Protein AF-A0A9P1BEK4-F1 (afdb_monomer)

Radius of gyration: 39.87 Å; Cα contacts (8 Å, |Δi|>4): 1393; chains: 1; bounding box: 125×82×110 Å

Foldseek 3Di:
DDDDDDVPPPVVVVVVVVVVVVVVPPDPDDDDDDDDDDDDDLPPPLVVCLVVVVLVVSQVSLVVVCVPPDVQPLVSLQSNLSSCVSVLNLPSNLVSLVSSCVVVVLDLVSLQSNLSSCVSVVNLPSSLVSLVSSCVSCVLALVSLLVNLVSCVVVVVLVSSLVSLVSSCVNPVPDLVSLLVNLQSLLDPPDPVSHDLLSSLVSLVVNCVVVVVQALSSLQSNLSSCVSVVQLVSSLVSLVSSLVRDDPVVNVVSVVVNVVSVVSLVVLLVVLVVVVVVLLVCCLVVPLVSLLVVLLVQLLQQLVLLLVLDDDPDDDPVLVVLLNVLQLVLSLCLSLLVVVCNVCVLVPVSLVVSLVVCVVVVDDPCSCVNSVSSSVSCVLRRSVSSVLSSLRVPDQPQPWLSTSVLVSCLLVCLLVQLVVQLQVQLVPPFDAADCCLQPVSGGPRSLVRSLVVSLVVLQVSCVRRHSLQVPPPDPPDPNDDDRSPVSNVVSNCSSVVSVVSVSVVSNSCVVSVHRFGDDPRRSGHHPPSPPPPDPQCQDCDDPLNVLLVCLQSLLSVLLSCLVVPDDLVVSLVSLVVSLVSLVVSVVCCVVVVRDHPVSLVSNVNSVVSNVVSLVVSCCSPVVVLCVVVVVLVVLLVVLQVLLQVLLCVQAVDGAREPELLVVVLSVLVNVQSCCSSVVNDNVSVSVSSVSSNVVSVQSSLLSVLALHHDHYDHGSVSSVVVRVVVLVLLLVQVQVVQVVVVDQEAEDAAPCDQALDLVSLQVSLVSQVSHPPHHYHYAYALNNFHDPPVVCLVPPRCPSVCVRPNVDNWDWDDDPQAIETEHYQADSPPDNAAGADDVVSLVVLLVSLVPDDPRHAYEYEHAHDLFDAPPDPDDDHHPPSLVSQLSCQVSQHAEYEYERQLEWDWDWPCVGRCHPCVLTTHIYTYAHAASDQCHDDPSRRKHKDWDWDDDRFKIKIWIWIQDPVVSHTDTDDIDMDTDRPDDDDPPPPPPDD

Solvent-accessible surface area (backbone atoms only — not comparable to full-atom values): 53422 Å² total; per-residue (Å²): 139,80,75,83,80,65,88,59,56,67,67,46,57,65,57,50,59,61,55,60,60,71,64,71,81,73,80,83,82,81,88,81,89,86,88,87,83,93,81,86,85,75,66,81,66,47,59,55,29,54,74,70,64,42,32,84,70,27,48,65,53,51,57,45,47,50,73,74,48,78,74,70,51,40,64,59,28,38,53,49,13,53,32,30,43,76,71,68,38,24,68,62,12,36,55,27,28,53,55,18,32,73,74,42,80,79,42,34,63,52,26,42,52,39,14,53,25,26,48,70,64,69,38,61,66,62,14,48,53,27,28,51,53,14,34,71,67,36,74,81,41,32,67,51,26,34,50,43,13,52,54,29,42,76,71,66,41,51,69,62,11,51,51,26,29,52,52,11,43,73,64,39,76,91,39,56,70,48,32,39,54,40,10,37,47,18,27,67,48,88,51,69,91,59,40,36,30,70,62,6,35,51,30,12,46,56,27,21,57,77,47,72,73,66,46,32,69,37,28,40,35,32,13,43,6,29,41,48,61,57,39,19,43,56,14,35,53,32,32,50,52,15,47,74,64,40,56,82,82,58,32,62,62,49,53,55,50,38,54,53,29,50,53,51,21,51,53,35,40,51,55,41,51,53,51,51,50,53,53,52,49,44,26,72,75,60,36,59,67,42,37,47,56,49,50,52,50,51,24,54,51,46,41,52,44,49,55,70,59,60,78,59,103,69,82,61,68,67,56,55,50,53,56,61,57,44,49,59,54,50,52,49,35,25,73,70,50,43,60,71,56,49,71,35,39,62,78,46,54,50,46,50,50,49,54,52,57,41,59,78,68,72,59,76,79,63,49,68,60,56,50,48,53,53,50,49,44,43,46,68,36,41,56,57,54,44,49,62,45,36,52,53,47,54,74,85,87,57,77,34,72,47,41,55,60,15,49,50,52,49,53,50,53,46,50,56,47,21,57,52,36,22,54,51,37,15,72,74,62,38,78,50,64,72,45,56,91,57,43,68,76,46,19,54,47,3,50,56,53,9,26,53,51,21,20,54,49,29,48,69,43,26,68,57,23,32,48,61,72,74,60,72,95,76,70,81,61,92,84,52,88,62,86,47,50,68,30,40,51,51,15,44,48,47,34,51,48,52,53,54,48,54,49,49,55,36,39,56,31,54,76,66,72,44,91,48,77,43,72,91,50,50,41,50,40,47,85,66,83,86,66,75,86,52,96,83,67,76,65,83,80,41,75,33,40,49,36,32,47,50,29,34,47,50,24,53,50,52,56,57,47,66,77,67,78,66,60,73,66,61,54,52,53,49,52,54,52,44,55,50,36,66,65,45,24,63,52,45,16,61,76,69,69,62,74,47,81,63,41,59,52,48,38,56,52,17,49,54,45,32,54,52,31,49,53,53,50,42,43,72,78,44,35,73,63,49,64,75,44,37,72,49,52,51,49,26,52,49,27,46,52,50,25,41,50,51,23,33,74,74,68,76,39,77,73,54,67,58,26,56,55,49,58,55,24,51,54,34,42,55,53,15,52,52,23,60,76,68,72,69,49,65,66,47,41,56,53,17,30,52,41,41,26,54,36,24,50,49,51,36,52,31,55,71,52,36,84,68,95,69,67,63,44,53,44,59,71,52,29,52,49,52,40,55,51,54,52,52,51,48,50,52,28,52,42,50,51,44,52,77,64,62,60,82,54,46,79,44,44,31,49,71,22,84,60,40,44,70,69,41,39,52,52,40,36,63,53,59,71,64,44,63,100,42,57,75,49,62,23,56,21,57,30,36,31,39,73,84,48,57,66,48,23,68,78,49,35,50,54,67,43,33,72,50,74,47,72,67,56,59,49,76,45,85,51,100,58,34,39,36,41,29,32,57,20,54,26,76,83,82,35,80,77,51,29,37,73,58,66,68,61,51,51,52,49,49,62,69,51,70,79,62,62,88,89,46,44,31,33,41,36,26,10,49,47,61,65,62,62,95,89,50,101,76,66,74,48,23,65,67,22,69,61,52,51,52,51,40,45,76,66,57,32,46,32,37,39,24,24,68,75,19,28,67,46,78,51,53,39,48,85,80,56,44,72,90,51,78,90,55,59,27,36,37,41,32,28,26,23,58,78,43,56,76,16,38,82,96,33,49,67,31,27,25,50,71,50,77,50,84,56,96,57,39,38,37,44,33,37,29,36,52,39,83,94,71,64,35,64,44,80,78,50,76,46,78,44,74,38,90,96,55,83,86,69,95,72,76,85,74,74,89,126

Secondary structure (DSSP, 8-state):
-----STTTSHHHHHHHHHHHHSTTSSS--------------GGGHHHHHHTT-HHHHHHHHHHHHHHS-TT-HHHHHHHHHHHHHTT-HHHHHHHHHHHHHH-TT-HHHHHHHHHHHHHHT-HHHHHHHHHHHHHH-TT-HHHHHHHHHHHHHTT-HHHHHHHHHHHHHH-S--HHHHHHHHHHHHH-S-TTT--HHHHHHHHHHHHHHTTT--HHHHHHHHHHHHHTT-HHHHHHHHHHHHHHS-HHHHHHHHHHHHHHHHHHHHHHHHHHHHHHHHHHHHHHH-HHHHHHHHHHHHHHHHHHHHHH---SS--HHHHHHHHHHHHHHHHHHHTT-HHHHHHIIIIIIHHHHHHHHHHHT--TTHHHHHHHHHHHIIIIIIHHHHHHHHTTS-TTS--TTHHHHHHHHHHHHHHHHHHHHHHHHHHH--SBS-TTT-TT-BHHHHHHHHHHHHHHHHHHHHHH-STTSS-S---STT---TTHHHHHHHHHHHHHHHHHHHHHHHHHHHTT-S-B--SSTTS-B--TTSTTSTT---S-SHHHHHHHHHHHHHHHHHHHGGGT--HHHHHHHHHHHHHHHHHHHHHHHHTT---HHHHHHHHHHHHHHHHHHHHHHHHHHHHHHHHTHHHHHHHHHHHHHHHHHHHHHHSS------HHHHHHHHHHHHHHHHHHTT--SHHHHHHHHHHHHHHHHHHHHHHH-SS--S---SHHHHHHHHHHHHHHHHHHHHHHHHHH--S-EEEES---SS--HHHHHHHHHHHTTS-SS-EEEE--GGGS-SS-HHHHHH-TTHHHHHHT-S-SSEEEEETTEEEEE-----TTT-SSS----HHHHHHHHHHHHTPPTTPEEEEE-SS-SS--TT-TTPPPPTTHHHHHHHHHHTT--EEEE-TTSS-EEEEGGGT---S-TT--PEEEE---SS-S---GGGTT--EEEEEEE-SSEEEEEEEEEEGGGTEEEEEEEEEEEPTTS---TTTT----

InterPro domains:
  IPR000462 CDP-alcohol phosphatidyltransferase [PF01066] (541-683)
  IPR004843 Calcineurin-like, phosphoesterase domain [PF00149] (738-903)
  IPR011990 Tetratricopeptide-like helical domain superfamily [G3DSA:1.25.40.10] (35-272)
  IPR011990 Tetratricopeptide-like helical domain superfamily [SSF48452] (49-245)
  IPR019734 Tetratricopeptide repeat [PF13181] (143-174)
  IPR019734 Tetratricopeptide repeat [PS50005] (74-107)
  IPR019734 Tetratricopeptide repeat [PS50005] (108-141)
  IPR019734 Tetratricopeptide repeat [PS50005] (142-175)
  IPR019734 Tetratricopeptide repeat [SM00028] (74-107)
  IPR019734 Tetratricopeptide repeat [SM00028] (108-141)
  IPR019734 Tetratricopeptide repeat [SM00028] (142-175)
  IPR019734 Tetratricopeptide repeat [SM00028] (216-249)
  IPR029052 Metallo-dependent phosphatase-like [G3DSA:3.60.21.10] (716-969)
  IPR029052 Metallo-dependent phosphatase-like [SSF56300] (732-958)
  IPR043130 CDP-alcohol phosphatidyltransferase, transmembrane domain [G3DSA:1.20.120.1760] (540-705)

Organism: NCBI:txid2562237

Sequence (993 aa):
MSNFSYRTAFCIGTLLTVLAVCVGIYYEIHLTGHLPGITQDYGKGIDDLVSSGEYEQALPQLQMALLLDDANDPEVLRLLGDSYSALGNSKEAVRHYEQALGYEPESPLLHYRLALAFEADGDPQQALEHLRRSAELAPDNADTQGRLGILLHKQGQLSAAATAYRRALQINENLPQVANNLAWLLATSQDESIRNPTEALHWATVRAEASDFSEPSALDTLAAAYAANAQFGEAVRWEQRAIELASSDAKAAMQKRLALYQVRQRLRSLTTWWGLVGLLLAVVLLGLPAAIVLFVFASLQGLQEYRRLVHSRVTNERLWGWAFLAIPVHYGIASLGVSWLFFTYIPVWVFVIIMISQVLVGRTSEFLEQAGNVFLGLMLIVFLLSHAALLMTLPKDALFPAGVVGLFVYLIVLTESNDIAQAIWGRRFGRRKIVPRVSPNKTWEGLLLGASTTIALAVLLAPLLTPFVDIPEKVHTFGLTIPYLPAVVVGALIAGGGFFGDITISAIKREVGVKDSGTLLPGQGGMLDRVDSSEQNKSLFNVPNTLCTIRLVGSLVMLALTWTDLSSGYFLAMIIFLQSTDWVDGKLAILLKQQTSFGAKLDSVADATFYGSTLLVTWWLKGDVLQQEWPWIAAALGAYALNMAAAFAKFHRLPAYHTRMAKTGWLLISIAIIAVYTDWSIWPLRIATAAVCITNLEQTVITFALLSPHVDIPSLYHAFKIRREQQKTVGAAVLRSAHDLSPDAVVVSGDFTQRARREQFAEAREFIDKFPDVPKIVVPGNHDVPLYRVGERFFDPHALYREYIQEDLNRVWHLDKAVIAAIDSTAPRRAISNGRITNETLDFCEEAFSNVPDGHVKIVVAHHHFIPAPDYVHDQTMPKAKRAMNRFIDLGVEMILGGHLHRAYIGNSLDIYPGKHRERGAIVVQCGTTTSRRGRGRERQKNSFNLIKIGESMLRVTHYMYFENLERFSPVSRHIFPRPGQPFVEGILHESD

pLDDT: mean 79.82, std 16.13, range [25.47, 97.0]

Structure (mmCIF, N/CA/C/O backbone):
data_AF-A0A9P1BEK4-F1
#
_entry.id   AF-A0A9P1BEK4-F1
#
loop_
_atom_site.group_PDB
_atom_site.id
_atom_site.type_symbol
_atom_site.label_atom_id
_atom_site.label_alt_id
_atom_site.label_comp_id
_atom_site.label_asym_id
_atom_site.label_entity_id
_atom_site.label_seq_id
_atom_site.pdbx_PDB_ins_code
_atom_site.Cartn_x
_atom_site.Cartn_y
_atom_site.Cartn_z
_atom_site.occupancy
_atom_site.B_iso_or_equiv
_atom_site.auth_seq_id
_atom_site.auth_comp_id
_atom_site.auth_asym_id
_atom_site.auth_atom_id
_atom_site.pdbx_PDB_model_num
ATOM 1 N N . MET A 1 1 ? -77.733 14.697 -10.598 1.00 37.59 1 MET A N 1
ATOM 2 C CA . MET A 1 1 ? -76.601 14.954 -11.513 1.00 37.59 1 MET A CA 1
ATOM 3 C C . MET A 1 1 ? -75.409 15.293 -10.641 1.00 37.59 1 MET A C 1
ATOM 5 O O . MET A 1 1 ? -75.391 16.343 -10.025 1.00 37.59 1 MET A O 1
ATOM 9 N N . SER A 1 2 ? -74.685 14.259 -10.224 1.00 33.84 2 SER A N 1
ATOM 10 C CA . SER A 1 2 ? -73.493 13.735 -10.918 1.00 33.84 2 SER A CA 1
ATOM 11 C C . SER A 1 2 ? -72.232 14.537 -10.570 1.00 33.84 2 SER A C 1
ATOM 13 O O . SER A 1 2 ? -71.663 15.212 -11.421 1.00 33.84 2 SER A O 1
ATOM 15 N N . ASN A 1 3 ? -71.859 14.487 -9.282 1.00 25.69 3 ASN A N 1
ATOM 16 C CA . ASN A 1 3 ? -70.617 13.877 -8.769 1.00 25.69 3 ASN A CA 1
ATOM 17 C C . ASN A 1 3 ? -69.514 13.727 -9.832 1.00 25.69 3 ASN A C 1
ATOM 19 O O . ASN A 1 3 ? -69.705 13.000 -10.801 1.00 25.69 3 ASN A O 1
ATOM 23 N N . PHE A 1 4 ? -68.344 14.365 -9.761 1.00 29.69 4 PHE A N 1
ATOM 24 C CA . PHE A 1 4 ? -67.447 14.614 -8.620 1.00 29.69 4 PHE A CA 1
ATOM 25 C C . PHE A 1 4 ? -67.182 13.380 -7.739 1.00 29.69 4 PHE A C 1
ATOM 27 O O . PHE A 1 4 ? -68.110 12.811 -7.181 1.00 29.69 4 PHE A O 1
ATOM 34 N N . SER A 1 5 ? -65.892 13.068 -7.548 1.00 39.38 5 SER A N 1
ATOM 35 C CA . SER A 1 5 ? -65.301 12.146 -6.557 1.00 39.38 5 SER A CA 1
ATOM 36 C C . SER A 1 5 ? -65.025 10.701 -6.996 1.00 39.38 5 SER A C 1
ATOM 38 O O . SER A 1 5 ? -65.925 9.882 -7.060 1.00 39.38 5 SER A O 1
ATOM 40 N N . TYR A 1 6 ? -63.736 10.389 -7.203 1.00 34.19 6 TYR A N 1
ATOM 41 C CA . TYR A 1 6 ? -63.126 9.102 -6.797 1.00 34.19 6 TYR A CA 1
ATOM 42 C C . TYR A 1 6 ? -61.601 9.214 -6.584 1.00 34.19 6 TYR A C 1
ATOM 44 O O . TYR A 1 6 ? -61.025 8.421 -5.846 1.00 34.19 6 TYR A O 1
ATOM 52 N N . ARG A 1 7 ? -60.958 10.294 -7.065 1.00 38.56 7 ARG A N 1
ATOM 53 C CA . ARG A 1 7 ? -59.669 10.784 -6.520 1.00 38.56 7 ARG A CA 1
ATOM 54 C C . ARG A 1 7 ? -59.801 11.472 -5.153 1.00 38.56 7 ARG A C 1
ATOM 56 O O . ARG A 1 7 ? -58.800 11.765 -4.518 1.00 38.56 7 ARG A O 1
ATOM 63 N N . THR A 1 8 ? -61.031 11.626 -4.666 1.00 41.75 8 THR A N 1
ATOM 64 C CA . THR A 1 8 ? -61.352 12.059 -3.304 1.00 41.75 8 THR A CA 1
ATOM 65 C C . THR A 1 8 ? -61.580 10.870 -2.356 1.00 41.75 8 THR A C 1
ATOM 67 O O . THR A 1 8 ? -61.640 11.086 -1.163 1.00 41.75 8 THR A O 1
ATOM 70 N N . ALA A 1 9 ? -61.644 9.606 -2.807 1.00 40.81 9 ALA A N 1
ATOM 71 C CA . ALA A 1 9 ? -62.004 8.479 -1.925 1.00 40.81 9 ALA A CA 1
ATOM 72 C C . ALA A 1 9 ? -60.812 7.726 -1.288 1.00 40.81 9 ALA A C 1
ATOM 74 O O . ALA A 1 9 ? -60.973 7.152 -0.217 1.00 40.81 9 ALA A O 1
ATOM 75 N N . PHE A 1 10 ? -59.607 7.752 -1.874 1.00 38.84 10 PHE A N 1
ATOM 76 C CA . PHE A 1 10 ? -58.439 7.049 -1.303 1.00 38.84 10 PHE A CA 1
ATOM 77 C C . PHE A 1 10 ? -57.581 7.944 -0.386 1.00 38.84 10 PHE A C 1
ATOM 79 O O . PHE A 1 10 ? -57.012 7.462 0.586 1.00 38.84 10 PHE A O 1
ATOM 86 N N . CYS A 1 11 ? -57.600 9.269 -0.592 1.00 36.47 11 CYS A N 1
ATOM 87 C CA . CYS A 1 11 ? -57.068 10.248 0.369 1.00 36.47 11 CYS A CA 1
ATOM 88 C C . CYS A 1 11 ? -57.976 10.437 1.603 1.00 36.47 11 CYS A C 1
ATOM 90 O O . CYS A 1 11 ? -57.515 10.926 2.628 1.00 36.47 11 CYS A O 1
ATOM 92 N N . ILE A 1 12 ? -59.239 9.996 1.541 1.00 42.50 12 ILE A N 1
ATOM 93 C CA . ILE A 1 12 ? -60.169 9.981 2.683 1.00 42.50 12 ILE A CA 1
ATOM 94 C C . ILE A 1 12 ? -59.975 8.730 3.570 1.00 42.50 12 ILE A C 1
ATOM 96 O O . ILE A 1 12 ? -60.274 8.779 4.758 1.00 42.50 12 ILE A O 1
ATOM 100 N N . GLY A 1 13 ? -59.386 7.640 3.059 1.00 40.59 13 GLY A N 1
ATOM 101 C CA . GLY A 1 13 ? -59.120 6.427 3.850 1.00 40.59 13 GLY A CA 1
ATOM 102 C C . GLY A 1 13 ? -58.029 6.598 4.913 1.00 40.59 13 GLY A C 1
ATOM 103 O O . GLY A 1 13 ? -58.155 6.069 6.012 1.00 40.59 13 GLY A O 1
ATOM 104 N N . THR A 1 14 ? -56.989 7.383 4.631 1.00 39.50 14 THR A N 1
ATOM 105 C CA . THR A 1 14 ? -55.873 7.586 5.573 1.00 39.50 14 THR A CA 1
ATOM 106 C C . THR A 1 14 ? -56.144 8.727 6.561 1.00 39.50 14 THR A C 1
ATOM 108 O O . THR A 1 14 ? -55.662 8.688 7.690 1.00 39.50 14 THR A O 1
ATOM 111 N N . LEU A 1 15 ? -56.986 9.701 6.184 1.00 36.66 15 LEU A N 1
ATOM 112 C CA . LEU A 1 15 ? -57.427 10.784 7.073 1.00 36.66 15 LEU A CA 1
ATOM 113 C C . LEU A 1 15 ? -58.467 10.318 8.116 1.00 36.66 15 LEU A C 1
ATOM 115 O O . LEU A 1 15 ? -58.583 10.926 9.176 1.00 36.66 15 LEU A O 1
ATOM 119 N N . LEU A 1 16 ? -59.197 9.224 7.858 1.00 40.88 16 LEU A N 1
ATOM 120 C CA . LEU A 1 16 ? -60.222 8.695 8.770 1.00 40.88 16 LEU A CA 1
ATOM 121 C C . LEU A 1 16 ? -59.684 7.748 9.857 1.00 40.88 16 LEU A C 1
ATOM 123 O O . LEU A 1 16 ? -60.340 7.588 10.882 1.00 40.88 16 LEU A O 1
ATOM 127 N N . THR A 1 17 ? -58.482 7.181 9.713 1.00 38.88 17 THR A N 1
ATOM 128 C CA . THR A 1 17 ? -57.871 6.351 10.773 1.00 38.88 17 THR A CA 1
ATOM 129 C C . THR A 1 17 ? -57.229 7.203 11.871 1.00 38.88 17 THR A C 1
ATOM 131 O O . THR A 1 17 ? -57.240 6.824 13.039 1.00 38.88 17 THR A O 1
ATOM 134 N N . VAL A 1 18 ? -56.742 8.399 11.527 1.00 39.34 18 VAL A N 1
ATOM 135 C CA . VAL A 1 18 ? -56.187 9.355 12.502 1.00 39.34 18 VAL A CA 1
ATOM 136 C C . VAL A 1 18 ? -57.307 10.108 13.237 1.00 39.34 18 VAL A C 1
ATOM 138 O O . VAL A 1 18 ? -57.187 10.388 14.427 1.00 39.34 18 VAL A O 1
ATOM 141 N N . LEU A 1 19 ? -58.465 10.308 12.592 1.00 37.66 19 LEU A N 1
ATOM 142 C CA . LEU A 1 19 ? -59.665 10.847 13.247 1.00 37.66 19 LEU A CA 1
ATOM 143 C C . LEU A 1 19 ? -60.340 9.845 14.214 1.00 37.66 19 LEU A C 1
ATOM 145 O O . LEU A 1 19 ? -61.088 10.258 15.096 1.00 37.66 19 LEU A O 1
ATOM 149 N N . ALA A 1 20 ? -60.055 8.541 14.090 1.00 36.38 20 ALA A N 1
ATOM 150 C CA . ALA A 1 20 ? -60.640 7.487 14.927 1.00 36.38 20 ALA A CA 1
ATOM 151 C C . ALA A 1 20 ? -59.892 7.233 16.253 1.00 36.38 20 ALA A C 1
ATOM 153 O O . ALA A 1 20 ? -60.456 6.611 17.150 1.00 36.38 20 ALA A O 1
ATOM 154 N N . VAL A 1 21 ? -58.665 7.741 16.422 1.00 37.81 21 VAL A N 1
ATOM 155 C CA . VAL A 1 21 ? -57.929 7.651 17.703 1.00 37.81 21 VAL A CA 1
ATOM 156 C C . VAL A 1 21 ? -58.056 8.940 18.523 1.00 37.81 21 VAL A C 1
ATOM 158 O O . VAL A 1 21 ? -58.059 8.890 19.750 1.00 37.81 21 VAL A O 1
ATOM 161 N N . CYS A 1 22 ? -58.276 10.092 17.886 1.00 32.12 22 CYS A N 1
ATOM 162 C CA . CYS A 1 22 ? -58.348 11.371 18.601 1.00 32.12 22 CYS A CA 1
ATOM 163 C C . CYS A 1 22 ? -59.742 11.724 19.159 1.00 32.12 22 CYS A C 1
ATOM 165 O O . CYS A 1 22 ? -59.846 12.648 19.957 1.00 32.12 22 CYS A O 1
ATOM 167 N N . VAL A 1 23 ? -60.797 10.973 18.815 1.00 38.00 23 VAL A N 1
ATOM 168 C CA . VAL A 1 23 ? -62.158 11.144 19.382 1.00 38.00 23 VAL A CA 1
ATOM 169 C C . VAL A 1 23 ? -62.499 10.067 20.435 1.00 38.00 23 VAL A C 1
ATOM 171 O O . VAL A 1 23 ? -63.515 10.154 21.117 1.00 38.00 23 VAL A O 1
ATOM 174 N N . GLY A 1 24 ? -61.612 9.090 20.662 1.00 31.33 24 GLY A N 1
ATOM 175 C CA . GLY A 1 24 ? -61.759 8.083 21.726 1.00 31.33 24 GLY A CA 1
ATOM 176 C C . GLY A 1 24 ? -61.336 8.553 23.124 1.00 31.33 24 GLY A C 1
ATOM 177 O O . GLY A 1 24 ? -61.646 7.888 24.107 1.00 31.33 24 GLY A O 1
ATOM 178 N N . ILE A 1 25 ? -60.667 9.706 23.233 1.00 36.31 25 ILE A N 1
ATOM 179 C CA . ILE A 1 25 ? -60.237 10.303 24.512 1.00 36.31 25 ILE A CA 1
ATOM 180 C C . ILE A 1 25 ? -61.033 11.594 24.769 1.00 36.31 25 ILE A C 1
ATOM 182 O O . ILE A 1 25 ? -60.484 12.645 25.086 1.00 36.31 25 ILE A O 1
ATOM 186 N N . TYR A 1 26 ? -62.356 11.528 24.592 1.00 30.12 26 TYR A N 1
ATOM 187 C CA . TYR A 1 26 ? -63.270 12.559 25.095 1.00 30.12 26 TYR A CA 1
ATOM 188 C C . TYR A 1 26 ? -64.662 12.014 25.462 1.00 30.12 26 TYR A C 1
ATOM 190 O O . TYR A 1 26 ? -65.664 12.604 25.082 1.00 30.12 26 TYR A O 1
ATOM 198 N N . TYR A 1 27 ? -64.783 10.909 26.215 1.00 31.31 27 TYR A N 1
ATOM 199 C CA . TYR A 1 27 ? -66.071 10.669 26.901 1.00 31.31 27 TYR A CA 1
ATOM 200 C C . TYR A 1 27 ? -66.054 10.145 28.341 1.00 31.31 27 TYR A C 1
ATOM 202 O O . TYR A 1 27 ? -67.087 10.206 28.992 1.00 31.31 27 TYR A O 1
ATOM 210 N N . GLU A 1 28 ? -64.927 9.758 28.928 1.00 31.55 28 GLU A N 1
ATOM 211 C CA . GLU A 1 28 ? -64.868 9.472 30.372 1.00 31.55 28 GLU A CA 1
ATOM 212 C C . GLU A 1 28 ? -63.460 9.824 30.855 1.00 31.55 28 GLU A C 1
ATOM 214 O O . GLU A 1 28 ? -62.541 9.032 30.724 1.00 31.55 28 GLU A O 1
ATOM 219 N N . ILE A 1 29 ? -63.172 11.050 31.283 1.00 31.33 29 ILE A N 1
ATOM 220 C CA . ILE A 1 29 ? -63.464 11.498 32.645 1.00 31.33 29 ILE A CA 1
ATOM 221 C C . ILE A 1 29 ? -63.764 13.002 32.613 1.00 31.33 29 ILE A C 1
ATOM 223 O O . ILE A 1 29 ? -62.904 13.858 32.414 1.00 31.33 29 ILE A O 1
ATOM 227 N N . HIS A 1 30 ? -65.044 13.297 32.795 1.00 30.58 30 HIS A N 1
ATOM 228 C CA . HIS A 1 30 ? -65.560 14.562 33.295 1.00 30.58 30 HIS A CA 1
ATOM 229 C C . HIS A 1 30 ? -65.121 14.774 34.758 1.00 30.58 30 HIS A C 1
ATOM 231 O O . HIS A 1 30 ? -64.923 13.783 35.457 1.00 30.58 30 HIS A O 1
ATOM 237 N N . LEU A 1 31 ? -65.143 16.042 35.211 1.00 29.08 31 LEU A N 1
ATOM 238 C CA . LEU A 1 31 ? -64.977 16.584 36.587 1.00 29.08 31 LEU A CA 1
ATOM 239 C C . LEU A 1 31 ? -63.556 17.102 36.868 1.00 29.08 31 LEU A C 1
ATOM 241 O O . LEU A 1 31 ? -62.610 16.335 36.836 1.00 29.08 31 LEU A O 1
ATOM 245 N N . THR A 1 32 ? -63.268 18.366 37.185 1.00 28.92 32 THR A N 1
ATOM 246 C CA . THR A 1 32 ? -63.996 19.616 37.514 1.00 28.92 32 THR A CA 1
ATOM 247 C C . THR A 1 32 ? -62.917 20.716 37.417 1.00 28.92 32 THR A C 1
ATOM 249 O O . THR A 1 32 ? -61.812 20.486 37.886 1.00 28.92 32 THR A O 1
ATOM 252 N N . GLY A 1 33 ? -63.089 21.864 36.761 1.00 26.22 33 GLY A N 1
ATOM 253 C CA . GLY A 1 33 ? -63.787 23.035 37.292 1.00 26.22 33 GLY A CA 1
ATOM 254 C C . GLY A 1 33 ? -62.855 24.267 37.360 1.00 26.22 33 GLY A C 1
ATOM 255 O O . GLY A 1 33 ? -61.806 24.198 37.982 1.00 26.22 33 GLY A O 1
ATOM 256 N N . HIS A 1 34 ? -63.338 25.385 36.798 1.00 27.20 34 HIS A N 1
ATOM 257 C CA . HIS A 1 34 ? -62.960 26.806 36.994 1.00 27.20 34 HIS A CA 1
ATOM 258 C C . HIS A 1 34 ? -61.982 27.517 36.017 1.00 27.20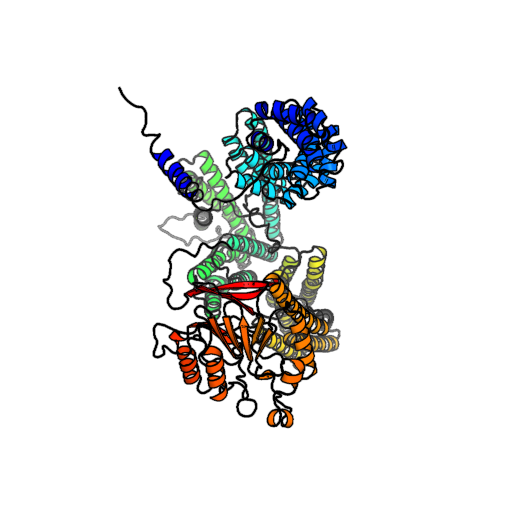 34 HIS A C 1
ATOM 260 O O . HIS A 1 34 ? -60.873 27.078 35.745 1.00 27.20 34 HIS A O 1
ATOM 266 N N . LEU A 1 35 ? -62.493 28.661 35.522 1.00 25.47 35 LEU A N 1
ATOM 267 C CA . LEU A 1 35 ? -61.941 29.751 34.687 1.00 25.47 35 LEU A CA 1
ATOM 268 C C . LEU A 1 35 ? -60.862 30.607 35.421 1.00 25.47 35 LEU A C 1
ATOM 270 O O . LEU A 1 35 ? -60.685 30.402 36.619 1.00 25.47 35 LEU A O 1
ATOM 274 N N . PRO A 1 36 ? -60.386 31.759 34.875 1.00 43.09 36 PRO A N 1
ATOM 275 C CA . PRO A 1 36 ? -59.779 32.077 33.567 1.00 43.09 36 PRO A CA 1
ATOM 276 C C . PRO A 1 36 ? -58.411 32.802 33.734 1.00 43.09 36 PRO A C 1
ATOM 278 O O . PRO A 1 36 ? -58.118 33.354 34.791 1.00 43.09 36 PRO A O 1
ATOM 281 N N . GLY A 1 37 ? -57.594 32.901 32.678 1.00 25.52 37 GLY A N 1
ATOM 282 C CA . GLY A 1 37 ? -56.371 33.719 32.702 1.00 25.52 37 GLY A CA 1
ATOM 283 C C . GLY A 1 37 ? -55.804 33.971 31.308 1.00 25.52 37 GLY A C 1
ATOM 284 O O . GLY A 1 37 ? -55.609 33.042 30.538 1.00 25.52 37 GLY A O 1
ATOM 285 N N . ILE A 1 38 ? -55.611 35.245 30.987 1.00 37.84 38 ILE A N 1
ATOM 286 C CA . ILE A 1 38 ? -55.209 35.813 29.698 1.00 37.84 38 ILE A CA 1
ATOM 287 C C . ILE A 1 38 ? -53.697 35.643 29.485 1.00 37.84 38 ILE A C 1
ATOM 289 O O . ILE A 1 38 ? -52.952 36.136 30.322 1.00 37.84 38 ILE A O 1
ATOM 293 N N . THR A 1 39 ? -53.274 35.060 28.355 1.00 30.42 39 THR A N 1
ATOM 294 C CA . THR A 1 39 ? -52.093 35.455 27.548 1.00 30.42 39 THR A CA 1
ATOM 295 C C . THR A 1 39 ? -52.177 34.784 26.166 1.00 30.42 39 THR A C 1
ATOM 297 O O . THR A 1 39 ? -52.453 33.593 26.053 1.00 30.42 39 THR A O 1
ATOM 300 N N . GLN A 1 40 ? -52.023 35.570 25.099 1.00 38.00 40 GLN A N 1
ATOM 301 C CA . GLN A 1 40 ? -52.153 35.154 23.700 1.00 38.00 40 GLN A CA 1
ATOM 302 C C . GLN A 1 40 ? -50.743 34.878 23.148 1.00 38.00 40 GLN A C 1
ATOM 304 O O . GLN A 1 40 ? -49.926 35.788 23.114 1.00 38.00 40 GLN A O 1
ATOM 309 N N . ASP A 1 41 ? -50.457 33.633 22.766 1.00 41.97 41 ASP A N 1
ATOM 310 C CA . ASP A 1 41 ? -49.160 33.176 22.244 1.00 41.97 41 ASP A CA 1
ATOM 311 C C . ASP A 1 41 ? -49.141 33.321 20.706 1.00 41.97 41 ASP A C 1
ATOM 313 O O . ASP A 1 41 ? -49.809 32.563 19.998 1.00 41.97 41 ASP A O 1
ATOM 317 N N . TYR A 1 42 ? -48.452 34.347 20.189 1.00 47.91 42 TYR A N 1
ATOM 318 C CA . TYR A 1 42 ? -48.362 34.669 18.752 1.00 47.91 42 TYR A CA 1
ATOM 319 C C . TYR A 1 42 ? -47.241 33.900 18.012 1.00 47.91 42 TYR A C 1
ATOM 321 O O . TYR A 1 42 ? -47.213 33.922 16.781 1.00 47.91 42 TYR A O 1
ATOM 329 N N . GLY A 1 43 ? -46.340 33.200 18.715 1.00 49.19 43 GLY A N 1
ATOM 330 C CA . GLY A 1 43 ? -45.092 32.676 18.131 1.00 49.19 43 GLY A CA 1
ATOM 331 C C . GLY A 1 43 ? -45.246 31.469 17.195 1.00 49.19 43 GLY A C 1
ATOM 332 O O . GLY A 1 43 ? -44.605 31.400 16.151 1.00 49.19 43 GLY A O 1
ATOM 333 N N . LYS A 1 44 ? -46.150 30.528 17.493 1.00 51.25 44 LYS A N 1
ATOM 334 C CA . LYS A 1 44 ? -46.187 29.224 16.793 1.00 51.25 44 LYS A CA 1
ATOM 335 C C . LYS A 1 44 ? -46.636 29.238 15.325 1.00 51.25 44 LYS A C 1
ATOM 337 O O . LYS A 1 44 ? -46.429 28.243 14.647 1.00 51.25 44 LYS A O 1
ATOM 342 N N . GLY A 1 45 ? -47.275 30.301 14.832 1.00 59.91 45 GLY A N 1
ATOM 343 C CA . GLY A 1 45 ? -47.771 30.355 13.445 1.00 59.91 45 GLY A CA 1
ATOM 344 C C . GLY A 1 45 ? -46.792 30.964 12.437 1.00 59.91 45 GLY A C 1
ATOM 345 O O . GLY A 1 45 ? -46.900 30.705 11.241 1.00 59.91 45 GLY A O 1
ATOM 346 N N . ILE A 1 46 ? -45.846 31.779 12.908 1.00 67.88 46 ILE A N 1
ATOM 347 C CA . ILE A 1 46 ? -44.975 32.591 12.050 1.00 67.88 46 ILE A CA 1
ATOM 348 C C . ILE A 1 46 ? -43.775 31.777 11.547 1.00 67.88 46 ILE A C 1
ATOM 350 O O . ILE A 1 46 ? -43.442 31.844 10.362 1.00 67.88 46 ILE A O 1
ATOM 354 N N . ASP A 1 47 ? -43.172 30.959 12.410 1.00 66.56 47 ASP A N 1
ATOM 355 C CA . ASP A 1 47 ? -42.030 30.105 12.053 1.00 66.56 47 ASP A CA 1
ATOM 356 C C . ASP A 1 47 ? -42.375 29.095 10.954 1.00 66.56 47 ASP A C 1
ATOM 358 O O . ASP A 1 47 ? -41.567 28.846 10.053 1.00 66.56 47 ASP A O 1
ATOM 362 N N . ASP A 1 48 ? -43.599 28.566 10.984 1.00 71.88 48 ASP A N 1
ATOM 363 C CA . ASP A 1 48 ? -44.115 27.639 9.978 1.00 71.88 48 ASP A CA 1
ATOM 364 C C . ASP A 1 48 ? -44.250 28.318 8.603 1.00 71.88 48 ASP A C 1
ATOM 366 O O . ASP A 1 48 ? -43.918 27.714 7.578 1.00 71.88 48 ASP A O 1
ATOM 370 N N . LEU A 1 49 ? -44.665 29.591 8.557 1.00 73.38 49 LEU A N 1
ATOM 371 C CA . LEU A 1 49 ? -44.778 30.367 7.312 1.00 73.38 49 LEU A CA 1
ATOM 372 C C . LEU A 1 49 ? -43.406 30.698 6.706 1.00 73.38 49 LEU A C 1
ATOM 374 O O . LEU A 1 49 ? -43.215 30.589 5.494 1.00 73.38 49 LEU A O 1
ATOM 378 N N . VAL A 1 50 ? -42.423 31.063 7.534 1.00 73.12 50 VAL A N 1
ATOM 379 C CA . VAL A 1 50 ? -41.056 31.348 7.056 1.00 73.12 50 VAL A CA 1
ATOM 380 C C . VAL A 1 50 ? -40.358 30.060 6.603 1.00 73.12 50 VAL A C 1
ATOM 382 O O . VAL A 1 50 ? -39.692 30.047 5.564 1.00 73.12 50 VAL A O 1
ATOM 385 N N . SER A 1 51 ? -40.549 28.958 7.333 1.00 74.81 51 SER A N 1
ATOM 386 C CA . SER A 1 51 ? -39.965 27.650 7.001 1.00 74.81 51 SER A CA 1
ATOM 387 C C . SER A 1 51 ? -40.576 27.022 5.743 1.00 74.81 51 SER A C 1
ATOM 389 O O . SER A 1 51 ? -39.891 26.290 5.028 1.00 74.81 51 SER A O 1
ATOM 391 N N . SER A 1 52 ? -41.842 27.325 5.438 1.00 77.56 52 SER A N 1
ATOM 392 C CA . SER A 1 52 ? -42.530 26.896 4.208 1.00 77.56 52 SER A CA 1
ATOM 393 C C . SER A 1 52 ? -42.248 27.789 2.991 1.00 77.56 52 SER A C 1
ATOM 395 O O . SER A 1 52 ? -42.659 27.457 1.878 1.00 77.56 52 SER A O 1
ATOM 397 N N . GLY A 1 53 ? -41.494 28.880 3.166 1.00 79.50 53 GLY A N 1
ATOM 398 C CA . GLY A 1 53 ? -41.129 29.804 2.091 1.00 79.50 53 GLY A CA 1
ATOM 399 C C . GLY A 1 53 ? -42.225 30.806 1.717 1.00 79.50 53 GLY A C 1
ATOM 400 O O . GLY A 1 53 ? -42.115 31.487 0.696 1.00 79.50 53 GLY A O 1
ATOM 401 N N . GLU A 1 54 ? -43.277 30.931 2.529 1.00 82.88 54 GLU A N 1
ATOM 402 C CA . GLU A 1 54 ? -44.408 31.840 2.308 1.00 82.88 54 GLU A CA 1
ATOM 403 C C . GLU A 1 54 ? -44.112 33.256 2.850 1.00 82.88 54 GLU A C 1
ATOM 405 O O . GLU A 1 54 ? -44.864 33.836 3.637 1.00 82.88 54 GLU A O 1
ATOM 410 N N . TYR A 1 55 ? -42.991 33.840 2.410 1.00 83.31 55 TYR A N 1
ATOM 411 C CA . TYR A 1 55 ? -42.430 35.086 2.957 1.00 83.31 55 TYR A CA 1
ATOM 412 C C . TYR A 1 55 ? -43.351 36.310 2.818 1.00 83.31 55 TYR A C 1
ATOM 414 O O . TYR A 1 55 ? -43.381 37.163 3.703 1.00 83.31 55 TYR A O 1
ATOM 422 N N . GLU A 1 56 ? -44.147 36.394 1.745 1.00 83.00 56 GLU A N 1
ATOM 423 C CA . GLU A 1 56 ? -45.110 37.492 1.555 1.00 83.00 56 GLU A CA 1
ATOM 424 C C . GLU A 1 56 ? -46.236 37.480 2.602 1.00 83.00 56 GLU A C 1
ATOM 426 O O . GLU A 1 56 ? -46.742 38.539 2.975 1.00 83.00 56 GLU A O 1
ATOM 431 N N . GLN A 1 57 ? -46.614 36.299 3.101 1.00 76.81 57 GLN A N 1
ATOM 432 C CA . GLN A 1 57 ? -47.653 36.142 4.124 1.00 76.81 57 GLN A CA 1
ATOM 433 C C . GLN A 1 57 ? -47.087 36.261 5.544 1.00 76.81 57 GLN A C 1
ATOM 435 O O . GLN A 1 57 ? -47.785 36.732 6.445 1.00 76.81 57 GLN A O 1
ATOM 440 N N . ALA A 1 58 ? -45.821 35.877 5.736 1.00 78.25 58 ALA A N 1
ATOM 441 C CA . ALA A 1 58 ? -45.113 36.011 7.006 1.00 78.25 58 ALA A CA 1
ATOM 442 C C . ALA A 1 58 ? -44.803 37.480 7.352 1.00 78.25 58 ALA A C 1
ATOM 444 O O . ALA A 1 58 ? -44.917 37.874 8.513 1.00 78.25 58 ALA A O 1
ATOM 445 N N . LEU A 1 59 ? -44.460 38.312 6.358 1.00 82.38 59 LEU A N 1
ATOM 446 C CA . LEU A 1 59 ? -44.035 39.704 6.568 1.00 82.38 59 LEU A CA 1
ATOM 447 C C . LEU A 1 59 ? -45.029 40.557 7.384 1.00 82.38 59 LEU A C 1
ATOM 449 O O . LEU A 1 59 ? -44.594 41.157 8.367 1.00 82.38 59 LEU A O 1
ATOM 453 N N . PRO A 1 60 ? -46.340 40.623 7.063 1.00 75.88 60 PRO A N 1
ATOM 454 C CA . PRO A 1 60 ? -47.293 41.414 7.846 1.00 75.88 60 PRO A CA 1
ATOM 455 C C . PRO A 1 60 ? -47.442 40.928 9.292 1.00 75.88 60 PRO A C 1
ATOM 457 O O . PRO A 1 60 ? -47.678 41.731 10.191 1.00 75.88 60 PRO A O 1
ATOM 460 N N . GLN A 1 61 ? -47.300 39.620 9.523 1.00 76.88 61 GLN A N 1
ATOM 461 C CA . GLN A 1 61 ? -47.424 39.013 10.851 1.00 76.88 61 GLN A CA 1
ATOM 462 C C . GLN A 1 61 ? -46.174 39.267 11.694 1.00 76.88 61 GLN A C 1
ATOM 464 O O . GLN A 1 61 ? -46.297 39.631 12.858 1.00 76.88 61 GLN A O 1
ATOM 469 N N . LEU A 1 62 ? -44.987 39.181 11.091 1.00 77.56 62 LEU A N 1
ATOM 470 C CA . LEU A 1 62 ? -43.717 39.554 11.714 1.00 77.56 62 LEU A CA 1
ATOM 471 C C . LEU A 1 62 ? -43.643 41.060 12.026 1.00 77.56 62 LEU A C 1
ATOM 473 O O . LEU A 1 62 ? -43.183 41.454 13.095 1.00 77.56 62 LEU A O 1
ATOM 477 N N . GLN A 1 63 ? -44.137 41.914 11.122 1.00 79.56 63 GLN A N 1
ATOM 478 C CA . GLN A 1 63 ? -44.242 43.361 11.358 1.00 79.56 63 GLN A CA 1
ATOM 479 C C . GLN A 1 63 ? -45.220 43.684 12.495 1.00 79.56 63 GLN A C 1
ATOM 481 O O . GLN A 1 63 ? -44.975 44.607 13.267 1.00 79.56 63 GLN A O 1
ATOM 486 N N . MET A 1 64 ? -46.316 42.926 12.606 1.00 66.94 64 MET A N 1
ATOM 487 C CA . MET A 1 64 ? -47.272 43.052 13.706 1.00 66.94 64 MET A CA 1
ATOM 488 C C . MET A 1 64 ? -46.700 42.522 15.029 1.00 66.94 64 MET A C 1
ATOM 490 O O . MET A 1 64 ? -46.906 43.149 16.063 1.00 66.94 64 MET A O 1
ATOM 494 N N . ALA A 1 65 ? -45.946 41.419 15.004 1.00 69.69 65 ALA A N 1
ATOM 495 C CA . ALA A 1 65 ? -45.262 40.875 16.177 1.00 69.69 65 ALA A CA 1
ATOM 496 C C . ALA A 1 65 ? -44.273 41.892 16.769 1.00 69.69 65 ALA A C 1
ATOM 498 O O . ALA A 1 65 ? -44.296 42.130 17.971 1.00 69.69 65 ALA A O 1
ATOM 499 N N . LEU A 1 66 ? -43.522 42.598 15.914 1.00 72.00 66 LEU A N 1
ATOM 500 C CA . LEU A 1 66 ? -42.623 43.689 16.316 1.00 72.00 66 LEU A CA 1
ATOM 501 C C . LEU A 1 66 ? -43.354 44.897 16.953 1.00 72.00 66 LEU A C 1
ATOM 503 O O . LEU A 1 66 ? -42.722 45.729 17.599 1.00 72.00 66 LEU A O 1
ATOM 507 N N . LEU A 1 67 ? -44.673 45.027 16.750 1.00 66.44 67 LEU A N 1
ATOM 508 C CA . LEU A 1 67 ? -45.510 46.108 17.291 1.00 66.44 67 LEU A CA 1
ATOM 509 C C . LEU A 1 67 ? -46.264 45.727 18.580 1.00 66.44 67 LEU A C 1
ATOM 511 O O . LEU A 1 67 ? -46.731 46.634 19.272 1.00 66.44 67 LEU A O 1
ATOM 515 N N . LEU A 1 68 ? -46.445 44.433 18.873 1.00 60.00 68 LEU A N 1
ATOM 516 C CA . LEU A 1 68 ? -47.358 43.940 19.919 1.00 60.00 68 LEU A CA 1
ATOM 517 C C . LEU A 1 68 ? -46.668 43.307 21.133 1.00 60.00 68 LEU A C 1
ATOM 519 O O . LEU A 1 68 ? -47.258 43.334 22.213 1.00 60.00 68 LEU A O 1
ATOM 523 N N . ASP A 1 69 ? -45.458 42.775 20.979 1.00 54.53 69 ASP A N 1
ATOM 524 C CA . ASP A 1 69 ? -44.633 42.254 22.075 1.00 54.53 69 ASP A CA 1
ATOM 525 C C . ASP A 1 69 ? -43.217 42.842 21.969 1.00 54.53 69 ASP A C 1
ATOM 527 O O . ASP A 1 69 ? -42.871 43.381 20.916 1.00 54.53 69 ASP A O 1
ATOM 531 N N . ASP A 1 70 ? -42.458 42.825 23.072 1.00 54.62 70 ASP A N 1
ATOM 532 C CA . ASP A 1 70 ? -41.176 43.531 23.275 1.00 54.62 70 ASP A CA 1
ATOM 533 C C . ASP A 1 70 ? -40.395 43.724 21.954 1.00 54.62 70 ASP A C 1
ATOM 535 O O . ASP A 1 70 ? -39.891 42.762 21.374 1.00 54.62 70 ASP A O 1
ATOM 539 N N . ALA A 1 71 ? -40.345 44.968 21.447 1.00 56.94 71 ALA A N 1
ATOM 540 C CA . ALA A 1 71 ? -39.978 45.355 20.068 1.00 56.94 71 ALA A CA 1
ATOM 541 C C . ALA A 1 71 ? -38.509 45.068 19.663 1.00 56.94 71 ALA A C 1
ATOM 543 O O . ALA A 1 71 ? -37.965 45.669 18.735 1.00 56.94 71 ALA A O 1
ATOM 544 N N . ASN A 1 72 ? -37.858 44.179 20.401 1.00 65.19 72 ASN A N 1
ATOM 545 C CA . ASN A 1 72 ? -36.435 43.922 20.477 1.00 65.19 72 ASN A CA 1
ATOM 546 C C . ASN A 1 72 ? -36.110 42.417 20.403 1.00 65.19 72 ASN A C 1
ATOM 548 O O . ASN A 1 72 ? -34.968 42.056 20.671 1.00 65.19 72 ASN A O 1
ATOM 552 N N . ASP A 1 73 ? -37.076 41.542 20.083 1.00 78.50 73 ASP A N 1
ATOM 553 C CA . ASP A 1 73 ? -36.816 40.105 19.929 1.00 78.50 73 ASP A CA 1
ATOM 554 C C . ASP A 1 73 ? -35.873 39.846 18.726 1.00 78.50 73 ASP A C 1
ATOM 556 O O . ASP A 1 73 ? -36.255 40.087 17.568 1.00 78.50 73 ASP A O 1
ATOM 560 N N . PRO A 1 74 ? -34.635 39.363 18.965 1.00 80.25 74 PRO A N 1
ATOM 561 C CA . PRO A 1 74 ? -33.655 39.115 17.909 1.00 80.25 74 PRO A CA 1
ATOM 562 C C . PRO A 1 74 ? -34.120 38.056 16.906 1.00 80.25 74 PRO A C 1
ATOM 564 O O . PRO A 1 74 ? -33.742 38.113 15.731 1.00 80.25 74 PRO A O 1
ATOM 567 N N . GLU A 1 75 ? -34.955 37.108 17.337 1.00 82.62 75 GLU A N 1
ATOM 568 C CA . GLU A 1 75 ? -35.462 36.035 16.486 1.00 82.62 75 GLU A CA 1
ATOM 569 C C . GLU A 1 75 ? -36.465 36.566 15.457 1.00 82.62 75 GLU A C 1
ATOM 571 O O . GLU A 1 75 ? -36.323 36.302 14.259 1.00 82.62 75 GLU A O 1
ATOM 576 N N . VAL A 1 76 ? -37.405 37.410 15.887 1.00 81.88 76 VAL A N 1
ATOM 577 C CA . VAL A 1 76 ? -38.370 38.079 14.996 1.00 81.88 76 VAL A CA 1
ATOM 578 C C . VAL A 1 76 ? -37.649 38.985 13.992 1.00 81.88 76 VAL A C 1
ATOM 580 O O . VAL A 1 76 ? -37.964 38.974 12.797 1.00 81.88 76 VAL A O 1
ATOM 583 N N . LEU A 1 77 ? -36.636 39.733 14.443 1.00 85.75 77 LEU A N 1
ATOM 584 C CA . LEU A 1 77 ? -35.813 40.586 13.578 1.00 85.75 77 LEU A CA 1
ATOM 585 C C . LEU A 1 77 ? -35.007 39.770 12.552 1.00 85.75 77 LEU A C 1
ATOM 587 O O . LEU A 1 77 ? -34.931 40.152 11.379 1.00 85.75 77 LEU A O 1
ATOM 591 N N . ARG A 1 78 ? -34.462 38.612 12.948 1.00 89.94 78 ARG A N 1
ATOM 592 C CA . ARG A 1 78 ? -33.797 37.674 12.031 1.00 89.94 78 ARG A CA 1
ATOM 593 C C . ARG A 1 78 ? -34.764 37.132 10.978 1.00 89.94 78 ARG A C 1
ATOM 595 O O . ARG A 1 78 ? -34.421 37.132 9.798 1.00 89.94 78 ARG A O 1
ATOM 602 N N . LEU A 1 79 ? -35.957 36.693 11.379 1.00 86.81 79 LEU A N 1
ATOM 603 C CA . LEU A 1 79 ? -36.973 36.136 10.476 1.00 86.81 79 LEU A CA 1
ATOM 604 C C . LEU A 1 79 ? -37.515 37.182 9.487 1.00 86.81 79 LEU A C 1
ATOM 606 O O . LEU A 1 79 ? -37.771 36.859 8.322 1.00 86.81 79 LEU A O 1
ATOM 610 N N . LEU A 1 80 ? -37.623 38.448 9.909 1.00 85.81 80 LEU A N 1
ATOM 611 C CA . LEU A 1 80 ? -37.877 39.582 9.011 1.00 85.81 80 LEU A CA 1
ATOM 612 C C . LEU A 1 80 ? -36.757 39.736 7.980 1.00 85.81 80 LEU A C 1
ATOM 614 O O . LEU A 1 80 ? -37.039 39.846 6.785 1.00 85.81 80 LEU A O 1
ATOM 618 N N . GLY A 1 81 ? -35.498 39.710 8.424 1.00 89.12 81 GLY A N 1
ATOM 619 C CA . GLY A 1 81 ? -34.338 39.769 7.537 1.00 89.12 81 GLY A CA 1
ATOM 620 C C . GLY A 1 81 ? -34.301 38.617 6.525 1.00 89.12 81 GLY A C 1
ATOM 621 O O . GLY A 1 81 ? -34.088 38.858 5.333 1.00 89.12 81 GLY A O 1
ATOM 622 N N . ASP A 1 82 ? -34.578 37.387 6.969 1.00 89.38 82 ASP A N 1
ATOM 623 C CA . ASP A 1 82 ? -34.660 36.190 6.117 1.00 89.38 82 ASP A CA 1
ATOM 624 C C . ASP A 1 82 ? -35.762 36.348 5.056 1.00 89.38 82 ASP A C 1
ATOM 626 O O . ASP A 1 82 ? -35.527 36.098 3.869 1.00 89.38 82 ASP A O 1
ATOM 630 N N . SER A 1 83 ? -36.930 36.856 5.459 1.00 87.81 83 SER A N 1
ATOM 631 C CA . SER A 1 83 ? -38.072 37.092 4.567 1.00 87.81 83 SER A CA 1
ATOM 632 C C . SER A 1 83 ? -37.785 38.175 3.521 1.00 87.81 83 SER A C 1
ATOM 634 O O . SER A 1 83 ? -38.035 37.969 2.332 1.00 87.81 83 SER A O 1
ATOM 636 N N . TYR A 1 84 ? -37.203 39.313 3.915 1.00 89.62 84 TYR A N 1
ATOM 637 C CA . TYR A 1 84 ? -36.817 40.365 2.965 1.00 89.62 84 TYR A CA 1
ATOM 638 C C . TYR A 1 84 ? -35.691 39.930 2.023 1.00 89.62 84 TYR A C 1
ATOM 640 O O . TYR A 1 84 ? -35.717 40.280 0.840 1.00 89.62 84 TYR A O 1
ATOM 648 N N . SER A 1 85 ? -34.730 39.145 2.519 1.00 89.69 85 SER A N 1
ATOM 649 C CA . SER A 1 85 ? -33.644 38.596 1.705 1.00 89.69 85 SER A CA 1
ATOM 650 C C . SER A 1 85 ? -34.183 37.657 0.625 1.00 89.69 85 SER A C 1
ATOM 652 O O . SER A 1 85 ? -33.803 37.788 -0.540 1.00 89.69 85 SER A O 1
ATOM 654 N N . ALA A 1 86 ? -35.122 36.774 0.980 1.00 87.38 86 ALA A N 1
ATOM 655 C CA . ALA A 1 86 ? -35.768 35.867 0.034 1.00 87.38 86 ALA A CA 1
ATOM 656 C C . ALA A 1 86 ? -36.604 36.601 -1.032 1.00 87.38 86 ALA A C 1
ATOM 658 O O . ALA A 1 86 ? -36.660 36.164 -2.181 1.00 87.38 86 ALA A O 1
ATOM 659 N N . LEU A 1 87 ? -37.197 37.746 -0.680 1.00 88.31 87 LEU A N 1
ATOM 660 C CA . LEU A 1 87 ? -37.947 38.609 -1.602 1.00 88.31 87 LEU A CA 1
ATOM 661 C C . LEU A 1 87 ? -37.053 39.546 -2.437 1.00 88.31 87 LEU A C 1
ATOM 663 O O . LEU A 1 87 ? -37.559 40.380 -3.189 1.00 88.31 87 LEU A O 1
ATOM 667 N N . GLY A 1 88 ? -35.726 39.426 -2.325 1.00 87.94 88 GLY A N 1
ATOM 668 C CA . GLY A 1 88 ? -34.764 40.214 -3.099 1.00 87.94 88 GLY A CA 1
ATOM 669 C C . GLY A 1 88 ? -34.593 41.660 -2.626 1.00 87.94 88 GLY A C 1
ATOM 670 O O . GLY A 1 88 ? -33.957 42.453 -3.320 1.00 87.94 88 GLY A O 1
ATOM 671 N N . ASN A 1 89 ? -35.126 42.022 -1.455 1.00 91.25 89 ASN A N 1
ATOM 672 C CA . ASN A 1 89 ? -34.935 43.342 -0.860 1.00 91.25 89 ASN A CA 1
ATOM 673 C C . ASN A 1 89 ? -33.735 43.325 0.102 1.00 91.25 89 ASN A C 1
ATOM 675 O O . ASN A 1 89 ? -33.886 43.259 1.324 1.00 91.25 89 ASN A O 1
ATOM 679 N N . SER A 1 90 ? -32.528 43.373 -0.468 1.00 89.62 90 SER A N 1
ATOM 680 C CA . SER A 1 90 ? -31.252 43.312 0.263 1.00 89.62 90 SER A CA 1
ATOM 681 C C . SER A 1 90 ? -31.108 44.401 1.329 1.00 89.62 90 SER A C 1
ATOM 683 O O . SER A 1 90 ? -30.600 44.126 2.412 1.00 89.62 90 SER A O 1
ATOM 685 N N . LYS A 1 91 ? -31.602 45.616 1.066 1.00 90.31 91 LYS A N 1
ATOM 686 C CA . LYS A 1 91 ? -31.463 46.766 1.977 1.00 90.31 91 LYS A CA 1
ATOM 687 C C . LYS A 1 91 ? -32.280 46.621 3.253 1.00 90.31 91 LYS A C 1
ATOM 689 O O . LYS A 1 91 ? -31.762 46.868 4.339 1.00 90.31 91 LYS A O 1
ATOM 694 N N . GLU A 1 92 ? -33.536 46.193 3.135 1.00 89.06 92 GLU A N 1
ATOM 695 C CA . GLU A 1 92 ? -34.358 45.920 4.320 1.00 89.06 92 GLU A CA 1
ATOM 696 C C . GLU A 1 92 ? -33.858 44.683 5.074 1.00 89.06 92 GLU A C 1
ATOM 698 O O . GLU A 1 92 ? -33.885 44.670 6.303 1.00 89.06 92 GLU A O 1
ATOM 703 N N . ALA A 1 93 ? -33.324 43.682 4.363 1.00 91.38 93 ALA A N 1
ATOM 704 C CA . ALA A 1 93 ? -32.699 42.527 4.998 1.00 91.38 93 ALA A CA 1
ATOM 705 C C . ALA A 1 93 ? -31.491 42.931 5.859 1.00 91.38 93 ALA A C 1
ATOM 707 O O . ALA A 1 93 ? -31.436 42.561 7.031 1.00 91.38 93 ALA A O 1
ATOM 708 N N . VAL A 1 94 ? -30.567 43.739 5.317 1.00 93.38 94 VAL A N 1
ATOM 709 C CA . VAL A 1 94 ? -29.424 44.283 6.075 1.00 93.38 94 VAL A CA 1
ATOM 710 C C . VAL A 1 94 ? -29.912 45.037 7.309 1.00 93.38 94 VAL A C 1
ATOM 712 O O . VAL A 1 94 ? -29.473 44.719 8.411 1.00 93.38 94 VAL A O 1
ATOM 715 N N . ARG A 1 95 ? -30.875 45.957 7.155 1.00 91.94 95 ARG A N 1
ATOM 716 C CA . ARG A 1 95 ? -31.398 46.762 8.271 1.00 91.94 95 ARG A CA 1
ATOM 717 C C . ARG A 1 95 ? -31.909 45.897 9.424 1.00 91.94 95 ARG A C 1
ATOM 719 O O . ARG A 1 95 ? -31.587 46.161 10.580 1.00 91.94 95 ARG A O 1
ATOM 726 N N . HIS A 1 96 ? -32.703 44.872 9.125 1.00 90.00 96 HIS A N 1
ATOM 727 C CA . HIS A 1 96 ? -33.280 44.009 10.155 1.00 90.00 96 HIS A CA 1
ATOM 728 C C . HIS A 1 96 ? -32.262 43.046 10.772 1.00 90.00 96 HIS A C 1
ATOM 730 O O . HIS A 1 96 ? -32.303 42.818 11.981 1.00 90.00 96 HIS A O 1
ATOM 736 N N . TYR A 1 97 ? -31.298 42.544 9.997 1.00 93.81 97 TYR A N 1
ATOM 737 C CA . TYR A 1 97 ? -30.211 41.755 10.570 1.00 93.81 97 TYR A CA 1
ATOM 738 C C . TYR A 1 97 ? -29.242 42.592 11.417 1.00 93.81 97 TYR A C 1
ATOM 740 O O . TYR A 1 97 ? -28.761 42.087 12.425 1.00 93.81 97 TYR A O 1
ATOM 748 N N . GLU A 1 98 ? -28.960 43.851 11.061 1.00 93.00 98 GLU A N 1
ATOM 749 C CA . GLU A 1 98 ? -28.161 44.767 11.893 1.00 93.00 98 GLU A CA 1
ATOM 750 C C . GLU A 1 98 ? -28.862 45.060 13.222 1.00 93.00 98 GLU A C 1
ATOM 752 O O . GLU A 1 98 ? -28.221 45.065 14.272 1.00 93.00 98 GLU A O 1
ATOM 757 N N . GLN A 1 99 ? -30.188 45.243 13.190 1.00 89.88 99 GLN A N 1
ATOM 758 C CA . GLN A 1 99 ? -30.995 45.369 14.403 1.00 89.88 99 GLN A CA 1
ATOM 759 C C . GLN A 1 99 ? -30.905 44.104 15.261 1.00 89.88 99 GLN A C 1
ATOM 761 O O . GLN A 1 99 ? -30.587 44.215 16.440 1.00 89.88 99 GLN A O 1
ATOM 766 N N . ALA A 1 100 ? -31.099 42.914 14.678 1.00 89.25 100 ALA A N 1
ATOM 767 C CA . ALA A 1 100 ? -30.959 41.640 15.392 1.00 89.25 100 ALA A CA 1
ATOM 768 C C . ALA A 1 100 ? -29.552 41.471 15.997 1.00 89.25 100 ALA A C 1
ATOM 770 O O . ALA A 1 100 ? -29.404 41.079 17.154 1.00 89.25 100 ALA A O 1
ATOM 771 N N . LEU A 1 101 ? -28.509 41.831 15.240 1.00 92.25 101 LEU A N 1
ATOM 772 C CA . LEU A 1 101 ? -27.116 41.762 15.681 1.00 92.25 101 LEU A CA 1
ATOM 773 C C . LEU A 1 101 ? -26.816 42.752 16.821 1.00 92.25 101 LEU A C 1
ATOM 775 O O . LEU A 1 101 ? -25.947 42.485 17.645 1.00 92.25 101 LEU A O 1
ATOM 779 N N . GLY A 1 102 ? -27.548 43.867 16.910 1.00 89.44 102 GLY A N 1
ATOM 780 C CA . GLY A 1 102 ? -27.470 44.797 18.039 1.00 89.44 102 GLY A CA 1
ATOM 781 C C . GLY A 1 102 ? -27.843 44.161 19.384 1.00 89.44 102 GLY A C 1
ATOM 782 O O . GLY A 1 102 ? -27.328 44.587 20.419 1.00 89.44 102 GLY A O 1
ATOM 783 N N . TYR A 1 103 ? -28.681 43.121 19.366 1.00 86.94 103 TYR A N 1
ATOM 784 C CA . TYR A 1 103 ? -29.077 42.354 20.550 1.00 86.94 103 TYR A CA 1
ATOM 785 C C . TYR A 1 103 ? -28.259 41.068 20.726 1.00 86.94 103 TYR A C 1
ATOM 787 O O . TYR A 1 103 ? -27.956 40.695 21.859 1.00 86.94 103 TYR A O 1
ATOM 795 N N . GLU A 1 104 ? -27.828 40.435 19.628 1.00 89.19 104 GLU A N 1
ATOM 796 C CA . GLU A 1 104 ? -26.951 39.254 19.641 1.00 89.19 104 GLU A CA 1
ATOM 797 C C . GLU A 1 104 ? -25.620 39.481 18.884 1.00 89.19 104 GLU A C 1
ATOM 799 O O . GLU A 1 104 ? -25.396 38.880 17.826 1.00 89.19 104 GLU A O 1
ATOM 804 N N . PRO A 1 105 ? -24.679 40.290 19.418 1.00 88.88 105 PRO A N 1
ATOM 805 C CA . PRO A 1 105 ? -23.465 40.683 18.689 1.00 88.88 105 PRO A CA 1
ATOM 806 C C . PRO A 1 105 ? -22.499 39.539 18.361 1.00 88.88 105 PRO A C 1
ATOM 808 O O . PRO A 1 105 ? -21.600 39.703 17.541 1.00 88.88 105 PRO A O 1
ATOM 811 N N . GLU A 1 106 ? -22.639 38.390 19.024 1.00 91.62 106 GLU A N 1
ATOM 812 C CA . GLU A 1 106 ? -21.777 37.217 18.839 1.00 91.62 106 GLU A CA 1
ATOM 813 C C . GLU A 1 106 ? -22.482 36.066 18.107 1.00 91.62 106 GLU A C 1
ATOM 815 O O . GLU A 1 106 ? -21.986 34.941 18.110 1.00 91.62 106 GLU A O 1
ATOM 820 N N . SER A 1 107 ? -23.617 36.325 17.446 1.00 92.25 107 SER A N 1
ATOM 821 C CA . SER A 1 107 ? -24.346 35.310 16.677 1.00 92.25 107 SER A CA 1
ATOM 822 C C . SER A 1 107 ? -23.648 35.004 15.337 1.00 92.25 107 SER A C 1
ATOM 824 O O . SER A 1 107 ? -23.676 35.830 14.413 1.00 92.25 107 SER A O 1
ATOM 826 N N . PRO A 1 108 ? -23.050 33.804 15.151 1.00 91.81 108 PRO A N 1
ATOM 827 C CA . PRO A 1 108 ? -22.363 33.461 13.903 1.00 91.81 108 PRO A CA 1
ATOM 828 C C . PRO A 1 108 ? -23.324 33.404 12.711 1.00 91.81 108 PRO A C 1
ATOM 830 O O . PRO A 1 108 ? -22.930 33.700 11.578 1.00 91.81 108 PRO A O 1
ATOM 833 N N . LEU A 1 109 ? -24.581 33.026 12.973 1.00 91.62 109 LEU A N 1
ATOM 834 C CA . LEU A 1 109 ? -25.651 32.943 11.986 1.00 91.62 109 LEU A CA 1
ATOM 835 C C . LEU A 1 109 ? -26.030 34.333 11.468 1.00 91.62 109 LEU A C 1
ATOM 837 O O . LEU A 1 109 ? -26.108 34.510 10.255 1.00 91.62 109 LEU A O 1
ATOM 841 N N . LEU A 1 110 ? -26.210 35.324 12.349 1.00 92.44 110 LEU A N 1
ATOM 842 C CA . LEU A 1 110 ? -26.537 36.694 11.933 1.00 92.44 110 LEU A CA 1
ATOM 843 C C . LEU A 1 110 ? -25.408 37.319 11.112 1.00 92.44 110 LEU A C 1
ATOM 845 O O . LEU A 1 110 ? -25.669 37.898 10.059 1.00 92.44 110 LEU A O 1
ATOM 849 N N . HIS A 1 111 ? -24.149 37.118 11.513 1.00 95.25 111 HIS A N 1
ATOM 850 C CA . HIS A 1 111 ? -23.003 37.536 10.702 1.00 95.25 111 HIS A CA 1
ATOM 851 C C . HIS A 1 111 ? -22.984 36.863 9.317 1.00 95.25 111 HIS A C 1
ATOM 853 O O . HIS A 1 111 ? -22.741 37.528 8.312 1.00 95.25 111 HIS A O 1
ATOM 859 N N . TYR A 1 112 ? -23.287 35.565 9.224 1.00 93.81 112 TYR A N 1
ATOM 860 C CA . TYR A 1 112 ? -23.387 34.873 7.934 1.00 93.81 112 TYR A CA 1
ATOM 861 C C . TYR A 1 112 ? -24.516 35.439 7.057 1.00 93.81 112 TYR A C 1
ATOM 863 O O . TYR A 1 112 ? -24.308 35.705 5.873 1.00 93.81 112 TYR A O 1
ATOM 871 N N . ARG A 1 113 ? -25.703 35.661 7.635 1.00 93.50 113 ARG A N 1
ATOM 872 C CA . ARG A 1 113 ? -26.880 36.205 6.938 1.00 93.50 113 ARG A CA 1
ATOM 873 C C . ARG A 1 113 ? -26.652 37.637 6.448 1.00 93.50 113 ARG A C 1
ATOM 875 O O . ARG A 1 113 ? -26.948 37.925 5.289 1.00 93.50 113 ARG A O 1
ATOM 882 N N . LEU A 1 114 ? -26.043 38.492 7.274 1.00 93.62 114 LEU A N 1
ATOM 883 C CA . LEU A 1 114 ? -25.614 39.840 6.881 1.00 93.62 114 LEU A CA 1
ATOM 884 C C . LEU A 1 114 ? -24.655 39.803 5.703 1.00 93.62 114 LEU A C 1
ATOM 886 O O . LEU A 1 114 ? -24.826 40.558 4.753 1.00 93.62 114 LEU A O 1
ATOM 890 N N . ALA A 1 115 ? -23.680 38.896 5.722 1.00 93.06 115 ALA A N 1
ATOM 891 C CA . ALA A 1 115 ? -22.740 38.805 4.622 1.00 93.06 115 ALA A CA 1
ATOM 892 C C . ALA A 1 115 ? -23.398 38.419 3.290 1.00 93.06 115 ALA A C 1
ATOM 894 O O . ALA A 1 115 ? -23.027 38.961 2.250 1.00 93.06 115 ALA A O 1
ATOM 895 N N . LEU A 1 116 ? -24.391 37.524 3.312 1.00 92.44 116 LEU A N 1
ATOM 896 C CA . LEU A 1 116 ? -25.186 37.203 2.122 1.00 92.44 116 LEU A CA 1
ATOM 897 C C . LEU A 1 116 ? -25.999 38.407 1.640 1.00 92.44 116 LEU A C 1
ATOM 899 O O . LEU A 1 116 ? -26.058 38.663 0.437 1.00 92.44 116 LEU A O 1
ATOM 903 N N . ALA A 1 117 ? -26.604 39.149 2.569 1.00 91.88 117 ALA A N 1
ATOM 904 C CA . ALA A 1 117 ? -27.383 40.338 2.250 1.00 91.88 117 ALA A CA 1
ATOM 905 C C . ALA A 1 117 ? -26.502 41.454 1.657 1.00 91.88 117 ALA A C 1
ATOM 907 O O . ALA A 1 117 ? -26.883 42.040 0.647 1.00 91.88 117 ALA A O 1
ATOM 908 N N . PHE A 1 118 ? -25.298 41.678 2.197 1.00 92.81 118 PHE A N 1
ATOM 909 C CA . PHE A 1 118 ? -24.314 42.616 1.644 1.00 92.81 118 PHE A CA 1
ATOM 910 C C . PHE A 1 118 ? -23.746 42.163 0.289 1.00 92.81 118 PHE A C 1
ATOM 912 O O . PHE A 1 118 ? -23.569 42.997 -0.599 1.00 92.81 118 PHE A O 1
ATOM 919 N N . GLU A 1 119 ? -23.507 40.859 0.075 1.00 89.62 119 GLU A N 1
ATOM 920 C CA . GLU A 1 119 ? -23.112 40.349 -1.252 1.00 89.62 119 GLU A CA 1
ATOM 921 C C . GLU A 1 119 ? -24.216 40.623 -2.288 1.00 89.62 119 GLU A C 1
ATOM 923 O O . GLU A 1 119 ? -23.910 41.035 -3.409 1.00 89.62 119 GLU A O 1
ATOM 928 N N . ALA A 1 120 ? -25.488 40.450 -1.909 1.00 88.00 120 ALA A N 1
ATOM 929 C CA . ALA A 1 120 ? -26.639 40.745 -2.761 1.00 88.00 120 ALA A CA 1
ATOM 930 C C . ALA A 1 120 ? -26.856 42.253 -2.990 1.00 88.00 120 ALA A C 1
ATOM 932 O O . ALA A 1 120 ? -27.256 42.641 -4.088 1.00 88.00 120 ALA A O 1
ATOM 933 N N . ASP A 1 121 ? -26.558 43.098 -1.996 1.00 87.75 121 ASP A N 1
ATOM 934 C CA . ASP A 1 121 ? -26.630 44.564 -2.115 1.00 87.75 121 ASP A CA 1
ATOM 935 C C . ASP A 1 121 ? -25.490 45.157 -2.964 1.00 87.75 121 ASP A C 1
ATOM 937 O O . ASP A 1 121 ? -25.559 46.304 -3.405 1.00 87.75 121 ASP A O 1
ATOM 941 N N . GLY A 1 122 ? -24.452 44.362 -3.243 1.00 86.44 122 GLY A N 1
ATOM 942 C CA . GLY A 1 122 ? -23.300 44.772 -4.041 1.00 86.44 122 GLY A CA 1
ATOM 943 C C . GLY A 1 122 ? -22.154 45.384 -3.231 1.00 86.44 122 GLY A C 1
ATOM 944 O O . GLY A 1 122 ? -21.285 46.019 -3.832 1.00 86.44 122 GLY A O 1
ATOM 945 N N . ASP A 1 123 ? -22.108 45.165 -1.911 1.00 88.06 123 ASP A N 1
ATOM 946 C CA . ASP A 1 123 ? -20.997 45.564 -1.036 1.00 88.06 123 ASP A CA 1
ATOM 947 C C . ASP A 1 123 ? -20.153 44.344 -0.590 1.00 88.06 123 ASP A C 1
ATOM 949 O O . ASP A 1 123 ? -20.337 43.775 0.492 1.00 88.06 123 ASP A O 1
ATOM 953 N N . PRO A 1 124 ? -19.184 43.901 -1.414 1.00 85.44 124 PRO A N 1
ATOM 954 C CA . PRO A 1 124 ? -18.360 42.735 -1.110 1.00 85.44 124 PRO A CA 1
ATOM 955 C C . PRO A 1 124 ? -17.337 42.977 0.011 1.00 85.44 124 PRO A C 1
ATOM 957 O O . PRO A 1 124 ? -16.704 42.013 0.453 1.00 85.44 124 PRO A O 1
ATOM 960 N N . GLN A 1 125 ? -17.111 44.227 0.439 1.00 88.00 125 GLN A N 1
ATOM 961 C CA . GLN A 1 125 ? -16.186 44.526 1.537 1.00 88.00 125 GLN A CA 1
ATOM 962 C C . GLN A 1 125 ? -16.856 44.238 2.876 1.00 88.00 125 GLN A C 1
ATOM 964 O O . GLN A 1 125 ? -16.307 43.461 3.662 1.00 88.00 125 GLN A O 1
ATOM 969 N N . GLN A 1 126 ? -18.070 44.758 3.073 1.00 90.38 126 GLN A N 1
ATOM 970 C CA . GLN A 1 126 ? -18.886 44.451 4.249 1.00 90.38 126 GLN A CA 1
ATOM 971 C C . GLN A 1 126 ? -19.223 42.956 4.317 1.00 90.38 126 GLN A C 1
ATOM 973 O O . GLN A 1 126 ? -19.057 42.321 5.360 1.00 90.38 126 GLN A O 1
ATOM 978 N N . ALA A 1 127 ? -19.558 42.337 3.179 1.00 91.88 127 ALA A N 1
ATOM 979 C CA . ALA A 1 127 ? -19.784 40.893 3.125 1.00 91.88 127 ALA A CA 1
ATOM 980 C C . ALA A 1 127 ? -18.573 40.077 3.614 1.00 91.88 127 ALA A C 1
ATOM 982 O O . ALA A 1 127 ? -18.729 39.086 4.331 1.00 91.88 127 ALA A O 1
ATOM 983 N N . LEU A 1 128 ? -17.353 40.493 3.260 1.00 91.88 128 LEU A N 1
ATOM 984 C CA . LEU A 1 128 ? -16.139 39.799 3.683 1.00 91.88 128 LEU A CA 1
ATOM 985 C C . LEU A 1 128 ? -15.862 39.970 5.181 1.00 91.88 128 LEU A C 1
ATOM 987 O O . LEU A 1 128 ? -15.425 39.014 5.824 1.00 91.88 128 LEU A O 1
ATOM 991 N N . GLU A 1 129 ? -16.095 41.161 5.729 1.00 92.88 129 GLU A N 1
ATOM 992 C CA . GLU A 1 129 ? -15.931 41.440 7.158 1.00 92.88 129 GLU A CA 1
ATOM 993 C C . GLU A 1 129 ? -16.880 40.577 7.998 1.00 92.88 129 GLU A C 1
ATOM 995 O O . GLU A 1 129 ? -16.434 39.841 8.883 1.00 92.88 129 GLU A O 1
ATOM 1000 N N . HIS A 1 130 ? -18.163 40.554 7.637 1.00 94.06 130 HIS A N 1
ATOM 1001 C CA . HIS A 1 130 ? -19.157 39.728 8.316 1.00 94.06 130 HIS A CA 1
ATOM 1002 C C . HIS A 1 130 ? -18.909 38.217 8.125 1.00 94.06 130 HIS A C 1
ATOM 1004 O O . HIS A 1 130 ? -19.059 37.458 9.083 1.00 94.06 130 HIS A O 1
ATOM 1010 N N . LEU A 1 131 ? -18.435 37.755 6.956 1.00 94.38 131 LEU A N 1
ATOM 1011 C CA . LEU A 1 131 ? -18.028 36.348 6.768 1.00 94.38 131 LEU A CA 1
ATOM 1012 C C . LEU A 1 131 ? -16.819 35.964 7.625 1.00 94.38 131 LEU A C 1
ATOM 1014 O O . LEU A 1 131 ? -16.798 34.864 8.175 1.00 94.38 131 LEU A O 1
ATOM 1018 N N . ARG A 1 132 ? -15.818 36.846 7.757 1.00 94.31 132 ARG A N 1
ATOM 1019 C CA . ARG A 1 132 ? -14.668 36.611 8.647 1.00 94.31 132 ARG A CA 1
ATOM 1020 C C . ARG A 1 132 ? -15.120 36.515 10.094 1.00 94.31 132 ARG A C 1
ATOM 1022 O O . ARG A 1 132 ? -14.734 35.569 10.773 1.00 94.31 132 ARG A O 1
ATOM 1029 N N . ARG A 1 133 ? -15.996 37.421 10.531 1.00 94.44 133 ARG A N 1
ATOM 1030 C CA . ARG A 1 133 ? -16.529 37.391 11.893 1.00 94.44 133 ARG A CA 1
ATOM 1031 C C . ARG A 1 133 ? -17.366 36.137 12.160 1.00 94.44 133 ARG A C 1
ATOM 1033 O O . ARG A 1 133 ? -17.190 35.498 13.190 1.00 94.44 133 ARG A O 1
ATOM 1040 N N . SER A 1 134 ? -18.197 35.720 11.202 1.00 94.81 134 SER A N 1
ATOM 1041 C CA . SER A 1 134 ? -18.923 34.443 11.271 1.00 94.81 134 SER A CA 1
ATOM 1042 C C . SER A 1 134 ? -17.966 33.245 11.366 1.00 94.81 134 SER A C 1
ATOM 1044 O O . SER A 1 134 ? -18.185 32.347 12.175 1.00 94.81 134 SER A O 1
ATOM 1046 N N . ALA A 1 135 ? -16.871 33.247 10.596 1.00 93.12 135 ALA A N 1
ATOM 1047 C CA . ALA A 1 135 ? -15.861 32.189 10.614 1.00 93.12 135 ALA A CA 1
ATOM 1048 C C . ALA A 1 135 ? -15.022 32.161 11.906 1.00 93.12 135 ALA A C 1
ATOM 1050 O O . ALA A 1 135 ? -14.568 31.091 12.306 1.00 93.12 135 ALA A O 1
ATOM 1051 N N . GLU A 1 136 ? -14.808 33.309 12.554 1.00 93.50 136 GLU A N 1
ATOM 1052 C CA . GLU A 1 136 ? -14.165 33.403 13.872 1.00 93.50 136 GLU A CA 1
ATOM 1053 C C . GLU A 1 136 ? -15.055 32.828 14.978 1.00 93.50 136 GLU A C 1
ATOM 1055 O O . GLU A 1 136 ? -14.569 32.095 15.838 1.00 93.50 136 GLU A O 1
ATOM 1060 N N . LEU A 1 137 ? -16.352 33.149 14.944 1.00 92.44 137 LEU A N 1
ATOM 1061 C CA . LEU A 1 137 ? -17.322 32.728 15.957 1.00 92.44 137 LEU A CA 1
ATOM 1062 C C . LEU A 1 137 ? -17.758 31.260 15.783 1.00 92.44 137 LEU A C 1
ATOM 1064 O O . LEU A 1 137 ? -18.026 30.576 16.767 1.00 92.44 137 LEU A O 1
ATOM 1068 N N . ALA A 1 138 ? -17.803 30.758 14.544 1.00 90.62 138 ALA A N 1
ATOM 1069 C CA . ALA A 1 138 ? -18.132 29.371 14.212 1.00 90.62 138 ALA A CA 1
ATOM 1070 C C . ALA A 1 138 ? -17.114 28.776 13.213 1.00 90.62 138 ALA A C 1
ATOM 1072 O O . ALA A 1 138 ? -17.418 28.618 12.024 1.00 90.62 138 ALA A O 1
ATOM 1073 N N . PRO A 1 139 ? -15.905 28.401 13.676 1.00 88.31 139 PRO A N 1
ATOM 1074 C CA . PRO A 1 139 ? -14.836 27.901 12.806 1.00 88.31 139 PRO A CA 1
ATOM 1075 C C . PRO A 1 139 ? -15.157 26.563 12.126 1.00 88.31 139 PRO A C 1
ATOM 1077 O O . PRO A 1 139 ? -14.541 26.245 11.106 1.00 88.31 139 PRO A O 1
ATOM 1080 N N . ASP A 1 140 ? -16.126 25.816 12.659 1.00 90.25 140 ASP A N 1
ATOM 1081 C CA . ASP A 1 140 ? -16.555 24.503 12.168 1.00 90.25 140 ASP A CA 1
ATOM 1082 C C . ASP A 1 140 ? -17.831 24.576 11.303 1.00 90.25 140 ASP A C 1
ATOM 1084 O O . ASP A 1 140 ? -18.489 23.566 11.063 1.00 90.25 140 ASP A O 1
ATOM 1088 N N . ASN A 1 141 ? -18.190 25.762 10.795 1.00 91.12 141 ASN A N 1
ATOM 1089 C CA . ASN A 1 141 ? -19.257 25.916 9.804 1.00 91.12 141 ASN A CA 1
ATOM 1090 C C . ASN A 1 141 ? -18.693 25.837 8.371 1.00 91.12 141 ASN A C 1
ATOM 1092 O O . ASN A 1 141 ? -18.025 26.758 7.888 1.00 91.12 141 ASN A O 1
ATOM 1096 N N . ALA A 1 142 ? -18.980 24.733 7.674 1.00 91.50 142 ALA A N 1
ATOM 1097 C CA . ALA A 1 142 ? -18.469 24.482 6.326 1.00 91.50 142 ALA A CA 1
ATOM 1098 C C . ALA A 1 142 ? -18.992 25.483 5.280 1.00 91.50 142 ALA A C 1
ATOM 1100 O O . ALA A 1 142 ? -18.239 25.887 4.392 1.00 91.50 142 ALA A O 1
ATOM 1101 N N . ASP A 1 143 ? -20.249 25.919 5.396 1.00 89.56 143 ASP A N 1
ATOM 1102 C CA . ASP A 1 143 ? -20.868 26.857 4.455 1.00 89.56 143 ASP A CA 1
ATOM 1103 C C . ASP A 1 143 ? -20.259 28.257 4.574 1.00 89.56 143 ASP A C 1
ATOM 1105 O O . ASP A 1 143 ? -19.963 28.893 3.556 1.00 89.56 143 ASP A O 1
ATOM 1109 N N . THR A 1 144 ? -20.008 28.726 5.801 1.00 93.38 144 THR A N 1
ATOM 1110 C CA . THR A 1 144 ? -19.300 29.989 6.060 1.00 93.38 144 THR A CA 1
ATOM 1111 C C . THR A 1 144 ? -17.898 29.956 5.456 1.00 93.38 144 THR A C 1
ATOM 1113 O O . THR A 1 144 ? -17.534 30.857 4.697 1.00 93.38 144 THR A O 1
ATOM 1116 N N . GLN A 1 145 ? -17.125 28.897 5.718 1.00 94.56 145 GLN A N 1
ATOM 1117 C CA . GLN A 1 145 ? -15.768 28.742 5.175 1.00 94.56 145 GLN A CA 1
ATOM 1118 C C . GLN A 1 145 ? -15.766 28.638 3.640 1.00 94.56 145 GLN A C 1
ATOM 1120 O O . GLN A 1 145 ? -14.943 29.262 2.965 1.00 94.56 145 GLN A O 1
ATOM 1125 N N . GLY A 1 146 ? -16.719 27.896 3.067 1.00 93.69 146 GLY A N 1
ATOM 1126 C CA . GLY A 1 146 ? -16.859 27.734 1.622 1.00 93.69 146 GLY A CA 1
ATOM 1127 C C . GLY A 1 146 ? -17.156 29.060 0.924 1.00 93.69 146 GLY A C 1
ATOM 1128 O O . GLY A 1 146 ? -16.490 29.408 -0.056 1.00 93.69 146 GLY A O 1
ATOM 1129 N N . ARG A 1 147 ? -18.104 29.842 1.457 1.00 93.44 147 ARG A N 1
ATOM 1130 C CA . ARG A 1 147 ? -18.453 31.169 0.922 1.00 93.44 147 ARG A CA 1
ATOM 1131 C C . ARG A 1 147 ? -17.346 32.198 1.115 1.00 93.44 147 ARG A C 1
ATOM 1133 O O . ARG A 1 147 ? -17.062 32.946 0.179 1.00 93.44 147 ARG A O 1
ATOM 1140 N N . LEU A 1 148 ? -16.669 32.184 2.263 1.00 94.69 148 LEU A N 1
ATOM 1141 C CA . LEU A 1 148 ? -15.479 33.000 2.501 1.00 94.69 148 LEU A CA 1
ATOM 1142 C C . LEU A 1 148 ? -14.411 32.728 1.430 1.00 94.69 148 LEU A C 1
ATOM 1144 O O . LEU A 1 148 ? -13.876 33.666 0.839 1.00 94.69 148 LEU A O 1
ATOM 1148 N N . GLY A 1 149 ? -14.160 31.456 1.107 1.00 94.44 149 GLY A N 1
ATOM 1149 C CA . GLY A 1 149 ? -13.249 31.074 0.029 1.00 94.44 149 GLY A CA 1
ATOM 1150 C C . GLY A 1 149 ? -13.665 31.614 -1.344 1.00 94.44 149 GLY A C 1
ATOM 1151 O O . GLY A 1 149 ? -12.816 32.120 -2.082 1.00 94.44 149 GLY A O 1
ATOM 1152 N N . ILE A 1 150 ? -14.962 31.572 -1.678 1.00 93.69 150 ILE A N 1
ATOM 1153 C CA . ILE A 1 150 ? -15.501 32.123 -2.937 1.00 93.69 150 ILE A CA 1
ATOM 1154 C C . ILE A 1 150 ? -15.242 33.625 -3.027 1.00 93.69 150 ILE A C 1
ATOM 1156 O O . ILE A 1 150 ? -14.732 34.104 -4.044 1.00 93.69 150 ILE A O 1
ATOM 1160 N N . LEU A 1 151 ? -15.560 34.366 -1.968 1.00 92.56 151 LEU A N 1
ATOM 1161 C CA . LEU A 1 151 ? -15.423 35.818 -1.962 1.00 92.56 151 LEU A CA 1
ATOM 1162 C C . LEU A 1 151 ? -13.949 36.252 -1.989 1.00 92.56 151 LEU A C 1
ATOM 1164 O O . LEU A 1 151 ? -13.580 37.129 -2.771 1.00 92.56 151 LEU A O 1
ATOM 1168 N N . LEU A 1 152 ? -13.080 35.577 -1.228 1.00 93.62 152 LEU A N 1
ATOM 1169 C CA . LEU A 1 152 ? -11.628 35.795 -1.268 1.00 93.62 152 LEU A CA 1
ATOM 1170 C C . LEU A 1 152 ? -11.042 35.506 -2.656 1.00 93.62 152 LEU A C 1
ATOM 1172 O O . LEU A 1 152 ? -10.181 36.252 -3.128 1.00 93.62 152 LEU A O 1
ATOM 1176 N N . HIS A 1 153 ? -11.529 34.462 -3.334 1.00 92.69 153 HIS A N 1
ATOM 1177 C CA . HIS A 1 153 ? -11.114 34.136 -4.698 1.00 92.69 153 HIS A CA 1
ATOM 1178 C C . HIS A 1 153 ? -11.511 35.253 -5.675 1.00 92.69 153 HIS A C 1
ATOM 1180 O O . HIS A 1 153 ? -10.661 35.712 -6.439 1.00 92.69 153 HIS A O 1
ATOM 1186 N N . LYS A 1 154 ? -12.755 35.757 -5.604 1.00 89.81 154 LYS A N 1
ATOM 1187 C CA . LYS A 1 154 ? -13.220 36.896 -6.423 1.00 89.81 154 LYS A CA 1
ATOM 1188 C C . LYS A 1 154 ? -12.378 38.163 -6.197 1.00 89.81 154 LYS A C 1
ATOM 1190 O O . LYS A 1 154 ? -12.141 38.905 -7.144 1.00 89.81 154 LYS A O 1
ATOM 1195 N N . GLN A 1 155 ? -11.895 38.391 -4.973 1.00 89.44 155 GLN A N 1
ATOM 1196 C CA . GLN A 1 155 ? -11.029 39.527 -4.627 1.00 89.44 155 GLN A CA 1
ATOM 1197 C C . GLN A 1 155 ? -9.539 39.314 -4.965 1.00 89.44 155 GLN A C 1
ATOM 1199 O O . GLN A 1 155 ? -8.711 40.171 -4.663 1.00 89.44 155 GLN A O 1
ATOM 1204 N N . GLY A 1 156 ? -9.165 38.176 -5.561 1.00 88.75 156 GLY A N 1
ATOM 1205 C CA . GLY A 1 156 ? -7.775 37.862 -5.911 1.00 88.75 156 GLY A CA 1
ATOM 1206 C C . GLY A 1 156 ? -6.893 37.440 -4.728 1.00 88.75 156 GLY A C 1
ATOM 1207 O O . GLY A 1 156 ? -5.695 37.226 -4.907 1.00 88.75 156 GLY A O 1
ATOM 1208 N N . GLN A 1 157 ? -7.455 37.255 -3.528 1.00 92.50 157 GLN A N 1
ATOM 1209 C CA . GLN A 1 157 ? -6.740 36.761 -2.344 1.00 92.50 157 GLN A CA 1
ATOM 1210 C C . GLN A 1 157 ? -6.616 35.229 -2.394 1.00 92.50 157 GLN A C 1
ATOM 1212 O O . GLN A 1 157 ? -7.181 34.501 -1.577 1.00 92.50 157 GLN A O 1
ATOM 1217 N N . LEU A 1 158 ? -5.878 34.731 -3.387 1.00 93.25 158 LEU A N 1
ATOM 1218 C CA . LEU A 1 158 ? -5.862 33.316 -3.773 1.00 93.25 158 LEU A CA 1
ATOM 1219 C C . LEU A 1 158 ? -5.373 32.369 -2.661 1.00 93.25 158 LEU A C 1
ATOM 1221 O O . LEU A 1 158 ? -5.955 31.305 -2.463 1.00 93.25 158 LEU A O 1
ATOM 1225 N N . SER A 1 159 ? -4.340 32.749 -1.903 1.00 91.81 159 SER A N 1
ATOM 1226 C CA . SER A 1 159 ? -3.807 31.911 -0.813 1.00 91.81 159 SER A CA 1
ATOM 1227 C C . SER A 1 159 ? -4.806 31.763 0.347 1.00 91.81 159 SER A C 1
ATOM 1229 O O . SER A 1 159 ? -5.055 30.660 0.847 1.00 91.81 159 SER A O 1
ATOM 1231 N N . ALA A 1 160 ? -5.464 32.866 0.718 1.00 91.56 160 ALA A N 1
ATOM 1232 C CA . ALA A 1 160 ? -6.513 32.859 1.732 1.00 91.56 160 ALA A CA 1
ATOM 1233 C C . ALA A 1 160 ? -7.743 32.068 1.252 1.00 91.56 160 ALA A C 1
ATOM 1235 O O . ALA A 1 160 ? -8.303 31.283 2.015 1.00 91.56 160 ALA A O 1
ATOM 1236 N N . ALA A 1 161 ? -8.107 32.195 -0.030 1.00 94.69 161 ALA A N 1
ATOM 1237 C CA . ALA A 1 161 ? -9.187 31.422 -0.637 1.00 94.69 161 ALA A CA 1
ATOM 1238 C C . ALA A 1 161 ? -8.922 29.910 -0.589 1.00 94.69 161 ALA A C 1
ATOM 1240 O O . ALA A 1 161 ? -9.781 29.153 -0.142 1.00 94.69 161 ALA A O 1
ATOM 1241 N N . ALA A 1 162 ? -7.721 29.466 -0.981 1.00 94.12 162 ALA A N 1
ATOM 1242 C CA . ALA A 1 162 ? -7.332 28.056 -0.905 1.00 94.12 162 ALA A CA 1
ATOM 1243 C C . ALA A 1 162 ? -7.409 27.515 0.533 1.00 94.12 162 ALA A C 1
ATOM 1245 O O . ALA A 1 162 ? -7.862 26.393 0.751 1.00 94.12 162 ALA A O 1
ATOM 1246 N N . THR A 1 163 ? -7.005 28.322 1.517 1.00 94.00 163 THR A N 1
ATOM 1247 C CA . THR A 1 163 ? -7.075 27.959 2.941 1.00 94.00 163 THR A CA 1
ATOM 1248 C C . THR A 1 163 ? -8.520 27.801 3.416 1.00 94.00 163 THR A C 1
ATOM 1250 O O . THR A 1 163 ? -8.850 26.783 4.024 1.00 94.00 163 THR A O 1
ATOM 1253 N N . ALA A 1 164 ? -9.394 28.753 3.082 1.00 93.88 164 ALA A N 1
ATOM 1254 C CA . ALA A 1 164 ? -10.812 28.700 3.435 1.00 93.88 164 ALA A CA 1
ATOM 1255 C C . ALA A 1 164 ? -11.526 27.506 2.773 1.00 93.88 164 ALA A C 1
ATOM 1257 O O . ALA A 1 164 ? -12.254 26.771 3.438 1.00 93.88 164 ALA A O 1
ATOM 1258 N N . TYR A 1 165 ? -11.246 27.228 1.494 1.00 96.00 165 TYR A N 1
ATOM 1259 C CA . TYR A 1 165 ? -11.785 26.048 0.811 1.00 96.00 165 TYR A CA 1
ATOM 1260 C C . TYR A 1 165 ? -11.329 24.729 1.440 1.00 96.00 165 TYR A C 1
ATOM 1262 O O . TYR A 1 165 ? -12.152 23.837 1.635 1.00 96.00 165 TYR A O 1
ATOM 1270 N N . ARG A 1 166 ? -10.040 24.596 1.790 1.00 95.06 166 ARG A N 1
ATOM 1271 C CA . ARG A 1 166 ? -9.542 23.405 2.497 1.00 95.06 166 ARG A CA 1
ATOM 1272 C C . ARG A 1 166 ? -10.249 23.219 3.829 1.00 95.06 166 ARG A C 1
ATOM 1274 O O . ARG A 1 166 ? -10.611 22.097 4.160 1.00 95.06 166 ARG A O 1
ATOM 1281 N N . ARG A 1 167 ? -10.460 24.303 4.580 1.00 93.62 167 ARG A N 1
ATOM 1282 C CA . ARG A 1 167 ? -11.161 24.234 5.864 1.00 93.62 167 ARG A CA 1
ATOM 1283 C C . ARG A 1 167 ? -12.613 23.795 5.683 1.00 93.62 167 ARG A C 1
ATOM 1285 O O . ARG A 1 167 ? -13.053 22.905 6.397 1.00 93.62 167 ARG A O 1
ATOM 1292 N N . ALA A 1 168 ? -13.316 24.343 4.693 1.00 94.81 168 ALA A N 1
ATOM 1293 C CA . ALA A 1 168 ? -14.679 23.928 4.361 1.00 94.81 168 ALA A CA 1
ATOM 1294 C C . ALA A 1 168 ? -14.766 22.427 4.038 1.00 94.81 168 ALA A C 1
ATOM 1296 O O . ALA A 1 168 ? -15.626 21.737 4.577 1.00 94.81 168 ALA A O 1
ATOM 1297 N N . LEU A 1 169 ? -13.836 21.913 3.226 1.00 93.19 169 LEU A N 1
ATOM 1298 C CA . LEU A 1 169 ? -13.798 20.501 2.832 1.00 93.19 169 LEU A CA 1
ATOM 1299 C C . LEU A 1 169 ? -13.318 19.561 3.947 1.00 93.19 169 LEU A C 1
ATOM 1301 O O . LEU A 1 169 ? -13.703 18.400 3.953 1.00 93.19 169 LEU A O 1
ATOM 1305 N N . GLN A 1 170 ? -12.523 20.050 4.906 1.00 92.56 170 GLN A N 1
ATOM 1306 C CA . GLN A 1 170 ? -12.192 19.307 6.132 1.00 92.56 170 GLN A CA 1
ATOM 1307 C C . GLN A 1 170 ? -13.407 19.116 7.044 1.00 92.56 170 GLN A C 1
ATOM 1309 O O . GLN A 1 170 ? -13.474 18.125 7.764 1.00 92.56 170 GLN A O 1
ATOM 1314 N N . ILE A 1 171 ? -14.329 20.082 7.055 1.00 91.19 171 ILE A N 1
ATOM 1315 C CA . ILE A 1 171 ? -15.545 20.031 7.875 1.00 91.19 171 ILE A CA 1
ATOM 1316 C C . ILE A 1 171 ? -16.616 19.190 7.172 1.00 91.19 171 ILE A C 1
ATOM 1318 O O . ILE A 1 171 ? -17.248 18.342 7.796 1.00 91.19 171 ILE A O 1
ATOM 1322 N N . ASN A 1 172 ? -16.824 19.424 5.874 1.00 89.12 172 ASN A N 1
ATOM 1323 C CA . ASN A 1 172 ? -17.775 18.687 5.054 1.00 89.12 172 ASN A CA 1
ATOM 1324 C C . ASN A 1 172 ? -17.167 18.380 3.680 1.00 89.12 172 ASN A C 1
ATOM 1326 O O . ASN A 1 172 ? -17.060 19.250 2.814 1.00 89.12 172 ASN A O 1
ATOM 1330 N N . GLU A 1 173 ? -16.818 17.114 3.470 1.00 85.81 173 GLU A N 1
ATOM 1331 C CA . GLU A 1 173 ? -16.223 16.632 2.220 1.00 85.81 173 GLU A CA 1
ATOM 1332 C C . GLU A 1 173 ? -17.216 16.663 1.041 1.00 85.81 173 GLU A C 1
ATOM 1334 O O . GLU A 1 173 ? -16.803 16.699 -0.120 1.00 85.81 173 GLU A O 1
ATOM 1339 N N . ASN A 1 174 ? -18.527 16.705 1.308 1.00 86.38 174 ASN A N 1
ATOM 1340 C CA . ASN A 1 174 ? -19.577 16.675 0.290 1.00 86.38 174 ASN A CA 1
ATOM 1341 C C . ASN A 1 174 ? -20.008 18.085 -0.156 1.00 86.38 174 ASN A C 1
ATOM 1343 O O . ASN A 1 174 ? -21.189 18.436 -0.131 1.00 86.38 174 ASN A O 1
ATOM 1347 N N . LEU A 1 175 ? -19.039 18.905 -0.578 1.00 89.06 175 LEU A N 1
ATOM 1348 C CA . LEU A 1 175 ? -19.266 20.249 -1.127 1.00 89.06 175 LEU A CA 1
ATOM 1349 C C . LEU A 1 175 ? -18.721 20.358 -2.567 1.00 89.06 175 LEU A C 1
ATOM 1351 O O . LEU A 1 175 ? -17.644 20.926 -2.784 1.00 89.06 175 LEU A O 1
ATOM 1355 N N . PRO A 1 176 ? -19.454 19.862 -3.589 1.00 86.38 176 PRO A N 1
ATOM 1356 C CA . PRO A 1 176 ? -18.945 19.734 -4.960 1.00 86.38 176 PRO A CA 1
ATOM 1357 C C . PRO A 1 176 ? -18.447 21.051 -5.570 1.00 86.38 176 PRO A C 1
ATOM 1359 O O . PRO A 1 176 ? -17.423 21.086 -6.254 1.00 86.38 176 PRO A O 1
ATOM 1362 N N . GLN A 1 177 ? -19.136 22.164 -5.311 1.00 88.88 177 GLN A N 1
ATOM 1363 C CA . GLN A 1 177 ? -18.726 23.463 -5.847 1.00 88.88 177 GLN A CA 1
ATOM 1364 C C . GLN A 1 177 ? -17.421 23.967 -5.213 1.00 88.88 177 GLN A C 1
ATOM 1366 O O . GLN A 1 177 ? -16.571 24.524 -5.909 1.00 88.88 177 GLN A O 1
ATOM 1371 N N . VAL A 1 178 ? -17.243 23.746 -3.907 1.00 93.44 178 VAL A N 1
ATOM 1372 C CA . VAL A 1 178 ? -16.026 24.126 -3.178 1.00 93.44 178 VAL A CA 1
ATOM 1373 C C . VAL A 1 178 ? -14.847 23.268 -3.638 1.00 93.44 178 VAL A C 1
ATOM 1375 O O . VAL A 1 178 ? -13.792 23.815 -3.960 1.00 93.44 178 VAL A O 1
ATOM 1378 N N . ALA A 1 179 ? -15.052 21.953 -3.771 1.00 92.81 179 ALA A N 1
ATOM 1379 C CA . ALA A 1 179 ? -14.062 21.028 -4.322 1.00 92.81 179 ALA A CA 1
ATOM 1380 C C . ALA A 1 179 ? -13.624 21.436 -5.738 1.00 92.81 179 ALA A C 1
ATOM 1382 O O . ALA A 1 179 ? -12.428 21.493 -6.018 1.00 92.81 179 ALA A O 1
ATOM 1383 N N . ASN A 1 180 ? -14.570 21.809 -6.610 1.00 94.06 180 ASN A N 1
ATOM 1384 C CA . ASN A 1 180 ? -14.258 22.294 -7.956 1.00 94.06 180 ASN A CA 1
ATOM 1385 C C . ASN A 1 180 ? -13.409 23.574 -7.933 1.00 94.06 180 ASN A C 1
ATOM 1387 O O . ASN A 1 180 ? -12.412 23.674 -8.646 1.00 94.06 180 ASN A O 1
ATOM 1391 N N . ASN A 1 181 ? -13.800 24.555 -7.116 1.00 94.62 181 ASN A N 1
ATOM 1392 C CA . ASN A 1 181 ? -13.111 25.842 -7.040 1.00 94.62 181 ASN A CA 1
ATOM 1393 C C . ASN A 1 181 ? -11.690 25.697 -6.480 1.00 94.62 181 ASN A C 1
ATOM 1395 O O . ASN A 1 181 ? -10.766 26.328 -6.999 1.00 94.62 181 ASN A O 1
ATOM 1399 N N . LEU A 1 182 ? -11.505 24.851 -5.461 1.00 95.88 182 LEU A N 1
ATOM 1400 C CA . LEU A 1 182 ? -10.184 24.528 -4.929 1.00 95.88 182 LEU A CA 1
ATOM 1401 C C . LEU A 1 182 ? -9.342 23.796 -5.975 1.00 95.88 182 LEU A C 1
ATOM 1403 O O . LEU A 1 182 ? -8.222 24.216 -6.252 1.00 95.88 182 LEU A O 1
ATOM 1407 N N . ALA A 1 183 ? -9.887 22.751 -6.600 1.00 95.50 183 ALA A N 1
ATOM 1408 C CA . ALA A 1 183 ? -9.185 21.979 -7.618 1.00 95.50 183 ALA A CA 1
ATOM 1409 C C . ALA A 1 183 ? -8.701 22.852 -8.782 1.00 95.50 183 ALA A C 1
ATOM 1411 O O . ALA A 1 183 ? -7.533 22.788 -9.171 1.00 95.50 183 ALA A O 1
ATOM 1412 N N . TRP A 1 184 ? -9.579 23.718 -9.290 1.00 95.38 184 TRP A N 1
ATOM 1413 C CA . TRP A 1 184 ? -9.244 24.675 -10.336 1.00 95.38 184 TRP A CA 1
ATOM 1414 C C . TRP A 1 184 ? -8.106 25.601 -9.904 1.00 95.38 184 TRP A C 1
ATOM 1416 O O . TRP A 1 184 ? -7.093 25.712 -10.596 1.00 95.38 184 TRP A O 1
ATOM 1426 N N . LEU A 1 185 ? -8.234 26.216 -8.725 1.00 95.38 185 LEU A N 1
ATOM 1427 C CA . LEU A 1 185 ? -7.238 27.139 -8.191 1.00 95.38 185 LEU A CA 1
ATOM 1428 C C . LEU A 1 185 ? -5.859 26.477 -8.047 1.00 95.38 185 LEU A C 1
ATOM 1430 O O . LEU A 1 185 ? -4.859 27.023 -8.519 1.00 95.38 185 LEU A O 1
ATOM 1434 N N . LEU A 1 186 ? -5.810 25.282 -7.456 1.00 95.06 186 LEU A N 1
ATOM 1435 C CA . LEU A 1 186 ? -4.576 24.518 -7.256 1.00 95.06 186 LEU A CA 1
ATOM 1436 C C . LEU A 1 186 ? -3.949 24.051 -8.582 1.00 95.06 186 LEU A C 1
ATOM 1438 O O . LEU A 1 186 ? -2.724 23.929 -8.671 1.00 95.06 186 LEU A O 1
ATOM 1442 N N . ALA A 1 187 ? -4.757 23.802 -9.617 1.00 93.81 187 ALA A N 1
ATOM 1443 C CA . ALA A 1 187 ? -4.273 23.394 -10.934 1.00 93.81 187 ALA A CA 1
ATOM 1444 C C . ALA A 1 187 ? -3.745 24.575 -11.766 1.00 93.81 187 ALA A C 1
ATOM 1446 O O . ALA A 1 187 ? -2.693 24.454 -12.408 1.00 93.81 187 ALA A O 1
ATOM 1447 N N . THR A 1 188 ? -4.466 25.704 -11.773 1.00 92.75 188 THR A N 1
ATOM 1448 C CA . THR A 1 188 ? -4.261 26.793 -12.746 1.00 92.75 188 THR A CA 1
ATOM 1449 C C . THR A 1 188 ? -3.570 28.039 -12.201 1.00 92.75 188 THR A C 1
ATOM 1451 O O . THR A 1 188 ? -3.216 28.905 -13.002 1.00 92.75 188 THR A O 1
ATOM 1454 N N . SER A 1 189 ? -3.390 28.169 -10.879 1.00 91.50 189 SER A N 1
ATOM 1455 C CA . SER A 1 189 ? -2.698 29.330 -10.298 1.00 91.50 189 SER A CA 1
ATOM 1456 C C . SER A 1 189 ? -1.306 29.512 -10.915 1.00 91.50 189 SER A C 1
ATOM 1458 O O . SER A 1 189 ? -0.613 28.535 -11.190 1.00 91.50 189 SER A O 1
ATOM 1460 N N . GLN A 1 190 ? -0.890 30.761 -11.141 1.00 87.50 190 GLN A N 1
ATOM 1461 C CA . GLN A 1 190 ? 0.477 31.077 -11.582 1.00 87.50 190 GLN A CA 1
ATOM 1462 C C . GLN A 1 190 ? 1.476 31.065 -10.418 1.00 87.50 190 GLN A C 1
ATOM 1464 O O . GLN A 1 190 ? 2.672 30.908 -10.644 1.00 87.50 190 GLN A O 1
ATOM 1469 N N . ASP A 1 191 ? 0.985 31.211 -9.188 1.00 86.69 191 ASP A N 1
ATOM 1470 C CA . ASP A 1 191 ? 1.792 31.201 -7.973 1.00 86.69 191 ASP A CA 1
ATOM 1471 C C . ASP A 1 191 ? 2.102 29.759 -7.551 1.00 86.69 191 ASP A C 1
ATOM 1473 O O . ASP A 1 191 ? 1.205 29.002 -7.164 1.00 86.69 191 ASP A O 1
ATOM 1477 N N . GLU A 1 192 ? 3.379 29.378 -7.615 1.00 84.88 192 GLU A N 1
ATOM 1478 C CA . GLU A 1 192 ? 3.852 28.042 -7.242 1.00 84.88 192 GLU A CA 1
ATOM 1479 C C . GLU A 1 192 ? 3.569 27.681 -5.781 1.00 84.88 192 GLU A C 1
ATOM 1481 O O . GLU A 1 192 ? 3.406 26.499 -5.489 1.00 84.88 192 GLU A O 1
ATOM 1486 N N . SER A 1 193 ? 3.444 28.659 -4.876 1.00 85.38 193 SER A N 1
ATOM 1487 C CA . SER A 1 193 ? 3.124 28.397 -3.465 1.00 85.38 193 SER A CA 1
ATOM 1488 C C . SER A 1 193 ? 1.696 27.880 -3.260 1.00 85.38 193 SER A C 1
ATOM 1490 O O . SER A 1 193 ? 1.412 27.191 -2.280 1.00 85.38 193 SER A O 1
ATOM 1492 N N . ILE A 1 194 ? 0.799 28.192 -4.199 1.00 88.25 194 ILE A N 1
ATOM 1493 C CA . ILE A 1 194 ? -0.605 27.770 -4.184 1.00 88.25 194 ILE A CA 1
ATOM 1494 C C . ILE A 1 194 ? -0.774 26.472 -4.968 1.00 88.25 194 ILE A C 1
ATOM 1496 O O . ILE A 1 194 ? -1.618 25.648 -4.618 1.00 88.25 194 ILE A O 1
ATOM 1500 N N . ARG A 1 195 ? 0.003 26.277 -6.039 1.00 89.38 195 ARG A N 1
ATOM 1501 C CA . ARG A 1 195 ? -0.146 25.111 -6.911 1.00 89.38 195 ARG A CA 1
ATOM 1502 C C . ARG A 1 195 ? 0.123 23.816 -6.154 1.00 89.38 195 ARG A C 1
ATOM 1504 O O . ARG A 1 195 ? 1.213 23.584 -5.645 1.00 89.38 195 ARG A O 1
ATOM 1511 N N . ASN A 1 196 ? -0.854 22.920 -6.189 1.00 90.94 196 ASN A N 1
ATOM 1512 C CA . ASN A 1 196 ? -0.709 21.563 -5.679 1.00 90.94 196 ASN A CA 1
ATOM 1513 C C . ASN A 1 196 ? -1.397 20.588 -6.644 1.00 90.94 196 ASN A C 1
ATOM 1515 O O . ASN A 1 196 ? -2.588 20.323 -6.494 1.00 90.94 196 ASN A O 1
ATOM 1519 N N . PRO A 1 197 ? -0.682 20.081 -7.667 1.00 85.94 197 PRO A N 1
ATOM 1520 C CA . PRO A 1 197 ? -1.273 19.237 -8.706 1.00 85.94 197 PRO A CA 1
ATOM 1521 C C . PRO A 1 197 ? -1.933 17.958 -8.181 1.00 85.94 197 PRO A C 1
ATOM 1523 O O . PRO A 1 197 ? -2.975 17.559 -8.694 1.00 85.94 197 PRO A O 1
ATOM 1526 N N . THR A 1 198 ? -1.353 17.333 -7.154 1.00 84.56 198 THR A N 1
ATOM 1527 C CA . THR A 1 198 ? -1.877 16.094 -6.561 1.00 84.56 198 THR A CA 1
ATOM 1528 C C . THR A 1 198 ? -3.195 16.350 -5.834 1.00 84.56 198 THR A C 1
ATOM 1530 O O . THR A 1 198 ? -4.181 15.651 -6.054 1.00 84.56 198 THR A O 1
ATOM 1533 N N . GLU A 1 199 ? -3.236 17.396 -5.009 1.00 88.50 199 GLU A N 1
ATOM 1534 C CA . GLU A 1 199 ? -4.451 17.803 -4.297 1.00 88.50 199 GLU A CA 1
ATOM 1535 C C . GLU A 1 199 ? -5.528 18.310 -5.269 1.00 88.50 199 GLU A C 1
ATOM 1537 O O . GLU A 1 199 ? -6.703 17.978 -5.119 1.00 88.50 199 GLU A O 1
ATOM 1542 N N . ALA A 1 200 ? -5.130 19.047 -6.313 1.00 91.38 200 ALA A N 1
ATOM 1543 C CA . ALA A 1 200 ? -6.034 19.497 -7.366 1.00 91.38 200 ALA A CA 1
ATOM 1544 C C . ALA A 1 200 ? -6.759 18.322 -8.027 1.00 91.38 200 ALA A C 1
ATOM 1546 O O . ALA A 1 200 ? -7.966 18.372 -8.257 1.00 91.38 200 ALA A O 1
ATOM 1547 N N . LEU A 1 201 ? -6.022 17.252 -8.318 1.00 90.81 201 LEU A N 1
ATOM 1548 C CA . LEU A 1 201 ? -6.559 16.088 -8.999 1.00 90.81 201 LEU A CA 1
ATOM 1549 C C . LEU A 1 201 ? -7.469 15.242 -8.114 1.00 90.81 201 LEU A C 1
ATOM 1551 O O . LEU A 1 201 ? -8.486 14.742 -8.597 1.00 90.81 201 LEU A O 1
ATOM 1555 N N . HIS A 1 202 ? -7.157 15.141 -6.823 1.00 88.62 202 HIS A N 1
ATOM 1556 C CA . HIS A 1 202 ? -8.047 14.518 -5.851 1.00 88.62 202 HIS A CA 1
ATOM 1557 C C . HIS A 1 202 ? -9.422 15.204 -5.842 1.00 88.62 202 HIS A C 1
ATOM 1559 O O . HIS A 1 202 ? -10.430 14.568 -6.154 1.00 88.62 202 HIS A O 1
ATOM 1565 N N . TRP A 1 203 ? -9.461 16.517 -5.594 1.00 90.19 203 TRP A N 1
ATOM 1566 C CA . TRP A 1 203 ? -10.723 17.259 -5.509 1.00 90.19 203 TRP A CA 1
ATOM 1567 C C . TRP A 1 203 ? -11.462 17.359 -6.849 1.00 90.19 203 TRP A C 1
ATOM 1569 O O . TRP A 1 203 ? -12.692 17.288 -6.876 1.00 90.19 203 TRP A O 1
ATOM 1579 N N . ALA A 1 204 ? -10.741 17.451 -7.974 1.00 92.31 204 ALA A N 1
ATOM 1580 C CA . ALA A 1 204 ? -11.360 17.404 -9.299 1.00 92.31 204 ALA A CA 1
ATOM 1581 C C . ALA A 1 204 ? -12.015 16.045 -9.586 1.00 92.31 204 ALA A C 1
ATOM 1583 O O . ALA A 1 204 ? -13.076 15.990 -10.208 1.00 92.31 204 ALA A O 1
ATOM 1584 N N . THR A 1 205 ? -11.405 14.949 -9.123 1.00 87.69 205 THR A N 1
ATOM 1585 C CA . THR A 1 205 ? -11.955 13.596 -9.288 1.00 87.69 205 THR A CA 1
ATOM 1586 C C . THR A 1 205 ? -13.206 13.416 -8.441 1.00 87.69 205 THR A C 1
ATOM 1588 O O . THR A 1 205 ? -14.231 13.019 -8.989 1.00 87.69 205 THR A O 1
ATOM 1591 N N . VAL A 1 206 ? -13.159 13.804 -7.158 1.00 85.31 206 VAL A N 1
ATOM 1592 C CA . VAL A 1 206 ? -14.328 13.799 -6.258 1.00 85.31 206 VAL A CA 1
ATOM 1593 C C . VAL A 1 206 ? -15.490 14.569 -6.890 1.00 85.31 206 VAL A C 1
ATOM 1595 O O . VAL A 1 206 ? -16.622 14.088 -6.934 1.00 85.31 206 VAL A O 1
ATOM 1598 N N . ARG A 1 207 ? -15.208 15.742 -7.471 1.00 89.00 207 ARG A N 1
ATOM 1599 C CA . ARG A 1 207 ? -16.217 16.544 -8.167 1.00 89.00 207 ARG A CA 1
ATOM 1600 C C . ARG A 1 207 ? -16.783 15.860 -9.414 1.00 89.00 207 ARG A C 1
ATOM 1602 O O . ARG A 1 207 ? -17.994 15.905 -9.641 1.00 89.00 207 ARG A O 1
ATOM 1609 N N . ALA A 1 208 ? -15.925 15.293 -10.255 1.00 88.25 208 ALA A N 1
ATOM 1610 C CA . ALA A 1 208 ? -16.360 14.631 -11.477 1.00 88.25 208 ALA A CA 1
ATOM 1611 C C . ALA A 1 208 ? -17.222 13.395 -11.164 1.00 88.25 208 ALA A C 1
ATOM 1613 O O . ALA A 1 208 ? -18.258 13.209 -11.804 1.00 88.25 208 ALA A O 1
ATOM 1614 N N . GLU A 1 209 ? -16.850 12.620 -10.140 1.00 84.69 209 GLU A N 1
ATOM 1615 C CA . GLU A 1 209 ? -17.606 11.463 -9.641 1.00 84.69 209 GLU A CA 1
ATOM 1616 C C . GLU A 1 209 ? -18.965 11.865 -9.070 1.00 84.69 209 GLU A C 1
ATOM 1618 O O . GLU A 1 209 ? -19.966 11.268 -9.444 1.00 84.69 209 GLU A O 1
ATOM 1623 N N . ALA A 1 210 ? -19.033 12.938 -8.276 1.00 83.06 210 ALA A N 1
ATOM 1624 C CA . ALA A 1 210 ? -20.302 13.457 -7.757 1.00 83.06 210 ALA A CA 1
ATOM 1625 C C . ALA A 1 210 ? -21.293 13.883 -8.863 1.00 83.06 210 ALA A C 1
ATOM 1627 O O . ALA A 1 210 ? -22.492 13.968 -8.618 1.00 83.06 210 ALA A O 1
ATOM 1628 N N . SER A 1 211 ? -20.802 14.159 -10.078 1.00 84.94 211 SER A N 1
ATOM 1629 C CA . SER A 1 211 ? -21.631 14.474 -11.252 1.00 84.94 211 SER A CA 1
ATOM 1630 C C . SER A 1 211 ? -21.871 13.291 -12.191 1.00 84.94 211 SER A C 1
ATOM 1632 O O . SER A 1 211 ? -22.365 13.502 -13.300 1.00 84.94 211 SER A O 1
ATOM 1634 N N . ASP A 1 212 ? -21.441 12.078 -11.831 1.00 85.56 212 ASP A N 1
ATOM 1635 C CA . ASP A 1 212 ? -21.415 10.913 -12.727 1.00 85.56 212 ASP A CA 1
ATOM 1636 C C . ASP A 1 212 ? -20.746 11.213 -14.087 1.00 85.56 212 ASP A C 1
ATOM 1638 O O . ASP A 1 212 ? -21.151 10.720 -15.142 1.00 85.56 212 ASP A O 1
ATOM 1642 N N . PHE A 1 213 ? -19.701 12.051 -14.081 1.00 87.19 213 PHE A N 1
ATOM 1643 C CA . PHE A 1 213 ? -18.968 12.486 -15.280 1.00 87.19 213 PHE A CA 1
ATOM 1644 C C . PHE A 1 213 ? -19.857 13.119 -16.367 1.00 87.19 213 PHE A C 1
ATOM 1646 O O . PHE A 1 213 ? -19.554 13.018 -17.563 1.00 87.19 213 PHE A O 1
ATOM 1653 N N . SER A 1 214 ? -20.957 13.763 -15.968 1.00 88.00 214 SER A N 1
ATOM 1654 C CA . SER A 1 214 ? -21.935 14.353 -16.891 1.00 88.00 214 SER A CA 1
ATOM 1655 C C . SER A 1 214 ? -21.799 15.869 -17.063 1.00 88.00 214 SER A C 1
ATOM 1657 O O . SER A 1 214 ? -22.309 16.417 -18.041 1.00 88.00 214 SER A O 1
ATOM 1659 N N . GLU A 1 215 ? -21.081 16.555 -16.167 1.00 90.06 215 GLU A N 1
ATOM 1660 C CA . GLU A 1 215 ? -21.012 18.017 -16.161 1.00 90.06 215 GLU A CA 1
ATOM 1661 C C . GLU A 1 215 ? -19.743 18.562 -16.853 1.00 90.06 215 GLU A C 1
ATOM 1663 O O . GLU A 1 215 ? -18.628 18.257 -16.419 1.00 90.06 215 GLU A O 1
ATOM 1668 N N . PRO A 1 216 ? -19.863 19.412 -17.895 1.00 92.19 216 PRO A N 1
ATOM 1669 C CA . PRO A 1 216 ? -18.710 19.909 -18.655 1.00 92.19 216 PRO A CA 1
ATOM 1670 C C . PRO A 1 216 ? -17.680 20.677 -17.818 1.00 92.19 216 PRO A C 1
ATOM 1672 O O . PRO A 1 216 ? -16.482 20.532 -18.039 1.00 92.19 216 PRO A O 1
ATOM 1675 N N . SER A 1 217 ? -18.138 21.485 -16.858 1.00 90.62 217 SER A N 1
ATOM 1676 C CA . SER A 1 217 ? -17.295 22.294 -15.964 1.00 90.62 217 SER A CA 1
ATOM 1677 C C . SER A 1 217 ? -16.420 21.421 -15.056 1.00 90.62 217 SER A C 1
ATOM 1679 O O . SER A 1 217 ? -15.231 21.684 -14.901 1.00 90.62 217 SER A O 1
ATOM 1681 N N . ALA A 1 218 ? -16.985 20.343 -14.504 1.00 91.94 218 ALA A N 1
ATOM 1682 C CA . ALA A 1 218 ? -16.269 19.385 -13.669 1.00 91.94 218 ALA A CA 1
ATOM 1683 C C . ALA A 1 218 ? -15.193 18.636 -14.469 1.00 91.94 218 ALA A C 1
ATOM 1685 O O . ALA A 1 218 ? -14.074 18.447 -13.991 1.00 91.94 218 ALA A O 1
ATOM 1686 N N . LEU A 1 219 ? -15.514 18.243 -15.707 1.00 93.56 219 LEU A N 1
ATOM 1687 C CA . LEU A 1 219 ? -14.572 17.559 -16.595 1.00 93.56 219 LEU A CA 1
ATOM 1688 C C . LEU A 1 219 ? -13.438 18.472 -17.082 1.00 93.56 219 LEU A C 1
ATOM 1690 O O . LEU A 1 219 ? -12.308 18.009 -17.220 1.00 93.56 219 LEU A O 1
ATOM 1694 N N . ASP A 1 220 ? -13.718 19.756 -17.303 1.00 94.81 220 ASP A N 1
ATOM 1695 C CA . ASP A 1 220 ? -12.720 20.782 -17.635 1.00 94.81 220 ASP A CA 1
ATOM 1696 C C . ASP A 1 220 ? -11.738 21.006 -16.472 1.00 94.81 220 ASP A C 1
ATOM 1698 O O . ASP A 1 220 ? -10.520 20.992 -16.662 1.00 94.81 220 ASP A O 1
ATOM 1702 N N . THR A 1 221 ? -12.240 21.099 -15.234 1.00 95.25 221 THR A N 1
ATOM 1703 C CA . THR A 1 221 ? -11.386 21.148 -14.034 1.00 95.25 221 THR A CA 1
ATOM 1704 C C . THR A 1 221 ? -10.540 19.882 -13.886 1.00 95.25 221 THR A C 1
ATOM 1706 O O . THR A 1 221 ? -9.348 19.964 -13.581 1.00 95.25 221 THR A O 1
ATOM 1709 N N . LEU A 1 222 ? -11.121 18.707 -14.148 1.00 94.06 222 LEU A N 1
ATOM 1710 C CA . LEU A 1 222 ? -10.405 17.431 -14.121 1.00 94.06 222 LEU A CA 1
ATOM 1711 C C . LEU A 1 222 ? -9.287 17.381 -15.170 1.00 94.06 222 LEU A C 1
ATOM 1713 O O . LEU A 1 222 ? -8.161 16.986 -14.859 1.00 94.06 222 LEU A O 1
ATOM 1717 N N . ALA A 1 223 ? -9.556 17.837 -16.392 1.00 94.12 223 ALA A N 1
ATOM 1718 C CA . ALA A 1 223 ? -8.554 17.935 -17.445 1.00 94.12 223 ALA A CA 1
ATOM 1719 C C . ALA A 1 223 ? -7.418 18.904 -17.075 1.00 94.12 223 ALA A C 1
ATOM 1721 O O . ALA A 1 223 ? -6.239 18.577 -17.264 1.00 94.12 223 ALA A O 1
ATOM 1722 N N . ALA A 1 224 ? -7.747 20.053 -16.478 1.00 94.75 224 ALA A N 1
ATOM 1723 C CA . ALA A 1 224 ? -6.764 21.007 -15.977 1.00 94.75 224 ALA A CA 1
ATOM 1724 C C . ALA A 1 224 ? -5.893 20.416 -14.856 1.00 94.75 224 ALA A C 1
ATOM 1726 O O . ALA A 1 224 ? -4.671 20.603 -14.873 1.00 94.75 224 ALA A O 1
ATOM 1727 N N . ALA A 1 225 ? -6.481 19.656 -13.930 1.00 92.62 225 ALA A N 1
ATOM 1728 C CA . ALA A 1 225 ? -5.747 18.975 -12.867 1.00 92.62 225 ALA A CA 1
ATOM 1729 C C . ALA A 1 225 ? -4.801 17.891 -13.419 1.00 92.62 225 ALA A C 1
ATOM 1731 O O . ALA A 1 225 ? -3.618 17.865 -13.064 1.00 92.62 225 ALA A O 1
ATOM 1732 N N . TYR A 1 226 ? -5.254 17.079 -14.381 1.00 88.25 226 TYR A N 1
ATOM 1733 C CA . TYR A 1 226 ? -4.386 16.133 -15.094 1.00 88.25 226 TYR A CA 1
ATOM 1734 C C . TYR A 1 226 ? -3.236 16.838 -15.826 1.00 88.25 226 TYR A C 1
ATOM 1736 O O . TYR A 1 226 ? -2.088 16.387 -15.780 1.00 88.25 226 TYR A O 1
ATOM 1744 N N . ALA A 1 227 ? -3.504 17.975 -16.471 1.00 89.31 227 ALA A N 1
ATOM 1745 C CA . ALA A 1 227 ? -2.472 18.766 -17.133 1.00 89.31 227 ALA A CA 1
ATOM 1746 C C . ALA A 1 227 ? -1.465 19.369 -16.138 1.00 89.31 227 ALA A C 1
ATOM 1748 O O . ALA A 1 227 ? -0.269 19.424 -16.445 1.00 89.31 227 ALA A O 1
ATOM 1749 N N . ALA A 1 228 ? -1.918 19.794 -14.953 1.00 88.44 228 ALA A N 1
ATOM 1750 C CA . ALA A 1 228 ? -1.059 20.280 -13.875 1.00 88.44 228 ALA A CA 1
ATOM 1751 C C . ALA A 1 228 ? -0.145 19.168 -13.337 1.00 88.44 228 ALA A C 1
ATOM 1753 O O . ALA A 1 228 ? 1.028 19.434 -13.073 1.00 88.44 228 ALA A O 1
ATOM 1754 N N . ASN A 1 229 ? -0.639 17.925 -13.286 1.00 84.56 229 ASN A N 1
ATOM 1755 C CA . ASN A 1 229 ? 0.144 16.726 -12.954 1.00 84.56 229 ASN A CA 1
ATOM 1756 C C . ASN A 1 229 ? 0.998 16.217 -14.142 1.00 84.56 229 ASN A C 1
ATOM 1758 O O . ASN A 1 229 ? 1.556 15.120 -14.135 1.00 84.56 229 ASN A O 1
ATOM 1762 N N . ALA A 1 230 ? 1.081 17.016 -15.213 1.00 82.19 230 ALA A N 1
ATOM 1763 C CA . ALA A 1 230 ? 1.757 16.734 -16.473 1.00 82.19 230 ALA A CA 1
ATOM 1764 C C . ALA A 1 230 ? 1.234 15.489 -17.230 1.00 82.19 230 ALA A C 1
ATOM 1766 O O . ALA A 1 230 ? 1.817 15.062 -18.233 1.00 82.19 230 ALA A O 1
ATOM 1767 N N . GLN A 1 231 ? 0.098 14.927 -16.831 1.00 80.62 231 GLN A N 1
ATOM 1768 C CA . GLN A 1 231 ? -0.560 13.803 -17.494 1.00 80.62 231 GLN A CA 1
ATOM 1769 C C . GLN A 1 231 ? -1.391 14.279 -18.694 1.00 80.62 231 GLN A C 1
ATOM 1771 O O . GLN A 1 231 ? -2.615 14.184 -18.740 1.00 80.62 231 GLN A O 1
ATOM 1776 N N . PHE A 1 232 ? -0.702 14.796 -19.714 1.00 81.44 232 PHE A N 1
ATOM 1777 C CA . PHE A 1 232 ? -1.345 15.422 -20.872 1.00 81.44 232 PHE A CA 1
ATOM 1778 C C . PHE A 1 232 ? -2.223 14.468 -21.700 1.00 81.44 232 PHE A C 1
ATOM 1780 O O . PHE A 1 232 ? -3.113 14.936 -22.398 1.00 81.44 232 PHE A O 1
ATOM 1787 N N . GLY A 1 233 ? -2.006 13.149 -21.621 1.00 77.31 233 GLY A N 1
ATOM 1788 C CA . GLY A 1 233 ? -2.855 12.161 -22.298 1.00 77.31 233 GLY A CA 1
ATOM 1789 C C . GLY A 1 233 ? -4.283 12.125 -21.744 1.00 77.31 233 GLY A C 1
ATOM 1790 O O . GLY A 1 233 ? -5.239 12.249 -22.509 1.00 77.31 233 GLY A O 1
ATOM 1791 N N . GLU A 1 234 ? -4.426 12.027 -20.420 1.00 81.44 234 GLU A N 1
ATOM 1792 C CA . GLU A 1 234 ? -5.735 12.077 -19.756 1.00 81.44 234 GLU A CA 1
ATOM 1793 C C . GLU A 1 234 ? -6.335 13.483 -19.823 1.00 81.44 234 GLU A C 1
ATOM 1795 O O . GLU A 1 234 ? -7.525 13.616 -20.094 1.00 81.44 234 GLU A O 1
ATOM 1800 N N . ALA A 1 235 ? -5.514 14.534 -19.708 1.00 87.50 235 ALA A N 1
ATOM 1801 C CA . ALA A 1 235 ? -5.982 15.907 -19.897 1.00 87.50 235 ALA A CA 1
ATOM 1802 C C . ALA A 1 235 ? -6.661 16.100 -21.265 1.00 87.50 235 ALA A C 1
ATOM 1804 O O . ALA A 1 235 ? -7.772 16.608 -21.337 1.00 87.50 235 ALA A O 1
ATOM 1805 N N . VAL A 1 236 ? -6.041 15.626 -22.355 1.00 85.75 236 VAL A N 1
ATOM 1806 C CA . VAL A 1 236 ? -6.635 15.679 -23.705 1.00 85.75 236 VAL A CA 1
ATOM 1807 C C . VAL A 1 236 ? -7.955 14.909 -23.773 1.00 85.75 236 VAL A C 1
ATOM 1809 O O . VAL A 1 236 ? -8.908 15.390 -24.384 1.00 85.75 236 VAL A O 1
ATOM 1812 N N . ARG A 1 237 ? -8.022 13.724 -23.158 1.00 86.12 237 ARG A N 1
ATOM 1813 C CA . ARG A 1 237 ? -9.216 12.868 -23.167 1.00 86.12 237 ARG A CA 1
ATOM 1814 C C . ARG A 1 237 ? -10.393 13.519 -22.439 1.00 86.12 237 ARG A C 1
ATOM 1816 O O . ARG A 1 237 ? -11.498 13.546 -22.981 1.00 86.12 237 ARG A O 1
ATOM 1823 N N . TRP A 1 238 ? -10.166 14.019 -21.228 1.00 88.00 238 TRP A N 1
ATOM 1824 C CA . TRP A 1 238 ? -11.216 14.638 -20.419 1.00 88.00 238 TRP A CA 1
ATOM 1825 C C . TRP A 1 238 ? -11.646 15.993 -20.981 1.00 88.00 238 TRP A C 1
ATOM 1827 O O . TRP A 1 238 ? -12.843 16.258 -21.031 1.00 88.00 238 TRP A O 1
ATOM 1837 N N . GLU A 1 239 ? -10.719 16.778 -21.540 1.00 93.69 239 GLU A N 1
ATOM 1838 C CA . GLU A 1 239 ? -11.048 18.037 -22.223 1.00 93.69 239 GLU A CA 1
ATOM 1839 C C . GLU A 1 239 ? -11.913 17.790 -23.473 1.00 93.69 239 GLU A C 1
ATOM 1841 O O . GLU A 1 239 ? -12.885 18.499 -23.721 1.00 93.69 239 GLU A O 1
ATOM 1846 N N . GLN A 1 240 ? -11.614 16.744 -24.257 1.00 91.69 240 GLN A N 1
ATOM 1847 C CA . GLN A 1 240 ? -12.454 16.345 -25.394 1.00 91.69 240 GLN A CA 1
ATOM 1848 C C . GLN A 1 240 ? -13.867 15.978 -24.946 1.00 91.69 240 GLN A C 1
ATOM 1850 O O . GLN A 1 240 ? -14.839 16.429 -25.552 1.00 91.69 240 GLN A O 1
ATOM 1855 N N . ARG A 1 241 ? -13.983 15.207 -23.860 1.00 88.94 241 ARG A N 1
ATOM 1856 C CA . ARG A 1 241 ? -15.282 14.833 -23.305 1.00 88.94 241 ARG A CA 1
ATOM 1857 C C . ARG A 1 241 ? -16.052 16.045 -22.771 1.00 88.94 241 ARG A C 1
ATOM 1859 O O . ARG A 1 241 ? -17.258 16.128 -22.988 1.00 88.94 241 ARG A O 1
ATOM 1866 N N . ALA A 1 242 ? -15.370 17.000 -22.138 1.00 92.75 242 ALA A N 1
ATOM 1867 C CA . ALA A 1 242 ? -15.968 18.262 -21.708 1.00 92.75 242 ALA A CA 1
ATOM 1868 C C . ALA A 1 242 ? -16.531 19.051 -22.906 1.00 92.75 242 ALA A C 1
ATOM 1870 O O . ALA A 1 242 ? -17.681 19.484 -22.875 1.00 92.75 242 ALA A O 1
ATOM 1871 N N . ILE A 1 243 ? -15.774 19.151 -24.007 1.00 93.19 243 ILE A N 1
ATOM 1872 C CA . ILE A 1 243 ? -16.193 19.840 -25.244 1.00 93.19 243 ILE A CA 1
ATOM 1873 C C . ILE A 1 243 ? -17.403 19.167 -25.907 1.00 93.19 243 ILE A C 1
ATOM 1875 O O . ILE A 1 243 ? -18.253 19.860 -26.477 1.00 93.19 243 ILE A O 1
ATOM 1879 N N . GLU A 1 244 ? -17.491 17.835 -25.864 1.00 91.88 244 GLU A N 1
ATOM 1880 C CA . GLU A 1 244 ? -18.650 17.092 -26.380 1.00 91.88 244 GLU A CA 1
ATOM 1881 C C . GLU A 1 244 ? -19.945 17.481 -25.653 1.00 91.88 244 GLU A C 1
ATOM 1883 O O . GLU A 1 244 ? -20.984 17.615 -26.300 1.00 91.88 244 GLU A O 1
ATOM 1888 N N . LEU A 1 245 ? -19.868 17.693 -24.335 1.00 90.00 245 LEU A N 1
ATOM 1889 C CA . LEU A 1 245 ? -21.010 17.968 -23.459 1.00 90.00 245 LEU A CA 1
ATOM 1890 C C . LEU A 1 245 ? -21.307 19.472 -23.279 1.00 90.00 245 LEU A C 1
ATOM 1892 O O . LEU A 1 245 ? -22.396 19.833 -22.839 1.00 90.00 245 LEU A O 1
ATOM 1896 N N . ALA A 1 246 ? -20.358 20.354 -23.600 1.00 89.62 246 ALA A N 1
ATOM 1897 C CA . ALA A 1 246 ? -20.472 21.797 -23.383 1.00 89.62 246 ALA A CA 1
ATOM 1898 C C . ALA A 1 246 ? -21.475 22.503 -24.321 1.00 89.62 246 ALA A C 1
ATOM 1900 O O . ALA A 1 246 ? -21.696 22.089 -25.464 1.00 89.62 246 ALA A O 1
ATOM 1901 N N . SER A 1 247 ? -22.020 23.639 -23.867 1.00 84.62 247 SER A N 1
ATOM 1902 C CA . SER A 1 247 ? -22.760 24.601 -24.700 1.00 84.62 247 SER A CA 1
ATOM 1903 C C . SER A 1 247 ? -21.823 25.361 -25.655 1.00 84.62 247 SER A C 1
ATOM 1905 O O . SER A 1 247 ? -20.604 25.358 -25.472 1.00 84.62 247 SER A O 1
ATOM 1907 N N . SER A 1 248 ? -22.367 26.012 -26.694 1.00 78.62 248 SER A N 1
ATOM 1908 C CA . SER A 1 248 ? -21.582 26.728 -27.722 1.00 78.62 248 SER A CA 1
ATOM 1909 C C . SER A 1 248 ? -20.568 27.716 -27.142 1.00 78.62 248 SER A C 1
ATOM 1911 O O . SER A 1 248 ? -19.442 27.792 -27.633 1.00 78.62 248 SER A O 1
ATOM 1913 N N . ASP A 1 249 ? -20.943 28.409 -26.070 1.00 78.50 249 ASP A N 1
ATOM 1914 C CA . ASP A 1 249 ? -20.178 29.530 -25.524 1.00 78.50 249 ASP A CA 1
ATOM 1915 C C . ASP A 1 249 ? -18.963 29.053 -24.711 1.00 78.50 249 ASP A C 1
ATOM 1917 O O . ASP A 1 249 ? -17.892 29.656 -24.762 1.00 78.50 249 ASP A O 1
ATOM 1921 N N . ALA A 1 250 ? -19.079 27.906 -24.030 1.00 81.06 250 ALA A N 1
ATOM 1922 C CA . ALA A 1 250 ? -17.992 27.316 -23.245 1.00 81.06 250 ALA A CA 1
ATOM 1923 C C . ALA A 1 250 ? -16.959 26.556 -24.108 1.00 81.06 250 ALA A C 1
ATOM 1925 O O . ALA A 1 250 ? -15.795 26.422 -23.715 1.00 81.06 250 ALA A O 1
ATOM 1926 N N . LYS A 1 251 ? -17.340 26.098 -25.313 1.00 89.31 251 LYS A N 1
ATOM 1927 C CA . LYS A 1 251 ? -16.463 25.296 -26.192 1.00 89.31 251 LYS A CA 1
ATOM 1928 C C . LYS A 1 251 ? -15.204 26.032 -26.640 1.00 89.31 251 LYS A C 1
ATOM 1930 O O . LYS A 1 251 ? -14.157 25.401 -26.760 1.00 89.31 251 LYS A O 1
ATOM 1935 N N . ALA A 1 252 ? -15.278 27.340 -26.884 1.00 87.69 252 ALA A N 1
ATOM 1936 C CA . ALA A 1 252 ? -14.143 28.102 -27.407 1.00 87.69 252 ALA A CA 1
ATOM 1937 C C . ALA A 1 252 ? -12.948 28.115 -26.433 1.00 87.69 252 ALA A C 1
ATOM 1939 O O . ALA A 1 252 ? -11.800 27.917 -26.842 1.00 87.69 252 ALA A O 1
ATOM 1940 N N . ALA A 1 253 ? -13.215 28.294 -25.134 1.00 86.62 253 ALA A N 1
ATOM 1941 C CA . ALA A 1 253 ? -12.183 28.279 -24.099 1.00 86.62 253 ALA A CA 1
ATOM 1942 C C . ALA A 1 253 ? -11.546 26.886 -23.952 1.00 86.62 253 ALA A C 1
ATOM 1944 O O . ALA A 1 253 ? -10.316 26.768 -23.941 1.00 86.62 253 ALA A O 1
ATOM 1945 N N . MET A 1 254 ? -12.373 25.838 -23.932 1.00 92.38 254 MET A N 1
ATOM 1946 C CA . MET A 1 254 ? -11.917 24.450 -23.808 1.00 92.38 254 MET A CA 1
ATOM 1947 C C . MET A 1 254 ? -11.103 23.993 -25.031 1.00 92.38 254 MET A C 1
ATOM 1949 O O . MET A 1 254 ? -10.049 23.373 -24.911 1.00 92.38 254 MET A O 1
ATOM 1953 N N . GLN A 1 255 ? -11.504 24.379 -26.248 1.00 92.38 255 GLN A N 1
ATOM 1954 C CA . GLN A 1 255 ? -10.747 24.059 -27.468 1.00 92.38 255 GLN A CA 1
ATOM 1955 C C . GLN A 1 255 ? -9.329 24.647 -27.457 1.00 92.38 255 GLN A C 1
ATOM 1957 O O . GLN A 1 255 ? -8.380 24.004 -27.920 1.00 92.38 255 GLN A O 1
ATOM 1962 N N . LYS A 1 256 ? -9.158 25.849 -26.895 1.00 91.62 256 LYS A N 1
ATOM 1963 C CA . LYS A 1 256 ? -7.838 26.470 -26.742 1.00 91.62 256 LYS A CA 1
ATOM 1964 C C . LYS A 1 256 ? -6.955 25.684 -25.764 1.00 91.62 256 LYS A C 1
ATOM 1966 O O . LYS A 1 256 ? -5.776 25.467 -26.056 1.00 91.62 256 LYS A O 1
ATOM 1971 N N . ARG A 1 257 ? -7.512 25.229 -24.634 1.00 92.38 257 ARG A N 1
ATOM 1972 C CA . ARG A 1 257 ? -6.810 24.364 -23.667 1.00 92.38 257 ARG A CA 1
ATOM 1973 C C . ARG A 1 257 ? -6.462 23.005 -24.265 1.00 92.38 257 ARG A C 1
ATOM 1975 O O . ARG A 1 257 ? -5.308 22.588 -24.169 1.00 92.38 257 ARG A O 1
ATOM 1982 N N . LEU A 1 258 ? -7.391 22.379 -24.987 1.00 92.75 258 LEU A N 1
ATOM 1983 C CA . LEU A 1 258 ? -7.155 21.123 -25.700 1.00 92.75 258 LEU A CA 1
ATOM 1984 C C . LEU A 1 258 ? -5.942 21.218 -26.638 1.00 92.75 258 LEU A C 1
ATOM 1986 O O . LEU A 1 258 ? -5.075 20.341 -26.619 1.00 92.75 258 LEU A O 1
ATOM 1990 N N . ALA A 1 259 ? -5.844 22.290 -27.431 1.00 91.75 259 ALA A N 1
ATOM 1991 C CA . ALA A 1 259 ? -4.713 22.494 -28.336 1.00 91.75 259 ALA A CA 1
ATOM 1992 C C . ALA A 1 259 ? -3.378 22.602 -27.571 1.00 91.75 259 ALA A C 1
ATOM 1994 O O . ALA A 1 259 ? -2.378 21.995 -27.966 1.00 91.75 259 ALA A O 1
ATOM 1995 N N . LEU A 1 260 ? -3.369 23.315 -26.439 1.00 91.25 260 LEU A N 1
ATOM 1996 C CA . LEU A 1 260 ? -2.201 23.420 -25.562 1.00 91.25 260 LEU A CA 1
ATOM 1997 C C . LEU A 1 260 ? -1.791 22.051 -24.994 1.00 91.25 260 LEU A C 1
ATOM 1999 O O . LEU A 1 260 ? -0.604 21.706 -25.019 1.00 91.25 260 LEU A O 1
ATOM 2003 N N . TYR A 1 261 ? -2.752 21.262 -24.509 1.00 91.31 261 TYR A N 1
ATOM 2004 C CA . TYR A 1 261 ? -2.494 19.930 -23.956 1.00 91.31 261 TYR A CA 1
ATOM 2005 C C . TYR A 1 261 ? -1.934 18.977 -25.016 1.00 91.31 261 TYR A C 1
ATOM 2007 O O . TYR A 1 261 ? -0.958 18.277 -24.749 1.00 91.31 261 TYR A O 1
ATOM 2015 N N . GLN A 1 262 ? -2.452 19.022 -26.247 1.00 86.81 262 GLN A N 1
ATOM 2016 C CA . GLN A 1 262 ? -1.943 18.221 -27.366 1.00 86.81 262 GLN A CA 1
ATOM 2017 C C . GLN A 1 262 ? -0.498 18.576 -27.748 1.00 86.81 262 GLN A C 1
ATOM 2019 O O . GLN A 1 262 ? 0.311 17.680 -28.003 1.00 86.81 262 GLN A O 1
ATOM 2024 N N . VAL A 1 263 ? -0.144 19.865 -27.781 1.00 87.31 263 VAL A N 1
ATOM 2025 C CA . VAL A 1 263 ? 1.238 20.294 -28.062 1.00 87.31 263 VAL A CA 1
ATOM 2026 C C . VAL A 1 263 ? 2.181 19.811 -26.961 1.00 87.31 263 VAL A C 1
ATOM 2028 O O . VAL A 1 263 ? 3.223 19.221 -27.261 1.00 87.31 263 VAL A O 1
ATOM 2031 N N . ARG A 1 264 ? 1.803 19.987 -25.687 1.00 84.06 264 ARG A N 1
ATOM 2032 C CA . ARG A 1 264 ? 2.611 19.516 -24.551 1.00 84.06 264 ARG A CA 1
ATOM 2033 C C . ARG A 1 264 ? 2.764 17.996 -24.535 1.00 84.06 264 ARG A C 1
ATOM 2035 O O . ARG A 1 264 ? 3.868 17.515 -24.290 1.00 84.06 264 ARG A O 1
ATOM 2042 N N . GLN A 1 265 ? 1.713 17.248 -24.868 1.00 78.38 265 GLN A N 1
ATOM 2043 C CA . GLN A 1 265 ? 1.778 15.792 -25.015 1.00 78.38 265 GLN A CA 1
ATOM 2044 C C . GLN A 1 265 ? 2.826 15.375 -26.058 1.00 78.38 265 GLN A C 1
ATOM 2046 O O . GLN A 1 265 ? 3.654 14.504 -25.785 1.00 78.38 265 GLN A O 1
ATOM 2051 N N . ARG A 1 266 ? 2.835 16.020 -27.235 1.00 76.00 266 ARG A N 1
ATOM 2052 C CA . ARG A 1 266 ? 3.804 15.725 -28.307 1.00 76.00 266 ARG A CA 1
ATOM 2053 C C . ARG A 1 266 ? 5.238 16.055 -27.901 1.00 76.00 266 ARG A C 1
ATOM 2055 O O . ARG A 1 266 ? 6.126 15.242 -28.136 1.00 76.00 266 ARG A O 1
ATOM 2062 N N . LEU A 1 267 ? 5.467 17.208 -27.269 1.00 75.00 267 LEU A N 1
ATOM 2063 C CA . LEU A 1 267 ? 6.799 17.592 -26.788 1.00 75.00 267 LEU A CA 1
ATOM 2064 C C . LEU A 1 267 ? 7.337 16.589 -25.760 1.00 75.00 267 LEU A C 1
ATOM 2066 O O . LEU A 1 267 ? 8.487 16.169 -25.865 1.00 75.00 267 LEU A O 1
ATOM 2070 N N . ARG A 1 268 ? 6.491 16.143 -24.824 1.00 70.38 268 ARG A N 1
ATOM 2071 C CA . ARG A 1 268 ? 6.867 15.154 -23.800 1.00 70.38 268 ARG A CA 1
ATOM 2072 C C . ARG A 1 268 ? 7.167 13.775 -24.409 1.00 70.38 268 ARG A C 1
ATOM 2074 O O . ARG A 1 268 ? 8.131 13.111 -24.023 1.00 70.38 268 ARG A O 1
ATOM 2081 N N . SER A 1 269 ? 6.415 13.387 -25.442 1.00 64.81 269 SER A N 1
ATOM 2082 C CA . SER A 1 269 ? 6.708 12.185 -26.231 1.00 64.81 269 SER A CA 1
ATOM 2083 C C . SER A 1 269 ? 8.043 12.278 -26.981 1.00 64.81 269 SER A C 1
ATOM 2085 O O . SER A 1 269 ? 8.731 11.269 -27.100 1.00 64.81 269 SER A O 1
ATOM 2087 N N . LEU A 1 270 ? 8.431 13.457 -27.479 1.00 69.94 270 LEU A N 1
ATOM 2088 C CA . LEU A 1 270 ? 9.714 13.652 -28.166 1.00 69.94 270 LEU A CA 1
ATOM 2089 C C . LEU A 1 270 ? 10.900 13.587 -27.198 1.00 69.94 270 LEU A C 1
ATOM 2091 O O . LEU A 1 270 ? 11.891 12.926 -27.497 1.00 69.94 270 LEU A O 1
ATOM 2095 N N . THR A 1 271 ? 10.802 14.223 -26.027 1.00 66.00 271 THR A N 1
ATOM 2096 C CA . THR A 1 271 ? 11.860 14.154 -25.001 1.00 66.00 271 THR A CA 1
ATOM 2097 C C . THR A 1 271 ? 12.082 12.725 -24.510 1.00 66.00 271 THR A C 1
ATOM 2099 O O . THR A 1 271 ? 13.218 12.294 -24.340 1.00 66.00 271 THR A O 1
ATOM 2102 N N . THR A 1 272 ? 10.992 11.975 -24.350 1.00 62.88 272 THR A N 1
ATOM 2103 C CA . THR A 1 272 ? 10.995 10.540 -24.042 1.00 62.88 272 THR A CA 1
ATOM 2104 C C . THR A 1 272 ? 11.774 9.738 -25.087 1.00 62.88 272 THR A C 1
ATOM 2106 O O . THR A 1 272 ? 12.620 8.916 -24.739 1.00 62.88 272 THR A O 1
ATOM 2109 N N . TRP A 1 273 ? 11.521 10.009 -26.369 1.00 64.69 273 TRP A N 1
ATOM 2110 C CA . TRP A 1 273 ? 12.161 9.305 -27.478 1.00 64.69 273 TRP A CA 1
ATOM 2111 C C . TRP A 1 273 ? 13.672 9.565 -27.520 1.00 64.69 273 TRP A C 1
ATOM 2113 O O . TRP A 1 273 ? 14.459 8.631 -27.640 1.00 64.69 273 TRP A O 1
ATOM 2123 N N . TRP A 1 274 ? 14.097 10.815 -27.311 1.00 68.56 274 TRP A N 1
ATOM 2124 C CA . TRP A 1 274 ? 15.520 11.152 -27.194 1.00 68.56 274 TRP A CA 1
ATOM 2125 C C . TRP A 1 274 ? 16.192 10.524 -25.966 1.00 68.56 274 TRP A C 1
ATOM 2127 O O . TRP A 1 274 ? 17.353 10.126 -26.054 1.00 68.56 274 TRP A O 1
ATOM 2137 N N . GLY A 1 275 ? 15.470 10.374 -24.850 1.00 68.19 275 GLY A N 1
ATOM 2138 C CA . GLY A 1 275 ? 15.947 9.629 -23.682 1.00 68.19 275 GLY A CA 1
ATOM 2139 C C . GLY A 1 275 ? 16.207 8.152 -23.993 1.00 68.19 275 GLY A C 1
ATOM 2140 O O . GLY A 1 275 ? 17.269 7.632 -23.651 1.00 68.19 275 GLY A O 1
ATOM 2141 N N . LEU A 1 276 ? 15.283 7.496 -24.707 1.00 65.56 276 LEU A N 1
ATOM 2142 C CA . LEU A 1 276 ? 15.450 6.111 -25.158 1.00 65.56 276 LEU A CA 1
ATOM 2143 C C . LEU A 1 276 ? 16.637 5.973 -26.123 1.00 65.56 276 LEU A C 1
ATOM 2145 O O . LEU A 1 276 ? 17.458 5.077 -25.953 1.00 65.56 276 LEU A O 1
ATOM 2149 N N . VAL A 1 277 ? 16.779 6.893 -27.083 1.00 71.75 277 VAL A N 1
ATOM 2150 C CA . VAL A 1 277 ? 17.923 6.924 -28.010 1.00 71.75 277 VAL A CA 1
ATOM 2151 C C . VAL A 1 277 ? 19.247 7.068 -27.259 1.00 71.75 277 VAL A C 1
ATOM 2153 O O . VAL A 1 277 ? 20.179 6.316 -27.532 1.00 71.75 277 VAL A O 1
ATOM 2156 N N . GLY A 1 278 ? 19.337 7.985 -26.289 1.00 74.06 278 GLY A N 1
ATOM 2157 C CA . GLY A 1 278 ? 20.540 8.162 -25.468 1.00 74.06 278 GLY A CA 1
ATOM 2158 C C . GLY A 1 278 ? 20.904 6.907 -24.672 1.00 74.06 278 GLY A C 1
ATOM 2159 O O . GLY A 1 278 ? 22.073 6.537 -24.573 1.00 74.06 278 GLY A O 1
ATOM 2160 N N . LEU A 1 279 ? 19.895 6.210 -24.160 1.00 73.69 279 LEU A N 1
ATOM 2161 C CA . LEU A 1 279 ? 20.080 4.981 -23.406 1.00 73.69 279 LEU A CA 1
ATOM 2162 C C . LEU A 1 279 ? 20.501 3.802 -24.307 1.00 73.69 279 LEU A C 1
ATOM 2164 O O . LEU A 1 279 ? 21.383 3.026 -23.940 1.00 73.69 279 LEU A O 1
ATOM 2168 N N . LEU A 1 280 ? 19.936 3.693 -25.511 1.00 73.19 280 LEU A N 1
ATOM 2169 C CA . LEU A 1 280 ? 20.354 2.705 -26.511 1.00 73.19 280 LEU A CA 1
ATOM 2170 C C . LEU A 1 280 ? 21.773 2.978 -27.024 1.00 73.19 280 LEU A C 1
ATOM 2172 O O . LEU A 1 280 ? 22.560 2.045 -27.178 1.00 73.19 280 LEU A O 1
ATOM 2176 N N . LEU A 1 281 ? 22.137 4.249 -27.213 1.00 76.94 281 LEU A N 1
ATOM 2177 C CA . LEU A 1 281 ? 23.512 4.658 -27.512 1.00 76.94 281 LEU A CA 1
ATOM 2178 C C . LEU A 1 281 ? 24.475 4.235 -26.396 1.00 76.94 281 LEU A C 1
ATOM 2180 O O . LEU A 1 281 ? 25.557 3.736 -26.692 1.00 76.94 281 LEU A O 1
ATOM 2184 N N . ALA A 1 282 ? 24.081 4.355 -25.124 1.00 74.75 282 ALA A N 1
ATOM 2185 C CA . ALA A 1 282 ? 24.897 3.877 -24.009 1.00 74.75 282 ALA A CA 1
ATOM 2186 C C . ALA A 1 282 ? 25.142 2.359 -24.076 1.00 74.75 282 ALA A C 1
ATOM 2188 O O . ALA A 1 282 ? 26.255 1.920 -23.798 1.00 74.75 282 ALA A O 1
ATOM 2189 N N . VAL A 1 283 ? 24.158 1.558 -24.506 1.00 80.12 283 VAL A N 1
ATOM 2190 C CA . VAL A 1 283 ? 24.348 0.112 -24.734 1.00 80.12 283 VAL A CA 1
ATOM 2191 C C . VAL A 1 283 ? 25.336 -0.154 -25.868 1.00 80.12 283 VAL A C 1
ATOM 2193 O O . VAL A 1 283 ? 26.214 -1.004 -25.727 1.00 80.12 283 VAL A O 1
ATOM 2196 N N . VAL A 1 284 ? 25.235 0.591 -26.971 1.00 78.31 284 VAL A N 1
ATOM 2197 C CA . VAL A 1 284 ? 26.171 0.468 -28.099 1.00 78.31 284 VAL A CA 1
ATOM 2198 C C . VAL A 1 284 ? 27.605 0.810 -27.675 1.00 78.31 284 VAL A C 1
ATOM 2200 O O . VAL A 1 284 ? 28.540 0.132 -28.092 1.00 78.31 284 VAL A O 1
ATOM 2203 N N . LEU A 1 285 ? 27.781 1.824 -26.821 1.00 77.12 285 LEU A N 1
ATOM 2204 C CA . LEU A 1 285 ? 29.096 2.295 -26.371 1.00 77.12 285 LEU A CA 1
ATOM 2205 C C . LEU A 1 285 ? 29.714 1.437 -25.256 1.00 77.12 285 LEU A C 1
ATOM 2207 O O . LEU A 1 285 ? 30.923 1.224 -25.248 1.00 77.12 285 LEU A O 1
ATOM 2211 N N . LEU A 1 286 ? 28.906 0.971 -24.300 1.00 78.69 286 LEU A N 1
ATOM 2212 C CA . LEU A 1 286 ? 29.371 0.293 -23.080 1.00 78.69 286 LEU A CA 1
ATOM 2213 C C . LEU A 1 286 ? 29.194 -1.236 -23.127 1.00 78.69 286 LEU A C 1
ATOM 2215 O O . LEU A 1 286 ? 29.681 -1.940 -22.242 1.00 78.69 286 LEU A O 1
ATOM 2219 N N . GLY A 1 287 ? 28.512 -1.764 -24.146 1.00 79.94 287 GLY A N 1
ATOM 2220 C CA . GLY A 1 287 ? 28.372 -3.196 -24.400 1.00 79.94 287 GLY A CA 1
ATOM 2221 C C . GLY A 1 287 ? 27.481 -3.940 -23.396 1.00 79.94 287 GLY A C 1
ATOM 2222 O O . GLY A 1 287 ? 26.495 -3.412 -22.877 1.00 79.94 287 GLY A O 1
ATOM 2223 N N . LEU A 1 288 ? 27.828 -5.206 -23.136 1.00 81.75 288 LEU A N 1
ATOM 2224 C CA . LEU A 1 288 ? 27.030 -6.152 -22.342 1.00 81.75 288 LEU A CA 1
ATOM 2225 C C . LEU A 1 288 ? 26.651 -5.644 -20.930 1.00 81.75 288 LEU A C 1
ATOM 2227 O O . LEU A 1 288 ? 25.486 -5.802 -20.560 1.00 81.75 288 LEU A O 1
ATOM 2231 N N . PRO A 1 289 ? 27.543 -5.008 -20.140 1.00 80.25 289 PRO A N 1
ATOM 2232 C CA . PRO A 1 289 ? 27.176 -4.503 -18.815 1.00 80.25 289 PRO A CA 1
ATOM 2233 C C . PRO A 1 289 ? 26.036 -3.477 -18.851 1.00 80.25 289 PRO A C 1
ATOM 2235 O O . PRO A 1 289 ? 25.102 -3.569 -18.056 1.00 80.25 289 PRO A O 1
ATOM 2238 N N . ALA A 1 290 ? 26.066 -2.533 -19.798 1.00 80.62 290 ALA A N 1
ATOM 2239 C CA . ALA A 1 290 ? 25.002 -1.539 -19.942 1.00 80.62 290 ALA A CA 1
ATOM 2240 C C . ALA A 1 290 ? 23.692 -2.163 -20.434 1.00 80.62 290 ALA A C 1
ATOM 2242 O O . ALA A 1 290 ? 22.623 -1.777 -19.961 1.00 80.62 290 ALA A O 1
ATOM 2243 N N . ALA A 1 291 ? 23.764 -3.163 -21.318 1.00 80.25 291 ALA A N 1
ATOM 2244 C CA . ALA A 1 291 ? 22.590 -3.912 -21.757 1.00 80.25 291 ALA A CA 1
ATOM 2245 C C . ALA A 1 291 ? 21.915 -4.655 -20.598 1.00 80.25 291 ALA A C 1
ATOM 2247 O O . ALA A 1 291 ? 20.699 -4.572 -20.440 1.00 80.25 291 ALA A O 1
ATOM 2248 N N . ILE A 1 292 ? 22.692 -5.338 -19.751 1.00 84.12 292 ILE A N 1
ATOM 2249 C CA . ILE A 1 292 ? 22.163 -6.039 -18.575 1.00 84.12 292 ILE A CA 1
ATOM 2250 C C . ILE A 1 292 ? 21.473 -5.051 -17.636 1.00 84.12 292 ILE A C 1
ATOM 2252 O O . ILE A 1 292 ? 20.330 -5.284 -17.254 1.00 84.12 292 ILE A O 1
ATOM 2256 N N . VAL A 1 293 ? 22.130 -3.937 -17.296 1.00 82.25 293 VAL A N 1
ATOM 2257 C CA . VAL A 1 293 ? 21.549 -2.923 -16.400 1.00 82.25 293 VAL A CA 1
ATOM 2258 C C . VAL A 1 293 ? 20.249 -2.362 -16.976 1.00 82.25 293 VAL A C 1
ATOM 2260 O O . VAL A 1 293 ? 19.245 -2.304 -16.262 1.00 82.25 293 VAL A O 1
ATOM 2263 N N . LEU A 1 294 ? 20.238 -2.012 -18.266 1.00 81.50 294 LEU A N 1
ATOM 2264 C CA . LEU A 1 294 ? 19.038 -1.550 -18.958 1.00 81.50 294 LEU A CA 1
ATOM 2265 C C . LEU A 1 294 ? 17.908 -2.577 -18.860 1.00 81.50 294 LEU A C 1
ATOM 2267 O O . LEU A 1 294 ? 16.815 -2.248 -18.407 1.00 81.50 294 LEU A O 1
ATOM 2271 N N . PHE A 1 295 ? 18.141 -3.812 -19.299 1.00 84.19 295 PHE A N 1
ATOM 2272 C CA . PHE A 1 295 ? 17.057 -4.780 -19.438 1.00 84.19 295 PHE A CA 1
ATOM 2273 C C . PHE A 1 295 ? 16.597 -5.370 -18.106 1.00 84.19 295 PHE A C 1
ATOM 2275 O O . PHE A 1 295 ? 15.421 -5.708 -17.977 1.00 84.19 295 PHE A O 1
ATOM 2282 N N . VAL A 1 296 ? 17.463 -5.405 -17.088 1.00 84.44 296 VAL A N 1
ATOM 2283 C CA . VAL A 1 296 ? 17.044 -5.640 -15.700 1.00 84.44 296 VAL A CA 1
ATOM 2284 C C . VAL A 1 296 ? 16.101 -4.528 -15.251 1.00 84.44 296 VAL A C 1
ATOM 2286 O O . VAL A 1 296 ? 15.017 -4.823 -14.750 1.00 84.44 296 VAL A O 1
ATOM 2289 N N . PHE A 1 297 ? 16.465 -3.260 -15.465 1.00 80.88 297 PHE A N 1
ATOM 2290 C CA . PHE A 1 297 ? 15.610 -2.133 -15.099 1.00 80.88 297 PHE A CA 1
ATOM 2291 C C . PHE A 1 297 ? 14.273 -2.160 -15.855 1.00 80.88 297 PHE A C 1
ATOM 2293 O O . PHE A 1 297 ? 13.217 -2.055 -15.235 1.00 80.88 297 PHE A O 1
ATOM 2300 N N . ALA A 1 298 ? 14.299 -2.381 -17.171 1.00 77.25 298 ALA A N 1
ATOM 2301 C CA . ALA A 1 298 ? 13.100 -2.487 -17.997 1.00 77.25 298 ALA A CA 1
ATOM 2302 C C . ALA A 1 298 ? 12.203 -3.663 -17.567 1.00 77.25 298 ALA A C 1
ATOM 2304 O O . ALA A 1 298 ? 10.992 -3.489 -17.444 1.00 77.25 298 ALA A O 1
ATOM 2305 N N . SER A 1 299 ? 12.786 -4.824 -17.249 1.00 84.38 299 SER A N 1
ATOM 2306 C CA . SER A 1 299 ? 12.055 -5.987 -16.726 1.00 84.38 299 SER A CA 1
ATOM 2307 C C . SER A 1 299 ? 11.424 -5.725 -15.362 1.00 84.38 299 SER A C 1
ATOM 2309 O O . SER A 1 299 ? 10.282 -6.113 -15.125 1.00 84.38 299 SER A O 1
ATOM 2311 N N . LEU A 1 300 ? 12.149 -5.054 -14.460 1.00 82.75 300 LEU A N 1
ATOM 2312 C CA . LEU A 1 300 ? 11.647 -4.672 -13.139 1.00 82.75 300 LEU A CA 1
ATOM 2313 C C . LEU A 1 300 ? 10.454 -3.715 -13.253 1.00 82.75 300 LEU A C 1
ATOM 2315 O O . LEU A 1 300 ? 9.438 -3.930 -12.590 1.00 82.75 300 LEU A O 1
ATOM 2319 N N . GLN A 1 301 ? 10.560 -2.696 -14.109 1.00 76.50 301 GLN A N 1
ATOM 2320 C CA . GLN A 1 301 ? 9.474 -1.743 -14.346 1.00 76.50 301 GLN A CA 1
ATOM 2321 C C . GLN A 1 301 ? 8.272 -2.416 -15.003 1.00 76.50 301 GLN A C 1
ATOM 2323 O O . GLN A 1 301 ? 7.160 -2.330 -14.482 1.00 76.50 301 GLN A O 1
ATOM 2328 N N . GLY A 1 302 ? 8.499 -3.151 -16.093 1.00 73.50 302 GLY A N 1
ATOM 2329 C CA . GLY A 1 302 ? 7.427 -3.835 -16.804 1.00 73.50 302 GLY A CA 1
ATOM 2330 C C . GLY A 1 302 ? 6.682 -4.812 -15.896 1.00 73.50 302 GLY A C 1
ATOM 2331 O O . GLY A 1 302 ? 5.453 -4.810 -15.865 1.00 73.50 302 GLY A O 1
ATOM 2332 N N . LEU A 1 303 ? 7.400 -5.611 -15.095 1.00 83.00 303 LEU A N 1
ATOM 2333 C CA . LEU A 1 303 ? 6.767 -6.612 -14.235 1.00 83.00 303 LEU A CA 1
ATOM 2334 C C . LEU A 1 303 ? 5.972 -5.949 -13.104 1.00 83.00 303 LEU A C 1
ATOM 2336 O O . LEU A 1 303 ? 4.926 -6.460 -12.702 1.00 83.00 303 LEU A O 1
ATOM 2340 N N . GLN A 1 304 ? 6.427 -4.791 -12.621 1.00 80.81 304 GLN A N 1
ATOM 2341 C CA . GLN A 1 304 ? 5.692 -3.996 -11.644 1.00 80.81 304 GLN A CA 1
ATOM 2342 C C . GLN A 1 304 ? 4.412 -3.388 -12.226 1.00 80.81 304 GLN A C 1
ATOM 2344 O O . GLN A 1 304 ? 3.380 -3.403 -11.551 1.00 80.81 304 GLN A O 1
ATOM 2349 N N . GLU A 1 305 ? 4.454 -2.862 -13.450 1.00 71.69 305 GLU A N 1
ATOM 2350 C CA . GLU A 1 305 ? 3.256 -2.375 -14.143 1.00 71.69 305 GLU A CA 1
ATOM 2351 C C . GLU A 1 305 ? 2.269 -3.518 -14.384 1.00 71.69 305 GLU A C 1
ATOM 2353 O O . GLU A 1 305 ? 1.091 -3.413 -14.045 1.00 71.69 305 GLU A O 1
ATOM 2358 N N . TYR A 1 306 ? 2.759 -4.658 -14.862 1.00 77.88 306 TYR A N 1
ATOM 2359 C CA . TYR A 1 306 ? 1.941 -5.843 -15.088 1.00 77.88 306 TYR A CA 1
ATOM 2360 C C . TYR A 1 306 ? 1.285 -6.366 -13.809 1.00 77.88 306 TYR A C 1
ATOM 2362 O O . TYR A 1 306 ? 0.087 -6.644 -13.803 1.00 77.88 306 TYR A O 1
ATOM 2370 N N . ARG A 1 307 ? 2.024 -6.420 -12.695 1.00 81.50 307 ARG A N 1
ATOM 2371 C CA . ARG A 1 307 ? 1.468 -6.771 -11.381 1.00 81.50 307 ARG A CA 1
ATOM 2372 C C . ARG A 1 307 ? 0.290 -5.878 -10.987 1.00 81.50 307 ARG A C 1
ATOM 2374 O O . ARG A 1 307 ? -0.633 -6.357 -10.340 1.00 81.50 307 ARG A O 1
ATOM 2381 N N . ARG A 1 308 ? 0.336 -4.587 -11.330 1.00 72.62 308 ARG A N 1
ATOM 2382 C CA . ARG A 1 308 ? -0.749 -3.635 -11.038 1.00 72.62 308 ARG A CA 1
ATOM 2383 C C . ARG A 1 308 ? -1.950 -3.824 -11.959 1.00 72.62 308 ARG A C 1
ATOM 2385 O O . ARG A 1 308 ? -3.057 -3.488 -11.564 1.00 72.62 308 ARG A O 1
ATOM 2392 N N . LEU A 1 309 ? -1.745 -4.337 -13.171 1.00 68.06 309 LEU A N 1
ATOM 2393 C CA . LEU A 1 309 ? -2.836 -4.643 -14.095 1.00 68.06 309 LEU A CA 1
ATOM 2394 C C . LEU A 1 309 ? -3.583 -5.907 -13.660 1.00 68.06 309 LEU A C 1
ATOM 2396 O O . LEU A 1 309 ? -4.811 -5.922 -13.626 1.00 68.06 309 LEU A O 1
ATOM 2400 N N . VAL A 1 310 ? -2.857 -6.951 -13.270 1.00 71.44 310 VAL A N 1
ATOM 2401 C CA . VAL A 1 310 ? -3.462 -8.218 -12.857 1.00 71.44 310 VAL A CA 1
ATOM 2402 C C . VAL A 1 310 ? -4.025 -8.109 -11.432 1.00 71.44 310 VAL A C 1
ATOM 2404 O O . VAL A 1 310 ? -3.314 -8.311 -10.447 1.00 71.44 310 VAL A O 1
ATOM 2407 N N . HIS A 1 311 ? -5.325 -7.832 -11.319 1.00 60.44 311 HIS A N 1
ATOM 2408 C CA . HIS A 1 311 ? -6.050 -7.854 -10.047 1.00 60.44 311 HIS A CA 1
ATOM 2409 C C . HIS A 1 311 ? -6.599 -9.256 -9.761 1.00 60.44 311 HIS A C 1
ATOM 2411 O O . HIS A 1 311 ? -7.532 -9.701 -10.420 1.00 60.44 311 HIS A O 1
ATOM 2417 N N . SER A 1 312 ? -6.068 -9.929 -8.739 1.00 56.91 312 SER A N 1
ATOM 2418 C CA . SER A 1 312 ? -6.744 -11.062 -8.092 1.00 56.91 312 SER A CA 1
ATOM 2419 C C . SER A 1 312 ? -7.501 -10.571 -6.854 1.00 56.91 312 SER A C 1
ATOM 2421 O O . SER A 1 312 ? -7.074 -9.613 -6.202 1.00 56.91 312 SER A O 1
ATOM 2423 N N . ARG A 1 313 ? -8.607 -11.232 -6.476 1.00 50.81 313 ARG A N 1
ATOM 2424 C CA . ARG A 1 313 ? -9.372 -10.877 -5.257 1.00 50.81 313 ARG A CA 1
ATOM 2425 C C . ARG A 1 313 ? -8.532 -11.031 -3.985 1.00 50.81 313 ARG A C 1
ATOM 2427 O O . ARG A 1 313 ? -8.829 -10.415 -2.965 1.00 50.81 313 ARG A O 1
ATOM 2434 N N . VAL A 1 314 ? -7.471 -11.839 -4.053 1.00 54.47 314 VAL A N 1
ATOM 2435 C CA . VAL A 1 314 ? -6.471 -12.014 -2.998 1.00 54.47 314 VAL A CA 1
ATOM 2436 C C . VAL A 1 314 ? -5.071 -11.866 -3.594 1.00 54.47 314 VAL A C 1
ATOM 2438 O O . VAL A 1 314 ? -4.618 -12.725 -4.348 1.00 54.47 314 VAL A O 1
ATOM 2441 N N . THR A 1 315 ? -4.340 -10.811 -3.237 1.00 59.00 315 THR A N 1
ATOM 2442 C CA . THR A 1 315 ? -2.942 -10.632 -3.654 1.00 59.00 315 THR A CA 1
ATOM 2443 C C . THR A 1 315 ? -1.995 -11.463 -2.782 1.00 59.00 315 THR A C 1
ATOM 2445 O O . THR A 1 315 ? -1.975 -11.367 -1.552 1.00 59.00 315 THR A O 1
ATOM 2448 N N . ASN A 1 316 ? -1.185 -12.316 -3.416 1.00 70.00 316 ASN A N 1
ATOM 2449 C CA . ASN A 1 316 ? -0.160 -13.106 -2.734 1.00 70.00 316 ASN A CA 1
ATOM 2450 C C . ASN A 1 316 ? 1.232 -12.498 -2.945 1.00 70.00 316 ASN A C 1
ATOM 2452 O O . ASN A 1 316 ? 1.961 -12.845 -3.873 1.00 70.00 316 ASN A O 1
ATOM 2456 N N . GLU A 1 317 ? 1.612 -11.607 -2.030 1.00 75.69 317 GLU A N 1
ATOM 2457 C CA . GLU A 1 317 ? 2.900 -10.897 -2.030 1.00 75.69 317 GLU A CA 1
ATOM 2458 C C . GLU A 1 317 ? 4.127 -11.818 -2.133 1.00 75.69 317 GLU A C 1
ATOM 2460 O O . GLU A 1 317 ? 5.164 -11.419 -2.660 1.00 75.69 317 GLU A O 1
ATOM 2465 N N . ARG A 1 318 ? 4.029 -13.067 -1.654 1.00 75.38 318 ARG A N 1
ATOM 2466 C CA . ARG A 1 318 ? 5.152 -14.017 -1.700 1.00 75.38 318 ARG A CA 1
ATOM 2467 C C . ARG A 1 318 ? 5.473 -14.473 -3.123 1.00 75.38 318 ARG A C 1
ATOM 2469 O O . ARG A 1 318 ? 6.644 -14.640 -3.441 1.00 75.38 318 ARG A O 1
ATOM 2476 N N . LEU A 1 319 ? 4.460 -14.653 -3.971 1.00 81.38 319 LEU A N 1
ATOM 2477 C CA . LEU A 1 319 ? 4.650 -15.101 -5.356 1.00 81.38 319 LEU A CA 1
ATOM 2478 C C . LEU A 1 319 ? 5.311 -14.029 -6.205 1.00 81.38 319 LEU A C 1
ATOM 2480 O O . LEU A 1 319 ? 6.273 -14.302 -6.915 1.00 81.38 319 LEU A O 1
ATOM 2484 N N . TRP A 1 320 ? 4.838 -12.793 -6.062 1.00 83.56 320 TRP A N 1
ATOM 2485 C CA . TRP A 1 320 ? 5.468 -11.646 -6.698 1.00 83.56 320 TRP A CA 1
ATOM 2486 C C . TRP A 1 320 ? 6.901 -11.451 -6.198 1.00 83.56 320 TRP A C 1
ATOM 2488 O O . TRP A 1 320 ? 7.781 -11.175 -7.004 1.00 83.56 320 TRP A O 1
ATOM 2498 N N . GLY A 1 321 ? 7.172 -11.697 -4.910 1.00 81.00 321 GLY A N 1
ATOM 2499 C CA . GLY A 1 321 ? 8.536 -11.728 -4.375 1.00 81.00 321 GLY A CA 1
ATOM 2500 C C . GLY A 1 321 ? 9.463 -12.701 -5.119 1.00 81.00 321 GLY A C 1
ATOM 2501 O O . GLY A 1 321 ? 10.557 -12.305 -5.518 1.00 81.00 321 GLY A O 1
ATOM 2502 N N . TRP A 1 322 ? 9.017 -13.938 -5.371 1.00 83.69 322 TRP A N 1
ATOM 2503 C CA . TRP A 1 322 ? 9.777 -14.906 -6.177 1.00 83.69 322 TRP A CA 1
ATOM 2504 C C . TRP A 1 322 ? 9.983 -14.443 -7.620 1.00 83.69 322 TRP A C 1
ATOM 2506 O O . TRP A 1 322 ? 11.075 -14.600 -8.161 1.00 83.69 322 TRP A O 1
ATOM 2516 N N . ALA A 1 323 ? 8.962 -13.840 -8.230 1.00 85.94 323 ALA A N 1
ATOM 2517 C CA . ALA A 1 323 ? 9.047 -13.327 -9.592 1.00 85.94 323 ALA A CA 1
ATOM 2518 C C . ALA A 1 323 ? 10.076 -12.189 -9.724 1.00 85.94 323 ALA A C 1
ATOM 2520 O O . ALA A 1 323 ? 10.903 -12.207 -10.633 1.00 85.94 323 ALA A O 1
ATOM 2521 N N . PHE A 1 324 ? 10.094 -11.240 -8.784 1.00 85.88 324 PHE A N 1
ATOM 2522 C CA . PHE A 1 324 ? 11.094 -10.168 -8.775 1.00 85.88 324 PHE A CA 1
ATOM 2523 C C . PHE A 1 324 ? 12.511 -10.688 -8.510 1.00 85.88 324 PHE A C 1
ATOM 2525 O O . PHE A 1 324 ? 13.454 -10.217 -9.142 1.00 85.88 324 PHE A O 1
ATOM 2532 N N . LEU A 1 325 ? 12.668 -11.687 -7.635 1.00 84.25 325 LEU A N 1
ATOM 2533 C CA . LEU A 1 325 ? 13.967 -12.314 -7.371 1.00 84.25 325 LEU A CA 1
ATOM 2534 C C . LEU A 1 325 ? 14.511 -13.079 -8.591 1.00 84.25 325 LEU A C 1
ATOM 2536 O O . LEU A 1 325 ? 15.724 -13.161 -8.775 1.00 84.25 325 LEU A O 1
ATOM 2540 N N . ALA A 1 326 ? 13.630 -13.605 -9.447 1.00 87.00 326 ALA A N 1
ATOM 2541 C CA . ALA A 1 326 ? 14.028 -14.317 -10.658 1.00 87.00 326 ALA A CA 1
ATOM 2542 C C . ALA A 1 326 ? 14.701 -13.408 -11.703 1.00 87.00 326 ALA A C 1
ATOM 2544 O O . ALA A 1 326 ? 15.527 -13.894 -12.471 1.00 87.00 326 ALA A O 1
ATOM 2545 N N . ILE A 1 327 ? 14.398 -12.103 -11.731 1.00 89.38 327 ILE A N 1
ATOM 2546 C CA . ILE A 1 327 ? 14.959 -11.156 -12.711 1.00 89.38 327 ILE A CA 1
ATOM 2547 C C . ILE A 1 327 ? 16.497 -11.091 -12.637 1.00 89.38 327 ILE A C 1
ATOM 2549 O O . ILE A 1 327 ? 17.141 -11.446 -13.627 1.00 89.38 327 ILE A O 1
ATOM 2553 N N . PRO A 1 328 ? 17.127 -10.684 -11.514 1.00 84.88 328 PRO A N 1
ATOM 2554 C CA . PRO A 1 328 ? 18.583 -10.558 -11.453 1.00 84.88 328 PRO A CA 1
ATOM 2555 C C . PRO A 1 328 ? 19.294 -11.895 -11.695 1.00 84.88 328 PRO A C 1
ATOM 2557 O O . PRO A 1 328 ? 20.333 -11.921 -12.350 1.00 84.88 328 PRO A O 1
ATOM 2560 N N . VAL A 1 329 ? 18.713 -13.012 -11.245 1.00 84.75 329 VAL A N 1
ATOM 2561 C CA . VAL A 1 329 ? 19.269 -14.353 -11.480 1.00 84.75 329 VAL A CA 1
ATOM 2562 C C . VAL A 1 329 ? 19.225 -14.701 -12.969 1.00 84.75 329 VAL A C 1
ATOM 2564 O O . VAL A 1 329 ? 20.223 -15.155 -13.522 1.00 84.75 329 VAL A O 1
ATOM 2567 N N . HIS A 1 330 ? 18.104 -14.445 -13.646 1.00 92.81 330 HIS A N 1
ATOM 2568 C CA . HIS A 1 330 ? 17.947 -14.755 -15.065 1.00 92.81 330 HIS A CA 1
ATOM 2569 C C . HIS A 1 330 ? 18.883 -13.928 -15.956 1.00 92.81 330 HIS A C 1
ATOM 2571 O O . HIS A 1 330 ? 19.511 -14.475 -16.864 1.00 92.81 330 HIS A O 1
ATOM 2577 N N . TYR A 1 331 ? 19.045 -12.635 -15.666 1.00 88.19 331 TYR A N 1
ATOM 2578 C CA . TYR A 1 331 ? 20.010 -11.790 -16.376 1.00 88.19 331 TYR A CA 1
ATOM 2579 C C . TYR A 1 331 ? 21.467 -12.125 -16.030 1.00 88.19 331 TYR A C 1
ATOM 2581 O O . TYR A 1 331 ? 22.329 -12.005 -16.898 1.00 88.19 331 TYR A O 1
ATOM 2589 N N . GLY A 1 332 ? 21.748 -12.609 -14.816 1.00 83.12 332 GLY A N 1
ATOM 2590 C CA . GLY A 1 332 ? 23.050 -13.185 -14.466 1.00 83.12 332 GLY A CA 1
ATOM 2591 C C . GLY A 1 332 ? 23.353 -14.467 -15.251 1.00 83.12 332 GLY A C 1
ATOM 2592 O O . GLY A 1 332 ? 24.456 -14.652 -15.747 1.00 83.12 332 GLY A O 1
ATOM 2593 N N . ILE A 1 333 ? 22.360 -15.333 -15.460 1.00 85.56 333 ILE A N 1
ATOM 2594 C CA . ILE A 1 333 ? 22.511 -16.510 -16.331 1.00 85.56 333 ILE A CA 1
ATOM 2595 C C . ILE A 1 333 ? 22.783 -16.079 -17.780 1.00 85.56 333 ILE A C 1
ATOM 2597 O O . ILE A 1 333 ? 23.645 -16.658 -18.444 1.00 85.56 333 ILE A O 1
ATOM 2601 N N . ALA A 1 334 ? 22.076 -15.051 -18.262 1.00 86.06 334 ALA A N 1
ATOM 2602 C CA . ALA A 1 334 ? 22.294 -14.494 -19.594 1.00 86.06 334 ALA A CA 1
ATOM 2603 C C . ALA A 1 334 ? 23.714 -13.927 -19.750 1.00 86.06 334 ALA A C 1
ATOM 2605 O O . ALA A 1 334 ? 24.351 -14.185 -20.770 1.00 86.06 334 ALA A O 1
ATOM 2606 N N . SER A 1 335 ? 24.224 -13.212 -18.738 1.00 83.88 335 SER A N 1
ATOM 2607 C CA . SER A 1 335 ? 25.566 -12.612 -18.751 1.00 83.88 335 SER A CA 1
ATOM 2608 C C . SER A 1 335 ? 26.689 -13.647 -18.765 1.00 83.88 335 SER A C 1
ATOM 2610 O O . SER A 1 335 ? 27.725 -13.412 -19.383 1.00 83.88 335 SER A O 1
ATOM 2612 N N . LEU A 1 336 ? 26.458 -14.806 -18.146 1.00 81.94 336 LEU A N 1
ATOM 2613 C CA . LEU A 1 336 ? 27.364 -15.954 -18.174 1.00 81.94 336 LEU A CA 1
ATOM 2614 C C . LEU A 1 336 ? 27.339 -16.716 -19.512 1.00 81.94 336 LEU A C 1
ATOM 2616 O O . LEU A 1 336 ? 28.140 -17.626 -19.705 1.00 81.94 336 LEU A O 1
ATOM 2620 N N . GLY A 1 337 ? 26.409 -16.400 -20.421 1.00 78.69 337 GLY A N 1
ATOM 2621 C CA . GLY A 1 337 ? 26.278 -17.083 -21.712 1.00 78.69 337 GLY A CA 1
ATOM 2622 C C . GLY A 1 337 ? 25.803 -18.540 -21.611 1.00 78.69 337 GLY A C 1
ATOM 2623 O O . GLY A 1 337 ? 25.946 -19.305 -22.564 1.00 78.69 337 GLY A O 1
ATOM 2624 N N . VAL A 1 338 ? 25.225 -18.957 -20.477 1.00 83.50 338 VAL A N 1
ATOM 2625 C CA . VAL A 1 338 ? 24.817 -20.354 -20.241 1.00 83.50 338 VAL A CA 1
ATOM 2626 C C . VAL A 1 338 ? 23.440 -20.617 -20.858 1.00 83.50 338 VAL A C 1
ATOM 2628 O O . VAL A 1 338 ? 22.408 -20.545 -20.187 1.00 83.50 338 VAL A O 1
ATOM 2631 N N . SER A 1 339 ? 23.408 -20.938 -22.154 1.00 82.25 339 SER A N 1
ATOM 2632 C CA . SER A 1 339 ? 22.162 -21.000 -22.936 1.00 82.25 339 SER A CA 1
ATOM 2633 C C . SER A 1 339 ? 21.146 -22.029 -22.419 1.00 82.25 339 SER A C 1
ATOM 2635 O O . SER A 1 339 ? 19.959 -21.727 -22.338 1.00 82.25 339 SER A O 1
ATOM 2637 N N . TRP A 1 340 ? 21.572 -23.234 -22.022 1.00 87.94 340 TRP A N 1
ATOM 2638 C CA . TRP A 1 340 ? 20.634 -24.265 -21.544 1.00 87.94 340 TRP A CA 1
ATOM 2639 C C . TRP A 1 340 ? 19.903 -23.834 -20.263 1.00 87.94 340 TRP A C 1
ATOM 2641 O O . TRP A 1 340 ? 18.700 -24.063 -20.116 1.00 87.94 340 TRP A O 1
ATOM 2651 N N . LEU A 1 341 ? 20.621 -23.179 -19.347 1.00 87.81 341 LEU A N 1
ATOM 2652 C CA . LEU A 1 341 ? 20.059 -22.686 -18.097 1.00 87.81 341 LEU A CA 1
ATOM 2653 C C . LEU A 1 341 ? 19.183 -21.461 -18.360 1.00 87.81 341 LEU A C 1
ATOM 2655 O O . LEU A 1 341 ? 18.119 -21.338 -17.764 1.00 87.81 341 LEU A O 1
ATOM 2659 N N . PHE A 1 342 ? 19.569 -20.603 -19.305 1.00 90.19 342 PHE A N 1
ATOM 2660 C CA . PHE A 1 342 ? 18.745 -19.481 -19.744 1.00 90.19 342 PHE A CA 1
ATOM 2661 C C . PHE A 1 342 ? 17.364 -19.954 -20.227 1.00 90.19 342 PHE A C 1
ATOM 2663 O O . PHE A 1 342 ? 16.343 -19.475 -19.733 1.00 90.19 342 PHE A O 1
ATOM 2670 N N . PHE A 1 343 ? 17.318 -20.952 -21.117 1.00 92.25 343 PHE A N 1
ATOM 2671 C CA . PHE A 1 343 ? 16.059 -21.454 -21.682 1.00 92.25 343 PHE A CA 1
ATOM 2672 C C . PHE A 1 343 ? 15.197 -22.247 -20.691 1.00 92.25 343 PHE A C 1
ATOM 2674 O O . PHE A 1 343 ? 14.003 -22.414 -20.928 1.00 92.25 343 PHE A O 1
ATOM 2681 N N . THR A 1 344 ? 15.765 -22.728 -19.582 1.00 92.69 344 THR A N 1
ATOM 2682 C CA . THR A 1 344 ? 15.038 -23.559 -18.605 1.00 92.69 344 THR A CA 1
ATOM 2683 C C . THR A 1 344 ? 14.720 -22.841 -17.296 1.00 92.69 344 THR A C 1
ATOM 2685 O O . THR A 1 344 ? 13.752 -23.205 -16.632 1.00 92.69 344 THR A O 1
ATOM 2688 N N . TYR A 1 345 ? 15.472 -21.807 -16.907 1.00 94.19 345 TYR A N 1
ATOM 2689 C CA . TYR A 1 345 ? 15.344 -21.170 -15.593 1.00 94.19 345 TYR A CA 1
ATOM 2690 C C . TYR A 1 345 ? 13.945 -20.612 -15.320 1.00 94.19 345 TYR A C 1
ATOM 2692 O O . TYR A 1 345 ? 13.279 -21.078 -14.399 1.00 94.19 345 TYR A O 1
ATOM 2700 N N . ILE A 1 346 ? 13.464 -19.660 -16.124 1.00 93.62 346 ILE A N 1
ATOM 2701 C CA . ILE A 1 346 ? 12.109 -19.119 -15.939 1.00 93.62 346 ILE A CA 1
ATOM 2702 C C . ILE A 1 346 ? 11.035 -20.154 -16.316 1.00 93.62 346 ILE A C 1
ATOM 2704 O O . ILE A 1 346 ? 10.164 -20.410 -15.479 1.00 93.62 346 ILE A O 1
ATOM 2708 N N . PRO A 1 347 ? 11.087 -20.794 -17.506 1.00 93.12 347 PRO A N 1
ATOM 2709 C CA . PRO A 1 347 ? 10.000 -21.667 -17.953 1.00 93.12 347 PRO A CA 1
ATOM 2710 C C . PRO A 1 347 ? 9.788 -22.914 -17.086 1.00 93.12 347 PRO A C 1
ATOM 2712 O O . PRO A 1 347 ? 8.661 -23.384 -16.969 1.00 93.12 347 PRO A O 1
ATOM 2715 N N . VAL A 1 348 ? 10.853 -23.452 -16.480 1.00 92.31 348 VAL A N 1
ATOM 2716 C CA . VAL A 1 348 ? 10.803 -24.703 -15.706 1.00 92.31 348 VAL A CA 1
ATOM 2717 C C . VAL A 1 348 ? 11.023 -24.436 -14.222 1.00 92.31 348 VAL A C 1
ATOM 2719 O O . VAL A 1 348 ? 10.139 -24.695 -13.407 1.00 92.31 348 VAL A O 1
ATOM 2722 N N . TRP A 1 349 ? 12.188 -23.906 -13.845 1.00 91.50 349 TRP A N 1
ATOM 2723 C CA . TRP A 1 349 ? 12.591 -23.850 -12.437 1.00 91.50 349 TRP A CA 1
ATOM 2724 C C . TRP A 1 349 ? 11.780 -22.838 -11.625 1.00 91.50 349 TRP A C 1
ATOM 2726 O O . TRP A 1 349 ? 11.245 -23.180 -10.570 1.00 91.50 349 TRP A O 1
ATOM 2736 N N . VAL A 1 350 ? 11.632 -21.608 -12.122 1.00 91.06 350 VAL A N 1
ATOM 2737 C CA . VAL A 1 350 ? 10.852 -20.563 -11.439 1.00 91.06 350 VAL A CA 1
ATOM 2738 C C . VAL A 1 350 ? 9.371 -20.933 -11.400 1.00 91.06 350 VAL A C 1
ATOM 2740 O O . VAL A 1 350 ? 8.724 -20.738 -10.371 1.00 91.06 350 VAL A O 1
ATOM 2743 N N . PHE A 1 351 ? 8.843 -21.539 -12.467 1.00 90.62 351 PHE A N 1
ATOM 2744 C CA . PHE A 1 351 ? 7.476 -22.058 -12.480 1.00 90.62 351 PHE A CA 1
ATOM 2745 C C . PHE A 1 351 ? 7.245 -23.102 -11.376 1.00 90.62 351 PHE A C 1
ATOM 2747 O O . PHE A 1 351 ? 6.301 -22.980 -10.595 1.00 90.62 351 PHE A O 1
ATOM 2754 N N . VAL A 1 352 ? 8.144 -24.081 -11.234 1.00 89.38 352 VAL A N 1
ATOM 2755 C CA . VAL A 1 352 ? 8.063 -25.090 -10.164 1.00 89.38 352 VAL A CA 1
ATOM 2756 C C . VAL A 1 352 ? 8.156 -24.446 -8.775 1.00 89.38 352 VAL A C 1
ATOM 2758 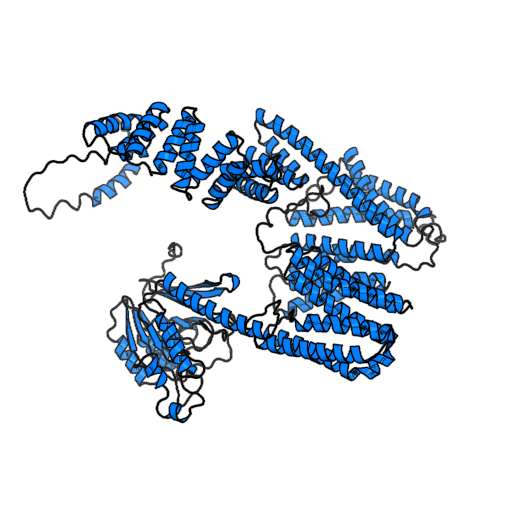O O . VAL A 1 352 ? 7.382 -24.805 -7.887 1.00 89.38 352 VAL A O 1
ATOM 2761 N N . ILE A 1 353 ? 9.037 -23.458 -8.583 1.00 87.50 353 ILE A N 1
ATOM 2762 C CA . ILE A 1 353 ? 9.155 -22.716 -7.315 1.00 87.50 353 ILE A CA 1
ATOM 2763 C C . ILE A 1 353 ? 7.844 -21.996 -6.974 1.00 87.50 353 ILE A C 1
ATOM 2765 O O . ILE A 1 353 ? 7.376 -22.087 -5.836 1.00 87.50 353 ILE A O 1
ATOM 2769 N N . ILE A 1 354 ? 7.219 -21.329 -7.949 1.00 88.38 354 ILE A N 1
ATOM 2770 C CA . ILE A 1 354 ? 5.916 -20.669 -7.784 1.00 88.38 354 ILE A CA 1
ATOM 2771 C C . ILE A 1 354 ? 4.870 -21.685 -7.309 1.00 88.38 354 ILE A C 1
ATOM 2773 O O . ILE A 1 354 ? 4.198 -21.439 -6.303 1.00 88.38 354 ILE A O 1
ATOM 2777 N N . MET A 1 355 ? 4.797 -22.851 -7.957 1.00 87.00 355 MET A N 1
ATOM 2778 C CA . MET A 1 355 ? 3.837 -23.909 -7.624 1.00 87.00 355 MET A CA 1
ATOM 2779 C C . MET A 1 355 ? 4.063 -24.486 -6.220 1.00 87.00 355 MET A C 1
ATOM 2781 O O . MET A 1 355 ? 3.131 -24.534 -5.414 1.00 87.00 355 MET A O 1
ATOM 2785 N N . ILE A 1 356 ? 5.302 -24.858 -5.879 1.00 85.38 356 ILE A N 1
ATOM 2786 C CA . ILE A 1 356 ? 5.653 -25.387 -4.549 1.00 85.38 356 ILE A CA 1
ATOM 2787 C C . ILE A 1 356 ? 5.363 -24.347 -3.463 1.00 85.38 356 ILE A C 1
ATOM 2789 O O . ILE A 1 356 ? 4.809 -24.679 -2.412 1.00 85.38 356 ILE A O 1
ATOM 2793 N N . SER A 1 357 ? 5.698 -23.077 -3.708 1.00 82.56 357 SER A N 1
ATOM 2794 C CA . SER A 1 357 ? 5.503 -22.017 -2.717 1.00 82.56 357 SER A CA 1
ATOM 2795 C C . SER A 1 357 ? 4.030 -21.816 -2.351 1.00 82.56 357 SER A C 1
ATOM 2797 O O . SER A 1 357 ? 3.729 -21.524 -1.193 1.00 82.56 357 SER A O 1
ATOM 2799 N N . GLN A 1 358 ? 3.107 -22.021 -3.295 1.00 79.62 358 GLN A N 1
ATOM 2800 C CA . GLN A 1 358 ? 1.675 -21.979 -3.014 1.00 79.62 358 GLN A CA 1
ATOM 2801 C C . GLN A 1 358 ? 1.208 -23.190 -2.200 1.00 79.62 358 GLN A C 1
ATOM 2803 O O . GLN A 1 358 ? 0.475 -23.015 -1.223 1.00 79.62 358 GLN A O 1
ATOM 2808 N N . VAL A 1 359 ? 1.682 -24.394 -2.544 1.00 81.56 359 VAL A N 1
ATOM 2809 C CA . VAL A 1 359 ? 1.353 -25.634 -1.816 1.00 81.56 359 VAL A CA 1
ATOM 2810 C C . VAL A 1 359 ? 1.757 -25.530 -0.344 1.00 81.56 359 VAL A C 1
ATOM 2812 O O . VAL A 1 359 ? 0.954 -25.829 0.539 1.00 81.56 359 VAL A O 1
ATOM 2815 N N . LEU A 1 360 ? 2.959 -25.023 -0.057 1.00 77.31 360 LEU A N 1
ATOM 2816 C CA . LEU A 1 360 ? 3.465 -24.869 1.315 1.00 77.31 360 LEU A CA 1
ATOM 2817 C C . LEU A 1 360 ? 2.665 -23.870 2.166 1.00 77.31 360 LEU A C 1
ATOM 2819 O O . LEU A 1 360 ? 2.713 -23.926 3.394 1.00 77.31 360 LEU A O 1
ATOM 2823 N N . VAL A 1 361 ? 1.934 -22.944 1.540 1.00 72.69 361 VAL A N 1
ATOM 2824 C CA . VAL A 1 361 ? 1.081 -21.970 2.241 1.00 72.69 361 VAL A CA 1
ATOM 2825 C C . VAL A 1 361 ? -0.300 -22.557 2.570 1.00 72.69 361 VAL A C 1
ATOM 2827 O O . VAL A 1 361 ? -1.027 -21.976 3.377 1.00 72.69 361 VAL A O 1
ATOM 2830 N N . GLY A 1 362 ? -0.659 -23.712 1.996 1.00 67.88 362 GLY A N 1
ATOM 2831 C CA . GLY A 1 362 ? -1.927 -24.401 2.259 1.00 67.88 362 GLY A CA 1
ATOM 2832 C C . GLY A 1 362 ? -3.159 -23.663 1.725 1.00 67.88 362 GLY A C 1
ATOM 2833 O O . GLY A 1 362 ? -4.267 -23.888 2.207 1.00 67.88 362 GLY A O 1
ATOM 2834 N N . ARG A 1 363 ? -2.981 -22.749 0.761 1.00 62.59 363 ARG A N 1
ATOM 2835 C CA . ARG A 1 363 ? -4.081 -22.009 0.126 1.00 62.59 363 ARG A CA 1
ATOM 2836 C C . ARG A 1 363 ? -4.529 -22.731 -1.139 1.00 62.59 363 ARG A C 1
ATOM 2838 O O . ARG A 1 363 ? -3.716 -22.990 -2.017 1.00 62.59 363 ARG A O 1
ATOM 2845 N N . THR A 1 364 ? -5.823 -23.017 -1.233 1.00 70.94 364 THR A N 1
ATOM 2846 C CA . THR A 1 364 ? -6.436 -23.694 -2.389 1.00 70.94 364 THR A CA 1
ATOM 2847 C C . THR A 1 364 ? -7.314 -22.772 -3.240 1.00 70.94 364 THR A C 1
ATOM 2849 O O . THR A 1 364 ? -7.665 -23.129 -4.360 1.00 70.94 364 THR A O 1
ATOM 2852 N N . SER A 1 365 ? -7.650 -21.574 -2.755 1.00 63.56 365 SER A N 1
ATOM 2853 C CA . SER A 1 365 ? -8.418 -20.571 -3.505 1.00 63.56 365 SER A CA 1
ATOM 2854 C C . SER A 1 365 ? -7.559 -19.902 -4.585 1.00 63.56 365 SER A C 1
ATOM 2856 O O . SER A 1 365 ? -6.476 -19.417 -4.259 1.00 63.56 365 SER A O 1
ATOM 2858 N N . GLU A 1 366 ? -8.049 -19.831 -5.830 1.00 72.25 366 GLU A N 1
ATOM 2859 C CA . GLU A 1 366 ? -7.403 -19.136 -6.972 1.00 72.25 366 GLU A CA 1
ATOM 2860 C C . GLU A 1 366 ? -5.973 -19.623 -7.309 1.00 72.25 366 GLU A C 1
ATOM 2862 O O . GLU A 1 366 ? -5.191 -18.916 -7.942 1.00 72.25 366 GLU A O 1
ATOM 2867 N N . PHE A 1 367 ? -5.618 -20.851 -6.912 1.00 81.56 367 PHE A N 1
ATOM 2868 C CA . PHE A 1 367 ? -4.261 -21.404 -7.033 1.00 81.56 367 PHE A CA 1
ATOM 2869 C C . PHE A 1 367 ? -3.684 -21.308 -8.460 1.00 81.56 367 PHE A C 1
ATOM 2871 O O . PHE A 1 367 ? -2.599 -20.754 -8.660 1.00 81.56 367 PHE A O 1
ATOM 2878 N N . LEU A 1 368 ? -4.427 -21.816 -9.453 1.00 82.81 368 LEU A N 1
ATOM 2879 C CA . LEU A 1 368 ? -4.003 -21.842 -10.859 1.00 82.81 368 LEU A CA 1
ATOM 2880 C C . LEU A 1 368 ? -3.974 -20.448 -11.484 1.00 82.81 368 LEU A C 1
ATOM 2882 O O . LEU A 1 368 ? -3.060 -20.142 -12.242 1.00 82.81 368 LEU A O 1
ATOM 2886 N N . GLU A 1 369 ? -4.947 -19.607 -11.146 1.00 83.31 369 GLU A N 1
ATOM 2887 C CA . GLU A 1 369 ? -5.052 -18.245 -11.664 1.00 83.31 369 GLU A CA 1
ATOM 2888 C C . GLU A 1 369 ? -3.856 -17.399 -11.210 1.00 83.31 369 GLU A C 1
ATOM 2890 O O . GLU A 1 369 ? -3.172 -16.789 -12.028 1.00 83.31 369 GLU A O 1
ATOM 2895 N N . GLN A 1 370 ? -3.512 -17.443 -9.919 1.00 83.31 370 GLN A N 1
ATOM 2896 C CA . GLN A 1 370 ? -2.370 -16.695 -9.388 1.00 83.31 370 GLN A CA 1
ATOM 2897 C C . GLN A 1 370 ? -1.032 -17.199 -9.940 1.00 83.31 370 GLN A C 1
ATOM 2899 O O . GLN A 1 370 ? -0.179 -16.393 -10.314 1.00 83.31 370 GLN A O 1
ATOM 2904 N N . ALA A 1 371 ? -0.837 -18.520 -10.002 1.00 87.06 371 ALA A N 1
ATOM 2905 C CA . ALA A 1 371 ? 0.386 -19.094 -10.558 1.00 87.06 371 ALA A CA 1
ATOM 2906 C C . ALA A 1 371 ? 0.525 -18.773 -12.055 1.00 87.06 371 ALA A C 1
ATOM 2908 O O . ALA A 1 371 ? 1.594 -18.345 -12.492 1.00 87.06 371 ALA A O 1
ATOM 2909 N N . GLY A 1 372 ? -0.565 -18.919 -12.814 1.00 87.12 372 GLY A N 1
ATOM 2910 C CA . GLY A 1 372 ? -0.621 -18.623 -14.242 1.00 87.12 372 GLY A CA 1
ATOM 2911 C C . GLY A 1 372 ? -0.341 -17.154 -14.541 1.00 87.12 372 GLY A C 1
ATOM 2912 O O . GLY A 1 372 ? 0.489 -16.858 -15.396 1.00 87.12 372 GLY A O 1
ATOM 2913 N N . ASN A 1 373 ? -0.944 -16.235 -13.787 1.00 86.62 373 ASN A N 1
ATOM 2914 C CA . ASN A 1 373 ? -0.756 -14.804 -13.997 1.00 86.62 373 ASN A CA 1
ATOM 2915 C C . ASN A 1 373 ? 0.685 -14.352 -13.736 1.00 86.62 373 ASN A C 1
ATOM 2917 O O . ASN A 1 373 ? 1.247 -13.610 -14.545 1.00 86.62 373 ASN A O 1
ATOM 2921 N N . VAL A 1 374 ? 1.296 -14.808 -12.635 1.00 89.38 374 VAL A N 1
ATOM 2922 C CA . VAL A 1 374 ? 2.697 -14.487 -12.309 1.00 89.38 374 VAL A CA 1
ATOM 2923 C C . VAL A 1 374 ? 3.640 -15.086 -13.353 1.00 89.38 374 VAL A C 1
ATOM 2925 O O . VAL A 1 374 ? 4.550 -14.403 -13.826 1.00 89.38 374 VAL A O 1
ATOM 2928 N N . PHE A 1 375 ? 3.406 -16.339 -13.747 1.00 91.75 375 PHE A N 1
ATOM 2929 C CA . PHE A 1 375 ? 4.205 -17.010 -14.768 1.00 91.75 375 PHE A CA 1
ATOM 2930 C C . PHE A 1 375 ? 4.108 -16.315 -16.131 1.00 91.75 375 PHE A C 1
ATOM 2932 O O . PHE A 1 375 ? 5.132 -16.066 -16.765 1.00 91.75 375 PHE A O 1
ATOM 2939 N N . LEU A 1 376 ? 2.901 -15.933 -16.556 1.00 87.00 376 LEU A N 1
ATOM 2940 C CA . LEU A 1 376 ? 2.684 -15.199 -17.800 1.00 87.00 376 LEU A CA 1
ATOM 2941 C C . LEU A 1 376 ? 3.422 -13.853 -17.794 1.00 87.00 376 LEU A C 1
ATOM 2943 O O . LEU A 1 376 ? 4.074 -13.516 -18.780 1.00 87.00 376 LEU A O 1
ATOM 2947 N N . GLY A 1 377 ? 3.393 -13.125 -16.673 1.00 87.12 377 GLY A N 1
ATOM 2948 C CA . GLY A 1 377 ? 4.146 -11.878 -16.512 1.00 87.12 377 GLY A CA 1
ATOM 2949 C C . GLY A 1 377 ? 5.654 -12.076 -16.654 1.00 87.12 377 GLY A C 1
ATOM 2950 O O . GLY A 1 377 ? 6.310 -11.346 -17.395 1.00 87.12 377 GLY A O 1
ATOM 2951 N N . LEU A 1 378 ? 6.204 -13.104 -15.999 1.00 91.31 378 LEU A N 1
ATOM 2952 C CA . LEU A 1 378 ? 7.618 -13.466 -16.127 1.00 91.31 378 LEU A CA 1
ATOM 2953 C C . LEU A 1 378 ? 7.994 -13.831 -17.565 1.00 91.31 378 LEU A C 1
ATOM 2955 O O . LEU A 1 378 ? 9.035 -13.392 -18.053 1.00 91.31 378 LEU A O 1
ATOM 2959 N N . MET A 1 379 ? 7.149 -14.598 -18.253 1.00 90.31 379 MET A N 1
ATOM 2960 C CA . MET A 1 379 ? 7.388 -14.979 -19.641 1.00 90.31 379 MET A CA 1
ATOM 2961 C C . MET A 1 379 ? 7.375 -13.761 -20.568 1.00 90.31 379 MET A C 1
ATOM 2963 O O . MET A 1 379 ? 8.334 -13.548 -21.307 1.00 90.31 379 MET A O 1
ATOM 2967 N N . LEU A 1 380 ? 6.326 -12.938 -20.505 1.00 81.19 380 LEU A N 1
ATOM 2968 C CA . LEU A 1 380 ? 6.140 -11.815 -21.426 1.00 81.19 380 LEU A CA 1
ATOM 2969 C C . LEU A 1 380 ? 7.166 -10.697 -21.226 1.00 81.19 380 LEU A C 1
ATOM 2971 O O . LEU A 1 380 ? 7.588 -10.081 -22.201 1.00 81.19 380 LEU A O 1
ATOM 2975 N N . ILE A 1 381 ? 7.551 -10.425 -19.979 1.00 84.00 381 ILE A N 1
ATOM 2976 C CA . ILE A 1 381 ? 8.273 -9.194 -19.636 1.00 84.00 381 ILE A CA 1
ATOM 2977 C C . ILE A 1 381 ? 9.742 -9.453 -19.342 1.00 84.00 381 ILE A C 1
ATOM 2979 O O . ILE A 1 381 ? 10.581 -8.634 -19.695 1.00 84.00 381 ILE A O 1
ATOM 2983 N N . VAL A 1 382 ? 10.057 -10.582 -18.705 1.00 89.31 382 VAL A N 1
ATOM 2984 C CA . VAL A 1 382 ? 11.424 -10.887 -18.267 1.00 89.31 382 VAL A CA 1
ATOM 2985 C C . VAL A 1 382 ? 12.096 -11.820 -19.262 1.00 89.31 382 VAL A C 1
ATOM 2987 O O . VAL A 1 382 ? 13.140 -11.486 -19.814 1.00 89.31 382 VAL A O 1
ATOM 2990 N N . PHE A 1 383 ? 11.489 -12.979 -19.520 1.00 90.75 383 PHE A N 1
ATOM 2991 C CA . PHE A 1 383 ? 12.078 -14.008 -20.372 1.00 90.75 383 PHE A CA 1
ATOM 2992 C C . PHE A 1 383 ? 12.207 -13.550 -21.826 1.00 90.75 383 PHE A C 1
ATOM 2994 O O . PHE A 1 383 ? 13.270 -13.698 -22.415 1.00 90.75 383 PHE A O 1
ATOM 3001 N N . LEU A 1 384 ? 11.166 -12.968 -22.430 1.00 83.50 384 LEU A N 1
ATOM 3002 C CA . LEU A 1 384 ? 11.270 -12.491 -23.816 1.00 83.50 384 LEU A CA 1
ATOM 3003 C C . LEU A 1 384 ? 12.281 -11.344 -23.951 1.00 83.50 384 LEU A C 1
ATOM 3005 O O . LEU A 1 384 ? 13.112 -11.361 -24.857 1.00 83.50 384 LEU A O 1
ATOM 3009 N N . LEU A 1 385 ? 12.265 -10.387 -23.021 1.00 85.25 385 LEU A N 1
ATOM 3010 C CA . LEU A 1 385 ? 13.139 -9.216 -23.073 1.00 85.25 385 LEU A CA 1
ATOM 3011 C C . LEU A 1 385 ? 14.617 -9.568 -22.838 1.00 85.25 385 LEU A C 1
ATOM 3013 O O . LEU A 1 385 ? 15.506 -8.954 -23.428 1.00 85.25 385 LEU A O 1
ATOM 3017 N N . SER A 1 386 ? 14.908 -10.575 -22.010 1.00 89.06 386 SER A N 1
ATOM 3018 C CA . SER A 1 386 ? 16.279 -11.005 -21.712 1.00 89.06 386 SER A CA 1
ATOM 3019 C C . SER A 1 386 ? 17.013 -11.618 -22.912 1.00 89.06 386 SER A C 1
ATOM 3021 O O . SER A 1 386 ? 18.245 -11.632 -22.915 1.00 89.06 386 SER A O 1
ATOM 3023 N N . HIS A 1 387 ? 16.306 -12.038 -23.970 1.00 87.31 387 HIS A N 1
ATOM 3024 C CA . HIS A 1 387 ? 16.934 -12.520 -25.208 1.00 87.31 387 HIS A CA 1
ATOM 3025 C C . HIS A 1 387 ? 17.766 -11.431 -25.891 1.00 87.31 387 HIS A C 1
ATOM 3027 O O . HIS A 1 387 ? 18.791 -11.735 -26.499 1.00 87.31 387 HIS A O 1
ATOM 3033 N N . ALA A 1 388 ? 17.379 -10.160 -25.742 1.00 83.50 388 ALA A N 1
ATOM 3034 C CA . ALA A 1 388 ? 18.165 -9.040 -26.246 1.00 83.50 388 ALA A CA 1
ATOM 3035 C C . ALA A 1 388 ? 19.539 -8.949 -25.554 1.00 83.50 388 ALA A C 1
ATOM 3037 O O . ALA A 1 388 ? 20.537 -8.656 -26.207 1.00 83.50 388 ALA A O 1
ATOM 3038 N N . ALA A 1 389 ? 19.607 -9.269 -24.256 1.00 83.56 389 ALA A N 1
ATOM 3039 C CA . ALA A 1 389 ? 20.865 -9.355 -23.516 1.00 83.56 389 ALA A CA 1
ATOM 3040 C C . ALA A 1 389 ? 21.657 -10.629 -23.866 1.00 83.56 389 ALA A C 1
ATOM 3042 O O . ALA A 1 389 ? 22.875 -10.562 -24.007 1.00 83.56 389 ALA A O 1
ATOM 3043 N N . LEU A 1 390 ? 20.981 -11.769 -24.064 1.00 85.62 390 LEU A N 1
ATOM 3044 C CA . LEU A 1 390 ? 21.621 -13.021 -24.491 1.00 85.62 390 LEU A CA 1
ATOM 3045 C C . LEU A 1 390 ? 22.286 -12.892 -25.871 1.00 85.62 390 LEU A C 1
ATOM 3047 O O . LEU A 1 390 ? 23.368 -13.427 -26.082 1.00 85.62 390 LEU A O 1
ATOM 3051 N N . LEU A 1 391 ? 21.686 -12.148 -26.807 1.00 82.38 391 LEU A N 1
ATOM 3052 C CA . LEU A 1 391 ? 22.301 -11.885 -28.115 1.00 82.38 391 LEU A CA 1
ATOM 3053 C C . LEU A 1 391 ? 23.699 -11.271 -27.982 1.00 82.38 391 LEU A C 1
ATOM 3055 O O . LEU A 1 391 ? 24.561 -11.553 -28.807 1.00 82.38 391 LEU A O 1
ATOM 3059 N N . MET A 1 392 ? 23.942 -10.488 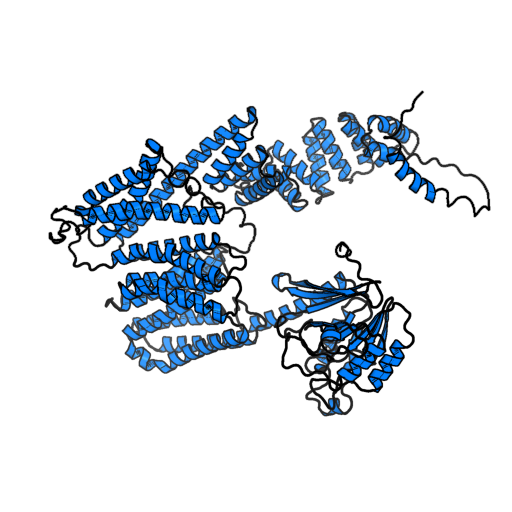-26.927 1.00 81.56 392 MET A N 1
ATOM 3060 C CA . MET A 1 392 ? 25.224 -9.832 -26.669 1.00 81.56 392 MET A CA 1
ATOM 3061 C C . MET A 1 392 ? 26.306 -10.754 -26.091 1.00 81.56 392 MET A C 1
ATOM 3063 O O . MET A 1 392 ? 27.452 -10.320 -25.963 1.00 81.56 392 MET A O 1
ATOM 3067 N N . THR A 1 393 ? 25.978 -12.008 -25.764 1.00 80.88 393 THR A N 1
ATOM 3068 C CA . THR A 1 393 ? 26.932 -13.014 -25.262 1.00 80.88 393 THR A CA 1
ATOM 3069 C C . THR A 1 393 ? 27.326 -14.059 -26.303 1.00 80.88 393 THR A C 1
ATOM 3071 O O . THR A 1 393 ? 28.078 -14.982 -25.990 1.00 80.88 393 THR A O 1
ATOM 3074 N N . LEU A 1 394 ? 26.874 -13.901 -27.553 1.00 78.44 394 LEU A N 1
ATOM 3075 C CA . LEU A 1 394 ? 27.297 -14.760 -28.657 1.00 78.44 394 LEU A CA 1
ATOM 3076 C C . LEU A 1 394 ? 28.827 -14.697 -28.869 1.00 78.44 394 LEU A C 1
ATOM 3078 O O . LEU A 1 394 ? 29.437 -13.649 -28.628 1.00 78.44 394 LEU A O 1
ATOM 3082 N N . PRO A 1 395 ? 29.460 -15.798 -29.328 1.00 70.12 395 PRO A N 1
ATOM 3083 C CA . PRO A 1 395 ? 30.912 -15.875 -29.485 1.00 70.12 395 PRO A CA 1
ATOM 3084 C C . PRO A 1 395 ? 31.454 -14.755 -30.379 1.00 70.12 395 PRO A C 1
ATOM 3086 O O . PRO A 1 395 ? 30.964 -14.554 -31.489 1.00 70.12 395 PRO A O 1
ATOM 3089 N N . LYS A 1 396 ? 32.493 -14.050 -29.915 1.00 63.81 396 LYS A N 1
ATOM 3090 C CA . LYS A 1 396 ? 33.121 -12.922 -30.634 1.00 63.81 396 LYS A CA 1
ATOM 3091 C C . LYS A 1 396 ? 33.886 -13.346 -31.894 1.00 63.81 396 LYS A C 1
ATOM 3093 O O . LYS A 1 396 ? 34.264 -12.489 -32.684 1.00 63.81 396 LYS A O 1
ATOM 3098 N N . ASP A 1 397 ? 34.084 -14.649 -32.069 1.00 55.31 397 ASP A N 1
ATOM 3099 C CA . ASP A 1 397 ? 34.900 -15.250 -33.127 1.00 55.31 397 ASP A CA 1
ATOM 3100 C C . ASP A 1 397 ? 34.132 -15.406 -34.454 1.00 55.31 397 ASP A C 1
ATOM 3102 O O . ASP A 1 397 ? 34.709 -15.780 -35.473 1.00 55.31 397 ASP A O 1
ATOM 3106 N N . ALA A 1 398 ? 32.823 -15.129 -34.460 1.00 57.81 398 ALA A N 1
ATOM 3107 C CA . ALA A 1 398 ? 32.022 -15.089 -35.678 1.00 57.81 398 ALA A CA 1
ATOM 3108 C C . ALA A 1 398 ? 32.226 -13.752 -36.419 1.00 57.81 398 ALA A C 1
ATOM 3110 O O . ALA A 1 398 ? 32.280 -12.688 -35.805 1.00 57.81 398 ALA A O 1
ATOM 3111 N N . LEU A 1 399 ? 32.344 -13.819 -37.750 1.00 60.84 399 LEU A N 1
ATOM 3112 C CA . LEU A 1 399 ? 32.515 -12.691 -38.678 1.00 60.84 399 LEU A CA 1
ATOM 3113 C C . LEU A 1 399 ? 31.305 -11.737 -38.624 1.00 60.84 399 LEU A C 1
ATOM 3115 O O . LEU A 1 399 ? 30.417 -11.779 -39.470 1.00 60.84 399 LEU A O 1
ATOM 3119 N N . PHE A 1 400 ? 31.231 -10.894 -37.598 1.00 69.62 400 PHE A N 1
ATOM 3120 C CA . PHE A 1 400 ? 30.199 -9.872 -37.462 1.00 69.62 400 PHE A CA 1
ATOM 3121 C C . PHE A 1 400 ? 30.730 -8.528 -37.977 1.00 69.62 400 PHE A C 1
ATOM 3123 O O . PHE A 1 400 ? 31.617 -7.963 -37.332 1.00 69.62 400 PHE A O 1
ATOM 3130 N N . PRO A 1 401 ? 30.168 -7.950 -39.057 1.00 70.12 401 PRO A N 1
ATOM 3131 C CA . PRO A 1 401 ? 30.648 -6.679 -39.613 1.00 70.12 401 PRO A CA 1
ATOM 3132 C C . PRO A 1 401 ? 30.659 -5.514 -38.605 1.00 70.12 401 PRO A C 1
ATOM 3134 O O . PRO A 1 401 ? 31.545 -4.666 -38.647 1.00 70.12 401 PRO A O 1
ATOM 3137 N N . ALA A 1 402 ? 29.714 -5.505 -37.657 1.00 71.44 402 ALA A N 1
ATOM 3138 C CA . ALA A 1 402 ? 29.610 -4.523 -36.570 1.00 71.44 402 ALA A CA 1
ATOM 3139 C C . ALA A 1 402 ? 29.794 -5.146 -35.168 1.00 71.44 402 ALA A C 1
ATOM 3141 O O . ALA A 1 402 ? 29.345 -4.589 -34.161 1.00 71.44 402 ALA A O 1
ATOM 3142 N N . GLY A 1 403 ? 30.418 -6.327 -35.083 1.00 76.38 403 GLY A N 1
ATOM 3143 C CA . GLY A 1 403 ? 30.500 -7.095 -33.839 1.00 76.38 403 GLY A CA 1
ATOM 3144 C C . GLY A 1 403 ? 29.135 -7.600 -33.347 1.00 76.38 403 GLY A C 1
ATOM 3145 O O . GLY A 1 403 ? 28.102 -7.439 -33.997 1.00 76.38 403 GLY A O 1
ATOM 3146 N N . VAL A 1 404 ? 29.115 -8.185 -32.148 1.00 76.12 404 VAL A N 1
ATOM 3147 C CA . VAL A 1 404 ? 27.893 -8.739 -31.530 1.00 76.12 404 VAL A CA 1
ATOM 3148 C C . VAL A 1 404 ? 26.823 -7.656 -31.277 1.00 76.12 404 VAL A C 1
ATOM 3150 O O . VAL A 1 404 ? 25.623 -7.922 -31.330 1.00 76.12 404 VAL A O 1
ATOM 3153 N N . VAL A 1 405 ? 27.247 -6.402 -31.086 1.00 80.31 405 VAL A N 1
ATOM 3154 C CA . VAL A 1 405 ? 26.361 -5.230 -30.955 1.00 80.31 405 VAL A CA 1
ATOM 3155 C C . VAL A 1 405 ? 25.540 -4.995 -32.233 1.00 80.31 405 VAL A C 1
ATOM 3157 O O . VAL A 1 405 ? 24.412 -4.511 -32.151 1.00 80.31 405 VAL A O 1
ATOM 3160 N N . GLY A 1 406 ? 26.048 -5.392 -33.405 1.00 81.62 406 GLY A N 1
ATOM 3161 C CA . GLY A 1 406 ? 25.335 -5.286 -34.679 1.00 81.62 406 GLY A CA 1
ATOM 3162 C C . GLY A 1 406 ? 23.987 -6.009 -34.673 1.00 81.62 406 GLY A C 1
ATOM 3163 O O . GLY A 1 406 ? 22.979 -5.420 -35.054 1.00 81.62 406 GLY A O 1
ATOM 3164 N N . LEU A 1 407 ? 23.932 -7.235 -34.141 1.00 83.50 407 LEU A N 1
ATOM 3165 C CA . LEU A 1 407 ? 22.690 -8.013 -34.029 1.00 83.50 407 LEU A CA 1
ATOM 3166 C C . LEU A 1 407 ? 21.662 -7.345 -33.109 1.00 83.50 407 LEU A C 1
ATOM 3168 O O . LEU A 1 407 ? 20.463 -7.366 -33.388 1.00 83.50 407 LEU A O 1
ATOM 3172 N N . PHE A 1 408 ? 22.135 -6.733 -32.025 1.00 83.94 408 PHE A N 1
ATOM 3173 C CA . PHE A 1 408 ? 21.297 -5.990 -31.093 1.00 83.94 408 PHE A CA 1
ATOM 3174 C C . PHE A 1 408 ? 20.680 -4.751 -31.757 1.00 83.94 408 PHE A C 1
ATOM 3176 O O . PHE A 1 408 ? 19.465 -4.553 -31.711 1.00 83.94 408 PHE A O 1
ATOM 3183 N N . VAL A 1 409 ? 21.506 -3.954 -32.443 1.00 83.56 409 VAL A N 1
ATOM 3184 C CA . VAL A 1 409 ? 21.051 -2.779 -33.203 1.00 83.56 409 VAL A CA 1
ATOM 3185 C C . VAL A 1 409 ? 20.089 -3.196 -34.316 1.00 83.56 409 VAL A C 1
ATOM 3187 O O . VAL A 1 409 ? 19.057 -2.555 -34.503 1.00 83.56 409 VAL A O 1
ATOM 3190 N N . TYR A 1 410 ? 20.381 -4.296 -35.012 1.00 86.50 410 TYR A N 1
ATOM 3191 C CA . TYR A 1 410 ? 19.529 -4.851 -36.061 1.00 86.50 410 TYR A CA 1
ATOM 3192 C C . TYR A 1 410 ? 18.131 -5.202 -35.536 1.00 86.50 410 TYR A C 1
ATOM 3194 O O . TYR A 1 410 ? 17.135 -4.773 -36.117 1.00 86.50 410 TYR A O 1
ATOM 3202 N N . LEU A 1 411 ? 18.041 -5.909 -34.403 1.00 86.25 411 LEU A N 1
ATOM 3203 C CA . LEU A 1 411 ? 16.765 -6.259 -33.773 1.00 86.25 411 LEU A CA 1
ATOM 3204 C C . LEU A 1 411 ? 15.945 -5.013 -33.403 1.00 86.25 411 LEU A C 1
ATOM 3206 O O . LEU A 1 411 ? 14.756 -4.944 -33.722 1.00 86.25 411 LEU A O 1
ATOM 3210 N N . ILE A 1 412 ? 16.568 -4.027 -32.753 1.00 83.19 412 ILE A N 1
ATOM 3211 C CA . ILE A 1 412 ? 15.870 -2.823 -32.282 1.00 83.19 412 ILE A CA 1
ATOM 3212 C C . ILE A 1 412 ? 15.393 -1.969 -33.449 1.00 83.19 412 ILE A C 1
ATOM 3214 O O . ILE A 1 412 ? 14.221 -1.602 -33.496 1.00 83.19 412 ILE A O 1
ATOM 3218 N N . VAL A 1 413 ? 16.269 -1.690 -34.419 1.00 83.62 413 VAL A N 1
ATOM 3219 C CA . VAL A 1 413 ? 15.914 -0.859 -35.576 1.00 83.62 413 VAL A CA 1
ATOM 3220 C C . VAL A 1 413 ? 14.758 -1.485 -36.349 1.00 83.62 413 VAL A C 1
ATOM 3222 O O . VAL A 1 413 ? 13.834 -0.765 -36.727 1.00 83.62 413 VAL A O 1
ATOM 3225 N N . LEU A 1 414 ? 14.764 -2.805 -36.555 1.00 83.31 414 LEU A N 1
ATOM 3226 C CA . LEU A 1 414 ? 13.672 -3.484 -37.252 1.00 83.31 414 LEU A CA 1
ATOM 3227 C C . LEU A 1 414 ? 12.368 -3.490 -36.457 1.00 83.31 414 LEU A C 1
ATOM 3229 O O . LEU A 1 414 ? 11.312 -3.291 -37.054 1.00 83.31 414 LEU A O 1
ATOM 3233 N N . THR A 1 415 ? 12.430 -3.679 -35.139 1.00 84.25 415 THR A N 1
ATOM 3234 C CA . THR A 1 415 ? 11.236 -3.683 -34.279 1.00 84.25 415 THR A CA 1
ATOM 3235 C C . THR A 1 415 ? 10.583 -2.298 -34.242 1.00 84.25 415 THR A C 1
ATOM 3237 O O . THR A 1 415 ? 9.403 -2.166 -34.561 1.00 84.25 415 THR A O 1
ATOM 3240 N N . GLU A 1 416 ? 11.361 -1.242 -33.989 1.00 79.62 416 GLU A N 1
ATOM 3241 C CA . GLU A 1 416 ? 10.856 0.140 -33.953 1.00 79.62 416 GLU A CA 1
ATOM 3242 C C . GLU A 1 416 ? 10.363 0.607 -35.332 1.00 79.62 416 GLU A C 1
ATOM 3244 O O . GLU A 1 416 ? 9.299 1.220 -35.470 1.00 79.62 416 GLU A O 1
ATOM 3249 N N . SER A 1 417 ? 11.110 0.279 -36.393 1.00 79.31 417 SER A N 1
ATOM 3250 C CA . SER A 1 417 ? 10.720 0.638 -37.761 1.00 79.31 417 SER A CA 1
ATOM 3251 C C . SER A 1 417 ? 9.452 -0.085 -38.197 1.00 79.31 417 SER A C 1
ATOM 3253 O O . SER A 1 417 ? 8.646 0.504 -38.918 1.00 79.31 417 SER A O 1
ATOM 3255 N N . ASN A 1 418 ? 9.248 -1.330 -37.755 1.00 84.62 418 ASN A N 1
ATOM 3256 C CA . ASN A 1 418 ? 8.025 -2.071 -38.030 1.00 84.62 418 ASN A CA 1
ATOM 3257 C C . ASN A 1 418 ? 6.798 -1.341 -37.475 1.00 84.62 418 ASN A C 1
ATOM 3259 O O . ASN A 1 418 ? 5.826 -1.138 -38.206 1.00 84.62 418 ASN A O 1
ATOM 3263 N N . ASP A 1 419 ? 6.846 -0.896 -36.222 1.00 77.94 419 ASP A N 1
ATOM 3264 C CA . ASP A 1 419 ? 5.704 -0.235 -35.584 1.00 77.94 419 ASP A CA 1
ATOM 3265 C C . ASP A 1 419 ? 5.394 1.113 -36.237 1.00 77.94 419 ASP A C 1
ATOM 3267 O O . ASP A 1 419 ? 4.230 1.425 -36.532 1.00 77.94 419 ASP A O 1
ATOM 3271 N N . ILE A 1 420 ? 6.440 1.879 -36.561 1.00 79.75 420 ILE A N 1
ATOM 3272 C CA . ILE A 1 420 ? 6.326 3.134 -37.311 1.00 79.75 420 ILE A CA 1
ATOM 3273 C C . ILE A 1 420 ? 5.718 2.875 -38.694 1.00 79.75 420 ILE A C 1
ATOM 3275 O O . ILE A 1 420 ? 4.750 3.543 -39.076 1.00 79.75 420 ILE A O 1
ATOM 3279 N N . ALA A 1 421 ? 6.238 1.897 -39.439 1.00 81.00 421 ALA A N 1
ATOM 3280 C CA . ALA A 1 421 ? 5.766 1.573 -40.780 1.00 81.00 421 ALA A CA 1
ATOM 3281 C C . ALA A 1 421 ? 4.297 1.131 -40.755 1.00 81.00 421 ALA A C 1
ATOM 3283 O O . ALA A 1 421 ? 3.478 1.685 -41.493 1.00 81.00 421 ALA A O 1
ATOM 3284 N N . GLN A 1 422 ? 3.922 0.214 -39.860 1.00 82.81 422 GLN A N 1
ATOM 3285 C CA . GLN A 1 422 ? 2.532 -0.225 -39.711 1.00 82.81 422 GLN A CA 1
ATOM 3286 C C . GLN A 1 422 ? 1.594 0.942 -39.361 1.00 82.81 422 GLN A C 1
ATOM 3288 O O . GLN A 1 422 ? 0.479 1.021 -39.888 1.00 82.81 422 GLN A O 1
ATOM 3293 N N . ALA A 1 423 ? 2.034 1.878 -38.513 1.00 78.88 423 ALA A N 1
ATOM 3294 C CA . ALA A 1 423 ? 1.248 3.053 -38.142 1.00 78.88 423 ALA A CA 1
ATOM 3295 C C . ALA A 1 423 ? 1.114 4.083 -39.278 1.00 78.88 423 ALA A C 1
ATOM 3297 O O . ALA A 1 423 ? 0.065 4.725 -39.398 1.00 78.88 423 ALA A O 1
ATOM 3298 N N . ILE A 1 424 ? 2.154 4.276 -40.095 1.00 82.94 424 ILE A N 1
ATOM 3299 C CA . ILE A 1 424 ? 2.131 5.181 -41.256 1.00 82.94 424 ILE A CA 1
ATOM 3300 C C . ILE A 1 424 ? 1.223 4.606 -42.344 1.00 82.94 424 ILE A C 1
ATOM 3302 O O . ILE A 1 424 ? 0.269 5.268 -42.763 1.00 82.94 424 ILE A O 1
ATOM 3306 N N . TRP A 1 425 ? 1.473 3.364 -42.766 1.00 90.19 425 TRP A N 1
ATOM 3307 C CA . TRP A 1 425 ? 0.693 2.710 -43.817 1.00 90.19 425 TRP A CA 1
ATOM 3308 C C . TRP A 1 425 ? -0.758 2.494 -43.384 1.00 90.19 425 TRP A C 1
ATOM 3310 O O . TRP A 1 425 ? -1.676 2.745 -44.165 1.00 90.19 425 TRP A O 1
ATOM 3320 N N . GLY A 1 426 ? -0.986 2.147 -42.114 1.00 87.44 426 GLY A N 1
ATOM 3321 C CA . GLY A 1 426 ? -2.327 2.008 -41.551 1.00 87.44 426 GLY A CA 1
ATOM 3322 C C . GLY A 1 426 ? -3.118 3.319 -41.517 1.00 87.44 426 GLY A C 1
ATOM 3323 O O . GLY A 1 426 ? -4.312 3.307 -41.802 1.00 87.44 426 GLY A O 1
ATOM 3324 N N . ARG A 1 427 ? -2.480 4.465 -41.235 1.00 84.50 427 ARG A N 1
ATOM 3325 C CA . ARG A 1 427 ? -3.152 5.779 -41.293 1.00 84.50 427 ARG A CA 1
ATOM 3326 C C . ARG A 1 427 ? -3.409 6.252 -42.720 1.00 84.50 427 ARG A C 1
ATOM 3328 O O . ARG A 1 427 ? -4.413 6.911 -42.965 1.00 84.50 427 ARG A O 1
ATOM 3335 N N . ARG A 1 428 ? -2.500 5.943 -43.647 1.00 88.19 428 ARG A N 1
ATOM 3336 C CA . ARG A 1 428 ? -2.550 6.459 -45.021 1.00 88.19 428 ARG A CA 1
ATOM 3337 C C . ARG A 1 428 ? -3.425 5.621 -45.956 1.00 88.19 428 ARG A C 1
ATOM 3339 O O . ARG A 1 428 ? -4.067 6.185 -46.837 1.00 88.19 428 ARG A O 1
ATOM 3346 N N . PHE A 1 429 ? -3.468 4.303 -45.763 1.00 90.38 429 PHE A N 1
ATOM 3347 C CA . PHE A 1 429 ? -4.168 3.366 -46.655 1.00 90.38 429 PHE A CA 1
ATOM 3348 C C . PHE A 1 429 ? -5.064 2.356 -45.930 1.00 90.38 429 PHE A C 1
ATOM 3350 O O . PHE A 1 429 ? -5.736 1.568 -46.593 1.00 90.38 429 PHE A O 1
ATOM 3357 N N . GLY A 1 430 ? -5.096 2.355 -44.594 1.00 87.06 430 GLY A N 1
ATOM 3358 C CA . GLY A 1 430 ? -5.832 1.365 -43.812 1.00 87.06 430 GLY A CA 1
ATOM 3359 C C . GLY A 1 430 ? -7.343 1.497 -43.963 1.00 87.06 430 GLY A C 1
ATOM 3360 O O . GLY A 1 430 ? -7.963 2.376 -43.362 1.00 87.06 430 GLY A O 1
ATOM 3361 N N . ARG A 1 431 ? -7.943 0.584 -44.731 1.00 88.31 431 ARG A N 1
ATOM 3362 C CA . ARG A 1 431 ? -9.395 0.526 -44.962 1.00 88.31 431 ARG A CA 1
ATOM 3363 C C . ARG A 1 431 ? -10.028 -0.645 -44.225 1.00 88.31 431 ARG A C 1
ATOM 3365 O O . ARG A 1 431 ? -11.140 -0.510 -43.717 1.00 88.31 431 ARG A O 1
ATOM 3372 N N . ARG A 1 432 ? -9.331 -1.782 -44.124 1.00 89.94 432 ARG A N 1
ATOM 3373 C CA . ARG A 1 432 ? -9.866 -3.009 -43.516 1.00 89.94 432 ARG A CA 1
ATOM 3374 C C . ARG A 1 432 ? -9.288 -3.220 -42.119 1.00 89.94 432 ARG A C 1
ATOM 3376 O O . ARG A 1 432 ? -8.098 -3.487 -41.958 1.00 89.94 432 ARG A O 1
ATOM 3383 N N . LYS A 1 433 ? -10.137 -3.113 -41.093 1.00 89.75 433 LYS A N 1
ATOM 3384 C CA . LYS A 1 433 ? -9.763 -3.367 -39.690 1.00 89.75 433 LYS A CA 1
ATOM 3385 C C . LYS A 1 433 ? -9.564 -4.866 -39.444 1.00 89.75 433 LYS A C 1
ATOM 3387 O O . LYS A 1 433 ? -10.340 -5.666 -39.957 1.00 89.75 433 LYS A O 1
ATOM 3392 N N . ILE A 1 434 ? -8.553 -5.232 -38.651 1.00 89.06 434 ILE A N 1
ATOM 3393 C CA . ILE A 1 434 ? -8.257 -6.644 -38.328 1.00 89.06 434 ILE A CA 1
ATOM 3394 C C . ILE A 1 434 ? -9.018 -7.079 -37.068 1.00 89.06 434 ILE A C 1
ATOM 3396 O O . ILE A 1 434 ? -9.824 -8.000 -37.114 1.00 89.06 434 ILE A O 1
ATOM 3400 N N . VAL A 1 435 ? -8.799 -6.384 -35.945 1.00 84.94 435 VAL A N 1
ATOM 3401 C CA . VAL A 1 435 ? -9.378 -6.711 -34.626 1.00 84.94 435 VAL A CA 1
ATOM 3402 C C . VAL A 1 435 ? -9.973 -5.466 -33.951 1.00 84.94 435 VAL A C 1
ATOM 3404 O O . VAL A 1 435 ? -9.457 -4.999 -32.934 1.00 84.94 435 VAL A O 1
ATOM 3407 N N . PRO A 1 436 ? -11.071 -4.893 -34.480 1.00 83.50 436 PRO A N 1
ATOM 3408 C CA . PRO A 1 436 ? -11.578 -3.589 -34.040 1.00 83.50 436 PRO A CA 1
ATOM 3409 C C . PRO A 1 436 ? -11.987 -3.534 -32.559 1.00 83.50 436 PRO A C 1
ATOM 3411 O O . PRO A 1 436 ? -11.882 -2.474 -31.949 1.00 83.50 436 PRO A O 1
ATOM 3414 N N . ARG A 1 437 ? -12.404 -4.664 -31.965 1.00 78.56 437 ARG A N 1
ATOM 3415 C CA . ARG A 1 437 ? -12.765 -4.752 -30.536 1.00 78.56 437 ARG A CA 1
ATOM 3416 C C . ARG A 1 437 ? -11.556 -4.695 -29.595 1.00 78.56 437 ARG A C 1
ATOM 3418 O O . ARG A 1 437 ? -11.690 -4.232 -28.470 1.00 78.56 437 ARG A O 1
ATOM 3425 N N . VAL A 1 438 ? -10.386 -5.147 -30.049 1.00 76.69 438 VAL A N 1
ATOM 3426 C CA . VAL A 1 438 ? -9.160 -5.207 -29.234 1.00 76.69 438 VAL A CA 1
ATOM 3427 C C . VAL A 1 438 ? -8.261 -4.005 -29.526 1.00 76.69 438 VAL A C 1
ATOM 3429 O O . VAL A 1 438 ? -7.888 -3.258 -28.615 1.00 76.69 438 VAL A O 1
ATOM 3432 N N . SER A 1 439 ? -7.983 -3.764 -30.811 1.00 77.56 439 SER A N 1
ATOM 3433 C CA . SER A 1 439 ? -7.153 -2.663 -31.306 1.00 77.56 439 SER A CA 1
ATOM 3434 C C . SER A 1 439 ? -7.825 -1.962 -32.504 1.00 77.56 439 SER A C 1
ATOM 3436 O O . SER A 1 439 ? -7.688 -2.409 -33.647 1.00 77.56 439 SER A O 1
ATOM 3438 N N . PRO A 1 440 ? -8.541 -0.837 -32.282 1.00 75.88 440 PRO A N 1
ATOM 3439 C CA . PRO A 1 440 ? -9.368 -0.176 -33.307 1.00 75.88 440 PRO A CA 1
ATOM 3440 C C . PRO A 1 440 ? -8.577 0.381 -34.501 1.00 75.88 440 PRO A C 1
ATOM 3442 O O . PRO A 1 440 ? -9.111 0.594 -35.595 1.00 75.88 440 PRO A O 1
ATOM 3445 N N . ASN A 1 441 ? -7.289 0.652 -34.293 1.00 77.00 441 ASN A N 1
ATOM 3446 C CA . ASN A 1 441 ? -6.449 1.360 -35.254 1.00 77.00 441 ASN A CA 1
ATOM 3447 C C . ASN A 1 441 ? -5.654 0.425 -36.180 1.00 77.00 441 ASN A C 1
ATOM 3449 O O . ASN A 1 441 ? -5.158 0.892 -37.203 1.00 77.00 441 ASN A O 1
ATOM 3453 N N . LYS A 1 442 ? -5.563 -0.879 -35.882 1.00 84.12 442 LYS A N 1
ATOM 3454 C CA . LYS A 1 442 ? -4.781 -1.840 -36.680 1.00 84.12 442 LYS A CA 1
ATOM 3455 C C . LYS A 1 442 ? -5.547 -2.295 -37.935 1.00 84.12 442 LYS A C 1
ATOM 3457 O O . LYS A 1 442 ? -6.744 -2.591 -37.878 1.00 84.12 442 LYS A O 1
ATOM 3462 N N . THR A 1 443 ? -4.854 -2.342 -39.076 1.00 92.12 443 THR A N 1
ATOM 3463 C CA . THR A 1 443 ? -5.436 -2.607 -40.409 1.00 92.12 443 THR A CA 1
ATOM 3464 C C . THR A 1 443 ? -4.623 -3.627 -41.200 1.00 92.12 443 THR A C 1
ATOM 3466 O O . THR A 1 443 ? -3.413 -3.728 -40.989 1.00 92.12 443 THR A O 1
ATOM 3469 N N . TRP A 1 444 ? -5.276 -4.366 -42.105 1.00 91.88 444 TRP A N 1
ATOM 3470 C CA . TRP A 1 444 ? -4.617 -5.350 -42.980 1.00 91.88 444 TRP A CA 1
ATOM 3471 C C . TRP A 1 444 ? -3.583 -4.691 -43.886 1.00 91.88 444 TRP A C 1
ATOM 3473 O O . TRP A 1 444 ? -2.474 -5.199 -44.028 1.00 91.88 444 TRP A O 1
ATOM 3483 N N . GLU A 1 445 ? -3.918 -3.531 -44.449 1.00 92.75 445 GLU A N 1
ATOM 3484 C CA . GLU A 1 445 ? -3.006 -2.776 -45.305 1.00 92.75 445 GLU A CA 1
ATOM 3485 C C . GLU A 1 445 ? -1.785 -2.281 -44.517 1.00 92.75 445 GLU A C 1
ATOM 3487 O O . GLU A 1 445 ? -0.660 -2.375 -45.003 1.00 92.75 445 GLU A O 1
ATOM 3492 N N . GLY A 1 446 ? -1.991 -1.826 -43.275 1.00 90.38 446 GLY A N 1
ATOM 3493 C CA . GLY A 1 446 ? -0.903 -1.453 -42.372 1.00 90.38 446 GLY A CA 1
ATOM 3494 C C . GLY A 1 446 ? 0.037 -2.620 -42.062 1.00 90.38 446 GLY A C 1
ATOM 3495 O O . GLY A 1 446 ? 1.249 -2.440 -42.125 1.00 90.38 446 GLY A O 1
ATOM 3496 N N . LEU A 1 447 ? -0.500 -3.815 -41.790 1.00 90.44 447 LEU A N 1
ATOM 3497 C CA . LEU A 1 447 ? 0.299 -5.016 -41.521 1.00 90.44 447 LEU A CA 1
ATOM 3498 C C . LEU A 1 447 ? 1.100 -5.469 -42.750 1.00 90.44 447 LEU A C 1
ATOM 3500 O O . LEU A 1 447 ? 2.303 -5.677 -42.642 1.00 90.44 447 LEU A O 1
ATOM 3504 N N . LEU A 1 448 ? 0.463 -5.600 -43.918 1.00 93.44 448 LEU A N 1
ATOM 3505 C CA . LEU A 1 448 ? 1.115 -6.123 -45.128 1.00 93.44 448 LEU A CA 1
ATOM 3506 C C . LEU A 1 448 ? 2.188 -5.173 -45.676 1.00 93.44 448 LEU A C 1
ATOM 3508 O O . LEU A 1 448 ? 3.284 -5.610 -46.038 1.00 93.44 448 LEU A O 1
ATOM 3512 N N . LEU A 1 449 ? 1.892 -3.870 -45.711 1.00 91.88 449 LEU A N 1
ATOM 3513 C CA . LEU A 1 449 ? 2.852 -2.862 -46.168 1.00 91.88 449 LEU A CA 1
ATOM 3514 C C . LEU A 1 449 ? 3.932 -2.605 -45.113 1.00 91.88 449 LEU A C 1
ATOM 3516 O O . LEU A 1 449 ? 5.101 -2.445 -45.467 1.00 91.88 449 LEU A O 1
ATOM 3520 N N . GLY A 1 450 ? 3.572 -2.630 -43.826 1.00 90.19 450 GLY A N 1
ATOM 3521 C CA . GLY A 1 450 ? 4.531 -2.587 -42.724 1.00 90.19 450 GLY A CA 1
ATOM 3522 C C . GLY A 1 450 ? 5.515 -3.750 -42.795 1.00 90.19 450 GLY A C 1
ATOM 3523 O O . GLY A 1 450 ? 6.714 -3.513 -42.850 1.00 90.19 450 GLY A O 1
ATOM 3524 N N . ALA A 1 451 ? 5.025 -4.985 -42.933 1.00 89.75 451 ALA A N 1
ATOM 3525 C CA . ALA A 1 451 ? 5.862 -6.176 -43.068 1.00 89.75 451 ALA A CA 1
ATOM 3526 C C . ALA A 1 451 ? 6.780 -6.116 -44.294 1.00 89.75 451 ALA A C 1
ATOM 3528 O O . ALA A 1 451 ? 7.974 -6.375 -44.172 1.00 89.75 451 ALA A O 1
ATOM 3529 N N . SER A 1 452 ? 6.259 -5.699 -45.453 1.00 93.38 452 SER A N 1
ATOM 3530 C CA . SER A 1 452 ? 7.083 -5.476 -46.653 1.00 93.38 452 SER A CA 1
ATOM 3531 C C . SER A 1 452 ? 8.197 -4.450 -46.407 1.00 93.38 452 SER A C 1
ATOM 3533 O O . SER A 1 452 ? 9.335 -4.665 -46.820 1.00 93.38 452 SER A O 1
ATOM 3535 N N . THR A 1 453 ? 7.892 -3.359 -45.692 1.00 92.56 453 THR A N 1
ATOM 3536 C CA . THR A 1 453 ? 8.877 -2.324 -45.332 1.00 92.56 453 THR A CA 1
ATOM 3537 C C . THR A 1 453 ? 9.950 -2.886 -44.397 1.00 92.56 453 THR A C 1
ATOM 3539 O O . THR A 1 453 ? 11.139 -2.694 -44.644 1.00 92.56 453 THR A O 1
ATOM 3542 N N . THR A 1 454 ? 9.546 -3.628 -43.362 1.00 90.81 454 THR A N 1
ATOM 3543 C CA . THR A 1 454 ? 10.453 -4.259 -42.393 1.00 90.81 454 THR A CA 1
ATOM 3544 C C . THR A 1 454 ? 11.361 -5.293 -43.058 1.00 90.81 454 THR A C 1
ATOM 3546 O O . THR A 1 454 ? 12.553 -5.313 -42.780 1.00 90.81 454 THR A O 1
ATOM 3549 N N . ILE A 1 455 ? 10.837 -6.111 -43.978 1.00 91.62 455 ILE A N 1
ATOM 3550 C CA . ILE A 1 455 ? 11.620 -7.096 -44.743 1.00 91.62 455 ILE A CA 1
ATOM 3551 C C . ILE A 1 455 ? 12.649 -6.403 -45.640 1.00 91.62 455 ILE A C 1
ATOM 3553 O O . ILE A 1 455 ? 13.816 -6.793 -45.648 1.00 91.62 455 ILE A O 1
ATOM 3557 N N . ALA A 1 456 ? 12.248 -5.362 -46.374 1.00 89.44 456 ALA A N 1
ATOM 3558 C CA . ALA A 1 456 ? 13.173 -4.610 -47.220 1.00 89.44 456 ALA A CA 1
ATOM 3559 C C . ALA A 1 456 ? 14.297 -3.968 -46.389 1.00 89.44 456 ALA A C 1
ATOM 3561 O O . ALA A 1 456 ? 15.470 -4.058 -46.755 1.00 89.44 456 ALA A O 1
ATOM 3562 N N . LEU A 1 457 ? 13.950 -3.384 -45.238 1.00 89.56 457 LEU A N 1
ATOM 3563 C CA . LEU A 1 457 ? 14.919 -2.812 -44.307 1.00 89.56 457 LEU A CA 1
ATOM 3564 C C . LEU A 1 457 ? 15.844 -3.886 -43.711 1.00 89.56 457 LEU A C 1
ATOM 3566 O O . LEU A 1 457 ? 17.048 -3.666 -43.604 1.00 89.56 457 LEU A O 1
ATOM 3570 N N . ALA A 1 458 ? 15.305 -5.061 -43.380 1.00 89.38 458 ALA A N 1
ATOM 3571 C CA . ALA A 1 458 ? 16.066 -6.198 -42.871 1.00 89.38 458 ALA A CA 1
ATOM 3572 C C . ALA A 1 458 ? 17.123 -6.668 -43.877 1.00 89.38 458 ALA A C 1
ATOM 3574 O O . ALA A 1 458 ? 18.274 -6.877 -43.492 1.00 89.38 458 ALA A O 1
ATOM 3575 N N . VAL A 1 459 ? 16.767 -6.782 -45.159 1.00 88.88 459 VAL A N 1
ATOM 3576 C CA . VAL A 1 459 ? 17.710 -7.143 -46.230 1.00 88.88 459 VAL A CA 1
ATOM 3577 C C . VAL A 1 459 ? 18.768 -6.055 -46.427 1.00 88.88 459 VAL A C 1
ATOM 3579 O O . VAL A 1 459 ? 19.945 -6.375 -46.559 1.00 88.88 459 VAL A O 1
ATOM 3582 N N . LEU A 1 460 ? 18.377 -4.778 -46.389 1.00 87.62 460 LEU A N 1
ATOM 3583 C CA . LEU A 1 460 ? 19.298 -3.652 -46.582 1.00 87.62 460 LEU A CA 1
ATOM 3584 C C . LEU A 1 460 ? 20.324 -3.520 -45.447 1.00 87.62 460 LEU A C 1
ATOM 3586 O O . LEU A 1 460 ? 21.481 -3.195 -45.701 1.00 87.62 460 LEU A O 1
ATOM 3590 N N . LEU A 1 461 ? 19.913 -3.769 -44.202 1.00 85.94 461 LEU A N 1
ATOM 3591 C CA . LEU A 1 461 ? 20.784 -3.656 -43.029 1.00 85.94 461 LEU A CA 1
ATOM 3592 C C . LEU A 1 461 ? 21.614 -4.917 -42.758 1.00 85.94 461 LEU A C 1
ATOM 3594 O O . LEU A 1 461 ? 22.623 -4.836 -42.055 1.00 85.94 461 LEU A O 1
ATOM 3598 N N . ALA A 1 462 ? 21.214 -6.074 -43.297 1.00 85.19 462 ALA A N 1
ATOM 3599 C CA . ALA A 1 462 ? 21.881 -7.346 -43.027 1.00 85.19 462 ALA A CA 1
ATOM 3600 C C . ALA A 1 462 ? 23.395 -7.326 -43.328 1.00 85.19 462 ALA A C 1
ATOM 3602 O O . ALA A 1 462 ? 24.139 -7.783 -42.458 1.00 85.19 462 ALA A O 1
ATOM 3603 N N . PRO A 1 463 ? 23.885 -6.739 -44.444 1.00 82.38 463 PRO A N 1
ATOM 3604 C CA . PRO A 1 463 ? 25.320 -6.634 -44.718 1.00 82.38 463 PRO A CA 1
ATOM 3605 C C . PRO A 1 463 ? 26.131 -5.804 -43.739 1.00 82.38 463 PRO A C 1
ATOM 3607 O O . PRO A 1 463 ? 27.332 -6.010 -43.608 1.00 82.38 463 PRO A O 1
ATOM 3610 N N . LEU A 1 464 ? 25.488 -4.859 -43.059 1.00 82.31 464 LEU A N 1
ATOM 3611 C CA . LEU A 1 464 ? 26.165 -3.936 -42.156 1.00 82.31 464 LEU A CA 1
ATOM 3612 C C . LEU A 1 464 ? 26.190 -4.452 -40.718 1.00 82.31 464 LEU A C 1
ATOM 3614 O O . LEU A 1 464 ? 27.107 -4.135 -39.969 1.00 82.31 464 LEU A O 1
ATOM 3618 N N . LEU A 1 465 ? 25.166 -5.207 -40.315 1.00 84.06 465 LEU A N 1
ATOM 3619 C CA . LEU A 1 465 ? 24.904 -5.493 -38.903 1.00 84.06 465 LEU A CA 1
ATOM 3620 C C . LEU A 1 465 ? 24.901 -6.984 -38.553 1.00 84.06 465 LEU A C 1
ATOM 3622 O O . LEU A 1 465 ? 24.912 -7.326 -37.372 1.00 84.06 465 LEU A O 1
ATOM 3626 N N . THR A 1 466 ? 24.874 -7.877 -39.542 1.00 81.56 466 THR A N 1
ATOM 3627 C CA . THR A 1 466 ? 24.663 -9.316 -39.323 1.00 81.56 466 THR A CA 1
ATOM 3628 C C . THR A 1 466 ? 25.665 -10.152 -40.123 1.00 81.56 466 THR A C 1
ATOM 3630 O O . THR A 1 466 ? 26.172 -9.679 -41.138 1.00 81.56 466 THR A O 1
ATOM 3633 N N . PRO A 1 467 ? 25.910 -11.418 -39.743 1.00 75.19 467 PRO A N 1
ATOM 3634 C CA . PRO A 1 467 ? 26.753 -12.320 -40.523 1.00 75.19 467 PRO A CA 1
ATOM 3635 C C . PRO A 1 467 ? 25.986 -12.981 -41.686 1.00 75.19 467 PRO A C 1
ATOM 3637 O O . PRO A 1 467 ? 26.491 -13.908 -42.309 1.00 75.19 467 PRO A O 1
ATOM 3640 N N . PHE A 1 468 ? 24.743 -12.565 -41.981 1.00 75.12 468 PHE A N 1
ATOM 3641 C CA . PHE A 1 468 ? 23.868 -13.245 -42.949 1.00 75.12 468 PHE A CA 1
ATOM 3642 C C . PHE A 1 468 ? 24.372 -13.213 -44.399 1.00 75.12 468 PHE A C 1
ATOM 3644 O O . PHE A 1 468 ? 23.808 -13.907 -45.242 1.00 75.12 468 PHE A O 1
ATOM 3651 N N . VAL A 1 469 ? 25.407 -12.424 -44.686 1.00 65.00 469 VAL A N 1
ATOM 3652 C CA . VAL A 1 469 ? 26.028 -12.299 -46.016 1.00 65.00 469 VAL A CA 1
ATOM 3653 C C . VAL A 1 469 ? 27.039 -13.408 -46.281 1.00 65.00 469 VAL A C 1
ATOM 3655 O O . VAL A 1 469 ? 27.140 -13.874 -47.410 1.00 65.00 469 VAL A O 1
ATOM 3658 N N . ASP A 1 470 ? 27.728 -13.867 -45.235 1.00 59.56 470 ASP A N 1
ATOM 3659 C CA . ASP A 1 470 ? 28.823 -14.836 -45.334 1.00 59.56 470 ASP A CA 1
ATOM 3660 C C . ASP A 1 470 ? 28.370 -16.279 -45.076 1.00 59.56 470 ASP A C 1
ATOM 3662 O O . ASP A 1 470 ? 29.195 -17.190 -45.041 1.00 59.56 470 ASP A O 1
ATOM 3666 N N . ILE A 1 471 ? 27.064 -16.518 -44.888 1.00 59.38 471 ILE A N 1
ATOM 3667 C CA . ILE A 1 471 ? 26.519 -17.875 -44.773 1.00 59.38 471 ILE A CA 1
ATOM 3668 C C . ILE A 1 471 ? 26.631 -18.522 -46.161 1.00 59.38 471 ILE A C 1
ATOM 3670 O O . ILE A 1 471 ? 25.876 -18.136 -47.058 1.00 59.38 471 ILE A O 1
ATOM 3674 N N . PRO A 1 472 ? 27.536 -19.500 -46.372 1.00 48.66 472 PRO A N 1
ATOM 3675 C CA . PRO A 1 472 ? 27.729 -20.103 -47.682 1.00 48.66 472 PRO A CA 1
ATOM 3676 C C . PRO A 1 472 ? 26.419 -20.739 -48.137 1.00 48.66 472 PRO A C 1
ATOM 3678 O O . PRO A 1 472 ? 25.755 -21.405 -47.340 1.00 48.66 472 PRO A O 1
ATOM 3681 N N . GLU A 1 473 ? 26.067 -20.544 -49.407 1.00 47.56 473 GLU A N 1
ATOM 3682 C CA . GLU A 1 473 ? 24.944 -21.163 -50.117 1.00 47.56 473 GLU A CA 1
ATOM 3683 C C . GLU A 1 473 ? 24.768 -22.657 -49.765 1.00 47.56 473 GLU A C 1
ATOM 3685 O O . GLU A 1 473 ? 25.305 -23.540 -50.427 1.00 47.56 473 GLU A O 1
ATOM 3690 N N . LYS A 1 474 ? 24.021 -22.974 -48.702 1.00 44.84 474 LYS A N 1
ATOM 3691 C CA . LYS A 1 474 ? 23.609 -24.347 -48.355 1.00 44.84 474 LYS A CA 1
ATOM 3692 C C . LYS A 1 474 ? 22.202 -24.394 -47.764 1.00 44.84 474 LYS A C 1
ATOM 3694 O O . LYS A 1 474 ? 21.912 -25.193 -46.880 1.00 44.84 474 LYS A O 1
ATOM 3699 N N . VAL A 1 475 ? 21.298 -23.564 -48.276 1.00 47.06 475 VAL A N 1
ATOM 3700 C CA . VAL A 1 475 ? 19.855 -23.744 -48.064 1.00 47.06 475 VAL A CA 1
ATOM 3701 C C . VAL A 1 475 ? 19.195 -23.864 -49.434 1.00 47.06 475 VAL A C 1
ATOM 3703 O O . VAL A 1 475 ? 18.625 -22.918 -49.965 1.00 47.06 475 VAL A O 1
ATOM 3706 N N . HIS A 1 476 ? 19.331 -25.042 -50.049 1.00 45.78 476 HIS A N 1
ATOM 3707 C CA . HIS A 1 476 ? 18.537 -25.412 -51.217 1.00 45.78 476 HIS A CA 1
ATOM 3708 C C . HIS A 1 476 ? 17.128 -25.780 -50.751 1.00 45.78 476 HIS A C 1
ATOM 3710 O O . HIS A 1 476 ? 16.853 -26.937 -50.438 1.00 45.78 476 HIS A O 1
ATOM 3716 N N . THR A 1 477 ? 16.221 -24.811 -50.725 1.00 46.00 477 THR A N 1
ATOM 3717 C CA . THR A 1 477 ? 14.788 -25.089 -50.580 1.00 46.00 477 THR A CA 1
ATOM 3718 C C . THR A 1 477 ? 14.146 -24.858 -51.948 1.00 46.00 477 THR A C 1
ATOM 3720 O O . THR A 1 477 ? 14.102 -23.734 -52.432 1.00 46.00 477 THR A O 1
ATOM 3723 N N . PHE A 1 478 ? 13.703 -25.931 -52.612 1.00 48.56 478 PHE A N 1
ATOM 3724 C CA . PHE A 1 478 ? 13.020 -25.903 -53.923 1.00 48.56 478 PHE A CA 1
ATOM 3725 C C . PHE A 1 478 ? 13.815 -25.358 -55.132 1.00 48.56 478 PHE A C 1
ATOM 3727 O O . PHE A 1 478 ? 13.216 -24.906 -56.103 1.00 48.56 478 PHE A O 1
ATOM 3734 N N . GLY A 1 479 ? 15.150 -25.421 -55.123 1.00 45.50 479 GLY A N 1
ATOM 3735 C CA . GLY A 1 479 ? 15.961 -25.114 -56.315 1.00 45.50 479 GLY A CA 1
ATOM 3736 C C . GLY A 1 479 ? 16.085 -23.625 -56.680 1.00 45.50 479 GLY A C 1
ATOM 3737 O O . GLY A 1 479 ? 16.578 -23.312 -57.759 1.00 45.50 479 GLY A O 1
ATOM 3738 N N . LEU A 1 480 ? 15.681 -22.712 -55.791 1.00 45.34 480 LEU A N 1
ATOM 3739 C CA . LEU A 1 480 ? 15.853 -21.263 -55.940 1.00 45.34 480 LEU A CA 1
ATOM 3740 C C . LEU A 1 480 ? 16.869 -20.746 -54.912 1.00 45.34 480 LEU A C 1
ATOM 3742 O O . LEU A 1 480 ? 16.635 -20.835 -53.707 1.00 45.34 480 LEU A O 1
ATOM 3746 N N . THR A 1 481 ? 17.986 -20.182 -55.374 1.00 50.56 481 THR A N 1
ATOM 3747 C CA . THR A 1 481 ? 18.955 -19.494 -54.508 1.00 50.56 481 THR A CA 1
ATOM 3748 C C . THR A 1 481 ? 18.472 -18.065 -54.264 1.00 50.56 481 THR A C 1
ATOM 3750 O O . THR A 1 481 ? 18.553 -17.220 -55.153 1.00 50.56 481 THR A O 1
ATOM 3753 N N . ILE A 1 482 ? 17.935 -17.790 -53.072 1.00 56.75 482 ILE A N 1
ATOM 3754 C CA . ILE A 1 482 ? 17.527 -16.438 -52.666 1.00 56.75 482 ILE A CA 1
ATOM 3755 C C . ILE A 1 482 ? 18.636 -15.858 -51.775 1.00 56.75 482 ILE A C 1
ATOM 3757 O O . ILE A 1 482 ? 18.763 -16.289 -50.623 1.00 56.75 482 ILE A O 1
ATOM 3761 N N . PRO A 1 483 ? 19.445 -14.895 -52.256 1.00 62.25 483 PRO A N 1
ATOM 3762 C CA . PRO A 1 483 ? 20.413 -14.216 -51.401 1.00 62.25 483 PRO A CA 1
ATOM 3763 C C . PRO A 1 483 ? 19.681 -13.507 -50.249 1.00 62.25 483 PRO A C 1
ATOM 3765 O O . PRO A 1 483 ? 18.591 -12.968 -50.438 1.00 62.25 483 PRO A O 1
ATOM 3768 N N . TYR A 1 484 ? 20.268 -13.519 -49.047 1.00 71.81 484 TYR A N 1
ATOM 3769 C CA . TYR A 1 484 ? 19.703 -12.907 -47.830 1.00 71.81 484 TYR A CA 1
ATOM 3770 C C . TYR A 1 484 ? 18.400 -13.532 -47.301 1.00 71.81 484 TYR A C 1
ATOM 3772 O O . TYR A 1 484 ? 17.693 -12.900 -46.512 1.00 71.81 484 TYR A O 1
ATOM 3780 N N . LEU A 1 485 ? 18.090 -14.785 -47.658 1.00 80.25 485 LEU A N 1
ATOM 3781 C CA . LEU A 1 485 ? 16.919 -15.499 -47.132 1.00 80.25 485 LEU A CA 1
ATOM 3782 C C . LEU A 1 485 ? 16.791 -15.439 -45.589 1.00 80.25 485 LEU A C 1
ATOM 3784 O O . LEU A 1 485 ? 15.682 -15.177 -45.119 1.00 80.25 485 LEU A O 1
ATOM 3788 N N . PRO A 1 486 ? 17.866 -15.578 -44.778 1.00 82.56 486 PRO A N 1
ATOM 3789 C CA . PRO A 1 486 ? 17.771 -15.398 -43.325 1.00 82.56 486 PRO A CA 1
ATOM 3790 C C . PRO A 1 486 ? 17.276 -14.005 -42.908 1.00 82.56 486 PRO A C 1
ATOM 3792 O O . PRO A 1 486 ? 16.439 -13.899 -42.016 1.00 82.56 486 PRO A O 1
ATOM 3795 N N . ALA A 1 487 ? 17.721 -12.941 -43.585 1.00 85.31 487 ALA A N 1
ATOM 3796 C CA . ALA A 1 487 ? 17.275 -11.573 -43.318 1.00 85.31 487 ALA A CA 1
ATOM 3797 C C . ALA A 1 487 ? 15.792 -11.375 -43.674 1.00 85.31 487 ALA A C 1
ATOM 3799 O O . ALA A 1 487 ? 15.054 -10.739 -42.922 1.00 85.31 487 ALA A O 1
ATOM 3800 N N . VAL A 1 488 ? 15.335 -11.970 -44.785 1.00 86.75 488 VAL A N 1
ATOM 3801 C CA . VAL A 1 488 ? 13.916 -11.961 -45.184 1.00 86.75 488 VAL A CA 1
ATOM 3802 C C . VAL A 1 488 ? 13.054 -12.649 -44.127 1.00 86.75 488 VAL A C 1
ATOM 3804 O O . VAL A 1 488 ? 12.030 -12.103 -43.713 1.00 86.75 488 VAL A O 1
ATOM 3807 N N . VAL A 1 489 ? 13.483 -13.823 -43.654 1.00 86.75 489 VAL A N 1
ATOM 3808 C CA . VAL A 1 489 ? 12.772 -14.581 -42.616 1.00 86.75 489 VAL A CA 1
ATOM 3809 C C . VAL A 1 489 ? 12.730 -13.800 -41.303 1.00 86.75 489 VAL A C 1
ATOM 3811 O O . VAL A 1 489 ? 11.655 -13.659 -40.726 1.00 86.75 489 VAL A O 1
ATOM 3814 N N . VAL A 1 490 ? 13.855 -13.239 -40.849 1.00 88.75 490 VAL A N 1
ATOM 3815 C CA . VAL A 1 490 ? 13.900 -12.431 -39.617 1.00 88.75 490 VAL A CA 1
ATOM 3816 C C . VAL A 1 490 ? 13.007 -11.195 -39.731 1.00 88.75 490 VAL A C 1
ATOM 3818 O O . VAL A 1 490 ? 12.216 -10.940 -38.826 1.00 88.75 490 VAL A O 1
ATOM 3821 N N . GLY A 1 491 ? 13.055 -10.467 -40.851 1.00 86.94 491 GLY A N 1
ATOM 3822 C CA . GLY A 1 491 ? 12.183 -9.313 -41.085 1.00 86.94 491 GLY A CA 1
ATOM 3823 C C . GLY A 1 491 ? 10.694 -9.675 -41.051 1.00 86.94 491 GLY A C 1
ATOM 3824 O O . GLY A 1 491 ? 9.897 -8.958 -40.444 1.00 86.94 491 GLY A O 1
ATOM 3825 N N . ALA A 1 492 ? 10.315 -10.817 -41.636 1.00 86.62 492 ALA A N 1
ATOM 3826 C CA . ALA A 1 492 ? 8.941 -11.317 -41.601 1.00 86.62 492 ALA A CA 1
ATOM 3827 C C . ALA A 1 492 ? 8.509 -11.746 -40.186 1.00 86.62 492 ALA A C 1
ATOM 3829 O O . ALA A 1 492 ? 7.399 -11.421 -39.757 1.00 86.62 492 ALA A O 1
ATOM 3830 N N . LEU A 1 493 ? 9.390 -12.433 -39.448 1.00 87.25 493 LEU A N 1
ATOM 3831 C CA . LEU A 1 493 ? 9.143 -12.853 -38.067 1.00 87.25 493 LEU A CA 1
ATOM 3832 C C . LEU A 1 493 ? 8.993 -11.658 -37.124 1.00 87.25 493 LEU A C 1
ATOM 3834 O O . LEU A 1 493 ? 8.078 -11.663 -36.308 1.00 87.25 493 LEU A O 1
ATOM 3838 N N . ILE A 1 494 ? 9.829 -10.623 -37.255 1.00 85.75 494 ILE A N 1
ATOM 3839 C CA . ILE A 1 494 ? 9.713 -9.393 -36.456 1.00 85.75 494 ILE A CA 1
ATOM 3840 C C . ILE A 1 494 ? 8.403 -8.672 -36.782 1.00 85.75 494 ILE A C 1
ATOM 3842 O O . ILE A 1 494 ? 7.675 -8.289 -35.869 1.00 85.75 494 ILE A O 1
ATOM 3846 N N . ALA A 1 495 ? 8.050 -8.538 -38.064 1.00 83.75 495 ALA A N 1
ATOM 3847 C CA . ALA A 1 495 ? 6.822 -7.850 -38.451 1.00 83.75 495 ALA A CA 1
ATOM 3848 C C . ALA A 1 495 ? 5.549 -8.560 -37.962 1.00 83.75 495 ALA A C 1
ATOM 3850 O O . ALA A 1 495 ? 4.628 -7.914 -37.449 1.00 83.75 495 ALA A O 1
ATOM 3851 N N . GLY A 1 496 ? 5.500 -9.889 -38.100 1.00 82.19 496 GLY A N 1
ATOM 3852 C CA . GLY A 1 496 ? 4.394 -10.706 -37.604 1.00 82.19 496 GLY A CA 1
ATOM 3853 C C . GLY A 1 496 ? 4.369 -10.779 -36.077 1.00 82.19 496 GLY A C 1
ATOM 3854 O O . GLY A 1 496 ? 3.335 -10.520 -35.463 1.00 82.19 496 GLY A O 1
ATOM 3855 N N . GLY A 1 497 ? 5.510 -11.086 -35.461 1.00 79.00 497 GLY A N 1
ATOM 3856 C CA . GLY A 1 497 ? 5.671 -11.201 -34.013 1.00 79.00 497 GLY A CA 1
ATOM 3857 C C . GLY A 1 497 ? 5.338 -9.905 -33.280 1.00 79.00 497 GLY A C 1
ATOM 3858 O O . GLY A 1 497 ? 4.548 -9.939 -32.340 1.00 79.00 497 GLY A O 1
ATOM 3859 N N . GLY A 1 498 ? 5.841 -8.761 -33.757 1.00 75.19 498 GLY A N 1
ATOM 3860 C CA . GLY A 1 498 ? 5.513 -7.442 -33.207 1.00 75.19 498 GLY A CA 1
ATOM 3861 C C . GLY A 1 498 ? 4.016 -7.137 -33.286 1.00 75.19 498 GLY A C 1
ATOM 3862 O O . GLY A 1 498 ? 3.406 -6.739 -32.298 1.00 75.19 498 GLY A O 1
ATOM 3863 N N . PHE A 1 499 ? 3.374 -7.438 -34.420 1.00 80.06 499 PHE A N 1
ATOM 3864 C CA . PHE A 1 499 ? 1.929 -7.248 -34.582 1.00 80.06 499 PHE A CA 1
ATOM 3865 C C . PHE A 1 499 ? 1.087 -8.106 -33.620 1.00 80.06 499 PHE A C 1
ATOM 3867 O O . PHE A 1 499 ? 0.147 -7.602 -32.995 1.00 80.06 499 PHE A O 1
ATOM 3874 N N . PHE A 1 500 ? 1.398 -9.400 -33.501 1.00 78.62 500 PHE A N 1
ATOM 3875 C CA . PHE A 1 500 ? 0.673 -10.295 -32.595 1.00 78.62 500 PHE A CA 1
ATOM 3876 C C . PHE A 1 500 ? 0.976 -9.991 -31.124 1.00 78.62 500 PHE A C 1
ATOM 3878 O O . PHE A 1 500 ? 0.064 -10.071 -30.297 1.00 78.62 500 PHE A O 1
ATOM 3885 N N . GLY A 1 501 ? 2.204 -9.575 -30.803 1.00 74.00 501 GLY A N 1
ATOM 3886 C CA . GLY A 1 501 ? 2.576 -9.065 -29.484 1.00 74.00 501 GLY A CA 1
ATOM 3887 C C . GLY A 1 501 ? 1.735 -7.849 -29.094 1.00 74.00 501 GLY A C 1
ATOM 3888 O O . GLY A 1 501 ? 1.059 -7.873 -28.064 1.00 74.00 501 GLY A O 1
ATOM 3889 N N . ASP A 1 502 ? 1.662 -6.844 -29.970 1.00 70.19 502 ASP A N 1
ATOM 3890 C CA . ASP A 1 502 ? 0.857 -5.629 -29.789 1.00 70.19 502 ASP A CA 1
ATOM 3891 C C . ASP A 1 502 ? -0.620 -5.919 -29.500 1.00 70.19 502 ASP A C 1
ATOM 3893 O O . ASP A 1 502 ? -1.240 -5.312 -28.616 1.00 70.19 502 ASP A O 1
ATOM 3897 N N . ILE A 1 503 ? -1.218 -6.840 -30.261 1.00 77.75 503 ILE A N 1
ATOM 3898 C CA . ILE A 1 503 ? -2.623 -7.221 -30.081 1.00 77.75 503 ILE A CA 1
ATOM 3899 C C . ILE A 1 503 ? -2.814 -8.004 -28.788 1.00 77.75 503 ILE A C 1
ATOM 3901 O O . ILE A 1 503 ? -3.811 -7.777 -28.107 1.00 77.75 503 ILE A O 1
ATOM 3905 N N . THR A 1 504 ? -1.873 -8.875 -28.429 1.00 74.19 504 THR A N 1
ATOM 3906 C CA . THR A 1 504 ? -1.936 -9.664 -27.191 1.00 74.19 504 THR A CA 1
ATOM 3907 C C . THR A 1 504 ? -1.888 -8.754 -25.967 1.00 74.19 504 THR A C 1
ATOM 3909 O O . THR A 1 504 ? -2.769 -8.826 -25.113 1.00 74.19 504 THR A O 1
ATOM 3912 N N . ILE A 1 505 ? -0.942 -7.810 -25.922 1.00 71.38 505 ILE A N 1
ATOM 3913 C CA . ILE A 1 505 ? -0.878 -6.809 -24.848 1.00 71.38 505 ILE A CA 1
ATOM 3914 C C . ILE A 1 505 ? -2.131 -5.923 -24.855 1.00 71.38 505 ILE A C 1
ATOM 3916 O O . ILE A 1 505 ? -2.683 -5.612 -23.801 1.00 71.38 505 ILE A O 1
ATOM 3920 N N . SER A 1 506 ? -2.641 -5.551 -26.033 1.00 71.12 506 SER A N 1
ATOM 3921 C CA . SER A 1 506 ? -3.907 -4.815 -26.134 1.00 71.12 506 SER A CA 1
ATOM 3922 C C . SER A 1 506 ? -5.090 -5.612 -25.577 1.00 71.12 506 SER A C 1
ATOM 3924 O O . SER A 1 506 ? -5.936 -5.019 -24.916 1.00 71.12 506 SER A O 1
ATOM 3926 N N . ALA A 1 507 ? -5.154 -6.926 -25.807 1.00 71.00 507 ALA A N 1
ATOM 3927 C CA . ALA A 1 507 ? -6.213 -7.799 -25.302 1.00 71.00 507 ALA A CA 1
ATOM 3928 C C . ALA A 1 507 ? -6.201 -7.863 -23.771 1.00 71.00 507 ALA A C 1
ATOM 3930 O O . ALA A 1 507 ? -7.230 -7.589 -23.156 1.00 71.00 507 ALA A O 1
ATOM 3931 N N . ILE A 1 508 ? -5.026 -8.106 -23.176 1.00 70.25 508 ILE A N 1
ATOM 3932 C CA . ILE A 1 508 ? -4.829 -8.118 -21.716 1.00 70.25 508 ILE A CA 1
ATOM 3933 C C . ILE A 1 508 ? -5.290 -6.786 -21.111 1.00 70.25 508 ILE A C 1
ATOM 3935 O O . ILE A 1 508 ? -6.043 -6.754 -20.142 1.00 70.25 508 ILE A O 1
ATOM 3939 N N . LYS A 1 509 ? -4.912 -5.660 -21.728 1.00 66.81 509 LYS A N 1
ATOM 3940 C CA . LYS A 1 509 ? -5.353 -4.334 -21.275 1.00 66.81 509 LYS A CA 1
ATOM 3941 C C . LYS A 1 509 ? -6.880 -4.174 -21.319 1.00 66.81 509 LYS A C 1
ATOM 3943 O O . LYS A 1 509 ? -7.459 -3.640 -20.375 1.00 66.81 509 LYS A O 1
ATOM 3948 N N . ARG A 1 510 ? -7.547 -4.657 -22.380 1.00 70.56 510 ARG A N 1
ATOM 3949 C CA . ARG A 1 510 ? -9.018 -4.593 -22.502 1.00 70.56 510 ARG A CA 1
ATOM 3950 C C . ARG A 1 510 ? -9.739 -5.425 -21.454 1.00 70.56 510 ARG A C 1
ATOM 3952 O O . ARG A 1 510 ? -10.754 -4.956 -20.953 1.00 70.56 510 ARG A O 1
ATOM 3959 N N . GLU A 1 511 ? -9.225 -6.605 -21.132 1.00 66.38 511 GLU A N 1
ATOM 3960 C CA . GLU A 1 511 ? -9.793 -7.478 -20.101 1.00 66.38 511 GLU A CA 1
ATOM 3961 C C . GLU A 1 511 ? -9.811 -6.795 -18.727 1.00 66.38 511 GLU A C 1
ATOM 3963 O O . GLU A 1 511 ? -10.813 -6.840 -18.020 1.00 66.38 511 GLU A O 1
ATOM 3968 N N . VAL A 1 512 ? -8.745 -6.063 -18.405 1.00 63.59 512 VAL A N 1
ATOM 3969 C CA . VAL A 1 512 ? -8.607 -5.309 -17.147 1.00 63.59 512 VAL A CA 1
ATOM 3970 C C . VAL A 1 512 ? -9.364 -3.964 -17.179 1.00 63.59 512 VAL A C 1
ATOM 3972 O O . VAL A 1 512 ? -9.455 -3.265 -16.174 1.00 63.59 512 VAL A O 1
ATOM 3975 N N . GLY A 1 513 ? -9.928 -3.563 -18.323 1.00 57.38 513 GLY A N 1
ATOM 3976 C CA . GLY A 1 513 ? -10.621 -2.276 -18.475 1.00 57.38 513 GLY A CA 1
ATOM 3977 C C . GLY A 1 513 ? -9.689 -1.061 -18.598 1.00 57.38 513 GLY A C 1
ATOM 3978 O O . GLY A 1 513 ? -10.148 0.079 -18.518 1.00 57.38 513 GLY A O 1
ATOM 3979 N N . VAL A 1 514 ? -8.391 -1.274 -18.839 1.00 55.50 514 VAL A N 1
ATOM 3980 C CA . VAL A 1 514 ? -7.373 -0.217 -18.972 1.00 55.50 514 VAL A CA 1
ATOM 3981 C C . VAL A 1 514 ? -7.019 -0.007 -20.452 1.00 55.50 514 VAL A C 1
ATOM 3983 O O . VAL A 1 514 ? -6.996 -0.941 -21.251 1.00 55.50 514 VAL A O 1
ATOM 3986 N N . LYS A 1 515 ? -6.762 1.238 -20.876 1.00 49.16 515 LYS A N 1
ATOM 3987 C CA . LYS A 1 515 ? -6.323 1.546 -22.255 1.00 49.16 515 LYS A CA 1
ATOM 3988 C C . LYS A 1 515 ? -4.802 1.739 -22.346 1.00 49.16 515 LYS A C 1
ATOM 3990 O O . LYS A 1 515 ? -4.180 1.111 -23.210 1.00 49.16 515 LYS A O 1
ATOM 3995 N N . ASP A 1 516 ? -4.229 2.512 -21.422 1.00 50.72 516 ASP A N 1
ATOM 3996 C CA . ASP A 1 516 ? -2.803 2.853 -21.340 1.00 50.72 516 ASP A CA 1
ATOM 3997 C C . ASP A 1 516 ? -2.298 2.656 -19.889 1.00 50.72 516 ASP A C 1
ATOM 3999 O O . ASP A 1 516 ? -3.030 2.954 -18.944 1.00 50.72 516 ASP A O 1
ATOM 4003 N N . SER A 1 517 ? -1.103 2.077 -19.700 1.00 45.38 517 SER A N 1
ATOM 4004 C CA . SER A 1 517 ? -0.691 1.441 -18.430 1.00 45.38 517 SER A CA 1
ATOM 4005 C C . SER A 1 517 ? 0.624 1.937 -17.806 1.00 45.38 517 SER A C 1
ATOM 4007 O O . SER A 1 517 ? 1.064 1.328 -16.836 1.00 45.38 517 SER A O 1
ATOM 4009 N N . GLY A 1 518 ? 1.243 3.016 -18.307 1.0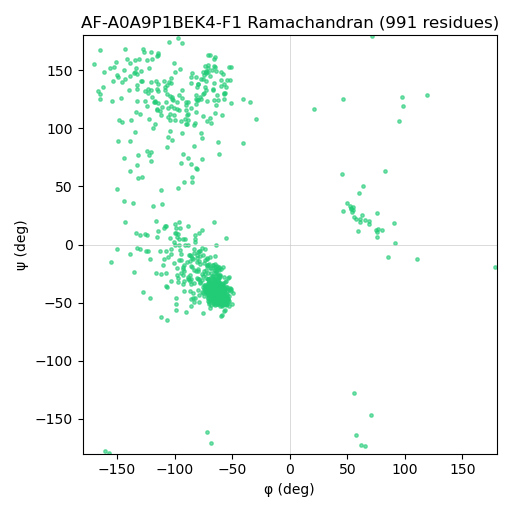0 45.66 518 GLY A N 1
ATOM 4010 C CA . GLY A 1 518 ? 2.589 3.425 -17.871 1.00 45.66 518 GLY A CA 1
ATOM 4011 C C . GLY A 1 518 ? 2.712 4.894 -17.456 1.00 45.66 518 GLY A C 1
ATOM 4012 O O . GLY A 1 518 ? 2.013 5.757 -17.980 1.00 45.66 518 GLY A O 1
ATOM 4013 N N . THR A 1 519 ? 3.618 5.186 -16.514 1.00 41.22 519 THR A N 1
ATOM 4014 C CA . THR A 1 519 ? 3.941 6.560 -16.050 1.00 41.22 519 THR A CA 1
ATOM 4015 C C . THR A 1 519 ? 5.422 6.926 -16.148 1.00 41.22 519 THR A C 1
ATOM 4017 O O . THR A 1 519 ? 5.776 8.085 -15.927 1.00 41.22 519 THR A O 1
ATOM 4020 N N . LEU A 1 520 ? 6.302 5.984 -16.510 1.00 35.00 520 LEU A N 1
ATOM 4021 C CA . LEU A 1 520 ? 7.750 6.223 -16.518 1.00 35.00 520 LEU A CA 1
ATOM 4022 C C . LEU A 1 520 ? 8.201 7.165 -17.646 1.00 35.00 520 LEU A C 1
ATOM 4024 O O . LEU A 1 520 ? 9.179 7.895 -17.500 1.00 35.00 520 LEU A O 1
ATOM 4028 N N . LEU A 1 521 ? 7.474 7.156 -18.764 1.00 36.44 521 LEU A N 1
ATOM 4029 C CA . LEU A 1 521 ? 7.774 7.942 -19.951 1.00 36.44 521 LEU A CA 1
ATOM 4030 C C . LEU A 1 521 ? 6.625 8.901 -20.233 1.00 36.44 521 LEU A C 1
ATOM 4032 O O . LEU A 1 521 ? 5.568 8.516 -20.746 1.00 36.44 521 LEU A O 1
ATOM 4036 N N . PRO A 1 522 ? 6.783 10.165 -19.851 1.00 32.75 522 PRO A N 1
ATOM 4037 C CA . PRO A 1 522 ? 5.647 11.031 -19.865 1.00 32.75 522 PRO A CA 1
ATOM 4038 C C . PRO A 1 522 ? 5.218 11.441 -21.284 1.00 32.75 522 PRO A C 1
ATOM 4040 O O . PRO A 1 522 ? 6.033 11.820 -22.122 1.00 32.75 522 PRO A O 1
ATOM 4043 N N . GLY A 1 523 ? 3.909 11.403 -21.537 1.00 35.38 523 GLY A N 1
ATOM 4044 C CA . GLY A 1 523 ? 3.323 11.582 -22.874 1.00 35.38 523 GLY A CA 1
ATOM 4045 C C . GLY A 1 523 ? 2.708 10.301 -23.447 1.00 35.38 523 GLY A C 1
ATOM 4046 O O . GLY A 1 523 ? 1.918 10.388 -24.387 1.00 35.38 523 GLY A O 1
ATOM 4047 N N . GLN A 1 524 ? 2.982 9.145 -22.835 1.00 32.97 524 GLN A N 1
ATOM 4048 C CA . GLN A 1 524 ? 2.216 7.909 -22.996 1.00 32.97 524 GLN A CA 1
ATOM 4049 C C . GLN A 1 524 ? 1.316 7.768 -21.756 1.00 32.97 524 GLN A C 1
ATOM 4051 O O . GLN A 1 524 ? 1.786 7.944 -20.637 1.00 32.97 524 GLN A O 1
ATOM 4056 N N . GLY A 1 525 ? 0.002 7.639 -21.955 1.00 35.88 525 GLY A N 1
ATOM 4057 C CA . GLY A 1 525 ? -0.990 7.755 -20.880 1.00 35.88 525 GLY A CA 1
ATOM 4058 C C . GLY A 1 525 ? -0.869 6.660 -19.815 1.00 35.88 525 GLY A C 1
ATOM 4059 O O . GLY A 1 525 ? -0.500 5.525 -20.107 1.00 35.88 525 GLY A O 1
ATOM 4060 N N . GLY A 1 526 ? -1.231 7.000 -18.582 1.00 38.19 526 GLY A N 1
ATOM 4061 C CA . GLY A 1 526 ? -1.354 6.066 -17.471 1.00 38.19 526 GLY A CA 1
ATOM 4062 C C . GLY A 1 526 ? -2.349 6.619 -16.456 1.00 38.19 526 GLY A C 1
ATOM 4063 O O . GLY A 1 526 ? -2.200 7.743 -15.990 1.00 38.19 526 GLY A O 1
ATOM 4064 N N . MET A 1 527 ? -3.380 5.834 -16.151 1.00 34.66 527 MET A N 1
ATOM 4065 C CA . MET A 1 527 ? -4.536 6.180 -15.314 1.00 34.66 527 MET A CA 1
ATOM 4066 C C . MET A 1 527 ? -4.232 5.962 -13.818 1.00 34.66 527 MET A C 1
ATOM 4068 O O . MET A 1 527 ? -4.869 5.133 -13.172 1.00 34.66 527 MET A O 1
ATOM 4072 N N . LEU A 1 528 ? -3.206 6.628 -13.276 1.00 36.72 528 LEU A N 1
ATOM 4073 C CA . LEU A 1 528 ? -2.685 6.327 -11.931 1.00 36.72 528 LEU A CA 1
ATOM 4074 C C . LEU A 1 528 ? -3.158 7.243 -10.793 1.00 36.72 528 LEU A C 1
ATOM 4076 O O . LEU A 1 528 ? -2.695 7.070 -9.676 1.00 36.72 528 LEU A O 1
ATOM 4080 N N . ASP A 1 529 ? -4.139 8.118 -11.003 1.00 36.50 529 ASP A N 1
ATOM 4081 C CA . ASP A 1 529 ? -4.564 9.047 -9.938 1.00 36.50 529 ASP A CA 1
ATOM 4082 C C . ASP A 1 529 ? -5.818 8.631 -9.150 1.00 36.50 529 ASP A C 1
ATOM 4084 O O . ASP A 1 529 ? -6.359 9.422 -8.387 1.00 36.50 529 ASP A O 1
ATOM 4088 N N . ARG A 1 530 ? -6.266 7.372 -9.258 1.00 36.34 530 ARG A N 1
ATOM 4089 C CA . ARG A 1 530 ? -7.353 6.839 -8.403 1.00 36.34 530 ARG A CA 1
ATOM 4090 C C . ARG A 1 530 ? -6.891 5.967 -7.232 1.00 36.34 530 ARG A C 1
ATOM 4092 O O . ARG A 1 530 ? -7.731 5.443 -6.512 1.00 36.34 530 ARG A O 1
ATOM 4099 N N . VAL A 1 531 ? -5.582 5.785 -7.029 1.00 34.25 531 VAL A N 1
ATOM 4100 C CA . VAL A 1 531 ? -5.059 4.859 -5.996 1.00 34.25 531 VAL A CA 1
ATOM 4101 C C . VAL A 1 531 ? -3.990 5.489 -5.086 1.00 34.25 531 VAL A C 1
ATOM 4103 O O . VAL A 1 531 ? -3.601 4.886 -4.088 1.00 34.25 531 VAL A O 1
ATOM 4106 N N . ASP A 1 532 ? -3.584 6.735 -5.336 1.00 30.11 532 ASP A N 1
ATOM 4107 C CA . ASP A 1 532 ? -2.558 7.425 -4.535 1.00 30.11 532 ASP A CA 1
ATOM 4108 C C . ASP A 1 532 ? -3.104 8.188 -3.307 1.00 30.11 532 ASP A C 1
ATOM 4110 O O . ASP A 1 532 ? -2.385 8.969 -2.690 1.00 30.11 532 ASP A O 1
ATOM 4114 N N . SER A 1 533 ? -4.345 7.921 -2.876 1.00 33.00 533 SER A N 1
ATOM 4115 C CA . SER A 1 533 ? -4.894 8.460 -1.617 1.00 33.00 533 SER A CA 1
ATOM 4116 C C . SER A 1 533 ? -4.682 7.562 -0.392 1.00 33.00 533 SER A C 1
ATOM 4118 O O . SER A 1 533 ? -5.055 7.946 0.714 1.00 33.00 533 SER A O 1
ATOM 4120 N N . SER A 1 534 ? -4.050 6.391 -0.532 1.00 31.44 534 SER A N 1
ATOM 4121 C CA . SER A 1 534 ? -3.607 5.626 0.639 1.00 31.44 534 SER A CA 1
ATOM 4122 C C . SER A 1 534 ? -2.115 5.849 0.870 1.00 31.44 534 SER A C 1
ATOM 4124 O O . SER A 1 534 ? -1.278 5.449 0.061 1.00 31.44 534 SER A O 1
ATOM 4126 N N . GLU A 1 535 ? -1.760 6.436 2.015 1.00 34.12 535 GLU A N 1
ATOM 4127 C CA . GLU A 1 535 ? -0.381 6.640 2.499 1.00 34.12 535 GLU A CA 1
ATOM 4128 C C . GLU A 1 535 ? 0.470 5.344 2.594 1.00 34.12 535 GLU A C 1
ATOM 4130 O O . GLU A 1 535 ? 1.609 5.362 3.066 1.00 34.12 535 GLU A O 1
ATOM 4135 N N . GLN A 1 536 ? -0.040 4.194 2.141 1.00 34.53 536 GLN A N 1
ATOM 4136 C CA . GLN A 1 536 ? 0.589 2.883 2.269 1.00 34.53 536 GLN A CA 1
ATOM 4137 C C . GLN A 1 536 ? 1.425 2.423 1.067 1.00 34.53 536 GLN A C 1
ATOM 4139 O O . GLN A 1 536 ? 2.096 1.398 1.196 1.00 34.53 536 GLN A O 1
ATOM 4144 N N . ASN A 1 537 ? 1.474 3.146 -0.059 1.00 38.06 537 ASN A N 1
ATOM 4145 C CA . ASN A 1 537 ? 2.207 2.672 -1.244 1.00 38.06 537 ASN A CA 1
ATOM 4146 C C . ASN A 1 537 ? 3.206 3.689 -1.815 1.00 38.06 537 ASN A C 1
ATOM 4148 O O . ASN A 1 537 ? 3.185 4.040 -2.991 1.00 38.06 537 ASN A O 1
ATOM 4152 N N . LYS A 1 538 ? 4.159 4.121 -0.979 1.00 44.44 538 LYS A N 1
ATOM 4153 C CA . LYS A 1 538 ? 5.382 4.784 -1.461 1.00 44.44 538 LYS A CA 1
ATOM 4154 C C . LYS A 1 538 ? 6.022 3.911 -2.549 1.00 44.44 538 LYS A C 1
ATOM 4156 O O . LYS A 1 538 ? 6.341 2.753 -2.279 1.00 44.44 538 LYS A O 1
ATOM 4161 N N . SER A 1 539 ? 6.196 4.470 -3.753 1.00 48.66 539 SER A N 1
ATOM 4162 C CA . SER A 1 539 ? 6.801 3.812 -4.921 1.00 48.66 539 SER A CA 1
ATOM 4163 C C . SER A 1 539 ? 7.925 2.847 -4.522 1.00 48.66 539 SER A C 1
ATOM 4165 O O . SER A 1 539 ? 8.917 3.249 -3.907 1.00 48.66 539 SER A O 1
ATOM 4167 N N . LEU A 1 540 ? 7.776 1.575 -4.911 1.00 51.47 540 LEU A N 1
ATOM 4168 C CA . LEU A 1 540 ? 8.799 0.530 -4.773 1.00 51.47 540 LEU A CA 1
ATOM 4169 C C . LEU A 1 540 ? 10.109 0.909 -5.486 1.00 51.47 540 LEU A C 1
ATOM 4171 O O . LEU A 1 540 ? 11.160 0.371 -5.152 1.00 51.47 540 LEU A O 1
ATOM 4175 N N . PHE A 1 541 ? 10.060 1.862 -6.420 1.00 54.56 541 PHE A N 1
ATOM 4176 C CA . PHE A 1 541 ? 11.218 2.432 -7.096 1.00 54.56 541 PHE A CA 1
ATOM 4177 C C . PHE A 1 541 ? 11.482 3.833 -6.565 1.00 54.56 541 PHE A C 1
ATOM 4179 O O . PHE A 1 541 ? 10.909 4.825 -7.017 1.00 54.56 541 PHE A O 1
ATOM 4186 N N . ASN A 1 542 ? 12.346 3.879 -5.564 1.00 67.31 542 ASN A N 1
ATOM 4187 C CA . ASN A 1 542 ? 12.902 5.087 -4.989 1.00 67.31 542 ASN A CA 1
ATOM 4188 C C . ASN A 1 542 ? 14.436 4.962 -4.975 1.00 67.31 542 ASN A C 1
ATOM 4190 O O . ASN A 1 542 ? 14.982 3.893 -5.276 1.00 67.31 542 ASN A O 1
ATOM 4194 N N . VAL A 1 543 ? 15.142 6.060 -4.699 1.00 69.56 543 VAL A N 1
ATOM 4195 C CA . VAL A 1 543 ? 16.613 6.089 -4.774 1.00 69.56 543 VAL A CA 1
ATOM 4196 C C . VAL A 1 543 ? 17.251 5.017 -3.867 1.00 69.56 543 VAL A C 1
ATOM 4198 O O . VAL A 1 543 ? 18.091 4.270 -4.371 1.00 69.56 543 VAL A O 1
ATOM 4201 N N . PRO A 1 544 ? 16.817 4.840 -2.600 1.00 70.88 544 PRO A N 1
ATOM 4202 C CA . PRO A 1 544 ? 17.304 3.757 -1.740 1.00 70.88 544 PRO A CA 1
ATOM 4203 C C . PRO A 1 544 ? 17.124 2.357 -2.338 1.00 70.88 544 PRO A C 1
ATOM 4205 O O . PRO A 1 544 ? 18.089 1.611 -2.458 1.00 70.88 544 PRO A O 1
ATOM 4208 N N . ASN A 1 545 ? 15.919 2.015 -2.804 1.00 70.88 545 ASN A N 1
ATOM 4209 C CA . ASN A 1 545 ? 15.642 0.684 -3.356 1.00 70.88 545 ASN A CA 1
ATOM 4210 C C . ASN A 1 545 ? 16.446 0.414 -4.643 1.00 70.88 545 ASN A C 1
ATOM 4212 O O . ASN A 1 545 ? 16.805 -0.729 -4.937 1.00 70.88 545 ASN A O 1
ATOM 4216 N N . THR A 1 546 ? 16.762 1.468 -5.401 1.00 70.75 546 THR A N 1
ATOM 4217 C CA . THR A 1 546 ? 17.627 1.386 -6.587 1.00 70.75 546 THR A CA 1
ATOM 4218 C C . THR A 1 546 ? 19.061 1.038 -6.195 1.00 70.75 546 THR A C 1
ATOM 4220 O O . THR A 1 546 ? 19.662 0.168 -6.821 1.00 70.75 546 THR A O 1
ATOM 4223 N N . LEU A 1 547 ? 19.592 1.643 -5.129 1.00 75.94 547 LEU A N 1
ATOM 4224 C CA . LEU A 1 547 ? 20.917 1.310 -4.599 1.00 75.94 547 LEU A CA 1
ATOM 4225 C C . LEU A 1 547 ? 20.979 -0.131 -4.076 1.00 75.94 547 LEU A C 1
ATOM 4227 O O . LEU A 1 547 ? 21.902 -0.856 -4.449 1.00 75.94 547 LEU A O 1
ATOM 4231 N N . CYS A 1 548 ? 19.964 -0.595 -3.338 1.00 75.12 548 CYS A N 1
ATOM 4232 C CA . CYS A 1 548 ? 19.888 -2.001 -2.918 1.00 75.12 548 CYS A CA 1
ATOM 4233 C C . CYS A 1 548 ? 19.863 -2.953 -4.130 1.00 75.12 548 CYS A C 1
ATOM 4235 O O . CYS A 1 548 ? 20.502 -4.004 -4.120 1.00 75.12 548 CYS A O 1
ATOM 4237 N N . THR A 1 549 ? 19.163 -2.575 -5.207 1.00 69.38 549 THR A N 1
ATOM 4238 C CA . THR A 1 549 ? 19.113 -3.357 -6.456 1.00 69.38 549 THR A CA 1
ATOM 4239 C C . THR A 1 549 ? 20.468 -3.380 -7.165 1.00 69.38 549 THR A C 1
ATOM 4241 O O . THR A 1 549 ? 20.900 -4.441 -7.615 1.00 69.38 549 THR A O 1
ATOM 4244 N N . ILE A 1 550 ? 21.167 -2.242 -7.231 1.00 72.62 550 ILE A N 1
ATOM 4245 C CA . ILE A 1 550 ? 22.534 -2.158 -7.767 1.00 72.62 550 ILE A CA 1
ATOM 4246 C C . ILE A 1 550 ? 23.464 -3.070 -6.969 1.00 72.62 550 ILE A C 1
ATOM 4248 O O . ILE A 1 550 ? 24.223 -3.824 -7.573 1.00 72.62 550 ILE A O 1
ATOM 4252 N N . ARG A 1 551 ? 23.375 -3.062 -5.633 1.00 84.94 551 ARG A N 1
ATOM 4253 C CA . ARG A 1 551 ? 24.156 -3.954 -4.767 1.00 84.94 551 ARG A CA 1
ATOM 4254 C C . ARG A 1 551 ? 23.850 -5.421 -5.042 1.00 84.94 551 ARG A C 1
ATOM 4256 O O . ARG A 1 551 ? 24.776 -6.209 -5.222 1.00 84.94 551 ARG A O 1
ATOM 4263 N N . LEU A 1 552 ? 22.571 -5.785 -5.129 1.00 75.31 552 LEU A N 1
ATOM 4264 C CA . LEU A 1 552 ? 22.128 -7.149 -5.418 1.00 75.31 552 LEU A CA 1
ATOM 4265 C C . LEU A 1 552 ? 22.673 -7.649 -6.765 1.00 75.31 552 LEU A C 1
ATOM 4267 O O . LEU A 1 552 ? 23.314 -8.698 -6.825 1.00 75.31 552 LEU A O 1
ATOM 4271 N N . VAL A 1 553 ? 22.455 -6.885 -7.839 1.00 69.38 553 VAL A N 1
ATOM 4272 C CA . VAL A 1 553 ? 22.909 -7.236 -9.196 1.00 69.38 553 VAL A CA 1
ATOM 4273 C C . VAL A 1 553 ? 24.432 -7.230 -9.272 1.00 69.38 553 VAL A C 1
ATOM 4275 O O . VAL A 1 553 ? 25.028 -8.180 -9.774 1.00 69.38 553 VAL A O 1
ATOM 4278 N N . GLY A 1 554 ? 25.072 -6.194 -8.733 1.00 69.81 554 GLY A N 1
ATOM 4279 C CA . GLY A 1 554 ? 26.524 -6.058 -8.710 1.00 69.81 554 GLY A CA 1
ATOM 4280 C C . GLY A 1 554 ? 27.214 -7.201 -7.967 1.00 69.81 554 GLY A C 1
ATOM 4281 O O . GLY A 1 554 ? 28.262 -7.659 -8.406 1.00 69.81 554 GLY A O 1
ATOM 4282 N N . SER A 1 555 ? 26.598 -7.734 -6.908 1.00 78.94 555 SER A N 1
ATOM 4283 C CA . SER A 1 555 ? 27.112 -8.901 -6.175 1.00 78.94 555 SER A CA 1
ATOM 4284 C C . SER A 1 555 ? 27.101 -10.178 -7.021 1.00 78.94 555 SER A C 1
ATOM 4286 O O . SER A 1 555 ? 28.063 -10.942 -7.005 1.00 78.94 555 SER A O 1
ATOM 4288 N N . LEU A 1 556 ? 26.050 -10.390 -7.821 1.00 73.81 556 LEU A N 1
ATOM 4289 C CA . LEU A 1 556 ? 25.986 -11.516 -8.762 1.00 73.81 556 LEU A CA 1
ATOM 4290 C C . LEU A 1 556 ? 26.970 -11.340 -9.925 1.00 73.81 556 LEU A C 1
ATOM 4292 O O . LEU A 1 556 ? 27.622 -12.298 -10.334 1.00 73.81 556 LEU A O 1
ATOM 4296 N N . VAL A 1 557 ? 27.116 -10.111 -10.429 1.00 71.38 557 VAL A N 1
ATOM 4297 C CA . VAL A 1 557 ? 28.126 -9.774 -11.444 1.00 71.38 557 VAL A CA 1
ATOM 4298 C C . VAL A 1 557 ? 29.531 -10.034 -10.902 1.00 71.38 557 VAL A C 1
ATOM 4300 O O . VAL A 1 557 ? 30.353 -10.608 -11.607 1.00 71.38 557 VAL A O 1
ATOM 4303 N N . MET A 1 558 ? 29.796 -9.704 -9.638 1.00 79.94 558 MET A N 1
ATOM 4304 C CA . MET A 1 558 ? 31.068 -10.002 -8.984 1.00 79.94 558 MET A CA 1
ATOM 4305 C C . MET A 1 558 ? 31.406 -11.495 -8.992 1.00 79.94 558 MET A C 1
ATOM 4307 O O . MET A 1 558 ? 32.530 -11.849 -9.344 1.00 79.94 558 MET A O 1
ATOM 4311 N N . LEU A 1 559 ? 30.439 -12.359 -8.672 1.00 73.06 559 LEU A N 1
ATOM 4312 C CA . LEU A 1 559 ? 30.598 -13.817 -8.763 1.00 73.06 559 LEU A CA 1
ATOM 4313 C C . LEU A 1 559 ? 30.800 -14.313 -10.199 1.00 73.06 559 LEU A C 1
ATOM 4315 O O . LEU A 1 559 ? 31.527 -15.274 -10.427 1.00 73.06 559 LEU A O 1
ATOM 4319 N N . ALA A 1 560 ? 30.155 -13.688 -11.180 1.00 65.69 560 ALA A N 1
ATOM 4320 C CA . ALA A 1 560 ? 30.349 -14.050 -12.581 1.00 65.69 560 ALA A CA 1
ATOM 4321 C C . ALA A 1 560 ? 31.762 -13.682 -13.066 1.00 65.69 560 ALA A C 1
ATOM 4323 O O . ALA A 1 560 ? 32.407 -14.445 -13.784 1.00 65.69 560 ALA A O 1
ATOM 4324 N N . LEU A 1 561 ? 32.265 -12.525 -12.633 1.00 65.88 561 LEU A N 1
ATOM 4325 C CA . LEU A 1 561 ? 33.566 -12.003 -13.040 1.00 65.88 561 LEU A CA 1
ATOM 4326 C C . LEU A 1 561 ? 34.747 -12.789 -12.453 1.00 65.88 561 LEU A C 1
ATOM 4328 O O . LEU A 1 561 ? 35.803 -12.817 -13.089 1.00 65.88 561 LEU A O 1
ATOM 4332 N N . THR A 1 562 ? 34.595 -13.492 -11.322 1.00 66.88 562 THR A N 1
ATOM 4333 C CA . THR A 1 562 ? 35.660 -14.384 -10.810 1.00 66.88 562 THR A CA 1
ATOM 4334 C C . THR A 1 562 ? 36.018 -15.517 -11.759 1.00 66.88 562 THR A C 1
ATOM 4336 O O . THR A 1 562 ? 37.118 -16.046 -11.674 1.00 66.88 562 THR A O 1
ATOM 4339 N N . TRP A 1 563 ? 35.135 -15.855 -12.699 1.00 62.62 563 TRP A N 1
ATOM 4340 C CA . TRP A 1 563 ? 35.406 -16.862 -13.722 1.00 62.62 563 TRP A CA 1
ATOM 4341 C C . TRP A 1 563 ? 36.301 -16.350 -14.869 1.00 62.62 563 TRP A C 1
ATOM 4343 O O . TRP A 1 563 ? 36.745 -17.130 -15.704 1.00 62.62 563 TRP A O 1
ATOM 4353 N N . THR A 1 564 ? 36.558 -15.039 -14.937 1.00 62.62 564 THR A N 1
ATOM 4354 C CA . THR A 1 564 ? 37.221 -14.386 -16.085 1.00 62.62 564 THR A CA 1
ATOM 4355 C C . THR A 1 564 ? 38.668 -13.942 -15.828 1.00 62.62 564 THR A C 1
ATOM 4357 O O . THR A 1 564 ? 39.199 -13.155 -16.605 1.00 62.62 564 THR A O 1
ATOM 4360 N N . ASP A 1 565 ? 39.315 -14.442 -14.766 1.00 60.28 565 ASP A N 1
ATOM 4361 C CA . ASP A 1 565 ? 40.733 -14.179 -14.429 1.00 60.28 565 ASP A CA 1
ATOM 4362 C C . ASP A 1 565 ? 41.110 -12.678 -14.313 1.00 60.28 565 ASP A C 1
ATOM 4364 O O . ASP A 1 565 ? 42.227 -12.245 -14.599 1.00 60.28 565 ASP A O 1
ATOM 4368 N N . LEU A 1 566 ? 40.164 -11.846 -13.861 1.00 63.41 566 LEU A N 1
ATOM 4369 C CA . LEU A 1 566 ? 40.405 -10.432 -13.543 1.00 63.41 566 LEU A CA 1
ATOM 4370 C C . LEU A 1 566 ? 41.380 -10.265 -12.359 1.00 63.41 566 LEU A C 1
ATOM 4372 O O . LEU A 1 566 ? 41.462 -11.109 -11.469 1.00 63.41 566 LEU A O 1
ATOM 4376 N N . SER A 1 567 ? 42.112 -9.144 -12.307 1.00 64.75 567 SER A N 1
ATOM 4377 C CA . SER A 1 567 ? 43.078 -8.899 -11.224 1.00 64.75 567 SER A CA 1
ATOM 4378 C C . SER A 1 567 ? 42.397 -8.619 -9.874 1.00 64.75 567 SER A C 1
ATOM 4380 O O . SER A 1 567 ? 41.321 -8.017 -9.803 1.00 64.75 567 SER A O 1
ATOM 4382 N N . SER A 1 568 ? 43.053 -9.009 -8.774 1.00 67.38 568 SER A N 1
ATOM 4383 C CA . SER A 1 568 ? 42.570 -8.845 -7.389 1.00 67.38 568 SER A CA 1
ATOM 4384 C C . SER A 1 568 ? 42.184 -7.401 -7.024 1.00 67.38 568 SER A C 1
ATOM 4386 O O . SER A 1 568 ? 41.281 -7.191 -6.213 1.00 67.38 568 SER A O 1
ATOM 4388 N N . GLY A 1 569 ? 42.809 -6.404 -7.660 1.00 71.31 569 GLY A N 1
ATOM 4389 C CA . GLY A 1 569 ? 42.505 -4.984 -7.462 1.00 71.31 569 GLY A CA 1
ATOM 4390 C C . GLY A 1 569 ? 41.115 -4.567 -7.959 1.00 71.31 569 GLY A C 1
ATOM 4391 O O . GLY A 1 569 ? 40.452 -3.767 -7.298 1.00 71.31 569 GLY A O 1
ATOM 4392 N N . TYR A 1 570 ? 40.629 -5.140 -9.067 1.00 72.81 570 TYR A N 1
ATOM 4393 C CA . TYR A 1 570 ? 39.277 -4.856 -9.569 1.00 72.81 570 TYR A CA 1
ATOM 4394 C C . TYR A 1 570 ? 38.198 -5.431 -8.647 1.00 72.81 570 TYR A C 1
ATOM 4396 O O . TYR A 1 570 ? 37.183 -4.775 -8.407 1.00 72.81 570 TYR A O 1
ATOM 4404 N N . PHE A 1 571 ? 38.436 -6.615 -8.075 1.00 79.31 571 PHE A N 1
ATOM 4405 C CA . PHE A 1 571 ? 37.527 -7.211 -7.095 1.00 79.31 571 PHE A CA 1
ATOM 4406 C C . PHE A 1 571 ? 37.449 -6.379 -5.820 1.00 79.31 571 PHE A C 1
ATOM 4408 O O . PHE A 1 571 ? 36.349 -6.077 -5.366 1.00 79.31 571 PHE A O 1
ATOM 4415 N N . LEU A 1 572 ? 38.592 -5.933 -5.289 1.00 80.38 572 LEU A N 1
ATOM 4416 C CA . LEU A 1 572 ? 38.614 -5.058 -4.117 1.00 80.38 572 LEU A CA 1
ATOM 4417 C C . LEU A 1 572 ? 37.870 -3.737 -4.380 1.00 80.38 572 LEU A C 1
ATOM 4419 O O . LEU A 1 572 ? 37.058 -3.321 -3.556 1.00 80.38 572 LEU A O 1
ATOM 4423 N N . ALA A 1 573 ? 38.084 -3.107 -5.540 1.00 78.69 573 ALA A N 1
ATOM 4424 C CA . ALA A 1 573 ? 37.383 -1.877 -5.913 1.00 78.69 573 ALA A CA 1
ATOM 4425 C C . ALA A 1 573 ? 35.861 -2.077 -6.019 1.00 78.69 573 ALA A C 1
ATOM 4427 O O . ALA A 1 573 ? 35.091 -1.238 -5.549 1.00 78.69 573 ALA A O 1
ATOM 4428 N N . MET A 1 574 ? 35.419 -3.200 -6.591 1.00 81.88 574 MET A N 1
ATOM 4429 C CA . MET A 1 574 ? 33.998 -3.514 -6.719 1.00 81.88 574 MET A CA 1
ATOM 4430 C C . MET A 1 574 ? 33.357 -3.855 -5.371 1.00 81.88 574 MET A C 1
ATOM 4432 O O . MET A 1 574 ? 32.259 -3.377 -5.098 1.00 81.88 574 MET A O 1
ATOM 4436 N N . ILE A 1 575 ? 34.048 -4.594 -4.495 1.00 85.12 575 ILE A N 1
ATOM 4437 C CA . ILE A 1 575 ? 33.578 -4.852 -3.127 1.00 85.12 575 ILE A CA 1
ATOM 4438 C C . ILE A 1 575 ? 33.422 -3.532 -2.365 1.00 85.12 575 ILE A C 1
ATOM 4440 O O . ILE A 1 575 ? 32.376 -3.302 -1.764 1.00 85.12 575 ILE A O 1
ATOM 4444 N N . ILE A 1 576 ? 34.411 -2.633 -2.438 1.00 83.88 576 ILE A N 1
ATOM 4445 C CA . ILE A 1 576 ? 34.343 -1.313 -1.791 1.00 83.88 576 ILE A CA 1
ATOM 4446 C C . ILE A 1 576 ? 33.172 -0.491 -2.346 1.00 83.88 576 ILE A C 1
ATOM 4448 O O . ILE A 1 576 ? 32.424 0.107 -1.570 1.00 83.88 576 ILE A O 1
ATOM 4452 N N . PHE A 1 577 ? 32.980 -0.477 -3.669 1.00 84.06 577 PHE A N 1
ATOM 4453 C CA . PHE A 1 577 ? 31.860 0.222 -4.299 1.00 84.06 577 PHE A CA 1
ATOM 4454 C C . PHE A 1 577 ? 30.512 -0.329 -3.818 1.00 84.06 577 PHE A C 1
ATOM 4456 O O . PHE A 1 577 ? 29.693 0.436 -3.310 1.00 84.06 577 PHE A O 1
ATOM 4463 N N . LEU A 1 578 ? 30.293 -1.643 -3.911 1.00 84.50 578 LEU A N 1
ATOM 4464 C CA . LEU A 1 578 ? 29.036 -2.276 -3.504 1.00 84.50 578 LEU A CA 1
ATOM 4465 C C . LEU A 1 578 ? 28.787 -2.104 -2.001 1.00 84.50 578 LEU A C 1
ATOM 4467 O O . LEU A 1 578 ? 27.679 -1.750 -1.610 1.00 84.50 578 LEU A O 1
ATOM 4471 N N . GLN A 1 579 ? 29.816 -2.228 -1.163 1.00 85.25 579 GLN A N 1
ATOM 4472 C CA . GLN A 1 579 ? 29.696 -1.966 0.271 1.00 85.25 579 GLN A CA 1
ATOM 4473 C C . GLN A 1 579 ? 29.349 -0.498 0.565 1.00 85.25 579 GLN A C 1
ATOM 4475 O O . GLN A 1 579 ? 28.583 -0.215 1.482 1.00 85.25 579 GLN A O 1
ATOM 4480 N N . SER A 1 580 ? 29.865 0.459 -0.213 1.00 81.69 580 SER A N 1
ATOM 4481 C CA . SER A 1 580 ? 29.531 1.877 -0.023 1.00 81.69 580 SER A CA 1
ATOM 4482 C C . SER A 1 580 ? 28.051 2.175 -0.284 1.00 81.69 580 SER A C 1
ATOM 4484 O O . SER A 1 580 ? 27.499 3.084 0.338 1.00 81.69 580 SER A O 1
ATOM 4486 N N . THR A 1 581 ? 27.386 1.383 -1.137 1.00 85.69 581 THR A N 1
ATOM 4487 C CA . THR A 1 581 ? 25.953 1.559 -1.416 1.00 85.69 581 THR A CA 1
ATOM 4488 C C . THR A 1 581 ? 25.077 1.283 -0.189 1.00 85.69 581 THR A C 1
ATOM 4490 O O . THR A 1 581 ? 24.139 2.044 0.025 1.00 85.69 581 THR A O 1
ATOM 4493 N N . ASP A 1 582 ? 25.457 0.321 0.664 1.00 81.69 582 ASP A N 1
ATOM 4494 C CA . ASP A 1 582 ? 24.807 0.007 1.955 1.00 81.69 582 ASP A CA 1
ATOM 4495 C C . ASP A 1 582 ? 24.873 1.161 2.967 1.00 81.69 582 ASP A C 1
ATOM 4497 O O . ASP A 1 582 ? 24.003 1.408 3.796 1.00 81.69 582 ASP A O 1
ATOM 4501 N N . TRP A 1 583 ? 25.966 1.920 2.932 1.00 77.44 583 TRP A N 1
ATOM 4502 C CA . TRP A 1 583 ? 26.103 3.047 3.847 1.00 77.44 583 TRP A CA 1
ATOM 4503 C C . TRP A 1 583 ? 25.260 4.249 3.409 1.00 77.44 583 TRP A C 1
ATOM 4505 O O . TRP A 1 583 ? 24.821 5.065 4.233 1.00 77.44 583 TRP A O 1
ATOM 4515 N N . VAL A 1 584 ? 25.080 4.384 2.096 1.00 78.69 584 VAL A N 1
ATOM 4516 C CA . VAL A 1 584 ? 24.424 5.524 1.460 1.00 78.69 584 VAL A CA 1
ATOM 4517 C C . VAL A 1 584 ? 22.910 5.324 1.393 1.00 78.69 584 VAL A C 1
ATOM 4519 O O . VAL A 1 584 ? 22.178 6.283 1.653 1.00 78.69 584 VAL A O 1
ATOM 4522 N N . ASP A 1 585 ? 22.423 4.116 1.102 1.00 74.75 585 ASP A N 1
ATOM 4523 C CA . ASP A 1 585 ? 20.995 3.838 0.904 1.00 74.75 585 ASP A CA 1
ATOM 4524 C C . ASP A 1 585 ? 20.148 4.140 2.155 1.00 74.75 585 ASP A C 1
ATOM 4526 O O . ASP A 1 585 ? 19.160 4.875 2.056 1.00 74.75 585 ASP A O 1
ATOM 4530 N N . GLY A 1 586 ? 20.579 3.721 3.346 1.00 71.88 586 GLY A N 1
ATOM 4531 C CA . GLY A 1 586 ? 19.881 3.977 4.603 1.00 71.88 586 GLY A CA 1
ATOM 4532 C C . GLY A 1 586 ? 19.855 5.463 4.977 1.00 71.88 586 GLY A C 1
ATOM 4533 O O . GLY A 1 586 ? 18.844 5.969 5.472 1.00 71.88 586 GLY A O 1
ATOM 4534 N N . LYS A 1 587 ? 20.937 6.204 4.694 1.00 76.50 587 LYS A N 1
ATOM 4535 C CA . LYS A 1 587 ? 20.989 7.662 4.915 1.00 76.50 587 LYS A CA 1
ATOM 4536 C C . LYS A 1 587 ? 20.099 8.415 3.934 1.00 76.50 587 LYS A C 1
ATOM 4538 O O . LYS A 1 587 ? 19.380 9.323 4.351 1.00 76.50 587 LYS A O 1
ATOM 4543 N N . LEU A 1 588 ? 20.117 8.033 2.658 1.00 74.25 588 LEU A N 1
ATOM 4544 C CA . LEU A 1 588 ? 19.252 8.626 1.640 1.00 74.25 588 LEU A CA 1
ATOM 4545 C C . LEU A 1 588 ? 17.781 8.308 1.904 1.00 74.25 588 LEU A C 1
ATOM 4547 O O . LEU A 1 588 ? 16.941 9.184 1.724 1.00 74.25 588 LEU A O 1
ATOM 4551 N N . ALA A 1 589 ? 17.456 7.115 2.407 1.00 73.88 589 ALA A N 1
ATOM 4552 C CA . ALA A 1 589 ? 16.087 6.762 2.774 1.00 73.88 589 ALA A CA 1
ATOM 4553 C C . ALA A 1 589 ? 15.527 7.688 3.861 1.00 73.88 589 ALA A C 1
ATOM 4555 O O . ALA A 1 589 ? 14.377 8.125 3.760 1.00 73.88 589 ALA A O 1
ATOM 4556 N N . ILE A 1 590 ? 16.343 8.021 4.867 1.00 73.31 590 ILE A N 1
ATOM 4557 C CA . ILE A 1 590 ? 15.987 8.969 5.933 1.00 73.31 590 ILE A CA 1
ATOM 4558 C C . ILE A 1 590 ? 15.878 10.390 5.370 1.00 73.31 590 ILE A C 1
ATOM 4560 O O . ILE A 1 590 ? 14.854 11.046 5.555 1.00 73.31 590 ILE A O 1
ATOM 4564 N N . LEU A 1 591 ? 16.911 10.853 4.660 1.00 73.38 591 LEU A N 1
ATOM 4565 C CA . LEU A 1 591 ? 17.004 12.224 4.153 1.00 73.38 591 LEU A CA 1
ATOM 4566 C C . LEU A 1 591 ? 15.879 12.553 3.160 1.00 73.38 591 LEU A C 1
ATOM 4568 O O . LEU A 1 591 ? 15.296 13.631 3.220 1.00 73.38 591 LEU A O 1
ATOM 4572 N N . LEU A 1 592 ? 15.538 11.604 2.287 1.00 69.06 592 LEU A N 1
ATOM 4573 C CA . LEU A 1 592 ? 14.493 11.752 1.273 1.00 69.06 592 LEU A CA 1
ATOM 4574 C C . LEU A 1 592 ? 13.095 11.359 1.785 1.00 69.06 592 LEU A C 1
ATOM 4576 O O . LEU A 1 592 ? 12.136 11.414 1.019 1.00 69.06 592 LEU A O 1
ATOM 4580 N N . LYS A 1 593 ? 12.955 10.935 3.053 1.00 67.31 593 LYS A N 1
ATOM 4581 C CA . LYS A 1 593 ? 11.707 10.389 3.639 1.00 67.31 593 LYS A CA 1
ATOM 4582 C C . LYS A 1 593 ? 11.108 9.203 2.847 1.00 67.31 593 LYS A C 1
ATOM 4584 O O . LYS A 1 593 ? 9.903 8.931 2.906 1.00 67.31 593 LYS A O 1
ATOM 4589 N N . GLN A 1 594 ? 11.962 8.449 2.153 1.00 71.12 594 GLN A N 1
ATOM 4590 C CA . GLN A 1 594 ? 11.623 7.344 1.240 1.00 71.12 594 GLN A CA 1
ATOM 4591 C C . GLN A 1 594 ? 11.703 5.948 1.892 1.00 71.12 594 GLN A C 1
ATOM 4593 O O . GLN A 1 594 ? 11.784 4.937 1.200 1.00 71.12 594 GLN A O 1
ATOM 4598 N N . GLN A 1 595 ? 11.665 5.856 3.222 1.00 66.62 595 GLN A N 1
ATOM 4599 C CA . GLN A 1 595 ? 11.664 4.569 3.926 1.00 66.62 595 GLN A CA 1
ATOM 4600 C C . GLN A 1 595 ? 10.413 3.743 3.584 1.00 66.62 595 GLN A C 1
ATOM 4602 O O . GLN A 1 595 ? 9.287 4.241 3.689 1.00 66.62 595 GLN A O 1
ATOM 4607 N N . THR A 1 596 ? 10.615 2.480 3.190 1.00 63.31 596 THR A N 1
ATOM 4608 C CA . THR A 1 596 ? 9.540 1.530 2.856 1.00 63.31 596 THR A CA 1
ATOM 4609 C C . THR A 1 596 ? 9.789 0.163 3.491 1.00 63.31 596 THR A C 1
ATOM 4611 O O . THR A 1 596 ? 10.931 -0.271 3.634 1.00 63.31 596 THR A O 1
ATOM 4614 N N . SER A 1 597 ? 8.711 -0.552 3.834 1.00 55.88 597 SER A N 1
ATOM 4615 C CA . SER A 1 597 ? 8.799 -1.917 4.381 1.00 55.88 597 SER A CA 1
ATOM 4616 C C . SER A 1 597 ? 9.339 -2.930 3.366 1.00 55.88 597 SER A C 1
ATOM 4618 O O . SER A 1 597 ? 9.949 -3.927 3.748 1.00 55.88 597 SER A O 1
ATOM 4620 N N . PHE A 1 598 ? 9.120 -2.681 2.071 1.00 63.66 598 PHE A N 1
ATOM 4621 C CA . PHE A 1 598 ? 9.734 -3.438 0.984 1.00 63.66 598 PHE A CA 1
ATOM 4622 C C . PHE A 1 598 ? 11.229 -3.142 0.872 1.00 63.66 598 PHE A C 1
ATOM 4624 O O . PHE A 1 598 ? 12.007 -4.086 0.803 1.00 63.66 598 PHE A O 1
ATOM 4631 N N . GLY A 1 599 ? 11.625 -1.866 0.927 1.00 66.25 599 GLY A N 1
ATOM 4632 C CA . GLY A 1 599 ? 13.026 -1.447 0.892 1.00 66.25 599 GLY A CA 1
ATOM 4633 C C . GLY A 1 599 ? 13.860 -2.131 1.966 1.00 66.25 599 GLY A C 1
ATOM 4634 O O . GLY A 1 599 ? 14.864 -2.741 1.640 1.00 66.25 599 GLY A O 1
ATOM 4635 N N . ALA A 1 600 ? 13.368 -2.181 3.208 1.00 65.31 600 ALA A N 1
ATOM 4636 C CA . ALA A 1 600 ? 14.044 -2.897 4.295 1.00 65.31 600 ALA A CA 1
ATOM 4637 C C . ALA A 1 600 ? 14.219 -4.410 4.030 1.00 65.31 600 ALA A C 1
ATOM 4639 O O . ALA A 1 600 ? 15.206 -5.011 4.445 1.00 65.31 600 ALA A O 1
ATOM 4640 N N . LYS A 1 601 ? 13.270 -5.055 3.334 1.00 65.12 601 LYS A N 1
ATOM 4641 C CA . LYS A 1 601 ? 13.399 -6.473 2.947 1.00 65.12 601 LYS A CA 1
ATOM 4642 C C . LYS A 1 601 ? 14.372 -6.658 1.786 1.00 65.12 601 LYS A C 1
ATOM 4644 O O . LYS A 1 601 ? 15.134 -7.619 1.795 1.00 65.12 601 LYS A O 1
ATOM 4649 N N . LEU A 1 602 ? 14.307 -5.780 0.784 1.00 68.75 602 LEU A N 1
ATOM 4650 C CA . LEU A 1 602 ? 15.202 -5.793 -0.372 1.00 68.75 602 LEU A CA 1
ATOM 4651 C C . LEU A 1 602 ? 16.652 -5.584 0.070 1.00 68.75 602 LEU A C 1
ATOM 4653 O O . LEU A 1 602 ? 17.528 -6.306 -0.388 1.00 68.75 602 LEU A O 1
ATOM 4657 N N . ASP A 1 603 ? 16.864 -4.658 1.000 1.00 74.75 603 ASP A N 1
ATOM 4658 C CA . ASP A 1 603 ? 18.133 -4.377 1.663 1.00 74.75 603 ASP A CA 1
ATOM 4659 C C . ASP A 1 603 ? 18.716 -5.633 2.330 1.00 74.75 603 ASP A C 1
ATOM 4661 O O . ASP A 1 603 ? 19.798 -6.085 1.966 1.00 74.75 603 ASP A O 1
ATOM 4665 N N . SER A 1 604 ? 17.922 -6.318 3.164 1.00 71.38 604 SER A N 1
ATOM 4666 C CA . SER A 1 604 ? 18.339 -7.582 3.798 1.00 71.38 604 SER A CA 1
ATOM 4667 C C . SER A 1 604 ? 18.726 -8.676 2.786 1.00 71.38 604 SER A C 1
ATOM 4669 O O . SER A 1 604 ? 19.646 -9.458 3.029 1.00 71.38 604 SER A O 1
ATOM 4671 N N . VAL A 1 605 ? 18.023 -8.765 1.648 1.00 68.44 605 VAL A N 1
ATOM 4672 C CA . VAL A 1 605 ? 18.339 -9.728 0.574 1.00 68.44 605 VAL A CA 1
ATOM 4673 C C . VAL A 1 605 ? 19.605 -9.319 -0.181 1.00 68.44 605 VAL A C 1
ATOM 4675 O O . VAL A 1 605 ? 20.428 -10.179 -0.509 1.00 68.44 605 VAL A O 1
ATOM 4678 N N . ALA A 1 606 ? 19.772 -8.024 -0.453 1.00 74.62 606 ALA A N 1
ATOM 4679 C CA . ALA A 1 606 ? 20.956 -7.479 -1.101 1.00 74.62 606 ALA A CA 1
ATOM 4680 C C . ALA A 1 606 ? 22.208 -7.699 -0.239 1.00 74.62 606 ALA A C 1
ATOM 4682 O O . ALA A 1 606 ? 23.212 -8.172 -0.768 1.00 74.62 606 ALA A O 1
ATOM 4683 N N . ASP A 1 607 ? 22.120 -7.483 1.075 1.00 79.75 607 ASP A N 1
ATOM 4684 C CA . ASP A 1 607 ? 23.192 -7.759 2.038 1.00 79.75 607 ASP A CA 1
ATOM 4685 C C . ASP A 1 607 ? 23.579 -9.228 2.090 1.00 79.75 607 ASP A C 1
ATOM 4687 O O . ASP A 1 607 ? 24.757 -9.572 1.970 1.00 79.75 607 ASP A O 1
ATOM 4691 N N . ALA A 1 608 ? 22.593 -10.118 2.235 1.00 75.00 608 ALA A N 1
ATOM 4692 C CA . ALA A 1 608 ? 22.850 -11.553 2.262 1.00 75.00 608 ALA A CA 1
ATOM 4693 C C . ALA A 1 608 ? 23.542 -12.016 0.969 1.00 75.00 608 ALA A C 1
ATOM 4695 O O . ALA A 1 608 ? 24.495 -12.799 1.013 1.00 75.00 608 ALA A O 1
ATOM 4696 N N . THR A 1 609 ? 23.096 -11.492 -0.177 1.00 76.12 609 THR A N 1
ATOM 4697 C CA . THR A 1 609 ? 23.695 -11.799 -1.481 1.00 76.12 609 THR A CA 1
ATOM 4698 C C . THR A 1 609 ? 25.110 -11.243 -1.581 1.00 76.12 609 THR A C 1
ATOM 4700 O O . THR A 1 609 ? 26.009 -11.958 -2.017 1.00 76.12 609 THR A O 1
ATOM 4703 N N . PHE A 1 610 ? 25.335 -10.005 -1.147 1.00 85.31 610 PHE A N 1
ATOM 4704 C CA . PHE A 1 610 ? 26.640 -9.353 -1.175 1.00 85.31 610 PHE A CA 1
ATOM 4705 C C . PHE A 1 610 ? 27.670 -10.062 -0.293 1.00 85.31 610 PHE A C 1
ATOM 4707 O O . PHE A 1 610 ? 28.742 -10.428 -0.781 1.00 85.31 610 PHE A O 1
ATOM 4714 N N . TYR A 1 611 ? 27.352 -10.328 0.975 1.00 84.44 611 TYR A N 1
ATOM 4715 C CA . TYR A 1 611 ? 28.275 -11.017 1.879 1.00 84.44 611 TYR A CA 1
ATOM 4716 C C . TYR A 1 611 ? 28.516 -12.472 1.473 1.00 84.44 611 TYR A C 1
ATOM 4718 O O . TYR A 1 611 ? 29.657 -12.934 1.523 1.00 84.44 611 TYR A O 1
ATOM 4726 N N . GLY A 1 612 ? 27.480 -13.181 1.007 1.00 82.00 612 GLY A N 1
ATOM 4727 C CA . GLY A 1 612 ? 27.631 -14.533 0.463 1.00 82.00 612 GLY A CA 1
ATOM 4728 C C . GLY A 1 612 ? 28.530 -14.558 -0.775 1.00 82.00 612 GLY A C 1
ATOM 4729 O O . GLY A 1 612 ? 29.451 -15.370 -0.859 1.00 82.00 612 GLY A O 1
ATOM 4730 N N . SER A 1 613 ? 28.319 -13.614 -1.696 1.00 82.94 613 SER A N 1
ATOM 4731 C CA . SER A 1 613 ? 29.150 -13.448 -2.893 1.00 82.94 613 SER A CA 1
ATOM 4732 C C . SER A 1 613 ? 30.597 -13.134 -2.526 1.00 82.94 613 SER A C 1
ATOM 4734 O O . SER A 1 613 ? 31.516 -13.765 -3.036 1.00 82.94 613 SER A O 1
ATOM 4736 N N . THR A 1 614 ? 30.805 -12.210 -1.588 1.00 86.69 614 THR A N 1
ATOM 4737 C CA . THR A 1 614 ? 32.136 -11.810 -1.115 1.00 86.69 614 THR A CA 1
ATOM 4738 C C . THR A 1 614 ? 32.883 -12.994 -0.506 1.00 86.69 614 THR A C 1
ATOM 4740 O O . THR A 1 614 ? 34.051 -13.202 -0.829 1.00 86.69 614 THR A O 1
ATOM 4743 N N . LEU A 1 615 ? 32.222 -13.815 0.317 1.00 86.19 615 LEU A N 1
ATOM 4744 C CA . LEU A 1 615 ? 32.828 -15.012 0.908 1.00 86.19 615 LEU A CA 1
ATOM 4745 C C . LEU A 1 615 ? 33.260 -16.027 -0.161 1.00 86.19 615 LEU A C 1
ATOM 4747 O O . LEU A 1 615 ? 34.374 -16.538 -0.093 1.00 86.19 615 LEU A O 1
ATOM 4751 N N . LEU A 1 616 ? 32.412 -16.287 -1.160 1.00 84.12 616 LEU A N 1
ATOM 4752 C CA . LEU A 1 616 ? 32.716 -17.206 -2.264 1.00 84.12 616 LEU A CA 1
ATOM 4753 C C . LEU A 1 616 ? 33.859 -16.694 -3.154 1.00 84.12 616 LEU A C 1
ATOM 4755 O O . LEU A 1 616 ? 34.765 -17.454 -3.489 1.00 84.12 616 LEU A O 1
ATOM 4759 N N . VAL A 1 617 ? 33.856 -15.403 -3.493 1.00 84.50 617 VAL A N 1
ATOM 4760 C CA . VAL A 1 617 ? 34.943 -14.770 -4.258 1.00 84.50 617 VAL A CA 1
ATOM 4761 C C . VAL A 1 617 ? 36.252 -14.78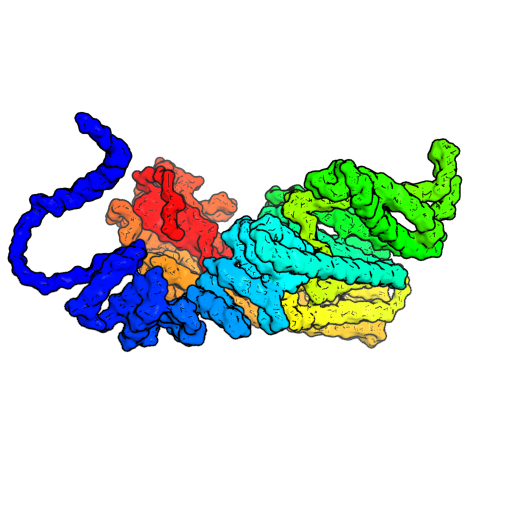4 -3.469 1.00 84.50 617 VAL A C 1
ATOM 4763 O O . VAL A 1 617 ? 37.306 -15.095 -4.023 1.00 84.50 617 VAL A O 1
ATOM 4766 N N . THR A 1 618 ? 36.198 -14.517 -2.164 1.00 85.31 618 THR A N 1
ATOM 4767 C CA . THR A 1 618 ? 37.381 -14.596 -1.295 1.00 85.31 618 THR A CA 1
ATOM 4768 C C . THR A 1 618 ? 37.878 -16.039 -1.186 1.00 85.31 618 THR A C 1
ATOM 4770 O O . THR A 1 618 ? 39.084 -16.262 -1.199 1.00 85.31 618 THR A O 1
ATOM 4773 N N . TRP A 1 619 ? 36.981 -17.031 -1.142 1.00 85.50 619 TRP A N 1
ATOM 4774 C CA . TRP A 1 619 ? 37.340 -18.457 -1.161 1.00 85.50 619 TRP A CA 1
ATOM 4775 C C . TRP A 1 619 ? 38.072 -18.848 -2.439 1.00 85.50 619 TRP A C 1
ATOM 4777 O O . TRP A 1 619 ? 39.052 -19.585 -2.385 1.00 85.50 619 TRP A O 1
ATOM 4787 N N . TRP A 1 620 ? 37.635 -18.316 -3.577 1.00 83.62 620 TRP A N 1
ATOM 4788 C CA . TRP A 1 620 ? 38.286 -18.556 -4.858 1.00 83.62 620 TRP A CA 1
ATOM 4789 C C . TRP A 1 620 ? 39.679 -17.916 -4.942 1.00 83.62 620 TRP A C 1
ATOM 4791 O O . TRP A 1 620 ? 40.633 -18.561 -5.362 1.00 83.62 620 TRP A O 1
ATOM 4801 N N . LEU A 1 621 ? 39.812 -16.652 -4.529 1.00 82.75 621 LEU A N 1
ATOM 4802 C CA . LEU A 1 621 ? 41.042 -15.869 -4.723 1.00 82.75 621 LEU A CA 1
ATOM 4803 C C . LEU A 1 621 ? 42.075 -16.024 -3.596 1.00 82.75 621 LEU A C 1
ATOM 4805 O O . LEU A 1 621 ? 43.271 -15.851 -3.823 1.00 82.75 621 LEU A O 1
ATOM 4809 N N . LYS A 1 622 ? 41.622 -16.287 -2.369 1.00 86.06 622 LYS A N 1
ATOM 4810 C CA . LYS A 1 622 ? 42.425 -16.330 -1.133 1.00 86.06 622 LYS A CA 1
ATOM 4811 C C . LYS A 1 622 ? 42.046 -17.550 -0.275 1.00 86.06 622 LYS A C 1
ATOM 4813 O O . LYS A 1 622 ? 42.035 -17.476 0.955 1.00 86.06 622 LYS A O 1
ATOM 4818 N N . GLY A 1 623 ? 41.724 -18.676 -0.918 1.00 83.88 623 GLY A N 1
ATOM 4819 C CA . GLY A 1 623 ? 41.232 -19.894 -0.262 1.00 83.88 623 GLY A CA 1
ATOM 4820 C C . GLY A 1 623 ? 42.113 -20.398 0.884 1.00 83.88 623 GLY A C 1
ATOM 4821 O O . GLY A 1 623 ? 41.588 -20.763 1.934 1.00 83.88 623 GLY A O 1
ATOM 4822 N N . ASP A 1 624 ? 43.437 -20.320 0.741 1.00 86.38 624 ASP A N 1
ATOM 4823 C CA . ASP A 1 624 ? 44.393 -20.754 1.772 1.00 86.38 624 ASP A CA 1
ATOM 4824 C C . ASP A 1 624 ? 44.239 -19.973 3.087 1.00 86.38 624 ASP A C 1
ATOM 4826 O O . ASP A 1 624 ? 44.325 -20.542 4.177 1.00 86.38 624 ASP A O 1
ATOM 4830 N N . VAL A 1 625 ? 43.954 -18.668 2.995 1.00 85.94 625 VAL A N 1
ATOM 4831 C CA . VAL A 1 625 ? 43.739 -17.789 4.155 1.00 85.94 625 VAL A CA 1
ATOM 4832 C C . VAL A 1 625 ? 42.429 -18.146 4.859 1.00 85.94 625 VAL A C 1
ATOM 4834 O O . VAL A 1 625 ? 42.378 -18.239 6.086 1.00 85.94 625 VAL A O 1
ATOM 4837 N N . LEU A 1 626 ? 41.362 -18.394 4.094 1.00 84.56 626 LEU A N 1
ATOM 4838 C CA . LEU A 1 626 ? 40.055 -18.741 4.659 1.00 84.56 626 LEU A CA 1
ATOM 4839 C C . LEU A 1 626 ? 40.027 -20.145 5.267 1.00 84.56 626 LEU A C 1
ATOM 4841 O O . LEU A 1 626 ? 39.335 -20.348 6.263 1.00 84.56 626 LEU A O 1
ATOM 4845 N N . GLN A 1 627 ? 40.783 -21.098 4.716 1.00 88.19 627 GLN A N 1
ATOM 4846 C CA . GLN A 1 627 ? 40.919 -22.432 5.306 1.00 88.19 627 GLN A CA 1
ATOM 4847 C C . GLN A 1 627 ? 41.553 -22.369 6.701 1.00 88.19 627 GLN A C 1
ATOM 4849 O O . GLN A 1 627 ? 41.082 -23.045 7.616 1.00 88.19 627 GLN A O 1
ATOM 4854 N N . GLN A 1 628 ? 42.568 -21.521 6.892 1.00 91.12 628 GLN A N 1
ATOM 4855 C CA . GLN A 1 628 ? 43.215 -21.333 8.197 1.00 91.12 628 GLN A CA 1
ATOM 4856 C C . GLN A 1 628 ? 42.289 -20.661 9.223 1.00 91.12 628 GLN A C 1
ATOM 4858 O O . GLN A 1 628 ? 42.325 -20.994 10.407 1.00 91.12 628 GLN A O 1
ATOM 4863 N N . GLU A 1 629 ? 41.422 -19.751 8.775 1.00 92.50 629 GLU A N 1
ATOM 4864 C CA . GLU A 1 629 ? 40.493 -19.004 9.635 1.00 92.50 629 GLU A CA 1
ATOM 4865 C C . GLU A 1 629 ? 39.079 -19.610 9.694 1.00 92.50 629 GLU A C 1
ATOM 4867 O O . GLU A 1 629 ? 38.163 -19.020 10.278 1.00 92.50 629 GLU A O 1
ATOM 4872 N N . TRP A 1 630 ? 38.886 -20.810 9.137 1.00 90.81 630 TRP A N 1
ATOM 4873 C CA . TRP A 1 630 ? 37.581 -21.467 9.053 1.00 90.81 630 TRP A CA 1
ATOM 4874 C C . TRP A 1 630 ? 36.820 -21.550 10.388 1.00 90.81 630 TRP A C 1
ATOM 4876 O O . TRP A 1 630 ? 35.616 -21.293 10.372 1.00 90.81 630 TRP A O 1
ATOM 4886 N N . PRO A 1 631 ? 37.446 -21.820 11.558 1.00 92.62 631 PRO A N 1
ATOM 4887 C CA . PRO A 1 631 ? 36.725 -21.833 12.834 1.00 92.62 631 PRO A CA 1
ATOM 4888 C C . PRO A 1 631 ? 36.009 -20.511 13.158 1.00 92.62 631 PRO A C 1
ATOM 4890 O O . PRO A 1 631 ? 34.884 -20.527 13.659 1.00 92.62 631 PRO A O 1
ATOM 4893 N N . TRP A 1 632 ? 36.624 -19.367 12.836 1.00 91.62 632 TRP A N 1
ATOM 4894 C CA . TRP A 1 632 ? 36.044 -18.039 13.065 1.00 91.62 632 TRP A CA 1
ATOM 4895 C C . TRP A 1 632 ? 34.876 -17.759 12.119 1.00 91.62 632 TRP A C 1
ATOM 4897 O O . TRP A 1 632 ? 33.830 -17.253 12.532 1.00 91.62 632 TRP A O 1
ATOM 4907 N N . ILE A 1 633 ? 35.032 -18.143 10.853 1.00 89.62 633 ILE A N 1
ATOM 4908 C CA . ILE A 1 633 ? 34.007 -17.981 9.817 1.00 89.62 633 ILE A CA 1
ATOM 4909 C C . ILE A 1 633 ? 32.808 -18.890 10.110 1.00 89.62 633 ILE A C 1
ATOM 4911 O O . ILE A 1 633 ? 31.664 -18.437 10.078 1.00 89.62 633 ILE A O 1
ATOM 4915 N N . ALA A 1 634 ? 33.058 -20.152 10.463 1.00 89.56 634 ALA A N 1
ATOM 4916 C CA . ALA A 1 634 ? 32.029 -21.125 10.814 1.00 89.56 634 ALA A CA 1
ATOM 4917 C C . ALA A 1 634 ? 31.223 -20.689 12.046 1.00 89.56 634 ALA A C 1
ATOM 4919 O O . ALA A 1 634 ? 29.999 -20.825 12.053 1.00 89.56 634 ALA A O 1
ATOM 4920 N N . ALA A 1 635 ? 31.877 -20.109 13.060 1.00 91.62 635 ALA A N 1
ATOM 4921 C CA . ALA A 1 635 ? 31.190 -19.545 14.219 1.00 91.62 635 ALA A CA 1
ATOM 4922 C C . ALA A 1 635 ? 30.246 -18.393 13.826 1.00 91.62 635 ALA A C 1
ATOM 4924 O O . ALA A 1 635 ? 29.092 -18.370 14.262 1.00 91.62 635 ALA A O 1
ATOM 4925 N N . ALA A 1 636 ? 30.699 -17.479 12.959 1.00 89.25 636 ALA A N 1
ATOM 4926 C CA . ALA A 1 636 ? 29.885 -16.363 12.474 1.00 89.25 636 ALA A CA 1
ATOM 4927 C C . ALA A 1 636 ? 28.674 -16.838 11.652 1.00 89.25 636 ALA A C 1
ATOM 4929 O O . ALA A 1 636 ? 27.548 -16.394 11.897 1.00 89.25 636 ALA A O 1
ATOM 4930 N N . LEU A 1 637 ? 28.880 -17.793 10.736 1.00 87.50 637 LEU A N 1
ATOM 4931 C CA . LEU A 1 637 ? 27.804 -18.415 9.955 1.00 87.50 637 LEU A CA 1
ATOM 4932 C C . LEU A 1 637 ? 26.807 -19.168 10.849 1.00 87.50 637 LEU A C 1
ATOM 4934 O O . LEU A 1 637 ? 25.596 -19.054 10.655 1.00 87.50 637 LEU A O 1
ATOM 4938 N N . GLY A 1 638 ? 27.297 -19.893 11.858 1.00 90.12 638 GLY A N 1
ATOM 4939 C CA . GLY A 1 638 ? 26.463 -20.606 12.826 1.00 90.12 638 GLY A CA 1
ATOM 4940 C C . GLY A 1 638 ? 25.594 -19.667 13.665 1.00 90.12 638 GLY A C 1
ATOM 4941 O O . GLY A 1 638 ? 24.400 -19.919 13.833 1.00 90.12 638 GLY A O 1
ATOM 4942 N N . ALA A 1 639 ? 26.156 -18.551 14.139 1.00 91.00 639 ALA A N 1
ATOM 4943 C CA . ALA A 1 639 ? 25.403 -17.536 14.875 1.00 91.00 639 ALA A CA 1
ATOM 4944 C C . ALA A 1 639 ? 24.315 -16.885 14.000 1.00 91.00 639 ALA A C 1
ATOM 4946 O O . ALA A 1 639 ? 23.184 -16.702 14.456 1.00 91.00 639 ALA A O 1
ATOM 4947 N N . TYR A 1 640 ? 24.627 -16.589 12.735 1.00 86.69 640 TYR A N 1
ATOM 4948 C CA . TYR A 1 640 ? 23.655 -16.067 11.770 1.00 86.69 640 TYR A CA 1
ATOM 4949 C C . TYR A 1 640 ? 22.519 -17.065 11.489 1.00 86.69 640 TYR A C 1
ATOM 4951 O O . TYR A 1 640 ? 21.341 -16.707 11.552 1.00 86.69 640 TYR A O 1
ATOM 4959 N N . ALA A 1 641 ? 22.848 -18.342 11.265 1.00 85.12 641 ALA A N 1
ATOM 4960 C CA . ALA A 1 641 ? 21.858 -19.398 11.059 1.00 85.12 641 ALA A CA 1
ATOM 4961 C C . ALA A 1 641 ? 20.945 -19.591 12.283 1.00 85.12 641 ALA A C 1
ATOM 4963 O O . ALA A 1 641 ? 19.731 -19.740 12.126 1.00 85.12 641 ALA A O 1
ATOM 4964 N N . LEU A 1 642 ? 21.503 -19.535 13.498 1.00 89.25 642 LEU A N 1
ATOM 4965 C CA . LEU A 1 642 ? 20.742 -19.622 14.747 1.00 89.25 642 LEU A CA 1
ATOM 4966 C C . LEU A 1 642 ? 19.724 -18.482 14.878 1.00 89.25 642 LEU A C 1
ATOM 4968 O O . LEU A 1 642 ? 18.558 -18.737 15.184 1.00 89.25 642 LEU A O 1
ATOM 4972 N N . ASN A 1 643 ? 20.146 -17.244 14.613 1.00 89.06 643 ASN A N 1
ATOM 4973 C CA . ASN A 1 643 ? 19.273 -16.069 14.618 1.00 89.06 643 ASN A CA 1
ATOM 4974 C C . ASN A 1 643 ? 18.111 -16.238 13.625 1.00 89.06 643 ASN A C 1
ATOM 4976 O O . ASN A 1 643 ? 16.938 -16.073 13.971 1.00 89.06 643 ASN A O 1
ATOM 4980 N N . MET A 1 644 ? 18.431 -16.666 12.404 1.00 82.44 644 MET A N 1
ATOM 4981 C CA . MET A 1 644 ? 17.446 -16.869 11.347 1.00 82.44 644 MET A CA 1
ATOM 4982 C C . MET A 1 644 ? 16.445 -17.984 11.691 1.00 82.44 644 MET A C 1
ATOM 4984 O O . MET A 1 644 ? 15.234 -17.809 11.523 1.00 82.44 644 MET A O 1
ATOM 4988 N N . ALA A 1 645 ? 16.928 -19.095 12.255 1.00 83.94 645 ALA A N 1
ATOM 4989 C CA . ALA A 1 645 ? 16.095 -20.195 12.735 1.00 83.94 645 ALA A CA 1
ATOM 4990 C C . ALA A 1 645 ? 15.193 -19.772 13.906 1.00 83.94 645 ALA A C 1
ATOM 4992 O O . ALA A 1 645 ? 14.005 -20.100 13.910 1.00 83.94 645 ALA A O 1
ATOM 4993 N N . ALA A 1 646 ? 15.716 -19.010 14.872 1.00 85.25 646 ALA A N 1
ATOM 4994 C CA . ALA A 1 646 ? 14.947 -18.513 16.012 1.00 85.25 646 ALA A CA 1
ATOM 4995 C C . ALA A 1 646 ? 13.808 -17.579 15.571 1.00 85.25 646 ALA A C 1
ATOM 4997 O O . ALA A 1 646 ? 12.663 -17.733 16.013 1.00 85.25 646 ALA A O 1
ATOM 4998 N N . ALA A 1 647 ? 14.095 -16.648 14.658 1.00 80.75 647 ALA A N 1
ATOM 4999 C CA . ALA A 1 647 ? 13.099 -15.739 14.099 1.00 80.75 647 ALA A CA 1
ATOM 5000 C C . ALA A 1 647 ? 12.025 -16.488 13.301 1.00 80.75 647 ALA A C 1
ATOM 5002 O O . ALA A 1 647 ? 10.828 -16.246 13.493 1.00 80.75 647 ALA A O 1
ATOM 5003 N N . PHE A 1 648 ? 12.426 -17.459 12.477 1.00 78.44 648 PHE A N 1
ATOM 5004 C CA . PHE A 1 648 ? 11.483 -18.261 11.704 1.00 78.44 648 PHE A CA 1
ATOM 5005 C C . PHE A 1 648 ? 10.606 -19.149 12.598 1.00 78.44 648 PHE A C 1
ATOM 5007 O O . PHE A 1 648 ? 9.390 -19.195 12.409 1.00 78.44 648 PHE A O 1
ATOM 5014 N N . ALA A 1 649 ? 11.188 -19.795 13.611 1.00 76.94 649 ALA A N 1
ATOM 5015 C CA . ALA A 1 649 ? 10.454 -20.627 14.563 1.00 76.94 649 ALA A CA 1
ATOM 5016 C C . ALA A 1 649 ? 9.424 -19.820 15.370 1.00 76.94 649 ALA A C 1
ATOM 5018 O O . ALA A 1 649 ? 8.335 -20.319 15.661 1.00 76.94 649 ALA A O 1
ATOM 5019 N N . LYS A 1 650 ? 9.748 -18.570 15.726 1.00 79.31 650 LYS A N 1
ATOM 5020 C CA . LYS A 1 650 ? 8.870 -17.725 16.543 1.00 79.31 650 LYS A CA 1
ATOM 5021 C C . LYS A 1 650 ? 7.828 -16.955 15.730 1.00 79.31 650 LYS A C 1
ATOM 5023 O O . LYS A 1 650 ? 6.664 -16.910 16.128 1.00 79.31 650 LYS A O 1
ATOM 5028 N N . PHE A 1 651 ? 8.237 -16.320 14.633 1.00 76.50 651 PHE A N 1
ATOM 5029 C CA . PHE A 1 651 ? 7.413 -15.366 13.882 1.00 76.50 651 PHE A CA 1
ATOM 5030 C C . PHE A 1 651 ? 7.014 -15.850 12.485 1.00 76.50 651 PHE A C 1
ATOM 5032 O O . PHE A 1 651 ? 6.251 -15.155 11.811 1.00 76.50 651 PHE A O 1
ATOM 5039 N N . HIS A 1 652 ? 7.516 -17.004 12.029 1.00 74.50 652 HIS A N 1
ATOM 5040 C CA . HIS A 1 652 ? 7.353 -17.484 10.649 1.00 74.50 652 HIS A CA 1
ATOM 5041 C C . HIS A 1 652 ? 7.793 -16.443 9.602 1.00 74.50 652 HIS A C 1
ATOM 5043 O O . HIS A 1 652 ? 7.214 -16.331 8.516 1.00 74.50 652 HIS A O 1
ATOM 5049 N N . ARG A 1 653 ? 8.793 -15.630 9.965 1.00 68.00 653 ARG A N 1
ATOM 5050 C CA . ARG A 1 653 ? 9.387 -14.553 9.165 1.00 68.00 653 ARG A CA 1
ATOM 5051 C C . ARG A 1 653 ? 10.888 -14.499 9.442 1.00 68.00 653 ARG A C 1
ATOM 5053 O O . ARG A 1 653 ? 11.316 -14.832 10.543 1.00 68.00 653 ARG A O 1
ATOM 5060 N N . LEU A 1 654 ? 11.660 -14.072 8.445 1.00 71.25 654 LEU A N 1
ATOM 5061 C CA . LEU A 1 654 ? 13.087 -13.795 8.607 1.00 71.25 654 LEU A CA 1
ATOM 5062 C C . LEU A 1 654 ? 13.286 -12.498 9.417 1.00 71.25 654 LEU A C 1
ATOM 5064 O O . LEU A 1 654 ? 12.429 -11.609 9.339 1.00 71.25 654 LEU A O 1
ATOM 5068 N N . PRO A 1 655 ? 14.367 -12.393 10.208 1.00 71.06 655 PRO A N 1
ATOM 5069 C CA . PRO A 1 655 ? 14.643 -11.210 11.014 1.00 71.06 655 PRO A CA 1
ATOM 5070 C C . PRO A 1 655 ? 15.149 -10.053 10.139 1.00 71.06 655 PRO A C 1
ATOM 5072 O O . PRO A 1 655 ? 15.862 -10.276 9.168 1.00 71.06 655 PRO A O 1
ATOM 5075 N N . ALA A 1 656 ? 14.793 -8.819 10.505 1.00 66.56 656 ALA A N 1
ATOM 5076 C CA . ALA A 1 656 ? 15.243 -7.584 9.851 1.00 66.56 656 ALA A CA 1
ATOM 5077 C C . ALA A 1 656 ? 15.557 -6.523 10.924 1.00 66.56 656 ALA A C 1
ATOM 5079 O O . ALA A 1 656 ? 14.852 -5.523 11.078 1.00 66.56 656 ALA A O 1
ATOM 5080 N N . TYR A 1 657 ? 16.553 -6.810 11.767 1.00 75.19 657 TYR A N 1
ATOM 5081 C CA . TYR A 1 657 ? 16.911 -5.960 12.904 1.00 75.19 657 TYR A CA 1
ATOM 5082 C C . TYR A 1 657 ? 18.128 -5.083 12.590 1.00 75.19 657 TYR A C 1
ATOM 5084 O O . TYR A 1 657 ? 19.258 -5.568 12.564 1.00 75.19 657 TYR A O 1
ATOM 5092 N N . HIS A 1 658 ? 17.930 -3.770 12.479 1.00 73.62 658 HIS A N 1
ATO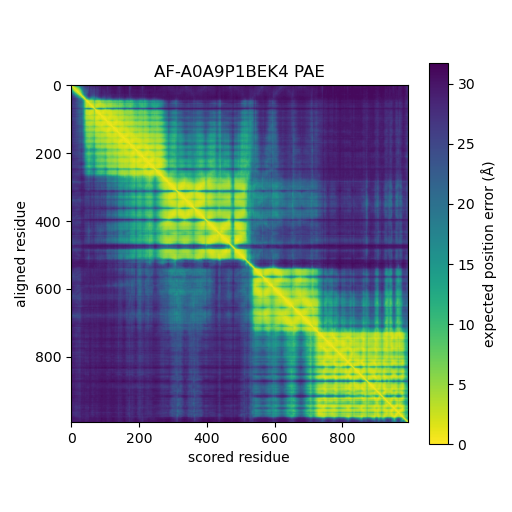M 5093 C CA . HIS A 1 658 ? 19.025 -2.801 12.348 1.00 73.62 658 HIS A CA 1
ATOM 5094 C C . HIS A 1 658 ? 19.569 -2.373 13.719 1.00 73.62 658 HIS A C 1
ATOM 5096 O O . HIS A 1 658 ? 19.396 -1.240 14.176 1.00 73.62 658 HIS A O 1
ATOM 5102 N N . THR A 1 659 ? 20.231 -3.311 14.398 1.00 81.75 659 THR A N 1
ATOM 5103 C CA . THR A 1 659 ? 20.883 -3.043 15.692 1.00 81.75 659 THR A CA 1
ATOM 5104 C C . THR A 1 659 ? 22.072 -2.093 15.530 1.00 81.75 659 THR A C 1
ATOM 5106 O O . THR A 1 659 ? 22.761 -2.099 14.508 1.00 81.75 659 THR A O 1
ATOM 5109 N N . ARG A 1 660 ? 22.374 -1.293 16.559 1.00 81.81 660 ARG A N 1
ATOM 5110 C CA . ARG A 1 660 ? 23.588 -0.452 16.562 1.00 81.81 660 ARG A CA 1
ATOM 5111 C C . ARG A 1 660 ? 24.858 -1.296 16.427 1.00 81.81 660 ARG A C 1
ATOM 5113 O O . ARG A 1 660 ? 25.788 -0.873 15.751 1.00 81.81 660 ARG A O 1
ATOM 5120 N N . MET A 1 661 ? 24.860 -2.492 17.017 1.00 81.94 661 MET A N 1
ATOM 5121 C CA . MET A 1 661 ? 25.981 -3.426 16.949 1.00 81.94 661 MET A CA 1
ATOM 5122 C C . MET A 1 661 ? 26.219 -3.951 15.527 1.00 81.94 661 MET A C 1
ATOM 5124 O O . MET A 1 661 ? 27.368 -4.032 15.105 1.00 81.94 661 MET A O 1
ATOM 5128 N N . ALA A 1 662 ? 25.156 -4.182 14.745 1.00 80.31 662 ALA A N 1
ATOM 5129 C CA . ALA A 1 662 ? 25.276 -4.561 13.335 1.00 80.31 662 ALA A CA 1
ATOM 5130 C C . ALA A 1 662 ? 26.019 -3.506 12.498 1.00 80.31 662 ALA A C 1
ATOM 5132 O O . ALA A 1 662 ? 26.856 -3.869 11.677 1.00 80.31 662 ALA A O 1
ATOM 5133 N N . LYS A 1 663 ? 25.808 -2.207 12.761 1.00 79.94 663 LYS A N 1
ATOM 5134 C CA . LYS A 1 663 ? 26.543 -1.125 12.073 1.00 79.94 663 LYS A CA 1
ATOM 5135 C C . LYS A 1 663 ? 28.034 -1.125 12.411 1.00 79.94 663 LYS A C 1
ATOM 5137 O O . LYS A 1 663 ? 28.869 -0.864 11.549 1.00 79.94 663 LYS A O 1
ATOM 5142 N N . THR A 1 664 ? 28.380 -1.425 13.661 1.00 81.25 664 THR A N 1
ATOM 5143 C CA . THR A 1 664 ? 29.780 -1.604 14.069 1.00 81.25 664 THR A CA 1
ATOM 5144 C C . THR A 1 664 ? 30.381 -2.854 13.422 1.00 81.25 664 THR A C 1
ATOM 5146 O O . THR A 1 664 ? 31.506 -2.798 12.932 1.00 81.25 664 THR A O 1
ATOM 5149 N N . GLY A 1 665 ? 29.624 -3.954 13.360 1.00 84.31 665 GLY A N 1
ATOM 5150 C CA . GLY A 1 665 ? 30.022 -5.188 12.681 1.00 84.31 665 GLY A CA 1
ATOM 5151 C C . GLY A 1 665 ? 30.321 -4.973 11.197 1.00 84.31 665 GLY A C 1
ATOM 5152 O O . GLY A 1 665 ? 31.377 -5.387 10.729 1.00 84.31 665 GLY A O 1
ATOM 5153 N N . TRP A 1 666 ? 29.457 -4.243 10.488 1.00 85.19 666 TRP A N 1
ATOM 5154 C CA . TRP A 1 666 ? 29.661 -3.846 9.091 1.00 85.19 666 TRP A CA 1
ATOM 5155 C C . TRP A 1 666 ? 31.006 -3.141 8.871 1.00 85.19 666 TRP A C 1
ATOM 5157 O O . TRP A 1 666 ? 31.775 -3.535 7.996 1.00 85.19 666 TRP A O 1
ATOM 5167 N N . LEU A 1 667 ? 31.328 -2.141 9.702 1.00 84.44 667 LEU A N 1
ATOM 5168 C CA . LEU A 1 667 ? 32.578 -1.383 9.581 1.00 84.44 667 LEU A CA 1
ATOM 5169 C C . LEU A 1 667 ? 33.803 -2.282 9.789 1.00 84.44 667 LEU A C 1
ATOM 5171 O O . LEU A 1 667 ? 34.788 -2.173 9.059 1.00 84.44 667 LEU A O 1
ATOM 5175 N N . LEU A 1 668 ? 33.737 -3.180 10.774 1.00 88.69 668 LEU A N 1
ATOM 5176 C CA . LEU A 1 668 ? 34.815 -4.124 11.062 1.00 88.69 668 LEU A CA 1
ATOM 5177 C C . LEU A 1 668 ? 35.011 -5.127 9.918 1.00 88.69 668 LEU A C 1
ATOM 5179 O O . LEU A 1 668 ? 36.154 -5.415 9.568 1.00 88.69 668 LEU A O 1
ATOM 5183 N N . ILE A 1 669 ? 33.927 -5.610 9.299 1.00 87.81 669 ILE A N 1
ATOM 5184 C CA . ILE A 1 669 ? 33.998 -6.466 8.104 1.00 87.81 669 ILE A CA 1
ATOM 5185 C C . ILE A 1 669 ? 34.665 -5.720 6.945 1.00 87.81 669 ILE A C 1
ATOM 5187 O O . ILE A 1 669 ? 35.535 -6.287 6.292 1.00 87.81 669 ILE A O 1
ATOM 5191 N N . SER A 1 670 ? 34.329 -4.448 6.715 1.00 84.69 670 SER A N 1
ATOM 5192 C CA . SER A 1 670 ? 34.958 -3.644 5.656 1.00 84.69 670 SER A CA 1
ATOM 5193 C C . SER A 1 670 ? 36.475 -3.536 5.842 1.00 84.69 670 SER A C 1
ATOM 5195 O O . SER A 1 670 ? 37.237 -3.741 4.898 1.00 84.69 670 SER A O 1
ATOM 5197 N N . ILE A 1 671 ? 36.928 -3.272 7.074 1.00 88.25 671 ILE A N 1
ATOM 5198 C CA . ILE A 1 671 ? 38.361 -3.227 7.410 1.00 88.25 671 ILE A CA 1
ATOM 5199 C C . ILE A 1 671 ? 39.002 -4.607 7.211 1.00 88.25 671 ILE A C 1
ATOM 5201 O O . ILE A 1 671 ? 40.107 -4.695 6.676 1.00 88.25 671 ILE A O 1
ATOM 5205 N N . ALA A 1 672 ? 38.310 -5.682 7.598 1.00 89.56 672 ALA A N 1
ATOM 5206 C CA . ALA A 1 672 ? 38.785 -7.048 7.413 1.00 89.56 672 ALA A CA 1
ATOM 5207 C C . ALA A 1 672 ? 38.958 -7.424 5.939 1.00 89.56 672 ALA A C 1
ATOM 5209 O O . ALA A 1 672 ? 39.988 -7.991 5.584 1.00 89.56 672 ALA A O 1
ATOM 5210 N N . ILE A 1 673 ? 38.000 -7.078 5.075 1.00 86.94 673 ILE A N 1
ATOM 5211 C CA . ILE A 1 673 ? 38.095 -7.366 3.641 1.00 86.94 673 ILE A CA 1
ATOM 5212 C C . ILE A 1 673 ? 39.284 -6.626 3.028 1.00 86.94 673 ILE A C 1
ATOM 5214 O O . ILE A 1 673 ? 40.083 -7.242 2.324 1.00 86.94 673 ILE A O 1
ATOM 5218 N N . ILE A 1 674 ? 39.452 -5.337 3.341 1.00 87.56 674 ILE A N 1
ATOM 5219 C CA . ILE A 1 674 ? 40.614 -4.572 2.874 1.00 87.56 674 ILE A CA 1
ATOM 5220 C C . ILE A 1 674 ? 41.901 -5.254 3.342 1.00 87.56 674 ILE A C 1
ATOM 5222 O O . ILE A 1 674 ? 42.769 -5.513 2.518 1.00 87.56 674 ILE A O 1
ATOM 5226 N N . ALA A 1 675 ? 42.000 -5.613 4.624 1.00 88.62 675 ALA A N 1
ATOM 5227 C CA . ALA A 1 675 ? 43.198 -6.230 5.184 1.00 88.62 675 ALA A CA 1
ATOM 5228 C C . ALA A 1 675 ? 43.548 -7.592 4.551 1.00 88.62 675 ALA A C 1
ATOM 5230 O O . ALA A 1 675 ? 44.730 -7.892 4.389 1.00 88.62 675 ALA A O 1
ATOM 5231 N N . VAL A 1 676 ? 42.543 -8.391 4.173 1.00 88.12 676 VAL A N 1
ATOM 5232 C CA . VAL A 1 676 ? 42.726 -9.688 3.493 1.00 88.12 676 VAL A CA 1
ATOM 5233 C C . VAL A 1 676 ? 43.165 -9.505 2.037 1.00 88.12 676 VAL A C 1
ATOM 5235 O O . VAL A 1 676 ? 44.039 -10.227 1.565 1.00 88.12 676 VAL A O 1
ATOM 5238 N N . TYR A 1 677 ? 42.591 -8.542 1.313 1.00 86.25 677 TYR A N 1
ATOM 5239 C CA . TYR A 1 677 ? 42.903 -8.331 -0.107 1.00 86.25 677 TYR A CA 1
ATOM 5240 C C . TYR A 1 677 ? 44.185 -7.527 -0.349 1.00 86.25 677 TYR A C 1
ATOM 5242 O O . TYR A 1 677 ? 44.774 -7.656 -1.421 1.00 86.25 677 TYR A O 1
ATOM 5250 N N . THR A 1 678 ? 44.630 -6.723 0.621 1.00 85.19 678 THR A N 1
ATOM 5251 C CA . THR A 1 678 ? 45.918 -6.006 0.570 1.00 85.19 678 THR A CA 1
ATOM 5252 C C . THR A 1 678 ? 47.067 -6.776 1.218 1.00 85.19 678 THR A C 1
ATOM 5254 O O . THR A 1 678 ? 48.164 -6.233 1.326 1.00 85.19 678 THR A O 1
ATOM 5257 N N . ASP A 1 679 ? 46.823 -8.014 1.667 1.00 84.62 679 ASP A N 1
ATOM 5258 C CA . ASP A 1 679 ? 47.790 -8.844 2.395 1.00 84.62 679 ASP A CA 1
ATOM 5259 C C . ASP A 1 679 ? 48.385 -8.132 3.632 1.00 84.62 679 ASP A C 1
ATOM 5261 O O . ASP A 1 679 ? 49.527 -8.367 4.025 1.00 84.62 679 ASP A O 1
ATOM 5265 N N . TRP A 1 680 ? 47.606 -7.245 4.268 1.00 86.88 680 TRP A N 1
ATOM 5266 C CA . TRP A 1 680 ? 48.063 -6.437 5.400 1.00 86.88 680 TRP A CA 1
ATOM 5267 C C . TRP A 1 680 ? 48.168 -7.251 6.693 1.00 86.88 680 TRP A C 1
ATOM 5269 O O . TRP A 1 680 ? 49.226 -7.292 7.324 1.00 86.88 680 TRP A O 1
ATOM 5279 N N . SER A 1 681 ? 47.062 -7.855 7.141 1.00 89.69 681 SER A N 1
ATOM 5280 C CA . SER A 1 681 ? 47.031 -8.687 8.348 1.00 89.69 681 SER A CA 1
ATOM 5281 C C . SER A 1 681 ? 45.711 -9.441 8.506 1.00 89.69 681 SER A C 1
ATOM 5283 O O . SER A 1 681 ? 44.670 -8.979 8.048 1.00 89.69 681 SER A O 1
ATOM 5285 N N . ILE A 1 682 ? 45.731 -10.564 9.233 1.00 90.31 682 ILE A N 1
ATOM 5286 C CA . ILE A 1 682 ? 44.552 -11.421 9.442 1.00 90.31 682 ILE A CA 1
ATOM 5287 C C . ILE A 1 682 ? 43.746 -11.092 10.708 1.00 90.31 682 ILE A C 1
ATOM 5289 O O . ILE A 1 682 ? 42.561 -11.412 10.794 1.00 90.31 682 ILE A O 1
ATOM 5293 N N . TRP A 1 683 ? 44.342 -10.422 11.705 1.00 92.06 683 TRP A N 1
ATOM 5294 C CA . TRP A 1 683 ? 43.646 -10.117 12.966 1.00 92.06 683 TRP A CA 1
ATOM 5295 C C . TRP A 1 683 ? 42.353 -9.290 12.799 1.00 92.06 683 TRP A C 1
ATOM 5297 O O . TRP A 1 683 ? 41.417 -9.557 13.560 1.00 92.06 683 TRP A O 1
ATOM 5307 N N . PRO A 1 684 ? 42.214 -8.360 11.822 1.00 94.12 684 PRO A N 1
ATOM 5308 C CA . PRO A 1 684 ? 40.961 -7.630 11.636 1.00 94.12 684 PRO A CA 1
ATOM 5309 C C . PRO A 1 684 ? 39.789 -8.555 11.280 1.00 94.12 684 PRO A C 1
ATOM 5311 O O . PRO A 1 684 ? 38.672 -8.323 11.742 1.00 94.12 684 PRO A O 1
ATOM 5314 N N . LEU A 1 685 ? 40.041 -9.649 10.548 1.00 90.75 685 LEU A N 1
ATOM 5315 C CA . LEU A 1 685 ? 39.031 -10.662 10.219 1.00 90.75 685 LEU A CA 1
ATOM 5316 C C . LEU A 1 685 ? 38.514 -11.386 11.468 1.00 90.75 685 LEU A C 1
ATOM 5318 O O . LEU A 1 685 ? 37.308 -11.596 11.609 1.00 90.75 685 LEU A O 1
ATOM 5322 N N . ARG A 1 686 ? 39.399 -11.717 12.415 1.00 93.56 686 ARG A N 1
ATOM 5323 C CA . ARG A 1 686 ? 39.017 -12.361 13.686 1.00 93.56 686 ARG A CA 1
ATOM 5324 C C . ARG A 1 686 ? 38.162 -11.443 14.561 1.00 93.56 686 ARG A C 1
ATOM 5326 O O . ARG A 1 686 ? 37.177 -11.881 15.149 1.00 93.56 686 ARG A O 1
ATOM 5333 N N . ILE A 1 687 ? 38.493 -10.152 14.610 1.00 93.56 687 ILE A N 1
ATOM 5334 C CA . ILE A 1 687 ? 37.687 -9.165 15.346 1.00 93.56 687 ILE A CA 1
ATOM 5335 C C . ILE A 1 687 ? 36.325 -8.963 14.676 1.00 93.56 687 ILE A C 1
ATOM 5337 O O . ILE A 1 687 ? 35.302 -8.945 15.364 1.00 93.56 687 ILE A O 1
ATOM 5341 N N . ALA A 1 688 ? 36.292 -8.855 13.346 1.00 91.56 688 ALA A N 1
ATOM 5342 C CA . ALA A 1 688 ? 35.050 -8.706 12.594 1.00 91.56 688 ALA A CA 1
ATOM 5343 C C . ALA A 1 688 ? 34.112 -9.906 12.795 1.00 91.56 688 ALA A C 1
ATOM 5345 O O . ALA A 1 688 ? 32.944 -9.728 13.135 1.00 91.56 688 ALA A O 1
ATOM 5346 N N . THR A 1 689 ? 34.623 -11.132 12.668 1.00 91.31 689 THR A N 1
ATOM 5347 C CA . THR A 1 689 ? 33.841 -12.366 12.875 1.00 91.31 689 THR A CA 1
ATOM 5348 C C . THR A 1 689 ? 33.334 -12.502 14.313 1.00 91.31 689 THR A C 1
ATOM 5350 O O . THR A 1 689 ? 32.162 -12.825 14.513 1.00 91.31 689 THR A O 1
ATOM 5353 N N . ALA A 1 690 ? 34.145 -12.163 15.322 1.00 91.88 690 ALA A N 1
ATOM 5354 C CA . ALA A 1 690 ? 33.693 -12.116 16.714 1.00 91.88 690 ALA A CA 1
ATOM 5355 C C . ALA A 1 690 ? 32.549 -11.104 16.921 1.00 91.88 690 ALA A C 1
ATOM 5357 O O . ALA A 1 690 ? 31.544 -11.424 17.562 1.00 91.88 690 ALA A O 1
ATOM 5358 N N . ALA A 1 691 ? 32.654 -9.906 16.339 1.00 91.19 691 ALA A N 1
ATOM 5359 C CA . ALA A 1 691 ? 31.599 -8.894 16.407 1.00 91.19 691 ALA A CA 1
ATOM 5360 C C . ALA A 1 691 ? 30.296 -9.360 15.727 1.00 91.19 691 ALA A C 1
ATOM 5362 O O . ALA A 1 691 ? 29.205 -9.124 16.257 1.00 91.19 691 ALA A O 1
ATOM 5363 N N . VAL A 1 692 ? 30.392 -10.073 14.597 1.00 89.62 692 VAL A N 1
ATOM 5364 C CA . VAL A 1 692 ? 29.240 -10.685 13.909 1.00 89.62 692 VAL A CA 1
ATOM 5365 C C . VAL A 1 692 ? 28.560 -11.738 14.784 1.00 89.62 692 VAL A C 1
ATOM 5367 O O . VAL A 1 692 ? 27.329 -11.750 14.869 1.00 89.62 692 VAL A O 1
ATOM 5370 N N . CYS A 1 693 ? 29.327 -12.590 15.472 1.00 92.00 693 CYS A N 1
ATOM 5371 C CA . CYS A 1 693 ? 28.778 -13.570 16.412 1.00 92.00 693 CYS A CA 1
ATOM 5372 C C . CYS A 1 693 ? 27.970 -12.891 17.523 1.00 92.00 693 CYS A C 1
ATOM 5374 O O . CYS A 1 693 ? 26.814 -13.248 17.752 1.00 92.00 693 CYS A O 1
ATOM 5376 N N . ILE A 1 694 ? 28.552 -11.883 18.182 1.00 91.69 694 ILE A N 1
ATOM 5377 C CA . ILE A 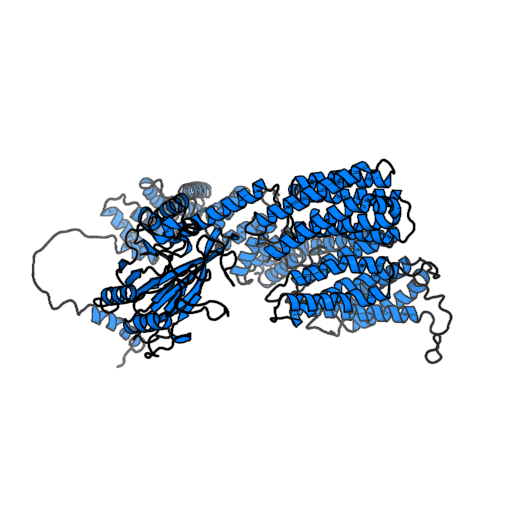1 694 ? 27.894 -11.164 19.284 1.00 91.69 694 ILE A CA 1
ATOM 5378 C C . ILE A 1 694 ? 26.622 -10.465 18.783 1.00 91.69 694 ILE A C 1
ATOM 5380 O O . ILE A 1 694 ? 25.574 -10.575 19.419 1.00 91.69 694 ILE A O 1
ATOM 5384 N N . THR A 1 695 ? 26.684 -9.828 17.610 1.00 90.69 695 THR A N 1
ATOM 5385 C CA . THR A 1 695 ? 25.530 -9.157 16.991 1.00 90.69 695 THR A CA 1
ATOM 5386 C C . THR A 1 695 ? 24.377 -10.134 16.744 1.00 90.69 695 THR A C 1
ATOM 5388 O O . THR A 1 695 ? 23.232 -9.855 17.101 1.00 90.69 695 THR A O 1
ATOM 5391 N N . ASN A 1 696 ? 24.653 -11.306 16.165 1.00 90.56 696 ASN A N 1
ATOM 5392 C CA . ASN A 1 696 ? 23.615 -12.300 15.879 1.00 90.56 696 ASN A CA 1
ATOM 5393 C C . ASN A 1 696 ? 23.043 -12.948 17.150 1.00 90.56 696 ASN A C 1
ATOM 5395 O O . ASN A 1 696 ? 21.847 -13.250 17.210 1.00 90.56 696 ASN A O 1
ATOM 5399 N N . LEU A 1 697 ? 23.861 -13.116 18.194 1.00 91.31 697 LEU A N 1
ATOM 5400 C CA . LEU A 1 697 ? 23.379 -13.547 19.506 1.00 91.31 697 LEU A CA 1
ATOM 5401 C C . LEU A 1 697 ? 22.460 -12.490 20.137 1.00 91.31 697 LEU A C 1
ATOM 5403 O O . LEU A 1 697 ? 21.386 -12.848 20.620 1.00 91.31 697 LEU A O 1
ATOM 5407 N N . GLU A 1 698 ? 22.804 -11.197 20.069 1.00 91.56 698 GLU A N 1
ATOM 5408 C CA . GLU A 1 698 ? 21.915 -10.113 20.521 1.00 91.56 698 GLU A CA 1
ATOM 5409 C C . GLU A 1 698 ? 20.574 -10.154 19.774 1.00 91.56 698 GLU A C 1
ATOM 5411 O O . GLU A 1 698 ? 19.512 -10.132 20.402 1.00 91.56 698 GLU A O 1
ATOM 5416 N N . GLN A 1 699 ? 20.603 -10.276 18.445 1.00 90.69 699 GLN A N 1
ATOM 5417 C CA . GLN A 1 699 ? 19.397 -10.366 17.613 1.00 90.69 699 GLN A CA 1
ATOM 5418 C C . GLN A 1 699 ? 18.531 -11.592 17.941 1.00 90.69 699 GLN A C 1
ATOM 5420 O O . GLN A 1 699 ? 17.299 -11.502 17.968 1.00 90.69 699 GLN A O 1
ATOM 5425 N N . THR A 1 700 ? 19.157 -12.717 18.288 1.00 91.75 700 THR A N 1
ATOM 5426 C CA . THR A 1 700 ? 18.450 -13.909 18.776 1.00 91.75 700 THR A CA 1
ATOM 5427 C C . THR A 1 700 ? 17.720 -13.607 20.088 1.00 91.75 700 THR A C 1
ATOM 5429 O O . THR A 1 700 ? 16.542 -13.936 20.244 1.00 91.75 700 THR A O 1
ATOM 5432 N N . VAL A 1 701 ? 18.366 -12.913 21.030 1.00 91.94 701 VAL A N 1
ATOM 5433 C CA . VAL A 1 701 ? 17.726 -12.516 22.297 1.00 91.94 701 VAL A CA 1
ATOM 5434 C C . VAL A 1 701 ? 16.607 -11.494 22.060 1.00 91.94 701 VAL A C 1
ATOM 5436 O O . VAL A 1 701 ? 15.528 -11.631 22.642 1.00 91.94 701 VAL A O 1
ATOM 5439 N N . ILE A 1 702 ? 16.804 -10.521 21.162 1.00 89.19 702 ILE A N 1
ATOM 5440 C CA . ILE A 1 702 ? 15.767 -9.563 20.735 1.00 89.19 702 ILE A CA 1
ATOM 5441 C C . ILE A 1 702 ? 14.543 -10.304 20.192 1.00 89.19 702 ILE A C 1
ATOM 5443 O O . ILE A 1 702 ? 13.416 -10.019 20.606 1.00 89.19 702 ILE A O 1
ATOM 5447 N N . THR A 1 703 ? 14.760 -11.300 19.328 1.00 88.38 703 THR A N 1
ATOM 5448 C CA . THR A 1 703 ? 13.696 -12.150 18.782 1.00 88.38 703 THR A CA 1
ATOM 5449 C C . THR A 1 703 ? 12.852 -12.732 19.904 1.00 88.38 703 THR A C 1
ATOM 5451 O O . THR A 1 703 ? 11.626 -12.618 19.876 1.00 88.38 703 THR A O 1
ATOM 5454 N N . PHE A 1 704 ? 13.477 -13.305 20.936 1.00 86.88 704 PHE A N 1
ATOM 5455 C CA . PHE A 1 704 ? 12.757 -13.866 22.079 1.00 86.88 704 PHE A CA 1
ATOM 5456 C C . PHE A 1 704 ? 12.115 -12.806 22.984 1.00 86.88 704 PHE A C 1
ATOM 5458 O O . PHE A 1 704 ? 11.040 -13.073 23.534 1.00 86.88 704 PHE A O 1
ATOM 5465 N N . ALA A 1 705 ? 12.687 -11.606 23.076 1.00 85.38 705 ALA A N 1
ATOM 5466 C CA . ALA A 1 705 ? 12.154 -10.507 23.877 1.00 85.38 705 ALA A CA 1
ATOM 5467 C C . ALA A 1 705 ? 10.853 -9.912 23.305 1.00 85.38 705 ALA A C 1
ATOM 5469 O O . ALA A 1 705 ? 9.938 -9.629 24.083 1.00 85.38 705 ALA A O 1
ATOM 5470 N N . LEU A 1 706 ? 10.742 -9.765 21.980 1.00 81.50 706 LEU A N 1
ATOM 5471 C CA . LEU A 1 706 ? 9.603 -9.121 21.306 1.00 81.50 706 LEU A CA 1
ATOM 5472 C C . LEU A 1 706 ? 8.307 -9.938 21.337 1.00 81.50 706 LEU A C 1
ATOM 5474 O O . LEU A 1 706 ? 8.334 -11.168 21.344 1.00 81.50 706 LEU A O 1
ATOM 5478 N N . LEU A 1 707 ? 7.158 -9.260 21.297 1.00 69.69 707 LEU A N 1
ATOM 5479 C CA . LEU A 1 707 ? 5.839 -9.906 21.215 1.00 69.69 707 LEU A CA 1
ATOM 5480 C C . LEU A 1 707 ? 5.355 -10.089 19.769 1.00 69.69 707 LEU A C 1
ATOM 5482 O O . LEU A 1 707 ? 4.838 -11.149 19.430 1.00 69.69 707 LEU A O 1
ATOM 5486 N N . SER A 1 708 ? 5.577 -9.097 18.909 1.00 68.94 708 SER A N 1
ATOM 5487 C CA . SER A 1 708 ? 5.284 -9.138 17.472 1.00 68.94 708 SER A CA 1
ATOM 5488 C C . SER A 1 708 ? 6.546 -8.828 16.647 1.00 68.94 708 SER A C 1
ATOM 5490 O O . SER A 1 708 ? 7.508 -8.269 17.188 1.00 68.94 708 SER A O 1
ATOM 5492 N N . PRO A 1 709 ? 6.610 -9.231 15.361 1.00 71.75 709 PRO A N 1
ATOM 5493 C CA . PRO A 1 709 ? 7.756 -8.929 14.511 1.00 71.75 709 PRO A CA 1
ATOM 5494 C C . PRO A 1 709 ? 7.855 -7.419 14.281 1.00 71.75 709 PRO A C 1
ATOM 5496 O O . PRO A 1 709 ? 6.914 -6.805 13.787 1.00 71.75 709 PRO A O 1
ATOM 5499 N N . HIS A 1 710 ? 9.007 -6.846 14.611 1.00 73.56 710 HIS A N 1
ATOM 5500 C CA . HIS A 1 710 ? 9.325 -5.440 14.378 1.00 73.56 710 HIS A CA 1
ATOM 5501 C C . HIS A 1 710 ? 10.584 -5.332 13.527 1.00 73.56 710 HIS A C 1
ATOM 5503 O O . HIS A 1 710 ? 11.452 -6.206 13.575 1.00 73.56 710 HIS A O 1
ATOM 5509 N N . VAL A 1 711 ? 10.659 -4.238 12.781 1.00 71.94 711 VAL A N 1
ATOM 5510 C CA . VAL A 1 711 ? 11.842 -3.809 12.030 1.00 71.94 711 VAL A CA 1
ATOM 5511 C C . VAL A 1 711 ? 12.536 -2.714 12.854 1.00 71.94 711 VAL A C 1
ATOM 5513 O O . VAL A 1 711 ? 11.893 -2.087 13.694 1.00 71.94 711 VAL A O 1
ATOM 5516 N N . ASP A 1 712 ? 13.837 -2.503 12.653 1.00 68.88 712 ASP A N 1
ATOM 5517 C CA . ASP A 1 712 ? 14.579 -1.351 13.205 1.00 68.88 712 ASP A CA 1
ATOM 5518 C C . ASP A 1 712 ? 14.665 -1.261 14.735 1.00 68.88 712 ASP A C 1
ATOM 5520 O O . ASP A 1 712 ? 14.435 -0.215 15.338 1.00 68.88 712 ASP A O 1
ATOM 5524 N N . ILE A 1 713 ? 15.061 -2.351 15.393 1.00 79.38 713 ILE A N 1
ATOM 5525 C CA . ILE A 1 713 ? 15.309 -2.331 16.839 1.00 79.38 713 ILE A CA 1
ATOM 5526 C C . ILE A 1 713 ? 16.774 -1.972 17.112 1.00 79.38 713 ILE A C 1
ATOM 5528 O O . ILE A 1 713 ? 17.654 -2.774 16.795 1.00 79.38 713 ILE A O 1
ATOM 5532 N N . PRO A 1 714 ? 17.067 -0.823 17.758 1.00 81.62 714 PRO A N 1
ATOM 5533 C CA . PRO A 1 714 ? 18.447 -0.369 17.928 1.00 81.62 714 PRO A CA 1
ATOM 5534 C C . PRO A 1 714 ? 19.266 -1.229 18.893 1.00 81.62 714 PRO A C 1
ATOM 5536 O O . PRO A 1 714 ? 20.489 -1.284 18.763 1.00 81.62 714 PRO A O 1
ATOM 5539 N N . SER A 1 715 ? 18.614 -1.832 19.892 1.00 87.56 715 SER A N 1
ATOM 5540 C CA . SER A 1 715 ? 19.251 -2.685 20.899 1.00 87.56 715 SER A CA 1
ATOM 5541 C C . SER A 1 715 ? 18.237 -3.525 21.675 1.00 87.56 715 SER A C 1
ATOM 5543 O O . SER A 1 715 ? 17.035 -3.231 21.685 1.00 87.56 715 SER A O 1
ATOM 5545 N N . LEU A 1 716 ? 18.736 -4.512 22.421 1.00 86.69 716 LEU A N 1
ATOM 5546 C CA . LEU A 1 716 ? 17.924 -5.341 23.316 1.00 86.69 716 LEU A CA 1
ATOM 5547 C C . LEU A 1 716 ? 17.091 -4.543 24.341 1.00 86.69 716 LEU A C 1
ATOM 5549 O O . LEU A 1 716 ? 15.943 -4.892 24.617 1.00 86.69 716 LEU A O 1
ATOM 5553 N N . TYR A 1 717 ? 17.626 -3.438 24.866 1.00 86.12 717 TYR A N 1
ATOM 5554 C CA . TYR A 1 717 ? 16.893 -2.553 25.782 1.00 86.12 717 TYR A CA 1
ATOM 5555 C C . TYR A 1 717 ? 15.592 -2.022 25.156 1.00 86.12 717 TYR A C 1
ATOM 5557 O O . TYR A 1 717 ? 14.536 -2.031 25.793 1.00 86.12 717 TYR A O 1
ATOM 5565 N N . HIS A 1 718 ? 15.648 -1.619 23.884 1.00 83.75 718 HIS A N 1
ATOM 5566 C CA . HIS A 1 718 ? 14.482 -1.106 23.165 1.00 83.75 718 HIS A CA 1
ATOM 5567 C C . HIS A 1 718 ? 13.438 -2.202 22.935 1.00 83.75 718 HIS A C 1
ATOM 5569 O O . HIS A 1 718 ? 12.249 -1.937 23.081 1.00 83.75 718 HIS A O 1
ATOM 5575 N N . ALA A 1 719 ? 13.858 -3.446 22.676 1.00 84.50 719 ALA A N 1
ATOM 5576 C CA . ALA A 1 719 ? 12.932 -4.574 22.544 1.00 84.50 719 ALA A CA 1
ATOM 5577 C C . ALA A 1 719 ? 12.106 -4.804 23.824 1.00 84.50 719 ALA A C 1
ATOM 5579 O O . ALA A 1 719 ? 10.891 -5.014 23.758 1.00 84.50 719 ALA A O 1
ATOM 5580 N N . PHE A 1 720 ? 12.738 -4.719 25.001 1.00 82.38 720 PHE A N 1
ATOM 5581 C CA . PHE A 1 720 ? 12.029 -4.829 26.280 1.00 82.38 720 PHE A CA 1
ATOM 5582 C C . PHE A 1 720 ? 11.097 -3.644 26.550 1.00 82.38 720 PHE A C 1
ATOM 5584 O O . PHE A 1 720 ? 10.009 -3.843 27.099 1.00 82.38 720 PHE A O 1
ATOM 5591 N N . LYS A 1 721 ? 11.495 -2.431 26.151 1.00 82.38 721 LYS A N 1
ATOM 5592 C CA . LYS A 1 721 ? 10.654 -1.233 26.255 1.00 82.38 721 LYS A CA 1
ATOM 5593 C C . LYS A 1 721 ? 9.394 -1.353 25.388 1.00 82.38 721 LYS A C 1
ATOM 5595 O O . LYS A 1 721 ? 8.298 -1.253 25.933 1.00 82.38 721 LYS A O 1
ATOM 5600 N N . ILE A 1 722 ? 9.550 -1.697 24.104 1.00 79.94 722 ILE A N 1
ATOM 5601 C CA . ILE A 1 722 ? 8.441 -1.920 23.154 1.00 79.94 722 ILE A CA 1
ATOM 5602 C C . ILE A 1 722 ? 7.447 -2.939 23.717 1.00 79.94 722 ILE A C 1
ATOM 5604 O O . ILE A 1 722 ? 6.240 -2.704 23.738 1.00 79.94 722 ILE A O 1
ATOM 5608 N N . ARG A 1 723 ? 7.949 -4.064 24.241 1.00 78.25 723 ARG A N 1
ATOM 5609 C CA . ARG A 1 723 ? 7.100 -5.094 24.849 1.00 78.25 723 ARG A CA 1
ATOM 5610 C C . ARG A 1 723 ? 6.252 -4.559 26.009 1.00 78.25 723 ARG A C 1
ATOM 5612 O O . ARG A 1 723 ? 5.082 -4.925 26.106 1.00 78.25 723 ARG A O 1
ATOM 5619 N N . ARG A 1 724 ? 6.826 -3.739 26.895 1.00 75.62 724 ARG A N 1
ATOM 5620 C CA . ARG A 1 724 ? 6.093 -3.153 28.032 1.00 75.62 724 ARG A CA 1
ATOM 5621 C C . ARG A 1 724 ? 5.051 -2.137 27.573 1.00 75.62 724 ARG A C 1
ATOM 5623 O O . ARG A 1 724 ? 3.951 -2.128 28.114 1.00 75.62 724 ARG A O 1
ATOM 5630 N N . GLU A 1 725 ? 5.389 -1.302 26.595 1.00 76.75 725 GLU A N 1
ATOM 5631 C CA . GLU A 1 725 ? 4.479 -0.288 26.050 1.00 76.75 725 GLU A CA 1
ATOM 5632 C C . GLU A 1 725 ? 3.265 -0.938 25.381 1.00 76.75 725 GLU A C 1
ATOM 5634 O O . GLU A 1 725 ? 2.138 -0.622 25.749 1.00 76.75 725 GLU A O 1
ATOM 5639 N N . GLN A 1 726 ? 3.474 -1.947 24.528 1.00 70.88 726 GLN A N 1
ATOM 5640 C CA . GLN A 1 726 ? 2.377 -2.666 23.869 1.00 70.88 726 GLN A CA 1
ATOM 5641 C C . GLN A 1 726 ? 1.366 -3.270 24.855 1.00 70.88 726 GLN A C 1
ATOM 5643 O O . GLN A 1 726 ? 0.160 -3.205 24.626 1.00 70.88 726 GLN A O 1
ATOM 5648 N N . GLN A 1 727 ? 1.832 -3.854 25.964 1.00 70.88 727 GLN A N 1
ATOM 5649 C CA . GLN A 1 727 ? 0.932 -4.431 26.970 1.00 70.88 727 GLN A CA 1
ATOM 5650 C C . GLN A 1 727 ? 0.087 -3.363 27.675 1.00 70.88 727 GLN A C 1
ATOM 5652 O O . GLN A 1 727 ? -1.096 -3.593 27.928 1.00 70.88 727 GLN A O 1
ATOM 5657 N N . LYS A 1 728 ? 0.666 -2.187 27.948 1.00 76.81 728 LYS A N 1
ATOM 5658 C CA . LYS A 1 728 ? -0.069 -1.052 28.523 1.00 76.81 728 LYS A CA 1
ATOM 5659 C C . LYS A 1 728 ? -1.129 -0.523 27.556 1.00 76.81 728 LYS A C 1
ATOM 5661 O O . LYS A 1 728 ? -2.250 -0.258 27.988 1.00 76.81 728 LYS A O 1
ATOM 5666 N N . THR A 1 729 ? -0.811 -0.432 26.264 1.00 83.12 729 THR A N 1
ATOM 5667 C CA . THR A 1 729 ? -1.747 0.053 25.238 1.00 83.12 729 THR A CA 1
ATOM 5668 C C . THR A 1 729 ? -2.975 -0.848 25.111 1.00 83.12 729 THR A C 1
ATOM 5670 O O . THR A 1 729 ? -4.094 -0.341 25.079 1.00 83.12 729 THR A O 1
ATOM 5673 N N . VAL A 1 730 ? -2.800 -2.178 25.112 1.00 87.69 730 VAL A N 1
ATOM 5674 C CA . VAL A 1 730 ? -3.933 -3.124 25.055 1.00 87.69 730 VAL A CA 1
ATOM 5675 C C . VAL A 1 730 ? -4.831 -2.980 26.284 1.00 87.69 730 VAL A C 1
ATOM 5677 O O . VAL A 1 730 ? -6.046 -2.883 26.134 1.00 87.69 730 VAL A O 1
ATOM 5680 N N . GLY A 1 731 ? -4.255 -2.924 27.491 1.00 88.81 731 GLY A N 1
ATOM 5681 C CA . GLY A 1 731 ? -5.028 -2.745 28.726 1.00 88.81 731 GLY A CA 1
ATOM 5682 C C . GLY A 1 731 ? -5.833 -1.442 28.732 1.00 88.81 731 GLY A C 1
ATOM 5683 O O . GLY A 1 731 ? -7.025 -1.458 29.032 1.00 88.81 731 GLY A O 1
ATOM 5684 N N . ALA A 1 732 ? -5.216 -0.330 28.321 1.00 89.62 732 ALA A N 1
ATOM 5685 C CA . ALA A 1 732 ? -5.903 0.954 28.181 1.00 89.62 732 ALA A CA 1
ATOM 5686 C C . ALA A 1 732 ? -7.025 0.908 27.129 1.00 89.62 732 ALA A C 1
ATOM 5688 O O . ALA A 1 732 ? -8.088 1.485 27.340 1.00 89.62 732 ALA A O 1
ATOM 5689 N N . ALA A 1 733 ? -6.817 0.199 26.016 1.00 91.94 733 ALA A N 1
ATOM 5690 C CA . ALA A 1 733 ? -7.830 0.044 24.978 1.00 91.94 733 ALA A CA 1
ATOM 5691 C C . ALA A 1 733 ? -9.045 -0.768 25.454 1.00 91.94 733 ALA A C 1
ATOM 5693 O O . ALA A 1 733 ? -10.164 -0.397 25.117 1.00 91.94 733 ALA A O 1
ATOM 5694 N N . VAL A 1 734 ? -8.852 -1.823 26.259 1.00 93.69 734 VAL A N 1
ATOM 5695 C CA . VAL A 1 734 ? -9.970 -2.570 26.873 1.00 93.69 734 VAL A CA 1
ATOM 5696 C C . VAL A 1 734 ? -10.793 -1.656 27.777 1.00 93.69 734 VAL A C 1
ATOM 5698 O O . VAL A 1 734 ? -12.016 -1.665 27.691 1.00 93.69 734 VAL A O 1
ATOM 5701 N N . LEU A 1 735 ? -10.128 -0.860 28.623 1.00 94.38 735 LEU A N 1
ATOM 5702 C CA . LEU A 1 735 ? -10.804 0.068 29.532 1.00 94.38 735 LEU A CA 1
ATOM 5703 C C . LEU A 1 735 ? -11.603 1.118 28.759 1.00 94.38 735 LEU A C 1
ATOM 5705 O O . LEU A 1 735 ? -12.781 1.296 29.047 1.00 94.38 735 LEU A O 1
ATOM 5709 N N . ARG A 1 736 ? -11.006 1.748 27.736 1.00 93.44 736 ARG A N 1
ATOM 5710 C CA . ARG A 1 736 ? -11.725 2.679 26.848 1.00 93.44 736 ARG A CA 1
ATOM 5711 C C . ARG A 1 736 ? -12.945 2.019 26.218 1.00 93.44 736 ARG A C 1
ATOM 5713 O O . ARG A 1 736 ? -14.040 2.527 26.37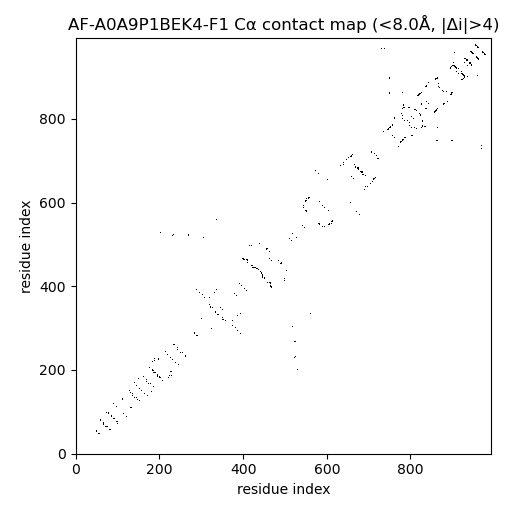5 1.00 93.44 736 ARG A O 1
ATOM 5720 N N . SER A 1 737 ? -12.781 0.839 25.613 1.00 94.38 737 SER A N 1
ATOM 5721 C CA . SER A 1 737 ? -13.910 0.114 25.023 1.00 94.38 737 SER A CA 1
ATOM 5722 C C . SER A 1 737 ? -14.993 -0.236 26.043 1.00 94.38 737 SER A C 1
ATOM 5724 O O . SER A 1 737 ? -16.163 -0.229 25.689 1.00 94.38 737 SER A O 1
ATOM 5726 N N . ALA A 1 738 ? -14.642 -0.534 27.295 1.00 94.56 738 ALA A N 1
ATOM 5727 C CA . ALA A 1 738 ? -15.636 -0.782 28.334 1.00 94.56 738 ALA A CA 1
ATOM 5728 C C . ALA A 1 738 ? -16.415 0.487 28.715 1.00 94.56 738 ALA A C 1
ATOM 5730 O O . ALA A 1 738 ? -17.617 0.395 28.926 1.00 94.56 738 ALA A O 1
ATOM 5731 N N . HIS A 1 739 ? -15.764 1.653 28.774 1.00 94.19 739 HIS A N 1
ATOM 5732 C CA . HIS A 1 739 ? -16.447 2.937 28.987 1.00 94.19 739 HIS A CA 1
ATOM 5733 C C . HIS A 1 739 ? -17.312 3.320 27.776 1.00 94.19 739 HIS A C 1
ATOM 5735 O O . HIS A 1 739 ? -18.493 3.610 27.944 1.00 94.19 739 HIS A O 1
ATOM 5741 N N . ASP A 1 740 ? -16.780 3.202 26.557 1.00 92.44 740 ASP A N 1
ATOM 5742 C CA . ASP A 1 740 ? -17.489 3.538 25.311 1.00 92.44 740 ASP A CA 1
ATOM 5743 C C . ASP A 1 740 ? -18.730 2.659 25.088 1.00 92.44 740 ASP A C 1
ATOM 5745 O O . ASP A 1 740 ? -19.763 3.133 24.624 1.00 92.44 740 ASP A O 1
ATOM 5749 N N . LEU A 1 741 ? -18.638 1.363 25.411 1.00 94.56 741 LEU A N 1
ATOM 5750 C CA . LEU A 1 741 ? -19.746 0.418 25.247 1.00 94.56 741 LEU A CA 1
ATOM 5751 C C . LEU A 1 741 ? -20.774 0.488 26.383 1.00 94.56 741 LEU A C 1
ATOM 5753 O O . LEU A 1 741 ? -21.855 -0.071 26.214 1.00 94.56 741 LEU A O 1
ATOM 5757 N N . SER A 1 742 ? -20.435 1.123 27.513 1.00 93.44 742 SER A N 1
ATOM 5758 C CA . SER A 1 742 ? -21.319 1.336 28.671 1.00 93.44 742 SER A CA 1
ATOM 5759 C C . SER A 1 742 ? -22.125 0.086 29.095 1.00 93.44 742 SER A C 1
ATOM 5761 O O . SER A 1 742 ? -23.353 0.099 29.042 1.00 93.44 742 SER A O 1
ATOM 5763 N N . PRO A 1 743 ? -21.471 -1.030 29.480 1.00 95.25 743 PRO A N 1
ATOM 5764 C CA . PRO A 1 743 ? -22.164 -2.264 29.842 1.00 95.25 743 PRO A CA 1
ATOM 5765 C C . PRO A 1 743 ? -22.807 -2.183 31.233 1.00 95.25 743 PRO A C 1
ATOM 5767 O O . PRO A 1 743 ? -22.208 -1.625 32.147 1.00 95.25 743 PRO A O 1
ATOM 5770 N N . ASP A 1 744 ? -23.934 -2.871 31.436 1.00 95.25 744 ASP A N 1
ATOM 5771 C CA . ASP A 1 744 ? -24.601 -2.978 32.750 1.00 95.25 744 ASP A CA 1
ATOM 5772 C C . ASP A 1 744 ? -23.848 -3.872 33.751 1.00 95.25 744 ASP A C 1
ATOM 5774 O O . ASP A 1 744 ? -24.098 -3.839 34.953 1.00 95.25 744 ASP A O 1
ATOM 5778 N N . ALA A 1 745 ? -22.938 -4.719 33.264 1.00 95.94 745 ALA A N 1
ATOM 5779 C CA . ALA A 1 745 ? -22.087 -5.578 34.079 1.00 95.94 745 ALA A CA 1
ATOM 5780 C C . ALA A 1 745 ? -20.812 -5.967 33.319 1.00 95.94 745 ALA A C 1
ATOM 5782 O O . ALA A 1 745 ? -20.806 -6.091 32.093 1.00 95.94 745 ALA A O 1
ATOM 5783 N N . VAL A 1 746 ? -19.725 -6.225 34.050 1.00 96.31 746 VAL A N 1
ATOM 5784 C CA . VAL A 1 746 ? -18.461 -6.722 33.483 1.00 96.31 746 VAL A CA 1
ATOM 5785 C C . VAL A 1 746 ? -18.159 -8.101 34.053 1.00 96.31 746 VAL A C 1
ATOM 5787 O O . VAL A 1 746 ? -18.047 -8.264 35.266 1.00 96.31 746 VAL A O 1
ATOM 5790 N N . VAL A 1 747 ? -17.988 -9.088 33.172 1.00 95.88 747 VAL A N 1
ATOM 5791 C CA . VAL A 1 747 ? -17.651 -10.468 33.545 1.00 95.88 747 VAL A CA 1
ATOM 5792 C C . VAL A 1 747 ? -16.167 -10.731 33.290 1.00 95.88 747 VAL A C 1
ATOM 5794 O O . VAL A 1 747 ? -15.696 -10.574 32.163 1.00 95.88 747 VAL A O 1
ATOM 5797 N N . VAL A 1 748 ? -15.432 -11.181 34.311 1.00 94.75 748 VAL A N 1
ATOM 5798 C CA . VAL A 1 748 ? -14.018 -11.575 34.199 1.00 94.75 748 VAL A CA 1
ATOM 5799 C C . VAL A 1 748 ? -13.848 -13.027 34.638 1.00 94.75 748 VAL A C 1
ATOM 5801 O O . VAL A 1 748 ? -13.949 -13.375 35.815 1.00 94.75 748 VAL A O 1
ATOM 5804 N N . SER A 1 749 ? -13.598 -13.895 33.659 1.00 92.25 749 SER A N 1
ATOM 5805 C CA . SER A 1 749 ? -13.573 -15.345 33.843 1.00 92.25 749 SER A CA 1
ATOM 5806 C C . SER A 1 749 ? -12.159 -15.869 34.110 1.00 92.25 749 SER A C 1
ATOM 5808 O O . SER A 1 749 ? -11.582 -16.541 33.260 1.00 92.25 749 SER A O 1
ATOM 5810 N N . GLY A 1 750 ? -11.606 -15.564 35.287 1.00 90.69 750 GLY A N 1
ATOM 5811 C CA . GLY A 1 750 ? -10.374 -16.157 35.829 1.00 90.69 750 GLY A CA 1
ATOM 5812 C C . GLY A 1 750 ? -9.056 -15.762 35.164 1.00 90.69 750 GLY A C 1
ATOM 5813 O O . GLY A 1 750 ? -9.020 -14.997 34.203 1.00 90.69 750 GLY A O 1
ATOM 5814 N N . ASP A 1 751 ? -7.964 -16.314 35.702 1.00 92.69 751 ASP A N 1
ATOM 5815 C CA . ASP A 1 751 ? -6.577 -16.074 35.284 1.00 92.69 751 ASP A CA 1
ATOM 5816 C C . ASP A 1 751 ? -6.161 -14.597 35.405 1.00 92.69 751 ASP A C 1
ATOM 5818 O O . ASP A 1 751 ? -5.492 -14.030 34.535 1.00 92.69 751 ASP A O 1
ATOM 5822 N N . PHE A 1 752 ? -6.533 -13.979 36.529 1.00 92.75 752 PHE A N 1
ATOM 5823 C CA . PHE A 1 752 ? -6.110 -12.623 36.901 1.00 92.75 752 PHE A CA 1
ATOM 5824 C C . PHE A 1 752 ? -4.593 -12.523 37.032 1.00 92.75 752 PHE A C 1
ATOM 5826 O O . PHE A 1 752 ? -3.980 -11.496 36.738 1.00 92.75 752 PHE A O 1
ATOM 5833 N N . THR A 1 753 ? -3.978 -13.610 37.478 1.00 92.38 753 THR A N 1
ATOM 5834 C CA . THR A 1 753 ? -2.545 -13.704 37.701 1.00 92.38 753 THR A CA 1
ATOM 5835 C C . THR A 1 753 ? -1.939 -14.810 36.858 1.00 92.38 753 THR A C 1
ATOM 5837 O O . THR A 1 753 ? -2.619 -15.680 36.327 1.00 92.38 753 THR A O 1
ATOM 5840 N N . GLN A 1 754 ? -0.609 -14.804 36.754 1.00 88.12 754 GLN A N 1
ATOM 5841 C CA . GLN A 1 754 ? 0.109 -15.865 36.052 1.00 88.12 754 GLN A CA 1
ATOM 5842 C C . GLN A 1 754 ? 0.648 -16.939 36.997 1.00 88.12 754 GLN A C 1
ATOM 5844 O O . GLN A 1 754 ? 0.874 -18.086 36.586 1.00 88.12 754 GLN A O 1
ATOM 5849 N N . ARG A 1 755 ? 0.951 -16.535 38.236 1.00 89.19 755 ARG A N 1
ATOM 5850 C CA . ARG A 1 755 ? 1.608 -17.342 39.273 1.00 89.19 755 ARG A CA 1
ATOM 5851 C C . ARG A 1 755 ? 1.042 -17.053 40.673 1.00 89.19 755 ARG A C 1
ATOM 5853 O O . ARG A 1 755 ? 1.735 -17.341 41.654 1.00 89.19 755 ARG A O 1
ATOM 5860 N N . ALA A 1 756 ? -0.160 -16.480 40.767 1.00 91.12 756 ALA A N 1
ATOM 5861 C CA . ALA A 1 756 ? -0.833 -16.130 42.017 1.00 91.12 756 ALA A CA 1
ATOM 5862 C C . ALA A 1 756 ? -0.036 -15.206 42.959 1.00 91.12 756 ALA A C 1
ATOM 5864 O O . ALA A 1 756 ? -0.229 -15.256 44.169 1.00 91.12 756 ALA A O 1
ATOM 5865 N N . ARG A 1 757 ? 0.919 -14.403 42.469 1.00 91.50 757 ARG A N 1
ATOM 5866 C CA . ARG A 1 757 ? 1.755 -13.564 43.354 1.00 91.50 757 ARG A CA 1
ATOM 5867 C C . ARG A 1 757 ? 0.958 -12.384 43.910 1.00 91.50 757 ARG A C 1
ATOM 5869 O O . ARG A 1 757 ? 0.117 -11.838 43.209 1.00 91.50 757 ARG A O 1
ATOM 5876 N N . ARG A 1 758 ? 1.304 -11.934 45.120 1.00 92.31 758 ARG A N 1
ATOM 5877 C CA . ARG A 1 758 ? 0.659 -10.787 45.779 1.00 92.31 758 ARG A CA 1
ATOM 5878 C C . ARG A 1 758 ? 0.679 -9.515 44.922 1.00 92.31 758 ARG A C 1
ATOM 5880 O O . ARG A 1 758 ? -0.357 -8.902 44.726 1.00 92.31 758 ARG A O 1
ATOM 5887 N N . GLU A 1 759 ? 1.830 -9.191 44.333 1.00 91.50 759 GLU A N 1
ATOM 5888 C CA . GLU A 1 759 ? 1.983 -8.063 43.397 1.00 91.50 759 GLU A CA 1
ATOM 5889 C C . GLU A 1 759 ? 1.054 -8.189 42.179 1.00 91.50 759 GLU A C 1
ATOM 5891 O O . GLU A 1 759 ? 0.435 -7.217 41.773 1.00 91.50 759 GLU A O 1
ATOM 5896 N N . GLN A 1 760 ? 0.891 -9.403 41.636 1.00 93.50 760 GLN A N 1
ATOM 5897 C CA . GLN A 1 760 ? 0.020 -9.641 40.479 1.00 93.50 760 GLN A CA 1
ATOM 5898 C C . GLN A 1 760 ? -1.457 -9.455 40.832 1.00 93.50 760 GLN A C 1
ATOM 5900 O O . GLN A 1 760 ? -2.211 -8.928 40.025 1.00 93.50 760 GLN A O 1
ATOM 5905 N N . PHE A 1 761 ? -1.871 -9.886 42.025 1.00 95.44 761 PHE A N 1
ATOM 5906 C CA . PHE A 1 761 ? -3.233 -9.666 42.504 1.00 95.44 761 PHE A CA 1
ATOM 5907 C C . PHE A 1 761 ? -3.513 -8.191 42.797 1.00 95.44 761 PHE A C 1
ATOM 5909 O O . PHE A 1 761 ? -4.587 -7.709 42.449 1.00 95.44 761 PHE A O 1
ATOM 5916 N N . ALA A 1 762 ? -2.546 -7.465 43.364 1.00 94.12 762 ALA A N 1
ATOM 5917 C CA . ALA A 1 762 ? -2.656 -6.023 43.567 1.00 94.12 762 ALA A CA 1
ATOM 5918 C C . ALA A 1 762 ? -2.804 -5.272 42.229 1.00 94.12 762 ALA A C 1
ATOM 5920 O O . ALA A 1 762 ? -3.718 -4.464 42.084 1.00 94.12 762 ALA A O 1
ATOM 5921 N N . GLU A 1 763 ? -1.978 -5.598 41.227 1.00 92.62 763 GLU A N 1
ATOM 5922 C CA . GLU A 1 763 ? -2.100 -5.042 39.869 1.00 92.62 763 GLU A CA 1
ATOM 5923 C C . GLU A 1 763 ? -3.446 -5.400 39.217 1.00 92.62 763 GLU A C 1
ATOM 5925 O O . GLU A 1 763 ? -4.066 -4.560 38.564 1.00 92.62 763 GLU A O 1
ATOM 5930 N N . ALA A 1 764 ? -3.922 -6.638 39.396 1.00 93.62 764 ALA A N 1
ATOM 5931 C CA . ALA A 1 764 ? -5.212 -7.072 38.871 1.00 93.62 764 ALA A CA 1
ATOM 5932 C C . ALA A 1 764 ? -6.376 -6.307 39.517 1.00 93.62 764 ALA A C 1
ATOM 5934 O O . ALA A 1 764 ? -7.267 -5.862 38.796 1.00 93.62 764 ALA A O 1
ATOM 5935 N N . ARG A 1 765 ? -6.353 -6.105 40.841 1.00 94.88 765 ARG A N 1
ATOM 5936 C CA . ARG A 1 765 ? -7.343 -5.290 41.560 1.00 94.88 765 ARG A CA 1
ATOM 5937 C C . ARG A 1 765 ? -7.365 -3.859 41.035 1.00 94.88 765 ARG A C 1
ATOM 5939 O O . ARG A 1 765 ? -8.415 -3.399 40.600 1.00 94.88 765 ARG A O 1
ATOM 5946 N N . GLU A 1 766 ? -6.198 -3.219 40.963 1.00 93.88 766 GLU A N 1
ATOM 5947 C CA . GLU A 1 766 ? -6.063 -1.849 40.453 1.00 93.88 766 GLU A CA 1
ATOM 5948 C C . GLU A 1 766 ? -6.563 -1.722 39.002 1.00 93.88 766 GLU A C 1
ATOM 5950 O O . GLU A 1 766 ? -7.099 -0.691 38.600 1.00 93.88 766 GLU A O 1
ATOM 5955 N N . PHE A 1 767 ? -6.392 -2.766 38.186 1.00 93.00 767 PHE A N 1
ATOM 5956 C CA . PHE A 1 767 ? -6.924 -2.798 36.825 1.00 93.00 767 PHE A CA 1
ATOM 5957 C C . PHE A 1 767 ? -8.450 -2.977 36.792 1.00 93.00 767 PHE A C 1
ATOM 5959 O O . PHE A 1 767 ? -9.117 -2.309 36.003 1.00 93.00 767 PHE A O 1
ATOM 5966 N N . ILE A 1 768 ? -9.010 -3.843 37.644 1.00 93.62 768 ILE A N 1
ATOM 5967 C CA . ILE A 1 768 ? -10.463 -4.064 37.752 1.00 93.62 768 ILE A CA 1
ATOM 5968 C C . ILE A 1 768 ? -11.176 -2.794 38.236 1.00 93.62 768 ILE A C 1
ATOM 5970 O O . ILE A 1 768 ? -12.241 -2.470 37.712 1.00 93.62 768 ILE A O 1
ATOM 5974 N N . ASP A 1 769 ? -10.568 -2.050 39.164 1.00 93.81 769 ASP A N 1
ATOM 5975 C CA . ASP A 1 769 ? -11.089 -0.782 39.702 1.00 93.81 769 ASP A CA 1
ATOM 5976 C C . ASP A 1 769 ? -11.256 0.317 38.642 1.00 93.81 769 ASP A C 1
ATOM 5978 O O . ASP A 1 769 ? -11.997 1.270 38.853 1.00 93.81 769 ASP A O 1
ATOM 5982 N N . LYS A 1 770 ? -10.585 0.197 37.489 1.00 95.25 770 LYS A N 1
ATOM 5983 C CA . LYS A 1 770 ? -10.641 1.193 36.402 1.00 95.25 770 LYS A CA 1
ATOM 5984 C C . LYS A 1 770 ? -11.794 0.972 35.416 1.00 95.25 770 LYS A C 1
ATOM 5986 O O . LYS A 1 770 ? -12.007 1.813 34.537 1.00 95.25 770 LYS A O 1
ATOM 5991 N N . PHE A 1 771 ? -12.501 -0.156 35.498 1.00 95.38 771 PHE A N 1
ATOM 5992 C CA . PHE A 1 771 ? -13.706 -0.385 34.693 1.00 95.38 771 PHE A CA 1
ATOM 5993 C C . PHE A 1 771 ? -14.860 0.536 35.145 1.00 95.38 771 PHE A C 1
ATOM 5995 O O . PHE A 1 771 ? -14.808 1.047 36.259 1.00 95.38 771 PHE A O 1
ATOM 6002 N N . PRO A 1 772 ? -15.916 0.726 34.323 1.00 94.19 772 PRO A N 1
ATOM 6003 C CA . PRO A 1 772 ? -17.102 1.506 34.711 1.00 94.19 772 PRO A CA 1
ATOM 6004 C C . PRO A 1 772 ? -17.691 1.058 36.056 1.00 94.19 772 PRO A C 1
ATOM 6006 O O . PRO A 1 772 ? -17.564 -0.118 36.388 1.00 94.19 772 PRO A O 1
ATOM 6009 N N . ASP A 1 773 ? -18.362 1.929 36.808 1.00 94.75 773 ASP A N 1
ATOM 6010 C CA . ASP A 1 773 ? -18.941 1.574 38.117 1.00 94.75 773 ASP A CA 1
ATOM 6011 C C . ASP A 1 773 ? -20.234 0.749 37.973 1.00 94.75 773 ASP A C 1
ATOM 6013 O O . ASP A 1 773 ? -21.353 1.230 38.110 1.00 94.75 773 ASP A O 1
ATOM 6017 N N . VAL A 1 774 ? -20.055 -0.516 37.597 1.00 95.06 774 VAL A N 1
ATOM 6018 C CA . VAL A 1 774 ? -21.108 -1.511 37.361 1.00 95.06 774 VAL A CA 1
ATOM 6019 C C . VAL A 1 774 ? -20.673 -2.858 37.939 1.00 95.06 774 VAL A C 1
ATOM 6021 O O . VAL A 1 774 ? -19.460 -3.102 38.020 1.00 95.06 774 VAL A O 1
ATOM 6024 N N . PRO A 1 775 ? -21.605 -3.770 38.279 1.00 95.56 775 PRO A N 1
ATOM 6025 C CA . PRO A 1 775 ? -21.298 -5.096 38.811 1.00 95.56 775 PRO A CA 1
ATOM 6026 C C . PRO A 1 775 ? -20.106 -5.801 38.138 1.00 95.56 775 PRO A C 1
ATOM 6028 O O . PRO A 1 775 ? -20.067 -5.970 36.915 1.00 95.56 775 PRO A O 1
ATOM 6031 N N . LYS A 1 776 ? -19.121 -6.219 38.950 1.00 95.31 776 LYS A N 1
ATOM 6032 C CA . LYS A 1 776 ? -17.915 -6.951 38.519 1.00 95.31 776 LYS A CA 1
ATOM 6033 C C . LYS A 1 776 ? -18.043 -8.421 38.876 1.00 95.31 776 LYS A C 1
ATOM 6035 O O . LYS A 1 776 ? -17.776 -8.833 40.001 1.00 95.31 776 LYS A O 1
ATOM 6040 N N . ILE A 1 777 ? -18.458 -9.214 37.900 1.00 95.94 777 ILE A N 1
ATOM 6041 C CA . ILE A 1 777 ? -18.716 -10.639 38.070 1.00 95.94 777 ILE A CA 1
ATOM 6042 C C . ILE A 1 777 ? -17.414 -11.384 37.794 1.00 95.94 777 ILE A C 1
ATOM 6044 O O . ILE A 1 777 ? -16.993 -11.533 36.646 1.00 95.94 777 ILE A O 1
ATOM 6048 N N . VAL A 1 778 ? -16.759 -11.828 38.858 1.00 95.50 778 VAL A N 1
ATOM 6049 C CA . VAL A 1 778 ? -15.430 -12.443 38.812 1.00 95.50 778 VAL A CA 1
ATOM 6050 C C . VAL A 1 778 ? -15.493 -13.899 39.265 1.00 95.50 778 VAL A C 1
ATOM 6052 O O . VAL A 1 778 ? -16.210 -14.229 40.205 1.00 95.50 778 VAL A O 1
ATOM 6055 N N . VAL A 1 779 ? -14.741 -14.775 38.596 1.00 95.50 779 VAL A N 1
ATOM 6056 C CA . VAL A 1 779 ? -14.527 -16.173 39.025 1.00 95.50 779 VAL A CA 1
ATOM 6057 C C . VAL A 1 779 ? -13.041 -16.514 38.953 1.00 95.50 779 VAL A C 1
ATOM 6059 O O . VAL A 1 779 ? -12.367 -15.992 38.067 1.00 95.50 779 VAL A O 1
ATOM 6062 N N . PRO A 1 780 ? -12.491 -17.359 39.839 1.00 94.69 780 PRO A N 1
ATOM 6063 C CA . PRO A 1 780 ? -11.069 -17.700 39.820 1.00 94.69 780 PRO A CA 1
ATOM 6064 C C . PRO A 1 780 ? -10.697 -18.632 38.653 1.00 94.69 780 PRO A C 1
ATOM 6066 O O . PRO A 1 780 ? -11.478 -19.494 38.237 1.00 94.69 780 PRO A O 1
ATOM 6069 N N . GLY A 1 781 ? -9.470 -18.478 38.145 1.00 93.00 781 GLY A N 1
ATOM 6070 C CA . GLY A 1 781 ? -8.842 -19.380 37.175 1.00 93.00 781 GLY A CA 1
ATOM 6071 C C . GLY A 1 781 ? -7.771 -20.273 37.800 1.00 93.00 781 GLY A C 1
ATOM 6072 O O . GLY A 1 781 ? -7.419 -20.152 38.976 1.00 93.00 781 GLY A O 1
ATOM 6073 N N . ASN A 1 782 ? -7.224 -21.207 37.023 1.00 90.88 782 ASN A N 1
ATOM 6074 C CA . ASN A 1 782 ? -6.224 -22.141 37.547 1.00 90.88 782 ASN A CA 1
ATOM 6075 C C . ASN A 1 782 ? -4.862 -21.473 37.803 1.00 90.88 782 ASN A C 1
ATOM 6077 O O . ASN A 1 782 ? -4.084 -21.987 38.613 1.00 90.88 782 ASN A O 1
ATOM 6081 N N . HIS A 1 783 ? -4.568 -20.343 37.152 1.00 91.38 783 HIS A N 1
ATOM 6082 C CA . HIS A 1 783 ? -3.354 -19.571 37.421 1.00 91.38 783 HIS A CA 1
ATOM 6083 C C . HIS A 1 783 ? -3.435 -18.687 38.676 1.00 91.38 783 HIS A C 1
ATOM 6085 O O . HIS A 1 783 ? -2.389 -18.264 39.180 1.00 91.38 783 HIS A O 1
ATOM 6091 N N . ASP A 1 784 ? -4.642 -18.482 39.208 1.00 93.00 784 ASP A N 1
ATOM 6092 C CA . ASP A 1 784 ? -4.896 -17.741 40.451 1.00 93.00 784 ASP A CA 1
ATOM 6093 C C . ASP A 1 784 ? -4.640 -18.585 41.703 1.00 93.00 784 ASP A C 1
ATOM 6095 O O . ASP A 1 784 ? -4.567 -18.065 42.813 1.00 93.00 784 ASP A O 1
ATOM 6099 N N . VAL A 1 785 ? -4.406 -19.886 41.515 1.00 91.12 785 VAL A N 1
ATOM 6100 C CA . VAL A 1 785 ? -3.969 -20.806 42.561 1.00 91.12 785 VAL A CA 1
ATOM 6101 C C . VAL A 1 785 ? -2.436 -20.914 42.549 1.00 91.12 785 VAL A C 1
ATOM 6103 O O . VAL A 1 785 ? -1.833 -21.160 41.496 1.00 91.12 785 VAL A O 1
ATOM 6106 N N . PRO A 1 786 ? -1.755 -20.820 43.706 1.00 88.62 786 PRO A N 1
ATOM 6107 C CA . PRO A 1 786 ? -0.306 -20.959 43.772 1.00 88.62 786 PRO A CA 1
ATOM 6108 C C . PRO A 1 786 ? 0.201 -22.294 43.200 1.00 88.62 786 PRO A C 1
ATOM 6110 O O . PRO A 1 786 ? -0.258 -23.375 43.568 1.00 88.62 786 PRO A O 1
ATOM 6113 N N . LEU A 1 787 ? 1.201 -22.237 42.309 1.00 83.12 787 LEU A N 1
ATOM 6114 C CA . LEU A 1 787 ? 1.826 -23.447 41.756 1.00 83.12 787 LEU A CA 1
ATOM 6115 C C . LEU A 1 787 ? 2.949 -23.988 42.651 1.00 83.12 787 LEU A C 1
ATOM 6117 O O . LEU A 1 787 ? 2.933 -25.159 43.007 1.00 83.12 787 LEU A O 1
ATOM 6121 N N . TYR A 1 788 ? 3.913 -23.135 43.012 1.00 82.88 788 TYR A N 1
ATOM 6122 C CA . TYR A 1 788 ? 5.134 -23.544 43.724 1.00 82.88 788 TYR A CA 1
ATOM 6123 C C . TYR A 1 788 ? 5.058 -23.361 45.247 1.00 82.88 788 TYR A C 1
ATOM 6125 O O . TYR A 1 788 ? 5.888 -23.897 45.974 1.00 82.88 788 TYR A O 1
ATOM 6133 N N . ARG A 1 789 ? 4.057 -22.625 45.749 1.00 86.94 789 ARG A N 1
ATOM 6134 C CA . ARG A 1 789 ? 3.814 -22.453 47.190 1.00 86.94 789 ARG A CA 1
ATOM 6135 C C . ARG A 1 789 ? 2.901 -23.576 47.677 1.00 86.94 789 ARG A C 1
ATOM 6137 O O . ARG A 1 789 ? 1.704 -23.387 47.861 1.00 86.94 789 ARG A O 1
ATOM 6144 N N . VAL A 1 790 ? 3.480 -24.772 47.802 1.00 84.38 790 VAL A N 1
ATOM 6145 C CA . VAL A 1 790 ? 2.747 -26.031 48.035 1.00 84.38 790 VAL A CA 1
ATOM 6146 C C . VAL A 1 790 ? 1.912 -25.995 49.321 1.00 84.38 790 VAL A C 1
ATOM 6148 O O . VAL A 1 790 ? 0.770 -26.445 49.302 1.00 84.38 790 VAL A O 1
ATOM 6151 N N . GLY A 1 791 ? 2.443 -25.422 50.408 1.00 84.12 791 GLY A N 1
ATOM 6152 C CA . GLY A 1 791 ? 1.710 -25.281 51.673 1.00 84.12 791 GLY A CA 1
ATOM 6153 C C . GLY A 1 791 ? 0.449 -24.429 51.519 1.00 84.12 791 GLY A C 1
ATOM 6154 O O . GLY A 1 791 ? -0.646 -24.887 51.830 1.00 84.12 791 GLY A O 1
ATOM 6155 N N . GLU A 1 792 ? 0.591 -23.236 50.940 1.00 87.00 792 GLU A N 1
ATOM 6156 C CA . GLU A 1 792 ? -0.526 -22.326 50.648 1.00 87.00 792 GLU A CA 1
ATOM 6157 C C . GLU A 1 792 ? -1.573 -23.003 49.755 1.00 87.00 792 GLU A C 1
ATOM 6159 O O . GLU A 1 792 ? -2.749 -23.036 50.092 1.00 87.00 792 GLU A O 1
ATOM 6164 N N . ARG A 1 793 ? -1.138 -23.673 48.680 1.00 89.19 793 ARG A N 1
ATOM 6165 C CA . ARG A 1 793 ? -2.023 -24.418 47.772 1.00 89.19 793 ARG A CA 1
ATOM 6166 C C . ARG A 1 793 ? -2.840 -25.514 48.473 1.00 89.19 793 ARG A C 1
ATOM 6168 O O . ARG A 1 793 ? -3.953 -25.818 48.043 1.00 89.19 793 ARG A O 1
ATOM 6175 N N . PHE A 1 794 ? -2.285 -26.171 49.489 1.00 88.25 794 PHE A N 1
ATOM 6176 C CA . PHE A 1 794 ? -2.961 -27.283 50.156 1.00 88.25 794 PHE A CA 1
ATOM 6177 C C . PHE A 1 794 ? -3.939 -26.799 51.233 1.00 88.25 794 PHE A C 1
ATOM 6179 O O . PHE A 1 794 ? -5.085 -27.263 51.267 1.00 88.25 794 PHE A O 1
ATOM 6186 N N . PHE A 1 795 ? -3.507 -25.857 52.075 1.00 90.50 795 PHE A N 1
ATOM 6187 C CA . PHE A 1 795 ? -4.292 -25.379 53.213 1.00 90.50 795 PHE A CA 1
ATOM 6188 C C . PHE A 1 795 ? -5.309 -24.307 52.816 1.00 90.50 795 PHE A C 1
ATOM 6190 O O . PHE A 1 795 ? -6.490 -24.483 53.107 1.00 90.50 795 PHE A O 1
ATOM 6197 N N . ASP A 1 796 ? -4.888 -23.273 52.085 1.00 91.25 796 ASP A N 1
ATOM 6198 C CA . ASP A 1 796 ? -5.750 -22.158 51.678 1.00 91.25 796 ASP A CA 1
ATOM 6199 C C . ASP A 1 796 ? -5.405 -21.648 50.259 1.00 91.25 796 ASP A C 1
ATOM 6201 O O . ASP A 1 796 ? -4.772 -20.602 50.086 1.00 91.25 796 ASP A O 1
ATOM 6205 N N . PRO A 1 797 ? -5.784 -22.403 49.209 1.00 91.25 797 PRO A N 1
ATOM 6206 C CA . PRO A 1 797 ? -5.369 -22.129 47.832 1.00 91.25 797 PRO A CA 1
ATOM 6207 C C . PRO A 1 797 ? -5.870 -20.806 47.251 1.00 91.25 797 PRO A C 1
ATOM 6209 O O . PRO A 1 797 ? -5.315 -20.349 46.252 1.00 91.25 797 PRO A O 1
ATOM 6212 N N . HIS A 1 798 ? -6.911 -20.219 47.842 1.00 94.25 798 HIS A N 1
ATOM 6213 C CA . HIS A 1 798 ? -7.577 -19.015 47.348 1.00 94.25 798 HIS A CA 1
ATOM 6214 C C . HIS A 1 798 ? -7.410 -17.821 48.292 1.00 94.25 798 HIS A C 1
ATOM 6216 O O . HIS A 1 798 ? -8.078 -16.815 48.084 1.00 94.25 798 HIS A O 1
ATOM 6222 N N . ALA A 1 799 ? -6.530 -17.896 49.301 1.00 93.12 799 ALA A N 1
ATOM 6223 C CA . ALA A 1 799 ? -6.331 -16.826 50.285 1.00 93.12 799 ALA A CA 1
ATOM 6224 C C . ALA A 1 799 ? -6.119 -15.451 49.626 1.00 93.12 799 ALA A C 1
ATOM 6226 O O . ALA A 1 799 ? -6.839 -14.501 49.913 1.00 93.12 799 ALA A O 1
ATOM 6227 N N . LEU A 1 800 ? -5.183 -15.369 48.671 1.00 93.56 800 LEU A N 1
ATOM 6228 C CA . LEU A 1 800 ? -4.881 -14.125 47.955 1.00 93.56 800 LEU A CA 1
ATOM 6229 C C . LEU A 1 800 ? -6.004 -13.690 47.003 1.00 93.56 800 LEU A C 1
ATOM 6231 O O . LEU A 1 800 ? -6.222 -12.497 46.827 1.00 93.56 800 LEU A O 1
ATOM 6235 N N . TYR A 1 801 ? -6.734 -14.633 46.405 1.00 95.25 801 TYR A N 1
ATOM 6236 C CA . TYR A 1 801 ? -7.903 -14.292 45.593 1.00 95.25 801 TYR A CA 1
ATOM 6237 C C . TYR A 1 801 ? -8.998 -13.657 46.460 1.00 95.25 801 TYR A C 1
ATOM 6239 O O . TYR A 1 801 ? -9.560 -12.634 46.079 1.00 95.25 801 TYR A O 1
ATOM 6247 N N . ARG A 1 802 ? -9.254 -14.225 47.646 1.00 95.75 802 ARG A N 1
ATOM 6248 C CA . ARG A 1 802 ? -10.235 -13.701 48.606 1.00 95.75 802 ARG A CA 1
ATOM 6249 C C . ARG A 1 802 ? -9.837 -12.352 49.183 1.00 95.75 802 ARG A C 1
ATOM 6251 O O . ARG A 1 802 ? -10.691 -11.491 49.341 1.00 95.75 802 ARG A O 1
ATOM 6258 N N . GLU A 1 803 ? -8.544 -12.157 49.431 1.00 94.81 803 GLU A N 1
ATOM 6259 C CA . GLU A 1 803 ? -8.000 -10.890 49.921 1.00 94.81 803 GLU A CA 1
ATOM 6260 C C . GLU A 1 803 ? -8.120 -9.757 48.888 1.00 94.81 803 GLU A C 1
ATOM 6262 O O . GLU A 1 803 ? -8.504 -8.647 49.244 1.00 94.81 803 GLU A O 1
ATOM 6267 N N . TYR A 1 804 ? -7.782 -10.014 47.618 1.00 95.94 804 TYR A N 1
ATOM 6268 C CA . TYR A 1 804 ? -7.642 -8.948 46.616 1.00 95.94 804 TYR A CA 1
ATOM 6269 C C . TYR A 1 804 ? -8.810 -8.827 45.637 1.00 95.94 804 TYR A C 1
ATOM 6271 O O . TYR A 1 804 ? -9.061 -7.735 45.137 1.00 95.94 804 TYR A O 1
ATOM 6279 N N . ILE A 1 805 ? -9.484 -9.925 45.294 1.00 95.12 805 ILE A N 1
ATOM 6280 C CA . ILE A 1 805 ? -10.467 -9.956 44.203 1.00 95.12 805 ILE A CA 1
ATOM 6281 C C . ILE A 1 805 ? -11.889 -10.021 44.754 1.00 95.12 805 ILE A C 1
ATOM 6283 O O . ILE A 1 805 ? -12.651 -9.077 44.544 1.00 95.12 805 ILE A O 1
ATOM 6287 N N . GLN A 1 806 ? -12.244 -11.117 45.433 1.00 93.62 806 GLN A N 1
ATOM 6288 C CA . GLN A 1 806 ? -13.565 -11.306 46.040 1.00 93.62 806 GLN A CA 1
ATOM 6289 C C . GLN A 1 806 ? -13.545 -12.421 47.093 1.00 93.62 806 GLN A C 1
ATOM 6291 O O . GLN A 1 806 ? -13.022 -13.503 46.828 1.00 93.62 806 GLN A O 1
ATOM 6296 N N . GLU A 1 807 ? -14.175 -12.173 48.246 1.00 92.31 807 GLU A N 1
ATOM 6297 C CA . GLU A 1 807 ? -14.278 -13.125 49.361 1.00 92.31 807 GLU A CA 1
ATOM 6298 C C . GLU A 1 807 ? -15.079 -14.390 49.002 1.00 92.31 807 GLU A C 1
ATOM 6300 O O . GLU A 1 807 ? -14.599 -15.507 49.207 1.00 92.31 807 GLU A O 1
ATOM 6305 N N . ASP A 1 808 ? -16.265 -14.227 48.409 1.00 93.06 808 ASP A N 1
ATOM 6306 C CA . ASP A 1 808 ? -17.111 -15.343 47.982 1.00 93.06 808 ASP A CA 1
ATOM 6307 C C . ASP A 1 808 ? -16.637 -15.939 46.651 1.00 93.06 808 ASP A C 1
ATOM 6309 O O . ASP A 1 808 ? -16.559 -15.250 45.632 1.00 93.06 808 ASP A O 1
ATOM 6313 N N . LEU A 1 809 ? -16.368 -17.246 46.626 1.00 92.50 809 LEU A N 1
ATOM 6314 C CA . LEU A 1 809 ? -15.950 -17.953 45.406 1.00 92.50 809 LEU A CA 1
ATOM 6315 C C . LEU A 1 809 ? -17.125 -18.312 44.481 1.00 92.50 809 LEU A C 1
ATOM 6317 O O . LEU A 1 809 ? -16.943 -18.404 43.268 1.00 92.50 809 LEU A O 1
ATOM 6321 N N . ASN A 1 810 ? -18.317 -18.514 45.052 1.00 94.88 810 ASN A N 1
ATOM 6322 C CA . ASN A 1 810 ? -19.568 -18.708 44.322 1.00 94.88 810 ASN A CA 1
ATOM 6323 C C . ASN A 1 810 ? -20.531 -17.586 44.718 1.00 94.88 810 ASN A C 1
ATOM 6325 O O . ASN A 1 810 ? -20.757 -17.380 45.909 1.00 94.88 810 ASN A O 1
ATOM 6329 N N . ARG A 1 811 ? -21.096 -16.861 43.748 1.00 95.56 811 ARG A N 1
ATOM 6330 C CA . ARG A 1 811 ? -21.982 -15.717 44.017 1.00 95.56 811 ARG A CA 1
ATOM 6331 C C . ARG A 1 811 ? -23.034 -15.550 42.925 1.00 95.56 811 ARG A C 1
ATOM 6333 O O . ARG A 1 811 ? -22.749 -15.769 41.748 1.00 95.56 811 ARG A O 1
ATOM 6340 N N . VAL A 1 812 ? -24.238 -15.137 43.316 1.00 95.44 812 VAL A N 1
ATOM 6341 C CA . VAL A 1 812 ? -25.343 -14.831 42.396 1.00 95.44 812 VAL A CA 1
ATOM 6342 C C . VAL A 1 812 ? -25.489 -13.322 42.245 1.00 95.44 812 VAL A C 1
ATOM 6344 O O . VAL A 1 812 ? -25.397 -12.582 43.224 1.00 95.44 812 VAL A O 1
ATOM 6347 N N . TRP A 1 813 ? -25.730 -12.879 41.017 1.00 95.00 813 TRP A N 1
ATOM 6348 C CA . TRP A 1 813 ? -26.032 -11.493 40.682 1.00 95.00 813 TRP A CA 1
ATOM 6349 C C . TRP A 1 813 ? -27.395 -11.407 40.006 1.00 95.00 813 TRP A C 1
ATOM 6351 O O . TRP A 1 813 ? -27.679 -12.168 39.080 1.00 95.00 813 TRP A O 1
ATOM 6361 N N . HIS A 1 814 ? -28.211 -10.458 40.455 1.00 93.94 814 HIS A N 1
ATOM 6362 C CA . HIS A 1 814 ? -29.505 -10.142 39.862 1.00 93.94 814 HIS A CA 1
ATOM 6363 C C . HIS A 1 814 ? -29.373 -8.832 39.085 1.00 93.94 814 HIS A C 1
ATOM 6365 O O . HIS A 1 814 ? -29.041 -7.799 39.664 1.00 93.94 814 HIS A O 1
ATOM 6371 N N . LEU A 1 815 ? -29.585 -8.903 37.774 1.00 91.88 815 LEU A N 1
ATOM 6372 C CA . LEU A 1 815 ? -29.626 -7.775 36.846 1.00 91.88 815 LEU A CA 1
ATOM 6373 C C . LEU A 1 815 ? -31.048 -7.649 36.284 1.00 91.88 815 LEU A C 1
ATOM 6375 O O . LEU A 1 815 ? -31.815 -8.607 36.342 1.00 91.88 815 LEU A O 1
ATOM 6379 N N . ASP A 1 816 ? -31.366 -6.507 35.675 1.00 87.00 816 ASP A N 1
ATOM 6380 C CA . ASP A 1 816 ? -32.714 -6.167 35.183 1.00 87.00 816 ASP A CA 1
ATOM 6381 C C . ASP A 1 816 ? -33.365 -7.244 34.290 1.00 87.00 816 ASP A C 1
ATOM 6383 O O . ASP A 1 816 ? -34.557 -7.508 34.390 1.00 87.00 816 ASP A O 1
ATOM 6387 N N . LYS A 1 817 ? -32.579 -7.912 33.430 1.00 89.44 817 LYS A N 1
ATOM 6388 C CA . LYS A 1 817 ? -33.068 -8.972 32.521 1.00 89.44 817 LYS A CA 1
ATOM 6389 C C . LYS A 1 817 ? -32.338 -10.306 32.664 1.00 89.44 817 LYS A C 1
ATOM 6391 O O . LYS A 1 817 ? -32.531 -11.205 31.841 1.00 89.44 817 LYS A O 1
ATOM 6396 N N . ALA A 1 818 ? -31.470 -10.455 33.665 1.00 93.75 818 ALA A N 1
ATOM 6397 C CA . ALA A 1 818 ? -30.630 -11.642 33.794 1.00 93.75 818 ALA A CA 1
ATOM 6398 C C . ALA A 1 818 ? -30.287 -11.986 35.243 1.00 93.75 818 ALA A C 1
ATOM 6400 O O . ALA A 1 818 ? -30.046 -11.112 36.069 1.00 93.75 818 ALA A O 1
ATOM 6401 N N . VAL A 1 819 ? -30.181 -13.282 35.525 1.00 96.06 819 VAL A N 1
ATOM 6402 C CA . VAL A 1 819 ? -29.645 -13.802 36.786 1.00 96.06 819 VAL A CA 1
ATOM 6403 C C . VAL A 1 819 ? -28.387 -14.598 36.478 1.00 96.06 819 VAL A C 1
ATOM 6405 O O . VAL A 1 819 ? -28.410 -15.531 35.670 1.00 96.06 819 VAL A O 1
ATOM 6408 N N . ILE A 1 820 ? -27.276 -14.204 37.099 1.00 96.75 820 ILE A N 1
ATOM 6409 C CA . ILE A 1 820 ? -25.943 -14.727 36.797 1.00 96.75 820 ILE A CA 1
ATOM 6410 C C . ILE A 1 820 ? -25.394 -15.470 38.013 1.00 96.75 820 ILE A C 1
ATOM 6412 O O . ILE A 1 820 ? -25.121 -14.859 39.043 1.00 96.75 820 ILE A O 1
ATOM 6416 N N . ALA A 1 821 ? -25.180 -16.778 37.875 1.00 97.00 821 ALA A N 1
ATOM 6417 C CA . ALA A 1 821 ? -24.488 -17.601 38.862 1.00 97.00 821 ALA A CA 1
ATOM 6418 C C . ALA A 1 821 ? -23.000 -17.716 38.489 1.00 97.00 821 ALA A C 1
ATOM 6420 O O . ALA A 1 821 ? -22.629 -18.411 37.537 1.00 97.00 821 ALA A O 1
ATOM 6421 N N . ALA A 1 822 ? -22.143 -17.019 39.231 1.00 96.50 822 ALA A N 1
ATOM 6422 C CA . ALA A 1 822 ? -20.693 -17.107 39.112 1.00 96.50 822 ALA A CA 1
ATOM 6423 C C . ALA A 1 822 ? -20.175 -18.219 40.023 1.00 96.50 822 ALA A C 1
ATOM 6425 O O . ALA A 1 822 ? -20.445 -18.193 41.224 1.00 96.50 822 ALA A O 1
ATOM 6426 N N . ILE A 1 823 ? -19.464 -19.195 39.453 1.00 95.56 823 ILE A N 1
ATOM 6427 C CA . ILE A 1 823 ? -19.046 -20.402 40.170 1.00 95.56 823 ILE A CA 1
ATOM 6428 C C . ILE A 1 823 ? -17.550 -20.697 40.039 1.00 95.56 823 ILE A C 1
ATOM 6430 O O . ILE A 1 823 ? -16.950 -20.590 38.962 1.00 95.56 823 ILE A O 1
ATOM 6434 N N . ASP A 1 824 ? -16.953 -21.146 41.141 1.00 94.44 824 ASP A N 1
ATOM 6435 C CA . ASP A 1 824 ? -15.597 -21.674 41.166 1.00 94.44 824 ASP A CA 1
ATOM 6436 C C . ASP A 1 824 ? -15.552 -23.047 40.489 1.00 94.44 824 ASP A C 1
ATOM 6438 O O . ASP A 1 824 ? -16.251 -23.994 40.849 1.00 94.44 824 ASP A O 1
ATOM 6442 N N . SER A 1 825 ? -14.688 -23.145 39.484 1.00 93.19 825 SER A N 1
ATOM 6443 C CA . SER A 1 825 ? -14.419 -24.384 38.749 1.00 93.19 825 SER A CA 1
ATOM 6444 C C . SER A 1 825 ? -12.980 -24.863 38.935 1.00 93.19 825 SER A C 1
ATOM 6446 O O . SER A 1 825 ? -12.543 -25.796 38.260 1.00 93.19 825 SER A O 1
ATOM 6448 N N . THR A 1 826 ? -12.198 -24.219 39.801 1.00 91.56 826 THR A N 1
ATOM 6449 C CA . THR A 1 826 ? -10.806 -24.582 40.069 1.00 91.56 826 THR A CA 1
ATOM 6450 C C . THR A 1 826 ? -10.716 -25.858 40.909 1.00 91.56 826 THR A C 1
ATOM 6452 O O . THR A 1 826 ? -11.619 -26.237 41.650 1.00 91.56 826 THR A O 1
ATOM 6455 N N . ALA A 1 827 ? -9.604 -26.584 40.776 1.00 89.12 827 ALA A N 1
ATOM 6456 C CA . ALA A 1 827 ? -9.395 -27.857 41.469 1.00 89.12 827 ALA A CA 1
ATOM 6457 C C . ALA A 1 827 ? -8.019 -27.909 42.157 1.00 89.12 827 ALA A C 1
ATOM 6459 O O . ALA A 1 827 ? -7.231 -28.828 41.902 1.00 89.12 827 ALA A O 1
ATOM 6460 N N . PRO A 1 828 ? -7.717 -26.958 43.060 1.00 84.56 828 PRO A N 1
ATOM 6461 C CA . PRO A 1 828 ? -6.365 -26.664 43.543 1.00 84.56 828 PRO A CA 1
ATOM 6462 C C . PRO A 1 828 ? -5.598 -27.888 44.061 1.00 84.56 828 PRO A C 1
ATOM 6464 O O . PRO A 1 828 ? -4.404 -28.024 43.797 1.00 84.56 828 PRO A O 1
ATOM 6467 N N . ARG A 1 829 ? -6.282 -28.823 44.731 1.00 83.75 829 ARG A N 1
ATOM 6468 C CA . ARG A 1 829 ? -5.677 -30.007 45.367 1.00 83.75 829 ARG A CA 1
ATOM 6469 C C . ARG A 1 829 ? -5.564 -31.245 44.466 1.00 83.75 829 ARG A C 1
ATOM 6471 O O . ARG A 1 829 ? -4.895 -32.196 44.853 1.00 83.75 829 ARG A O 1
ATOM 6478 N N . ARG A 1 830 ? -6.255 -31.292 43.317 1.00 72.00 830 ARG A N 1
ATOM 6479 C CA . ARG A 1 830 ? -6.413 -32.532 42.518 1.00 72.00 830 ARG A CA 1
ATOM 6480 C C . ARG A 1 830 ? -6.219 -32.374 41.008 1.00 72.00 830 ARG A C 1
ATOM 6482 O O . ARG A 1 830 ? -5.902 -33.368 40.365 1.00 72.00 830 ARG A O 1
ATOM 6489 N N . ALA A 1 831 ? -6.395 -31.184 40.432 1.00 64.38 831 ALA A N 1
ATOM 6490 C CA . ALA A 1 831 ? -6.132 -30.943 39.013 1.00 64.38 831 ALA A CA 1
ATOM 6491 C C . ALA A 1 831 ? -5.460 -29.578 38.800 1.00 64.38 831 ALA A C 1
ATOM 6493 O O . ALA A 1 831 ? -5.875 -28.567 39.362 1.00 64.38 831 ALA A O 1
ATOM 6494 N N . ILE A 1 832 ? -4.391 -29.557 37.998 1.00 68.88 832 ILE A N 1
ATOM 6495 C CA . ILE A 1 832 ? -3.591 -28.346 37.743 1.00 68.88 832 ILE A CA 1
ATOM 6496 C C . ILE A 1 832 ? -4.186 -27.510 36.596 1.00 68.88 832 ILE A C 1
ATOM 6498 O O . ILE A 1 832 ? -4.043 -26.289 36.607 1.00 68.88 832 ILE A O 1
ATOM 6502 N N . SER A 1 833 ? -4.853 -28.147 35.625 1.00 71.12 833 SER A N 1
ATOM 6503 C CA . SER A 1 833 ? -5.349 -27.484 34.410 1.00 71.12 833 SER A CA 1
ATOM 6504 C C . SER A 1 833 ? -6.860 -27.592 34.187 1.00 71.12 833 SER A C 1
ATOM 6506 O O . SER A 1 833 ? -7.475 -26.586 33.895 1.00 71.12 833 SER A O 1
ATOM 6508 N N . ASN A 1 834 ? -7.484 -28.767 34.330 1.00 77.81 834 ASN A N 1
ATOM 6509 C CA . ASN A 1 834 ? -8.822 -29.000 33.743 1.00 77.81 834 ASN A CA 1
ATOM 6510 C C . ASN A 1 834 ? -10.018 -28.669 34.661 1.00 77.81 834 ASN A C 1
ATOM 6512 O O . ASN A 1 834 ? -11.159 -28.944 34.291 1.00 77.81 834 ASN A O 1
ATOM 6516 N N . GLY A 1 835 ? -9.776 -28.110 35.850 1.00 87.06 835 GLY A N 1
ATOM 6517 C CA . GLY A 1 835 ? -10.832 -27.750 36.797 1.00 87.06 835 GLY A CA 1
ATOM 6518 C C . GLY A 1 835 ? -11.687 -28.923 37.308 1.00 87.06 835 GLY A C 1
ATOM 6519 O O . GLY A 1 835 ? -11.386 -30.103 37.082 1.00 87.06 835 GLY A O 1
ATOM 6520 N N . ARG A 1 836 ? -12.747 -28.602 38.057 1.00 88.75 836 ARG A N 1
ATOM 6521 C CA . ARG A 1 836 ? -13.767 -29.544 38.545 1.00 88.75 836 ARG A CA 1
ATOM 6522 C C . ARG A 1 836 ? -15.045 -28.807 38.965 1.00 88.75 836 ARG A C 1
ATOM 6524 O O . ARG A 1 836 ? -14.970 -27.720 39.508 1.00 88.75 836 ARG A O 1
ATOM 6531 N N . ILE A 1 837 ? -16.193 -29.469 38.807 1.00 89.38 837 ILE A N 1
ATOM 6532 C CA . ILE A 1 837 ? -17.482 -29.064 39.392 1.00 89.38 837 ILE A CA 1
ATOM 6533 C C . ILE A 1 837 ? -17.930 -30.109 40.419 1.00 89.38 837 ILE A C 1
ATOM 6535 O O . ILE A 1 837 ? -17.883 -31.320 40.142 1.00 89.38 837 ILE A O 1
ATOM 6539 N N . THR A 1 838 ? -18.333 -29.658 41.608 1.00 88.44 838 THR A N 1
ATOM 6540 C CA . THR A 1 838 ? -18.878 -30.517 42.673 1.00 88.44 838 THR A CA 1
ATOM 6541 C C . THR A 1 838 ? -20.405 -30.568 42.614 1.00 88.44 838 THR A C 1
ATOM 6543 O O . THR A 1 838 ? -21.022 -29.915 41.777 1.00 88.44 838 THR A O 1
ATOM 6546 N N . ASN A 1 839 ? -21.021 -31.425 43.435 1.00 89.06 839 ASN A N 1
ATOM 6547 C CA . ASN A 1 839 ? -22.478 -31.407 43.567 1.00 89.06 839 ASN A CA 1
ATOM 6548 C C . ASN A 1 839 ? -22.927 -30.146 44.317 1.00 89.06 839 ASN A C 1
ATOM 6550 O O . ASN A 1 839 ? -23.875 -29.530 43.862 1.00 89.06 839 ASN A O 1
ATOM 6554 N N . GLU A 1 840 ? -22.185 -29.695 45.339 1.00 90.06 840 GLU A N 1
ATOM 6555 C CA . GLU A 1 840 ? -22.537 -28.469 46.074 1.00 90.06 840 GLU A CA 1
ATOM 6556 C C . GLU A 1 840 ? -22.625 -27.249 45.142 1.00 90.06 840 GLU A C 1
ATOM 6558 O O . GLU A 1 840 ? -23.540 -26.445 45.262 1.00 90.06 840 GLU A O 1
ATOM 6563 N N . THR A 1 841 ? -21.724 -27.132 44.155 1.00 91.56 841 THR A N 1
ATOM 6564 C CA . THR A 1 841 ? -21.791 -26.058 43.147 1.00 91.56 841 THR A CA 1
ATOM 6565 C C . THR A 1 841 ? -23.034 -26.159 42.255 1.00 91.56 841 THR A C 1
ATOM 6567 O O . THR A 1 841 ? -23.567 -25.142 41.822 1.00 91.56 841 THR A O 1
ATOM 6570 N N . LEU A 1 842 ? -23.487 -27.376 41.937 1.00 92.00 842 LEU A N 1
ATOM 6571 C CA . LEU A 1 842 ? -24.697 -27.578 41.134 1.00 92.00 842 LEU A CA 1
ATOM 6572 C C . LEU A 1 842 ? -25.960 -27.284 41.947 1.00 92.00 842 LEU A C 1
ATOM 6574 O O . LEU A 1 842 ? -26.877 -26.676 41.402 1.00 92.00 842 LEU A O 1
ATOM 6578 N N . ASP A 1 843 ? -25.975 -27.675 43.221 1.00 93.38 843 ASP A N 1
ATOM 6579 C CA . ASP A 1 843 ? -27.069 -27.403 44.156 1.00 93.38 843 ASP A CA 1
ATOM 6580 C C . ASP A 1 843 ? -27.189 -25.885 44.401 1.00 93.38 843 ASP A C 1
ATOM 6582 O O . ASP A 1 843 ? -28.285 -25.336 44.361 1.00 93.38 843 ASP A O 1
ATOM 6586 N N . PHE A 1 844 ? -26.056 -25.177 44.504 1.00 94.56 844 PHE A N 1
ATOM 6587 C CA . PHE A 1 844 ? -26.009 -23.710 44.536 1.00 94.56 844 PHE A CA 1
ATOM 6588 C C . PHE A 1 844 ? -26.645 -23.069 43.292 1.00 94.56 844 PHE A C 1
ATOM 6590 O O . PHE A 1 844 ? -27.430 -22.131 43.409 1.00 94.56 844 PHE A O 1
ATOM 6597 N N . CYS A 1 845 ? -26.339 -23.568 42.088 1.00 94.19 845 CYS A N 1
ATOM 6598 C CA . CYS A 1 845 ? -26.975 -23.065 40.866 1.00 94.19 845 CYS A CA 1
ATOM 6599 C C . CYS A 1 845 ? -28.482 -23.360 40.831 1.00 94.19 845 CYS A C 1
ATOM 6601 O O . CYS A 1 845 ? -29.249 -22.560 40.302 1.00 94.19 845 CYS A O 1
ATOM 6603 N N . GLU A 1 846 ? -28.917 -24.507 41.353 1.00 93.62 846 GLU A N 1
ATOM 6604 C CA . GLU A 1 846 ? -30.337 -24.855 41.439 1.00 93.62 846 GLU A CA 1
ATOM 6605 C C . GLU A 1 846 ? -31.089 -23.917 42.382 1.00 93.62 846 GLU A C 1
ATOM 6607 O O . GLU A 1 846 ? -32.130 -23.381 42.000 1.00 93.62 846 GLU A O 1
ATOM 6612 N N . GLU A 1 847 ? -30.526 -23.642 43.558 1.00 93.62 847 GLU A N 1
ATOM 6613 C CA . GLU A 1 847 ? -31.065 -22.658 44.495 1.00 93.62 847 GLU A CA 1
ATOM 6614 C C . GLU A 1 847 ? -31.137 -21.266 43.850 1.00 93.62 847 GLU A C 1
ATOM 6616 O O . GLU A 1 847 ? -32.206 -20.651 43.834 1.00 93.62 847 GLU A O 1
ATOM 6621 N N . ALA A 1 848 ? -30.051 -20.822 43.207 1.00 92.56 848 ALA A N 1
ATOM 6622 C CA . ALA A 1 848 ? -29.974 -19.534 42.515 1.00 92.56 848 ALA A CA 1
ATOM 6623 C C . ALA A 1 848 ? -31.038 -19.364 41.416 1.00 92.56 848 ALA A C 1
ATOM 6625 O O . ALA A 1 848 ? -31.540 -18.262 41.193 1.00 92.56 848 ALA A O 1
ATOM 6626 N N . PHE A 1 849 ? -31.377 -20.448 40.712 1.00 94.88 849 PHE A N 1
ATOM 6627 C CA . PHE A 1 849 ? -32.286 -20.413 39.566 1.00 94.88 849 PHE A CA 1
ATOM 6628 C C . PHE A 1 849 ? -33.727 -20.840 39.869 1.00 94.88 849 PHE A C 1
ATOM 6630 O O . PHE A 1 849 ? -34.553 -20.825 38.946 1.00 94.88 849 PHE A O 1
ATOM 6637 N N . SER A 1 850 ? -34.025 -21.202 41.120 1.00 87.69 850 SER A N 1
ATOM 6638 C CA . SER A 1 850 ? -35.336 -21.695 41.566 1.00 87.69 850 SER A CA 1
ATOM 6639 C C . SER A 1 850 ? -36.438 -20.627 41.539 1.00 87.69 850 SER A C 1
ATOM 6641 O O . SER A 1 850 ? -37.564 -20.934 41.162 1.00 87.69 850 SER A O 1
ATOM 6643 N N . ASN A 1 851 ? -36.098 -19.370 41.851 1.00 83.69 851 ASN A N 1
ATOM 6644 C CA . ASN A 1 851 ? -37.041 -18.249 41.991 1.00 83.69 851 ASN A CA 1
ATOM 6645 C C . ASN A 1 851 ? -36.776 -17.108 40.988 1.00 83.69 851 ASN A C 1
ATOM 6647 O O . ASN A 1 851 ? -36.945 -15.932 41.305 1.00 83.69 851 ASN A O 1
ATOM 6651 N N . VAL A 1 852 ? -36.303 -17.437 39.784 1.00 89.88 852 VAL A N 1
ATOM 6652 C CA . VAL A 1 852 ? -36.014 -16.436 38.743 1.00 89.88 852 VAL A CA 1
ATOM 6653 C C . VAL A 1 852 ? -37.309 -16.044 38.023 1.00 89.88 852 VAL A C 1
ATOM 6655 O O . VAL A 1 852 ? -37.997 -16.950 37.553 1.00 89.88 852 VAL A O 1
ATOM 6658 N N . PRO A 1 853 ? -37.632 -14.740 37.893 1.00 84.88 853 PRO A N 1
ATOM 6659 C CA . PRO A 1 853 ? -38.832 -14.294 37.189 1.00 84.88 853 PRO A CA 1
ATOM 6660 C C . PRO A 1 853 ? -38.877 -14.767 35.733 1.00 84.88 853 PRO A C 1
ATOM 6662 O O . PRO A 1 853 ? -37.848 -14.833 35.051 1.00 84.88 853 PRO A O 1
ATOM 6665 N N . ASP A 1 854 ? -40.084 -15.039 35.236 1.00 80.50 854 ASP A N 1
ATOM 6666 C CA . ASP A 1 854 ? -40.291 -15.409 33.837 1.00 80.50 854 ASP A CA 1
ATOM 6667 C C . ASP A 1 854 ? -39.752 -14.319 32.898 1.00 80.50 854 ASP A C 1
ATOM 6669 O O . ASP A 1 854 ? -39.872 -13.118 33.144 1.00 80.50 854 ASP A O 1
ATOM 6673 N N . GLY A 1 855 ? -39.095 -14.746 31.820 1.00 81.44 855 GLY A N 1
ATOM 6674 C CA . GLY A 1 855 ? -38.457 -13.847 30.859 1.00 81.44 855 GLY A CA 1
ATOM 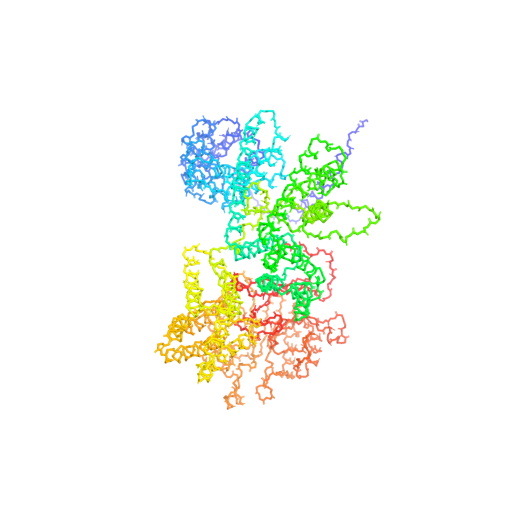6675 C C . GLY A 1 855 ? -37.033 -13.405 31.217 1.00 81.44 855 GLY A C 1
ATOM 6676 O O . GLY A 1 855 ? -36.347 -12.907 30.323 1.00 81.44 855 GLY A O 1
ATOM 6677 N N . HIS A 1 856 ? -36.519 -13.642 32.430 1.00 90.81 856 HIS A N 1
ATOM 6678 C CA . HIS A 1 856 ? -35.104 -13.378 32.743 1.00 90.81 856 HIS A CA 1
ATOM 6679 C C . HIS A 1 856 ? -34.173 -14.461 32.187 1.00 90.81 856 HIS A C 1
ATOM 6681 O O . HIS A 1 856 ? -34.478 -15.653 32.228 1.00 90.81 856 HIS A O 1
ATOM 6687 N N . VAL A 1 857 ? -33.001 -14.045 31.707 1.00 92.81 857 VAL A N 1
ATOM 6688 C CA . VAL A 1 857 ? -31.969 -14.951 31.192 1.00 92.81 857 VAL A CA 1
ATOM 6689 C C . VAL A 1 857 ? -31.161 -15.540 32.342 1.00 92.81 857 VAL A C 1
ATOM 6691 O O . VAL A 1 857 ? -30.562 -14.813 33.134 1.00 92.81 857 VAL A O 1
ATOM 6694 N N . LYS A 1 858 ? -31.087 -16.869 32.411 1.00 95.12 858 LYS A N 1
ATOM 6695 C CA . LYS A 1 858 ? -30.249 -17.587 33.383 1.00 95.12 858 LYS A CA 1
ATOM 6696 C C . LYS A 1 858 ? -28.856 -17.830 32.800 1.00 95.12 858 LYS A C 1
ATOM 6698 O O . LYS A 1 858 ? -28.731 -18.505 31.773 1.00 95.12 858 LYS A O 1
ATOM 6703 N N . ILE A 1 859 ? -27.816 -17.302 33.447 1.00 96.19 859 ILE A N 1
ATOM 6704 C CA . ILE A 1 859 ? -26.424 -17.359 32.969 1.00 96.19 859 ILE A CA 1
ATOM 6705 C C . ILE A 1 859 ? -25.525 -18.016 34.016 1.00 96.19 859 ILE A C 1
ATOM 6707 O O . ILE A 1 859 ? -25.556 -17.649 35.187 1.00 96.19 859 ILE A O 1
ATOM 6711 N N . VAL A 1 860 ? -24.670 -18.944 33.589 1.00 96.94 860 VAL A N 1
ATOM 6712 C CA . VAL A 1 860 ? -23.612 -19.524 34.432 1.00 96.94 860 VAL A CA 1
ATOM 6713 C C . VAL A 1 860 ? -22.248 -19.008 33.979 1.00 96.94 860 VAL A C 1
ATOM 6715 O O . VAL A 1 860 ? -21.935 -19.042 32.790 1.00 96.94 860 VAL A O 1
ATOM 6718 N N . VAL A 1 861 ? -21.405 -18.569 34.915 1.00 96.94 861 VAL A N 1
ATOM 6719 C CA . VAL A 1 861 ? -20.022 -18.145 34.637 1.00 96.94 861 VAL A CA 1
ATOM 6720 C C . VAL A 1 861 ? -19.050 -19.092 35.322 1.00 96.94 861 VAL A C 1
ATOM 6722 O O . VAL A 1 861 ? -19.069 -19.215 36.543 1.00 96.94 861 VAL A O 1
ATOM 6725 N N . ALA A 1 862 ? -18.168 -19.725 34.549 1.00 95.19 862 ALA A N 1
ATOM 6726 C CA . ALA A 1 862 ? -17.101 -20.577 35.066 1.00 95.19 862 ALA A CA 1
ATOM 6727 C C . ALA A 1 862 ? -15.848 -20.459 34.190 1.00 95.19 862 ALA A C 1
ATOM 6729 O O . ALA A 1 862 ? -15.947 -20.447 32.967 1.00 95.19 862 ALA A O 1
ATOM 6730 N N . HIS A 1 863 ? -14.655 -20.426 34.789 1.00 93.62 863 HIS A N 1
ATOM 6731 C CA . HIS A 1 863 ? -13.407 -20.329 34.022 1.00 93.62 863 HIS A CA 1
ATOM 6732 C C . HIS A 1 863 ? -13.194 -21.528 33.081 1.00 93.62 863 HIS A C 1
ATOM 6734 O O . HIS A 1 863 ? -12.915 -21.349 31.890 1.00 93.62 863 HIS A O 1
ATOM 6740 N N . HIS A 1 864 ? -13.348 -22.751 33.603 1.00 91.62 864 HIS A N 1
ATOM 6741 C CA . HIS A 1 864 ? -13.113 -23.987 32.855 1.00 91.62 864 HIS A CA 1
ATOM 6742 C C . HIS A 1 864 ? -14.317 -24.370 31.985 1.00 91.62 864 HIS A C 1
ATOM 6744 O O . HIS A 1 864 ? -15.473 -24.196 32.359 1.00 91.62 864 HIS A O 1
ATOM 6750 N N . HIS A 1 865 ? -14.037 -24.931 30.810 1.00 88.38 865 HIS A N 1
ATOM 6751 C CA . HIS A 1 865 ? -15.045 -25.214 29.794 1.00 88.38 865 HIS A CA 1
ATOM 6752 C C . HIS A 1 865 ? -15.733 -26.575 30.003 1.00 88.38 865 HIS A C 1
ATOM 6754 O O . HIS A 1 865 ? -15.117 -27.579 30.377 1.00 88.38 865 HIS A O 1
ATOM 6760 N N . PHE A 1 866 ? -17.031 -26.615 29.698 1.00 87.62 866 PHE A N 1
ATOM 6761 C CA . PHE A 1 866 ? -17.866 -27.817 29.791 1.00 87.62 866 PHE A CA 1
ATOM 6762 C C . PHE A 1 866 ? -17.948 -28.606 28.477 1.00 87.62 866 PHE A C 1
ATOM 6764 O O . PHE A 1 866 ? -18.319 -29.779 28.468 1.00 87.62 866 PHE A O 1
ATOM 6771 N N . ILE A 1 867 ? -17.620 -27.962 27.359 1.00 83.25 867 ILE A N 1
ATOM 6772 C CA . ILE A 1 867 ? -17.815 -28.479 26.005 1.00 83.25 867 ILE A CA 1
ATOM 6773 C C . ILE A 1 867 ? -16.515 -28.275 25.215 1.00 83.25 867 ILE A C 1
ATOM 6775 O O . ILE A 1 867 ? -15.948 -27.184 25.313 1.00 83.25 867 ILE A O 1
ATOM 6779 N N . PRO A 1 868 ? -16.016 -29.280 24.467 1.00 76.56 868 PRO A N 1
ATOM 6780 C CA . PRO A 1 868 ? -14.804 -29.124 23.666 1.00 76.56 868 PRO A CA 1
ATOM 6781 C C . PRO A 1 868 ? -15.018 -28.119 22.524 1.00 76.56 868 PRO A C 1
ATOM 6783 O O . PRO A 1 868 ? -16.134 -27.954 22.033 1.00 76.56 868 PRO A O 1
ATOM 6786 N N . ALA A 1 869 ? -13.945 -27.468 22.070 1.00 70.94 869 ALA A N 1
ATOM 6787 C CA . ALA A 1 869 ? -14.001 -26.632 20.871 1.00 70.94 869 ALA A CA 1
ATOM 6788 C C . ALA A 1 869 ? -14.102 -27.513 19.597 1.00 70.94 869 ALA A C 1
ATOM 6790 O O . ALA A 1 869 ? -13.304 -28.445 19.469 1.00 70.94 869 ALA A O 1
ATOM 6791 N N . PRO A 1 870 ? -15.012 -27.235 18.638 1.00 63.03 870 PRO A N 1
ATOM 6792 C CA . PRO A 1 870 ? -15.309 -28.128 17.501 1.00 63.03 870 PRO A CA 1
ATOM 6793 C C . PRO A 1 870 ? -14.136 -28.418 16.551 1.00 63.03 870 PRO A C 1
ATOM 6795 O O . PRO A 1 870 ? -14.104 -29.435 15.867 1.00 63.03 870 PRO A O 1
ATOM 6798 N N . ASP A 1 871 ? -13.175 -27.507 16.483 1.00 59.88 871 ASP A N 1
ATOM 6799 C CA . ASP A 1 871 ? -12.065 -27.456 15.529 1.00 59.88 871 ASP A CA 1
ATOM 6800 C C . ASP A 1 871 ? -10.702 -27.775 16.175 1.00 59.88 871 ASP A C 1
ATOM 6802 O O . ASP A 1 871 ? -9.655 -27.515 15.577 1.00 59.88 871 ASP A O 1
ATOM 6806 N N . TYR A 1 872 ? -10.684 -28.333 17.394 1.00 54.19 872 TYR A N 1
ATOM 6807 C CA . TYR A 1 872 ? -9.446 -28.704 18.085 1.00 54.19 872 TYR A CA 1
ATOM 6808 C C . TYR A 1 872 ? -9.509 -30.112 18.695 1.00 54.19 872 TYR A C 1
ATOM 6810 O O . TYR A 1 872 ? -10.243 -30.383 19.638 1.00 54.19 872 TYR A O 1
ATOM 6818 N N . VAL A 1 873 ? -8.679 -31.016 18.170 1.00 47.28 873 VAL A N 1
ATOM 6819 C CA . VAL A 1 873 ? -8.746 -32.478 18.387 1.00 47.28 873 VAL A CA 1
ATOM 6820 C C . VAL A 1 873 ? -8.225 -32.928 19.773 1.00 47.28 873 VAL A C 1
ATOM 6822 O O . VAL A 1 873 ? -8.285 -34.109 20.108 1.00 47.28 873 VAL A O 1
ATOM 6825 N N . HIS A 1 874 ? -7.710 -32.017 20.613 1.00 52.66 874 HIS A N 1
ATOM 6826 C CA . HIS A 1 874 ? -6.970 -32.372 21.839 1.00 52.66 874 HIS A CA 1
ATOM 6827 C C . HIS A 1 874 ? -7.399 -31.672 23.143 1.00 52.66 874 HIS A C 1
ATOM 6829 O O . HIS A 1 874 ? -6.729 -31.867 24.159 1.00 52.66 874 HIS A O 1
ATOM 6835 N N . ASP A 1 875 ? -8.494 -30.905 23.178 1.00 61.81 875 ASP A N 1
ATOM 6836 C CA . ASP A 1 875 ? -8.935 -30.283 24.439 1.00 61.81 875 ASP A CA 1
ATOM 6837 C C . ASP A 1 875 ? -9.810 -31.244 25.265 1.00 61.81 875 ASP A C 1
ATOM 6839 O O . ASP A 1 875 ? -10.888 -31.670 24.850 1.00 61.81 875 ASP A O 1
ATOM 6843 N N . GLN A 1 876 ? -9.329 -31.597 26.461 1.00 68.81 876 GLN A N 1
ATOM 6844 C CA . GLN A 1 876 ? -10.100 -32.354 27.445 1.00 68.81 876 GLN A CA 1
ATOM 6845 C C . GLN A 1 876 ? -11.018 -31.407 28.218 1.00 68.81 876 GLN A C 1
ATOM 6847 O O . GLN A 1 876 ? -10.545 -30.515 28.922 1.00 68.81 876 GLN A O 1
ATOM 6852 N N . THR A 1 877 ? -12.326 -31.652 28.151 1.00 82.69 877 THR A N 1
ATOM 6853 C CA . THR A 1 877 ? -13.295 -30.951 28.999 1.00 82.69 877 THR A CA 1
ATOM 6854 C C . THR A 1 877 ? -13.107 -31.285 30.469 1.00 82.69 877 THR A C 1
ATOM 6856 O O . THR A 1 877 ? -12.577 -32.342 30.828 1.00 82.69 877 THR A O 1
ATOM 6859 N N . MET A 1 878 ? -13.661 -30.436 31.328 1.00 85.69 878 MET A N 1
ATOM 6860 C CA . MET A 1 878 ? -13.733 -30.702 32.757 1.00 85.69 878 MET A CA 1
ATOM 6861 C C . MET A 1 878 ? -14.349 -32.085 33.075 1.00 85.69 878 MET A C 1
ATOM 6863 O O . MET A 1 878 ? -15.316 -32.511 32.427 1.00 85.69 878 MET A O 1
ATOM 6867 N N . PRO A 1 879 ? -13.845 -32.810 34.093 1.00 82.88 879 PRO A N 1
ATOM 6868 C CA . PRO A 1 879 ? -14.411 -34.096 34.483 1.00 82.88 879 PRO A CA 1
ATOM 6869 C C . PRO A 1 879 ? -15.905 -33.996 34.806 1.00 82.88 879 PRO A C 1
ATOM 6871 O O . PRO A 1 879 ? -16.332 -33.112 35.546 1.00 82.88 879 PRO A O 1
ATOM 6874 N N . LYS A 1 880 ? -16.696 -34.950 34.298 1.00 84.44 880 LYS A N 1
ATOM 6875 C CA . LYS A 1 880 ? -18.164 -34.995 34.452 1.00 84.44 880 LYS A CA 1
ATOM 6876 C C . LYS A 1 880 ? -18.908 -33.782 33.861 1.00 84.44 880 LYS A C 1
ATOM 6878 O O . LYS A 1 880 ? -20.062 -33.566 34.229 1.00 84.44 880 LYS A O 1
ATOM 6883 N N . ALA A 1 881 ? -18.316 -33.045 32.915 1.00 86.81 881 ALA A N 1
ATOM 6884 C CA . ALA A 1 881 ? -18.958 -31.882 32.298 1.00 86.81 881 ALA A CA 1
ATOM 6885 C C . ALA A 1 881 ? -20.338 -32.185 31.690 1.00 86.81 881 ALA A C 1
ATOM 6887 O O . ALA A 1 881 ? -21.270 -31.424 31.916 1.00 86.81 881 ALA A O 1
ATOM 6888 N N . LYS A 1 882 ? -20.524 -33.342 31.034 1.00 85.81 882 LYS A N 1
ATOM 6889 C CA . LYS A 1 882 ? -21.835 -33.771 30.504 1.00 85.81 882 LYS A CA 1
ATOM 6890 C C . LYS A 1 882 ? -22.938 -33.807 31.573 1.00 85.81 882 LYS A C 1
ATOM 6892 O O . LYS A 1 882 ? -24.072 -33.434 31.302 1.00 85.81 882 LYS A O 1
ATOM 6897 N N . ARG A 1 883 ? -22.613 -34.238 32.798 1.00 87.56 883 ARG A N 1
ATOM 6898 C CA . ARG A 1 883 ? -23.573 -34.277 33.915 1.00 87.56 883 ARG A CA 1
ATOM 6899 C C . ARG A 1 883 ? -23.970 -32.866 34.349 1.00 87.56 883 ARG A C 1
ATOM 6901 O O . ARG A 1 883 ? -25.147 -32.626 34.577 1.00 87.56 883 ARG A O 1
ATOM 6908 N N . ALA A 1 884 ? -22.997 -31.962 34.453 1.00 89.69 884 ALA A N 1
ATOM 6909 C CA . ALA A 1 884 ? -23.251 -30.561 34.782 1.00 89.69 884 ALA A CA 1
ATOM 6910 C C . ALA A 1 884 ? -24.078 -29.874 33.683 1.00 89.69 884 ALA A C 1
ATOM 6912 O O . ALA A 1 884 ? -25.071 -29.231 33.991 1.00 89.69 884 ALA A O 1
ATOM 6913 N N . MET A 1 885 ? -23.737 -30.102 32.410 1.00 89.19 885 MET A N 1
ATOM 6914 C CA . MET A 1 885 ? -24.484 -29.573 31.265 1.00 89.19 885 MET A CA 1
ATOM 6915 C C . MET A 1 885 ? -25.947 -30.006 31.271 1.00 89.19 885 MET A C 1
ATOM 6917 O O . MET A 1 885 ? -26.816 -29.157 31.123 1.00 89.19 885 MET A O 1
ATOM 6921 N N . ASN A 1 886 ? -26.228 -31.294 31.496 1.00 87.25 886 ASN A N 1
ATOM 6922 C CA . ASN A 1 886 ? -27.608 -31.767 31.609 1.00 87.25 886 ASN A CA 1
ATOM 6923 C C . ASN A 1 886 ? -28.356 -31.033 32.731 1.00 87.25 886 ASN A C 1
ATOM 6925 O O . ASN A 1 886 ? -29.464 -30.567 32.510 1.00 87.25 886 ASN A O 1
ATOM 6929 N N . ARG A 1 887 ? -27.723 -30.859 33.900 1.00 89.06 887 ARG A N 1
ATOM 6930 C CA . ARG A 1 887 ? -28.340 -30.151 35.029 1.00 89.06 887 ARG A CA 1
ATOM 6931 C C . ARG A 1 887 ? -28.622 -28.682 34.705 1.00 89.06 887 ARG A C 1
ATOM 6933 O O . ARG A 1 887 ? -29.686 -28.190 35.046 1.00 89.06 887 ARG A O 1
ATOM 6940 N N . PHE A 1 888 ? -27.708 -27.992 34.026 1.00 90.88 888 PHE A N 1
ATOM 6941 C CA . PHE A 1 888 ? -27.923 -26.606 33.598 1.00 90.88 888 PHE A CA 1
ATOM 6942 C C . PHE A 1 888 ? -29.056 -26.478 32.578 1.00 90.88 888 PHE A C 1
ATOM 6944 O O . PHE A 1 888 ? -29.867 -25.561 32.686 1.00 90.88 888 PHE A O 1
ATOM 6951 N N . ILE A 1 889 ? -29.145 -27.411 31.628 1.00 87.69 889 ILE A N 1
ATOM 6952 C CA . ILE A 1 889 ? -30.242 -27.453 30.654 1.00 87.69 889 ILE A CA 1
ATOM 6953 C C . ILE A 1 889 ? -31.581 -27.678 31.374 1.00 87.69 889 ILE A C 1
ATOM 6955 O O . ILE A 1 889 ? -32.530 -26.943 31.109 1.00 87.69 889 ILE A O 1
ATOM 6959 N N . ASP A 1 890 ? -31.640 -28.610 32.332 1.00 87.12 890 ASP A N 1
ATOM 6960 C CA . ASP A 1 890 ? -32.846 -28.883 33.132 1.00 87.12 890 ASP A CA 1
ATOM 6961 C C . ASP A 1 890 ? -33.287 -27.653 33.958 1.00 87.12 890 ASP A C 1
ATOM 6963 O O . ASP A 1 890 ? -34.479 -27.425 34.147 1.00 87.12 890 ASP A O 1
ATOM 6967 N N . LEU A 1 891 ? -32.338 -26.824 34.411 1.00 89.19 891 LEU A N 1
ATOM 6968 C CA . LEU A 1 891 ? -32.604 -25.572 35.140 1.00 89.19 891 LEU A CA 1
ATOM 6969 C C . LEU A 1 891 ? -33.017 -24.397 34.230 1.00 89.19 891 LEU A C 1
ATOM 6971 O O . LEU A 1 891 ? -33.374 -23.320 34.726 1.00 89.19 891 LEU A O 1
ATOM 6975 N N . GLY A 1 892 ? -32.976 -24.584 32.908 1.00 88.50 892 GLY A N 1
ATOM 6976 C CA . GLY A 1 892 ? -33.281 -23.547 31.924 1.00 88.50 892 GLY A CA 1
ATOM 6977 C C . GLY A 1 892 ? -32.168 -22.512 31.746 1.00 88.50 892 GLY A C 1
ATOM 6978 O O . GLY A 1 892 ? -32.462 -21.371 31.403 1.00 88.50 892 GLY A O 1
ATOM 6979 N N . VAL A 1 893 ? -30.906 -22.878 31.995 1.00 91.81 893 VAL A N 1
ATOM 6980 C CA . VAL A 1 893 ? -29.752 -22.008 31.722 1.00 91.81 893 VAL A CA 1
ATOM 6981 C C . VAL A 1 893 ? -29.652 -21.749 30.220 1.00 91.81 893 VAL A C 1
ATOM 6983 O O . VAL A 1 893 ? -29.484 -22.676 29.428 1.00 91.81 893 VAL A O 1
ATOM 6986 N N . GLU A 1 894 ? -29.730 -20.479 29.831 1.00 91.44 894 GLU A N 1
ATOM 6987 C CA . GLU A 1 894 ? -29.678 -20.058 28.429 1.00 91.44 894 GLU A CA 1
ATOM 6988 C C . GLU A 1 894 ? -28.236 -19.818 27.960 1.00 91.44 894 GLU A C 1
ATOM 6990 O O . GLU A 1 894 ? -27.943 -19.994 26.777 1.00 91.44 894 GLU A O 1
ATOM 6995 N N . MET A 1 895 ? -27.317 -19.442 28.862 1.00 93.56 895 MET A N 1
ATOM 6996 C CA . MET A 1 895 ? -25.942 -19.095 28.490 1.00 93.56 895 MET A CA 1
ATOM 6997 C C . MET A 1 895 ? -24.889 -19.545 29.510 1.00 93.56 895 MET A C 1
ATOM 6999 O O . MET A 1 895 ? -25.094 -19.466 30.720 1.00 93.56 895 MET A O 1
ATOM 7003 N N . ILE A 1 896 ? -23.730 -19.981 29.012 1.00 94.38 896 ILE A N 1
ATOM 7004 C CA . ILE A 1 896 ? -22.558 -20.350 29.814 1.00 94.38 896 ILE A CA 1
ATOM 7005 C C . ILE A 1 896 ? -21.339 -19.564 29.328 1.00 94.38 896 ILE A C 1
ATOM 7007 O O . ILE A 1 896 ? -20.970 -19.655 28.155 1.00 94.38 896 ILE A O 1
ATOM 7011 N N . LEU A 1 897 ? -20.696 -18.829 30.236 1.00 95.62 897 LEU A N 1
ATOM 7012 C CA . LEU A 1 897 ? -19.530 -17.984 29.962 1.00 95.62 897 LEU A CA 1
ATOM 7013 C C . LEU A 1 897 ? -18.244 -18.611 30.522 1.00 95.62 897 LEU A C 1
ATOM 7015 O O . LEU A 1 897 ? -18.249 -19.081 31.661 1.00 95.62 897 LEU A O 1
ATOM 7019 N N . GLY A 1 898 ? -17.141 -18.572 29.763 1.00 92.12 898 GLY A N 1
ATOM 7020 C CA . GLY A 1 898 ? -15.822 -19.050 30.217 1.00 92.12 898 GLY A CA 1
ATOM 7021 C C . GLY A 1 898 ? -14.612 -18.453 29.488 1.00 92.12 898 GLY A C 1
ATOM 7022 O O . GLY A 1 898 ? -14.781 -17.618 28.598 1.00 92.12 898 GLY A O 1
ATOM 7023 N N . GLY A 1 899 ? -13.390 -18.866 29.865 1.00 87.38 899 GLY A N 1
ATOM 7024 C CA . GLY A 1 899 ? -12.139 -18.303 29.312 1.00 87.38 899 GLY A CA 1
ATOM 7025 C C . GLY A 1 899 ? -10.908 -19.228 29.229 1.00 87.38 899 GLY A C 1
ATOM 7026 O O . GLY A 1 899 ? -9.882 -18.833 28.673 1.00 87.38 899 GLY A O 1
ATOM 7027 N N . HIS A 1 900 ? -10.969 -20.470 29.725 1.00 86.81 900 HIS A N 1
ATOM 7028 C CA . HIS A 1 900 ? -9.788 -21.348 29.854 1.00 86.81 900 HIS A CA 1
ATOM 7029 C C . HIS A 1 900 ? -9.132 -21.775 28.525 1.00 86.81 900 HIS A C 1
ATOM 7031 O O . HIS A 1 900 ? -7.947 -22.104 28.478 1.00 86.81 900 HIS A O 1
ATOM 7037 N N . LEU A 1 901 ? -9.881 -21.789 27.418 1.00 82.62 901 LEU A N 1
ATOM 7038 C CA . LEU A 1 901 ? -9.377 -22.301 26.136 1.00 82.62 901 LEU A CA 1
ATOM 7039 C C . LEU A 1 901 ? -8.344 -21.376 25.469 1.00 82.62 901 LEU A C 1
ATOM 7041 O O . LEU A 1 901 ? -7.673 -21.792 24.521 1.00 82.62 901 LEU A O 1
ATOM 7045 N N . HIS A 1 902 ? -8.201 -20.133 25.948 1.00 85.19 902 HIS A N 1
ATOM 7046 C CA . HIS A 1 902 ? -7.413 -19.078 25.301 1.00 85.19 902 HIS A CA 1
ATOM 7047 C C . HIS A 1 902 ? -7.806 -18.874 23.829 1.00 85.19 902 HIS A C 1
ATOM 7049 O O . HIS A 1 902 ? -6.968 -18.603 22.969 1.00 85.19 902 HIS A O 1
ATOM 7055 N N . ARG A 1 903 ? -9.077 -19.074 23.503 1.00 84.00 903 ARG A N 1
ATOM 7056 C CA . ARG A 1 903 ? -9.614 -18.846 22.167 1.00 84.00 903 ARG A CA 1
ATOM 7057 C C . ARG A 1 903 ? -11.093 -18.534 22.279 1.00 84.00 903 ARG A C 1
ATOM 7059 O O . ARG A 1 903 ? -11.799 -19.196 23.038 1.00 84.00 903 ARG A O 1
ATOM 7066 N N . ALA A 1 904 ? -11.562 -17.594 21.476 1.00 86.06 904 ALA A N 1
ATOM 7067 C CA . ALA A 1 904 ? -12.980 -17.355 21.346 1.00 86.06 904 ALA A CA 1
ATOM 7068 C C . ALA A 1 904 ? -13.675 -18.551 20.685 1.00 86.06 904 ALA A C 1
ATOM 7070 O O . ALA A 1 904 ? -13.209 -19.104 19.679 1.00 86.06 904 ALA A O 1
ATOM 7071 N N . TYR A 1 905 ? -14.792 -18.953 21.277 1.00 87.00 905 TYR A N 1
ATOM 7072 C CA . TYR A 1 905 ? -15.711 -19.930 20.715 1.00 87.00 905 TYR A CA 1
ATOM 7073 C C . TYR A 1 905 ? -17.126 -19.554 21.136 1.00 87.00 905 TYR A C 1
ATOM 7075 O O . TYR A 1 905 ? -17.396 -19.376 22.320 1.00 87.00 905 TYR A O 1
ATOM 7083 N N . ILE A 1 906 ? -18.011 -19.419 20.154 1.00 89.25 906 ILE A N 1
ATOM 7084 C CA . ILE A 1 906 ? -19.427 -19.141 20.355 1.00 89.25 906 ILE A CA 1
ATOM 7085 C C . ILE A 1 906 ? -20.175 -20.261 19.641 1.00 89.25 906 ILE A C 1
ATOM 7087 O O . ILE A 1 906 ? -20.011 -20.433 18.433 1.00 89.25 906 ILE A O 1
ATOM 7091 N N . GLY A 1 907 ? -20.959 -21.037 20.378 1.00 85.94 907 GLY A N 1
ATOM 7092 C CA . GLY A 1 907 ? -21.699 -22.167 19.817 1.00 85.94 907 GLY A CA 1
ATOM 7093 C C . GLY A 1 907 ? -22.859 -22.597 20.700 1.00 85.94 907 GLY A C 1
ATOM 7094 O O . GLY A 1 907 ? -23.109 -21.987 21.743 1.00 85.94 907 GLY A O 1
ATOM 7095 N N . ASN A 1 908 ? -23.570 -23.647 20.292 1.00 86.38 908 ASN A N 1
ATOM 7096 C CA . ASN A 1 908 ? -24.687 -24.178 21.060 1.00 86.38 908 ASN A CA 1
ATOM 7097 C C . ASN A 1 908 ? -24.324 -25.535 21.671 1.00 86.38 908 ASN A C 1
ATOM 7099 O O . ASN A 1 908 ? -23.682 -26.380 21.051 1.00 86.38 908 ASN A O 1
ATOM 7103 N N . SER A 1 909 ? -24.757 -25.769 22.908 1.00 85.06 909 SER A N 1
ATOM 7104 C CA . SER A 1 909 ? -24.604 -27.072 23.555 1.00 85.06 909 SER A CA 1
ATOM 7105 C C . SER A 1 909 ? -25.236 -28.228 22.770 1.00 85.06 909 SER A C 1
ATOM 7107 O O . SER A 1 909 ? -24.713 -29.335 22.862 1.00 85.06 909 SER A O 1
ATOM 7109 N N . LEU A 1 910 ? -26.281 -27.991 21.965 1.00 82.00 910 LEU A N 1
ATOM 7110 C CA . LEU A 1 910 ? -26.938 -29.018 21.143 1.00 82.00 910 LEU A CA 1
ATOM 7111 C C . LEU A 1 910 ? -26.006 -29.649 20.106 1.00 82.00 910 LEU A C 1
ATOM 7113 O O . LEU A 1 910 ? -26.170 -30.827 19.789 1.00 82.00 910 LEU A O 1
ATOM 7117 N N . ASP A 1 911 ? -25.001 -28.905 19.639 1.00 77.25 911 ASP A N 1
ATOM 7118 C CA . ASP A 1 911 ? -24.050 -29.372 18.627 1.00 77.25 911 ASP A CA 1
ATOM 7119 C C . ASP A 1 911 ? -23.177 -30.529 19.145 1.00 77.25 911 ASP A C 1
ATOM 7121 O O . ASP A 1 911 ? -22.614 -31.296 18.366 1.00 77.25 911 ASP A O 1
ATOM 7125 N N . ILE A 1 912 ? -23.051 -30.661 20.473 1.00 77.12 912 ILE A N 1
ATOM 7126 C CA . ILE A 1 912 ? -22.141 -31.617 21.121 1.00 77.12 912 ILE A CA 1
ATOM 7127 C C . ILE A 1 912 ? -22.867 -32.498 22.148 1.00 77.12 912 ILE A C 1
ATOM 7129 O O . ILE A 1 912 ? -22.634 -33.707 22.226 1.00 77.12 912 ILE A O 1
ATOM 7133 N N . TYR A 1 913 ? -23.774 -31.915 22.928 1.00 76.75 913 TYR A N 1
ATOM 7134 C CA . TYR A 1 913 ? -24.613 -32.589 23.912 1.00 76.75 913 TYR A CA 1
ATOM 7135 C C . TYR A 1 913 ? -26.096 -32.304 23.623 1.00 76.75 913 TYR A C 1
ATOM 7137 O O . TYR A 1 913 ? -26.708 -31.503 24.324 1.00 76.75 913 TYR A O 1
ATOM 7145 N N . PRO A 1 914 ? -26.723 -33.005 22.660 1.00 63.84 914 PRO A N 1
ATOM 7146 C CA . PRO A 1 914 ? -28.125 -32.782 22.281 1.00 63.84 914 PRO A CA 1
ATOM 7147 C C . PRO A 1 914 ? -29.164 -33.084 23.383 1.00 63.84 914 PRO A C 1
ATOM 7149 O O . PRO A 1 914 ? -30.354 -32.915 23.151 1.00 63.84 914 PRO A O 1
ATOM 7152 N N . GLY A 1 915 ? -28.734 -33.525 24.575 1.00 63.97 915 GLY A N 1
ATOM 7153 C CA . GLY A 1 915 ? -29.588 -33.683 25.755 1.00 63.97 915 GLY A CA 1
ATOM 7154 C C . GLY A 1 915 ? -30.794 -34.616 25.570 1.00 63.97 915 GLY A C 1
ATOM 7155 O O . GLY A 1 915 ? -30.846 -35.429 24.645 1.00 63.97 915 GLY A O 1
ATOM 7156 N N . LYS A 1 916 ? -31.754 -34.521 26.503 1.00 63.66 916 LYS A N 1
ATOM 7157 C CA . LYS A 1 916 ? -33.122 -35.058 26.345 1.00 63.66 916 LYS A CA 1
ATOM 7158 C C . LYS A 1 916 ? -34.052 -34.050 25.657 1.00 63.66 916 LYS A C 1
ATOM 7160 O O . LYS A 1 916 ? -34.944 -34.462 24.928 1.00 63.66 916 LYS A O 1
ATOM 7165 N N . HIS A 1 917 ? -33.802 -32.762 25.881 1.00 64.69 917 HIS A N 1
ATOM 7166 C CA . HIS A 1 917 ? -34.520 -31.628 25.310 1.00 64.69 917 HIS A CA 1
ATOM 7167 C C . HIS A 1 917 ? -33.803 -31.170 24.037 1.00 64.69 917 HIS A C 1
ATOM 7169 O O . HIS A 1 917 ? -32.812 -30.445 24.108 1.00 64.69 917 HIS A O 1
ATOM 7175 N N . ARG A 1 918 ? -34.263 -31.629 22.866 1.00 66.12 918 ARG A N 1
ATOM 7176 C CA . ARG A 1 918 ? -33.648 -31.277 21.565 1.00 66.12 918 ARG A CA 1
ATOM 7177 C C . ARG A 1 918 ? -34.049 -29.885 21.084 1.00 66.12 918 ARG A C 1
ATOM 7179 O O . ARG A 1 918 ? -33.413 -29.317 20.206 1.00 66.12 918 ARG A O 1
ATOM 7186 N N . GLU A 1 919 ? -35.103 -29.357 21.681 1.00 64.81 919 GLU A N 1
ATOM 7187 C CA . GLU A 1 919 ? -35.691 -28.049 21.454 1.00 64.81 919 GLU A CA 1
ATOM 7188 C C . GLU A 1 919 ? -35.011 -26.923 22.255 1.00 64.81 919 GLU A C 1
ATOM 7190 O O . GLU A 1 919 ? -35.274 -25.752 21.986 1.00 64.81 919 GLU A O 1
ATOM 7195 N N . ARG A 1 920 ? -34.148 -27.242 23.238 1.00 69.94 920 ARG A N 1
ATOM 7196 C CA . ARG A 1 920 ? -33.613 -26.248 24.186 1.00 69.94 920 ARG A CA 1
ATOM 7197 C C . ARG A 1 920 ? -32.170 -26.558 24.607 1.00 69.94 920 ARG A C 1
ATOM 7199 O O . ARG A 1 920 ? -31.930 -27.453 25.410 1.00 69.94 920 ARG A O 1
ATOM 7206 N N . GLY A 1 921 ? -31.211 -25.794 24.083 1.00 80.31 921 GLY A N 1
ATOM 7207 C CA . GLY A 1 921 ? -29.796 -25.853 24.470 1.00 80.31 921 GLY A CA 1
ATOM 7208 C C . GLY A 1 921 ? -29.273 -24.535 25.034 1.00 80.31 921 GLY A C 1
ATOM 7209 O O . GLY A 1 921 ? -29.831 -23.478 24.760 1.00 80.31 921 GLY A O 1
ATOM 7210 N N . ALA A 1 922 ? -28.169 -24.600 25.778 1.00 88.44 922 ALA A N 1
ATOM 7211 C CA . ALA A 1 922 ? -27.442 -23.430 26.263 1.00 88.44 922 ALA A CA 1
ATOM 7212 C C . ALA A 1 922 ? -26.436 -22.913 25.221 1.00 88.44 922 ALA A C 1
ATOM 7214 O O . ALA A 1 922 ? -25.710 -23.696 24.595 1.00 88.44 922 ALA A O 1
ATOM 7215 N N . ILE A 1 923 ? -26.349 -21.593 25.079 1.00 91.19 923 ILE A N 1
ATOM 7216 C CA . ILE A 1 923 ? -25.326 -20.909 24.286 1.00 91.19 923 ILE A CA 1
ATOM 7217 C C . ILE A 1 923 ? -24.025 -20.911 25.089 1.00 91.19 923 ILE A C 1
ATOM 7219 O O . ILE A 1 923 ? -23.981 -20.453 26.229 1.00 91.19 923 ILE A O 1
ATOM 7223 N N . VAL A 1 924 ? -22.946 -21.414 24.502 1.00 91.38 924 VAL A N 1
ATOM 7224 C CA . VAL A 1 924 ? -21.626 -21.422 25.134 1.00 91.38 924 VAL A CA 1
ATOM 7225 C C . VAL A 1 924 ? -20.783 -20.317 24.526 1.00 91.38 924 VAL A C 1
ATOM 7227 O O . VAL A 1 924 ? -20.510 -20.331 23.326 1.00 91.38 924 VAL A O 1
ATOM 7230 N N . VAL A 1 925 ? -20.356 -19.380 25.369 1.00 93.25 925 VAL A N 1
ATOM 7231 C CA . VAL A 1 925 ? -19.505 -18.249 24.997 1.00 93.25 925 VAL A CA 1
ATOM 7232 C C . VAL A 1 925 ? -18.181 -18.373 25.743 1.00 93.25 925 VAL A C 1
ATOM 7234 O O . VAL A 1 925 ? -18.071 -18.096 26.936 1.00 93.25 925 VAL A O 1
ATOM 7237 N N . GLN A 1 926 ? -17.150 -18.798 25.028 1.00 90.62 926 GLN A N 1
ATOM 7238 C CA . GLN A 1 926 ? -15.772 -18.787 25.500 1.00 90.62 926 GLN A CA 1
ATOM 7239 C C . GLN A 1 926 ? -15.093 -17.522 24.992 1.00 90.62 926 GLN A C 1
ATOM 7241 O O . GLN A 1 926 ? -15.138 -17.212 23.799 1.00 90.62 926 GLN A O 1
ATOM 7246 N N . CYS A 1 927 ? -14.476 -16.785 25.905 1.00 88.06 927 CYS A N 1
ATOM 7247 C CA . CYS A 1 927 ? -13.648 -15.637 25.585 1.00 88.06 927 CYS A CA 1
ATOM 7248 C C . CYS A 1 927 ? -12.214 -16.084 25.264 1.00 88.06 927 CYS A C 1
ATOM 7250 O O . CYS A 1 927 ? -11.699 -17.056 25.821 1.00 88.06 927 CYS A O 1
ATOM 7252 N N . GLY A 1 928 ? -11.562 -15.348 24.365 1.00 87.81 928 GLY A N 1
ATOM 7253 C CA . GLY A 1 928 ? -10.120 -15.418 24.180 1.00 87.81 928 GLY A CA 1
ATOM 7254 C C . GLY A 1 928 ? -9.351 -14.785 25.336 1.00 87.81 928 GLY A C 1
ATOM 7255 O O . GLY A 1 928 ? -9.871 -14.555 26.425 1.00 87.81 928 GLY A O 1
ATOM 7256 N N . THR A 1 929 ? -8.083 -14.464 25.093 1.00 89.38 929 THR A N 1
ATOM 7257 C CA . THR A 1 929 ? -7.246 -13.776 26.081 1.00 89.38 929 THR A CA 1
ATOM 7258 C C . THR A 1 929 ? -7.352 -12.255 25.948 1.00 89.38 929 THR A C 1
ATOM 7260 O O . THR A 1 929 ? -6.818 -11.680 25.002 1.00 89.38 929 THR A O 1
ATOM 7263 N N . THR A 1 930 ? -7.960 -11.574 26.921 1.00 90.31 930 THR A N 1
ATOM 7264 C CA . THR A 1 930 ? -8.244 -10.126 26.836 1.00 90.31 930 THR A CA 1
ATOM 7265 C C . THR A 1 930 ? -7.001 -9.238 26.877 1.00 90.31 930 THR A C 1
ATOM 7267 O O . THR A 1 930 ? -6.877 -8.323 26.073 1.00 90.31 930 THR A O 1
ATOM 7270 N N . THR A 1 931 ? -6.039 -9.528 27.755 1.00 88.56 931 THR A N 1
ATOM 7271 C CA . THR A 1 931 ? -4.795 -8.735 27.913 1.00 88.56 931 THR A CA 1
ATOM 7272 C C . THR A 1 931 ? -3.519 -9.567 27.731 1.00 88.56 931 THR A C 1
ATOM 7274 O O . THR A 1 931 ? -2.407 -9.041 27.698 1.00 88.56 931 THR A O 1
ATOM 7277 N N . SER A 1 932 ? -3.655 -10.888 27.566 1.00 83.81 932 SER A N 1
ATOM 7278 C CA . SER A 1 932 ? -2.545 -11.810 27.304 1.00 83.81 932 SER A CA 1
ATOM 7279 C C . SER A 1 932 ? -2.457 -12.156 25.819 1.00 83.81 932 SER A C 1
ATOM 7281 O O . SER A 1 932 ? -3.470 -12.243 25.147 1.00 83.81 932 SER A O 1
ATOM 7283 N N . ARG A 1 933 ? -1.261 -12.419 25.286 1.00 73.38 933 ARG A N 1
ATOM 7284 C CA . ARG A 1 933 ? -1.078 -12.882 23.892 1.00 73.38 933 ARG A CA 1
ATOM 7285 C C . ARG A 1 933 ? -0.983 -14.409 23.774 1.00 73.38 933 ARG A C 1
ATOM 7287 O O . ARG A 1 933 ? -0.558 -14.937 22.746 1.00 73.38 933 ARG A O 1
ATOM 7294 N N . ARG A 1 934 ? -1.369 -15.126 24.841 1.00 76.94 934 ARG A N 1
ATOM 7295 C CA . ARG A 1 934 ? -1.377 -16.599 24.938 1.00 76.94 934 ARG A CA 1
ATOM 7296 C C . ARG A 1 934 ? -2.543 -17.260 24.187 1.00 76.94 934 ARG A C 1
ATOM 7298 O O . ARG A 1 934 ? -2.767 -18.454 24.389 1.00 76.94 934 ARG A O 1
ATOM 7305 N N . GLY A 1 935 ? -3.244 -16.506 23.338 1.00 75.06 935 GLY A N 1
ATOM 7306 C CA . GLY A 1 935 ? -4.306 -17.008 22.479 1.00 75.06 935 GLY A CA 1
ATOM 7307 C C . GLY A 1 935 ? -3.879 -18.208 21.621 1.00 75.06 935 GLY A C 1
ATOM 7308 O O . GLY A 1 935 ? -2.698 -18.369 21.287 1.00 75.06 935 GLY A O 1
ATOM 7309 N N . ARG A 1 936 ? -4.835 -19.059 21.253 1.00 73.94 936 ARG A N 1
ATOM 7310 C CA . ARG A 1 936 ? -4.650 -20.257 20.418 1.00 73.94 936 ARG A CA 1
ATOM 7311 C C . ARG A 1 936 ? -5.398 -20.117 19.088 1.00 73.94 936 ARG A C 1
ATOM 7313 O O . ARG A 1 936 ? -6.279 -19.277 18.929 1.00 73.94 936 ARG A O 1
ATOM 7320 N N . GLY A 1 937 ? -5.037 -20.944 18.104 1.00 76.62 937 GLY A N 1
ATOM 7321 C CA . GLY A 1 937 ? -5.694 -20.956 16.791 1.00 76.62 937 GLY A CA 1
ATOM 7322 C C . GLY A 1 937 ? -5.676 -19.584 16.100 1.00 76.62 937 GLY A C 1
ATOM 7323 O O . GLY A 1 937 ? -4.622 -18.958 15.982 1.00 76.62 937 GLY A O 1
ATOM 7324 N N . ARG A 1 938 ? -6.852 -19.105 15.665 1.00 70.44 938 ARG A N 1
ATOM 7325 C CA . ARG A 1 938 ? -7.034 -17.802 14.987 1.00 70.44 938 ARG A CA 1
ATOM 7326 C C . ARG A 1 938 ? -6.754 -16.585 15.881 1.00 70.44 938 ARG A C 1
ATOM 7328 O O . ARG A 1 938 ? -6.526 -15.492 15.359 1.00 70.44 938 ARG A O 1
ATOM 7335 N N . GLU A 1 939 ? -6.738 -16.779 17.198 1.00 74.00 939 GLU A N 1
ATOM 7336 C CA . GLU A 1 939 ? -6.456 -15.738 18.191 1.00 74.00 939 GLU A CA 1
ATOM 7337 C C . GLU A 1 939 ? -5.014 -15.769 18.709 1.00 74.00 939 GLU A C 1
ATOM 7339 O O . GLU A 1 939 ? -4.662 -15.058 19.651 1.00 74.00 939 GLU A O 1
ATOM 7344 N N . ARG A 1 940 ? -4.134 -16.566 18.093 1.00 76.50 940 ARG A N 1
ATOM 7345 C CA . ARG A 1 940 ? -2.719 -16.589 18.467 1.00 76.50 940 ARG A CA 1
ATOM 7346 C C . ARG A 1 940 ? -2.110 -15.196 18.342 1.00 76.50 940 ARG A C 1
ATOM 7348 O O . ARG A 1 940 ? -2.159 -14.584 17.280 1.00 76.50 940 ARG A O 1
ATOM 7355 N N . GLN A 1 941 ? -1.508 -14.724 19.434 1.00 72.81 941 GLN A N 1
ATOM 7356 C CA . GLN A 1 941 ? -0.966 -13.367 19.561 1.00 72.81 941 GLN A CA 1
ATOM 7357 C C . GLN A 1 941 ? -1.995 -12.235 19.405 1.00 72.81 941 GLN A C 1
ATOM 7359 O O . GLN A 1 941 ? -1.597 -11.095 19.165 1.00 72.81 941 GLN A O 1
ATOM 7364 N N . LYS A 1 942 ? -3.290 -12.513 19.559 1.00 83.06 942 LYS A N 1
ATOM 7365 C CA . LYS A 1 942 ? -4.349 -11.502 19.530 1.00 83.06 942 LYS A CA 1
ATOM 7366 C C . LYS A 1 942 ? -5.024 -11.381 20.889 1.00 83.06 942 LYS A C 1
ATOM 7368 O O . LYS A 1 942 ? -4.884 -12.253 21.746 1.00 83.06 942 LYS A O 1
ATOM 7373 N N . ASN A 1 943 ? -5.739 -10.277 21.051 1.00 91.06 943 ASN A N 1
ATOM 7374 C CA . ASN A 1 943 ? -6.515 -9.964 22.234 1.00 91.06 943 ASN A CA 1
ATOM 7375 C C . ASN A 1 943 ? -7.976 -9.797 21.856 1.00 91.06 943 ASN A C 1
ATOM 7377 O O . ASN A 1 943 ? -8.264 -9.225 20.804 1.00 91.06 943 ASN A O 1
ATOM 7381 N N . SER A 1 944 ? -8.882 -10.300 22.686 1.00 93.25 944 SER A N 1
ATOM 7382 C CA . SER A 1 944 ? -10.311 -10.256 22.399 1.00 93.25 944 SER A CA 1
ATOM 7383 C C . SER A 1 944 ? -11.165 -10.216 23.659 1.00 93.25 944 SER A C 1
ATOM 7385 O O . SER A 1 944 ? -10.729 -10.625 24.734 1.00 93.25 944 SER A O 1
ATOM 7387 N N . PHE A 1 945 ? -12.384 -9.712 23.505 1.00 94.88 945 PHE A N 1
ATOM 7388 C CA . PHE A 1 945 ? -13.462 -9.825 24.483 1.00 94.88 945 PHE A CA 1
ATOM 7389 C C . PHE A 1 945 ? -14.797 -10.001 23.750 1.00 94.88 945 PHE A C 1
ATOM 7391 O O . PHE A 1 945 ? -14.871 -9.818 22.534 1.00 94.88 945 PHE A O 1
ATOM 7398 N N . ASN A 1 946 ? -15.854 -10.356 24.478 1.00 95.56 946 ASN A N 1
ATOM 7399 C CA . ASN A 1 946 ? -17.203 -10.471 23.928 1.00 95.56 946 ASN A CA 1
ATOM 7400 C C . ASN A 1 946 ? -18.126 -9.421 24.556 1.00 95.56 946 ASN A C 1
ATOM 7402 O O . ASN A 1 946 ? -18.087 -9.218 25.767 1.00 95.56 946 ASN A O 1
ATOM 7406 N N . LEU A 1 947 ? -18.967 -8.794 23.735 1.00 96.00 947 LEU A N 1
ATOM 7407 C CA . LEU A 1 947 ? -20.097 -7.973 24.165 1.00 96.00 947 LEU A CA 1
ATOM 7408 C C . LEU A 1 947 ? -21.381 -8.788 24.008 1.00 96.00 947 LEU A C 1
ATOM 7410 O O . LEU A 1 947 ? -21.649 -9.311 22.923 1.00 96.00 947 LEU A O 1
ATOM 7414 N N . ILE A 1 948 ? -22.176 -8.883 25.070 1.00 95.44 948 ILE A N 1
ATOM 7415 C CA . ILE A 1 948 ? -23.424 -9.650 25.094 1.00 95.44 948 ILE A CA 1
ATOM 7416 C C . ILE A 1 948 ? -24.574 -8.664 25.294 1.00 95.44 948 ILE A C 1
ATOM 7418 O O . ILE A 1 948 ? -24.635 -8.005 26.325 1.00 95.44 948 ILE A O 1
ATOM 7422 N N . LYS A 1 949 ? -25.473 -8.559 24.310 1.00 94.06 949 LYS A N 1
ATOM 7423 C CA . LYS A 1 949 ? -26.725 -7.797 24.417 1.00 94.06 949 LYS A CA 1
ATOM 7424 C C . LYS A 1 949 ? -27.889 -8.774 24.603 1.00 94.06 949 LYS A C 1
ATOM 7426 O O . LYS A 1 949 ? -28.041 -9.714 23.815 1.00 94.06 949 LYS A O 1
ATOM 7431 N N . ILE A 1 950 ? -28.695 -8.538 25.634 1.00 92.00 950 ILE A N 1
ATOM 7432 C CA . ILE A 1 950 ? -29.872 -9.342 25.976 1.00 92.00 950 ILE A CA 1
ATOM 7433 C C . ILE A 1 950 ? -31.128 -8.573 25.557 1.00 92.00 950 ILE A C 1
ATOM 7435 O O . ILE A 1 950 ? -31.476 -7.570 26.175 1.00 92.00 950 ILE A O 1
ATOM 7439 N N . GLY A 1 951 ? -31.784 -9.029 24.490 1.00 86.56 951 GLY A N 1
ATOM 7440 C CA . GLY A 1 951 ? -33.070 -8.504 24.031 1.00 86.56 951 GLY A CA 1
ATOM 7441 C C . GLY A 1 951 ? -34.253 -9.345 24.517 1.00 86.56 951 GLY A C 1
ATOM 7442 O O . GLY A 1 951 ? -34.087 -10.386 25.154 1.00 86.56 951 GLY A O 1
ATOM 7443 N N . GLU A 1 952 ? -35.468 -8.908 24.187 1.00 81.56 952 GLU A N 1
ATOM 7444 C CA . GLU A 1 952 ? -36.700 -9.603 24.591 1.00 81.56 952 GLU A CA 1
ATOM 7445 C C . GLU A 1 952 ? -36.902 -10.928 23.851 1.00 81.56 952 GLU A C 1
ATOM 7447 O O . GLU A 1 952 ? -37.264 -11.928 24.467 1.00 81.56 952 GLU A O 1
ATOM 7452 N N . SER A 1 953 ? -36.596 -10.956 22.551 1.00 81.69 953 SER A N 1
ATOM 7453 C CA . SER A 1 953 ? -36.755 -12.126 21.677 1.00 81.69 953 SER A CA 1
ATOM 7454 C C . SER A 1 953 ? -35.426 -12.747 21.230 1.00 81.69 953 SER A C 1
ATOM 7456 O O . SER A 1 953 ? -35.402 -13.901 20.804 1.00 81.69 953 SER A O 1
ATOM 7458 N N . MET A 1 954 ? -34.310 -12.014 21.343 1.00 86.12 954 MET A N 1
ATOM 7459 C CA . MET A 1 954 ? -33.011 -12.397 20.777 1.00 86.12 954 MET A CA 1
ATOM 7460 C C . MET A 1 954 ? -31.847 -12.105 21.734 1.00 86.12 954 MET A C 1
ATOM 7462 O O . MET A 1 954 ? -31.818 -11.088 22.425 1.00 86.12 954 MET A O 1
ATOM 7466 N N . LEU A 1 955 ? -30.836 -12.972 21.711 1.00 89.69 955 LEU A N 1
ATOM 7467 C CA . LEU A 1 955 ? -29.537 -12.792 22.360 1.00 89.69 955 LEU A CA 1
ATOM 7468 C C . LEU A 1 955 ? -28.484 -12.496 21.292 1.00 89.69 955 LEU A C 1
ATOM 7470 O O . LEU A 1 955 ? -28.358 -13.239 20.316 1.00 89.69 955 LEU A O 1
ATOM 7474 N N . ARG A 1 956 ? -27.698 -11.432 21.470 1.00 93.00 956 ARG A N 1
ATOM 7475 C CA . ARG A 1 956 ? -26.643 -11.037 20.524 1.00 93.00 956 ARG A CA 1
ATOM 7476 C C . ARG A 1 956 ? -25.281 -11.095 21.206 1.00 93.00 956 ARG A C 1
ATOM 7478 O O . ARG A 1 956 ? -25.049 -10.391 22.183 1.00 93.00 956 ARG A O 1
ATOM 7485 N N . VAL A 1 957 ? -24.362 -11.879 20.650 1.00 94.38 957 VAL A N 1
ATOM 7486 C CA . VAL A 1 957 ? -22.966 -11.974 21.101 1.00 94.38 957 VAL A CA 1
ATOM 7487 C C . VAL A 1 957 ? -22.064 -11.403 20.013 1.00 94.38 957 VAL A C 1
ATOM 7489 O O . VAL A 1 957 ? -21.994 -11.937 18.906 1.00 94.38 957 VAL A O 1
ATOM 7492 N N . THR A 1 958 ? -21.382 -10.301 20.311 1.00 94.75 958 THR A N 1
ATOM 7493 C CA . THR A 1 958 ? -20.433 -9.652 19.398 1.00 94.75 958 THR A CA 1
ATOM 7494 C C . THR A 1 958 ? -19.015 -9.885 19.895 1.00 94.75 958 THR A C 1
ATOM 7496 O O . THR A 1 958 ? -18.678 -9.523 21.019 1.00 94.75 958 THR A O 1
ATOM 7499 N N . HIS A 1 959 ? -18.178 -10.479 19.055 1.00 93.38 959 HIS A N 1
ATOM 7500 C CA . HIS A 1 959 ? -16.776 -10.744 19.357 1.00 93.38 959 HIS A CA 1
ATOM 7501 C C . HIS A 1 959 ? -15.921 -9.561 18.911 1.00 93.38 959 HIS A C 1
ATOM 7503 O O . HIS A 1 959 ? -15.942 -9.183 17.737 1.00 93.38 959 HIS A O 1
ATOM 7509 N N . TYR A 1 960 ? -15.170 -8.982 19.842 1.00 93.88 960 TYR A N 1
ATOM 7510 C CA . TYR A 1 960 ? -14.250 -7.874 19.605 1.00 93.88 960 TYR A CA 1
ATOM 7511 C C . TYR A 1 960 ? -12.812 -8.369 19.614 1.00 93.88 960 TYR A C 1
ATOM 7513 O O . TYR A 1 960 ? -12.427 -9.165 20.468 1.00 93.88 960 TYR A O 1
ATOM 7521 N N . MET A 1 961 ? -11.994 -7.851 18.701 1.00 92.31 961 MET A N 1
ATOM 7522 C CA . MET A 1 961 ? -10.576 -8.182 18.598 1.00 92.31 961 MET A CA 1
ATOM 7523 C C . MET A 1 961 ? -9.737 -6.906 18.540 1.00 92.31 961 MET A C 1
ATOM 7525 O O . MET A 1 961 ? -10.122 -5.934 17.894 1.00 92.31 961 MET A O 1
ATOM 7529 N N . TYR A 1 962 ? -8.592 -6.904 19.216 1.00 89.38 962 TYR A N 1
ATOM 7530 C CA . TYR A 1 962 ? -7.657 -5.784 19.198 1.00 89.38 962 TYR A CA 1
ATOM 7531 C C . TYR A 1 962 ? -6.880 -5.736 17.882 1.00 89.38 962 TYR A C 1
ATOM 7533 O O . TYR A 1 962 ? -6.271 -6.732 17.472 1.00 89.38 962 TYR A O 1
ATOM 7541 N N . PHE A 1 963 ? -6.862 -4.564 17.255 1.00 82.56 963 PHE A N 1
ATOM 7542 C CA . PHE A 1 963 ? -6.102 -4.291 16.041 1.00 82.56 963 PHE A CA 1
ATOM 7543 C C . PHE A 1 963 ? -4.977 -3.303 16.354 1.00 82.56 963 PHE A C 1
ATOM 7545 O O . PHE A 1 963 ? -5.240 -2.139 16.637 1.00 82.56 963 PHE A O 1
ATOM 7552 N N . GLU A 1 964 ? -3.720 -3.763 16.290 1.00 75.12 964 GLU A N 1
ATOM 7553 C CA . GLU A 1 964 ? -2.537 -2.948 16.633 1.00 75.12 964 GLU A CA 1
ATOM 7554 C C . GLU A 1 964 ? -2.445 -1.662 15.803 1.00 75.12 964 GLU A C 1
ATOM 7556 O O . GLU A 1 964 ? -2.103 -0.617 16.334 1.00 75.12 964 GLU A O 1
ATOM 7561 N N . ASN A 1 965 ? -2.797 -1.719 14.518 1.00 72.69 965 ASN A N 1
ATOM 7562 C CA . ASN A 1 965 ? -2.771 -0.572 13.608 1.00 72.69 965 ASN A CA 1
ATOM 7563 C C . ASN A 1 965 ? -3.839 0.488 13.911 1.00 72.69 965 ASN A C 1
ATOM 7565 O O . ASN A 1 965 ? -3.712 1.613 13.445 1.00 72.69 965 ASN A O 1
ATOM 7569 N N . LEU A 1 966 ? -4.898 0.121 14.635 1.00 76.12 966 LEU A N 1
ATOM 7570 C CA . LEU A 1 966 ? -5.980 1.030 15.023 1.00 76.12 966 LEU A CA 1
ATOM 7571 C C . LEU A 1 966 ? -5.932 1.384 16.515 1.00 76.12 966 LEU A C 1
ATOM 7573 O O . LEU A 1 966 ? -6.774 2.142 16.984 1.00 76.12 966 LEU A O 1
ATOM 7577 N N . GLU A 1 967 ? -5.021 0.759 17.268 1.00 83.00 967 GLU A N 1
ATOM 7578 C CA . GLU A 1 967 ? -4.901 0.834 18.728 1.00 83.00 967 GLU A CA 1
ATOM 7579 C C . GLU A 1 967 ? -6.229 0.681 19.503 1.00 83.00 967 GLU A C 1
ATOM 7581 O O . GLU A 1 967 ? -6.384 1.175 20.626 1.00 83.00 967 GLU A O 1
ATOM 7586 N N . ARG A 1 968 ? -7.191 -0.051 18.927 1.00 87.31 968 ARG A N 1
ATOM 7587 C CA . ARG A 1 968 ? -8.539 -0.240 19.478 1.00 87.31 968 ARG A CA 1
ATOM 7588 C C . ARG A 1 968 ? -9.050 -1.661 19.281 1.00 87.31 968 ARG A C 1
ATOM 7590 O O . ARG A 1 968 ? -8.589 -2.396 18.403 1.00 87.31 968 ARG A O 1
ATOM 7597 N N . PHE A 1 969 ? -10.038 -2.034 20.086 1.00 91.88 969 PHE A N 1
ATOM 7598 C CA . PHE A 1 969 ? -10.848 -3.217 19.826 1.00 91.88 969 PHE A CA 1
ATOM 7599 C C . PHE A 1 969 ? -11.900 -2.894 18.768 1.00 91.88 969 PHE A C 1
ATOM 7601 O O . PHE A 1 969 ? -12.500 -1.822 18.771 1.00 91.88 969 PHE A O 1
ATOM 7608 N N . SER A 1 970 ? -12.116 -3.809 17.832 1.00 90.31 970 SER A N 1
ATOM 7609 C CA . SER A 1 970 ? -13.155 -3.671 16.810 1.00 90.31 970 SER A CA 1
ATOM 7610 C C . SER A 1 970 ? -13.918 -4.985 16.648 1.00 90.31 970 SER A C 1
ATOM 7612 O O . SER A 1 970 ? -13.327 -6.054 16.844 1.00 90.31 970 SER A O 1
ATOM 7614 N N . PRO A 1 971 ? -15.221 -4.926 16.329 1.00 91.06 971 PRO A N 1
ATOM 7615 C CA . PRO A 1 971 ? -16.039 -6.119 16.172 1.00 91.06 971 PRO A CA 1
ATOM 7616 C C . PRO A 1 971 ? -15.563 -6.924 14.957 1.00 91.06 971 PRO A C 1
ATOM 7618 O O . PRO A 1 971 ? -15.335 -6.369 13.884 1.00 91.06 971 PRO A O 1
ATOM 7621 N N . VAL A 1 972 ? -15.401 -8.237 15.126 1.00 88.75 972 VAL A N 1
ATOM 7622 C CA . VAL A 1 972 ? -14.952 -9.159 14.064 1.00 88.75 972 VAL A CA 1
ATOM 7623 C C . VAL A 1 972 ? -15.993 -10.205 13.692 1.00 88.75 972 VAL A C 1
ATOM 7625 O O . VAL A 1 972 ? -15.958 -10.732 12.583 1.00 88.75 972 VAL A O 1
ATOM 7628 N N . SER A 1 973 ? -16.915 -10.519 14.601 1.00 85.94 973 SER A N 1
ATOM 7629 C CA . SER A 1 973 ? -18.065 -11.374 14.311 1.00 85.94 973 SER A CA 1
ATOM 7630 C C . SER A 1 973 ? -19.238 -11.036 15.227 1.00 85.94 973 SER A C 1
ATOM 7632 O O . SER A 1 973 ? -19.056 -10.524 16.335 1.00 85.94 973 SER A O 1
ATOM 7634 N N . ARG A 1 974 ? -20.453 -11.299 14.745 1.00 90.44 974 ARG A N 1
ATOM 7635 C CA . ARG A 1 974 ? -21.709 -11.081 15.466 1.00 90.44 974 ARG A CA 1
ATOM 7636 C C . ARG A 1 974 ? -22.561 -12.337 15.315 1.00 90.44 974 ARG A C 1
ATOM 7638 O O . ARG A 1 974 ? -22.834 -12.760 14.196 1.00 90.44 974 ARG A O 1
ATOM 7645 N N . HIS A 1 975 ? -22.963 -12.917 16.438 1.00 88.94 975 HIS A N 1
ATOM 7646 C CA . HIS A 1 975 ? -23.813 -14.100 16.514 1.00 88.94 975 HIS A CA 1
ATOM 7647 C C . HIS A 1 975 ? -25.138 -13.719 17.167 1.00 88.94 975 HIS A C 1
ATOM 7649 O O . HIS A 1 975 ? -25.148 -13.020 18.181 1.00 88.94 975 HIS A O 1
ATOM 7655 N N . ILE A 1 976 ? -26.246 -14.161 16.580 1.00 88.25 976 ILE A N 1
ATOM 7656 C CA . ILE A 1 976 ? -27.593 -13.869 17.066 1.00 88.25 976 ILE A CA 1
ATOM 7657 C C . ILE A 1 976 ? -28.302 -15.197 17.310 1.00 88.25 976 ILE A C 1
ATOM 7659 O O . ILE A 1 976 ? -28.283 -16.073 16.447 1.00 88.25 976 ILE A O 1
ATOM 7663 N N . PHE A 1 977 ? -28.906 -15.338 18.485 1.00 86.00 977 PHE A N 1
ATOM 7664 C CA . PHE A 1 977 ? -29.613 -16.539 18.910 1.00 86.00 977 PHE A CA 1
ATOM 7665 C C . PHE A 1 977 ? -31.041 -16.181 19.334 1.00 86.00 977 PHE A C 1
ATOM 7667 O O . PHE A 1 977 ? -31.206 -15.241 20.114 1.00 86.00 977 PHE A O 1
ATOM 7674 N N . PRO A 1 978 ? -32.066 -16.910 18.865 1.00 81.50 978 PRO A N 1
ATOM 7675 C CA . PRO A 1 978 ? -33.429 -16.720 19.341 1.00 81.50 978 PRO A CA 1
ATOM 7676 C C . PRO A 1 978 ? -33.572 -17.181 20.788 1.00 81.50 978 PRO A C 1
ATOM 7678 O O . PRO A 1 978 ? -32.952 -18.166 21.203 1.00 81.50 978 PRO A O 1
ATOM 7681 N N . ARG A 1 979 ? -34.409 -16.481 21.556 1.00 79.94 979 ARG A N 1
ATOM 7682 C CA . ARG A 1 979 ? -34.774 -16.918 22.902 1.00 79.94 979 ARG A CA 1
ATOM 7683 C C . ARG A 1 979 ? -35.767 -18.087 22.839 1.00 79.94 979 ARG A C 1
ATOM 7685 O O . ARG A 1 979 ? -36.638 -18.101 21.966 1.00 79.94 979 ARG A O 1
ATOM 7692 N N . PRO A 1 980 ? -35.661 -19.084 23.737 1.00 68.19 980 PRO A N 1
ATOM 7693 C CA . PRO A 1 980 ? -36.542 -20.250 23.719 1.00 68.19 980 PRO A CA 1
ATOM 7694 C C . PRO A 1 980 ? -38.029 -19.867 23.808 1.00 68.19 980 PRO A C 1
ATOM 7696 O O . PRO A 1 980 ? -38.420 -19.139 24.715 1.00 68.19 980 PRO A O 1
ATOM 7699 N N . GLY A 1 981 ? -38.859 -20.398 22.901 1.00 61.81 981 GLY A N 1
ATOM 7700 C CA . GLY A 1 981 ? -40.319 -20.206 22.905 1.00 61.81 981 GLY A CA 1
ATOM 7701 C C . GLY A 1 981 ? -40.847 -19.013 22.096 1.00 61.81 981 GLY A C 1
ATOM 7702 O O . GLY A 1 981 ? -42.059 -18.819 22.057 1.00 61.81 981 GLY A O 1
ATOM 7703 N N . GLN A 1 982 ? -39.982 -18.243 21.427 1.00 55.66 982 GLN A N 1
ATOM 7704 C CA . GLN A 1 982 ? -40.369 -17.112 20.570 1.00 55.66 982 GLN A CA 1
ATOM 7705 C C . GLN A 1 982 ? -40.163 -17.459 19.077 1.00 55.66 982 GLN A C 1
ATOM 7707 O O . GLN A 1 982 ? -39.132 -18.046 18.735 1.00 55.66 982 GLN A O 1
ATOM 7712 N N . PRO A 1 983 ? -41.117 -17.151 18.172 1.00 47.34 983 PRO A N 1
ATOM 7713 C CA . PRO A 1 983 ? -40.977 -17.450 16.748 1.00 47.34 983 PRO A CA 1
ATOM 7714 C C . PRO A 1 983 ? -39.840 -16.638 16.112 1.00 47.34 983 PRO A C 1
ATOM 7716 O O . PRO A 1 983 ? -39.672 -15.451 16.384 1.00 47.34 983 PRO A O 1
ATOM 7719 N N . PHE A 1 984 ? -39.065 -17.280 15.235 1.00 46.78 984 PHE A N 1
ATOM 7720 C CA . PHE A 1 984 ? -38.043 -16.613 14.432 1.00 46.78 984 PHE A CA 1
ATOM 7721 C C . PHE A 1 984 ? -38.734 -15.756 13.363 1.00 46.78 984 PHE A C 1
ATOM 7723 O O . PHE A 1 984 ? -39.300 -16.292 12.413 1.00 46.78 984 PHE A O 1
ATOM 7730 N N . VAL A 1 985 ? -38.734 -14.433 13.529 1.00 50.34 985 VAL A N 1
ATOM 7731 C CA . VAL A 1 985 ? -39.310 -13.512 12.540 1.00 50.34 985 VAL A CA 1
ATOM 7732 C C . VAL A 1 985 ? -38.228 -13.150 11.518 1.00 50.34 985 VAL A C 1
ATOM 7734 O O . VAL A 1 985 ? -37.298 -12.399 11.821 1.00 50.34 985 VAL A O 1
ATOM 7737 N N . GLU A 1 986 ? -38.338 -13.696 10.303 1.00 41.16 986 GLU A N 1
ATOM 7738 C CA . GLU A 1 986 ? -37.540 -13.308 9.130 1.00 41.16 986 GLU A CA 1
ATOM 7739 C C . GLU A 1 986 ? -37.829 -11.839 8.768 1.00 41.16 986 GLU A C 1
ATOM 7741 O O . GLU A 1 986 ? -38.734 -11.533 8.000 1.00 41.16 986 GLU A O 1
ATOM 7746 N N . GLY A 1 987 ? -37.097 -10.898 9.368 1.00 42.78 987 GLY A N 1
ATOM 7747 C CA . GLY A 1 987 ? -37.264 -9.467 9.074 1.00 42.78 987 GLY A CA 1
ATOM 7748 C C . GLY A 1 987 ? -36.381 -8.517 9.886 1.00 42.78 987 GLY A C 1
ATOM 7749 O O . GLY A 1 987 ? -36.125 -7.398 9.454 1.00 42.78 987 GLY A O 1
ATOM 7750 N N . ILE A 1 988 ? -35.836 -8.959 11.022 1.00 43.12 988 ILE A N 1
ATOM 7751 C CA . ILE A 1 988 ? -35.095 -8.099 11.966 1.00 43.12 988 ILE A CA 1
ATOM 7752 C C . ILE A 1 988 ? -33.570 -8.191 11.744 1.00 43.12 988 ILE A C 1
ATOM 7754 O O . ILE A 1 988 ? -32.788 -8.402 12.668 1.00 43.12 988 ILE A O 1
ATOM 7758 N N . LEU A 1 989 ? -33.118 -8.072 10.492 1.00 40.66 989 LEU A N 1
ATOM 7759 C CA . LEU A 1 989 ? -31.713 -7.739 10.185 1.00 40.66 989 LEU A CA 1
ATOM 7760 C C . LEU A 1 989 ? -31.526 -6.231 9.919 1.00 40.66 989 LEU A C 1
ATOM 7762 O O . LEU A 1 989 ? -30.402 -5.788 9.701 1.00 40.66 989 LEU A O 1
ATOM 7766 N N . HIS A 1 990 ? -32.613 -5.453 9.993 1.00 34.97 990 HIS A N 1
ATOM 7767 C CA . HIS A 1 990 ? -32.664 -4.002 9.795 1.00 34.97 990 HIS A CA 1
ATOM 7768 C C . HIS A 1 990 ? -32.972 -3.218 11.084 1.00 34.97 990 HIS A C 1
ATOM 7770 O O . HIS A 1 990 ? -33.627 -2.185 11.033 1.00 34.97 990 HIS A O 1
ATOM 7776 N N . GLU A 1 991 ? -32.503 -3.670 12.248 1.00 34.75 991 GLU A N 1
ATOM 7777 C CA . GLU A 1 991 ? -32.340 -2.732 13.367 1.00 34.75 991 GLU A CA 1
ATOM 7778 C C . GLU A 1 991 ? -31.002 -2.016 13.183 1.00 34.75 991 GLU A C 1
ATOM 7780 O O . GLU A 1 991 ? -29.930 -2.597 13.377 1.00 34.75 991 GLU A O 1
ATOM 7785 N N . SER A 1 992 ? -31.104 -0.776 12.707 1.00 34.94 992 SER A N 1
ATOM 7786 C CA . SER A 1 992 ? -30.031 0.205 12.612 1.00 34.94 992 SER A CA 1
ATOM 7787 C C . SER A 1 992 ? -29.443 0.482 13.996 1.00 34.94 992 SER A C 1
ATOM 7789 O O . SER A 1 992 ? -30.124 1.071 14.828 1.00 34.94 992 SER A O 1
ATOM 7791 N N . ASP A 1 993 ? -28.199 0.046 14.198 1.00 28.08 993 ASP A N 1
ATOM 7792 C CA . ASP A 1 993 ? -27.279 0.451 15.271 1.00 28.08 993 ASP A CA 1
ATOM 7793 C C . ASP A 1 993 ? -25.835 0.292 14.766 1.00 28.08 993 ASP A C 1
ATOM 7795 O O . ASP A 1 993 ? -25.399 -0.876 14.540 1.00 28.08 993 ASP A O 1
#

Nearest PDB structures (foldseek):
  8fe7-assembly4_G  TM=6.213E-01  e=7.222E-06  Homo sapiens
  4gyw-assembly2_A  TM=6.628E-01  e=1.668E-05  Homo sapiens
  6e37-assembly1_A  TM=6.263E-01  e=2.035E-05  Homo sapiens
  5lwv-assembly1_A  TM=5.678E-01  e=1.668E-05  Homo sapiens
  5lvv-assembly1_A  TM=5.602E-01  e=2.204E-05  Homo sapiens

Mean predicted aligned error: 20.08 Å